Protein AF-0000000084664130 (afdb_homodimer)

InterPro domains:
  IPR021514 Protein of unknown function DUF3176 [PF11374] (7-113)

Sequence (1196 aa):
MVPGAIIGILRHLSDRSLNAWPLGLAIITVLSKVASAALILPISEAIGQLKWTWFHGKKSRDAFDFEIFDKASRGAWGSVMLLFRTKGRSLAALGALLTILLLAIDTFFQQVTDLPERWKLQGESFIPRVVRYEPNIEFQYEDKTDAPMAVPNNGLWRGLGPFFYDQNGTRPLETGNSTQAEIPLICPTSRCEWPPYETLGVCSACEDVSHLLEYACLTTRMDWIRAAKGNGMNLTYTEGTACGYFLNATSDNPVLMSGFRVDNLTNPVPGETLLMRTLPLVTSLFRESLYGGTINFDAIQYRILDAIVVSSVDGSANSVYEKKRPVAQECMLSWCVKTLRSSYDSGDYQEEIQDTFINTTKAEWPWQIENDPVTESTIQTFMPNISIYPPSQAGSKMAFGVSNDTFLDTVLILDEIFPSMITISNPTARPFIKIRVSNTRAATFRTVRFSPWLAPNNVSHHLERMAQAITNVIRSDTDSNELIAGTAYARETYVAVHWAWLAFPLAMLLLSIIFLISTILKTSSENYQEIGIWKTSAMPTLMYSLPNDAQRGIISATRPKEMAFKNTEKVRIRLMPKQGWRVSGQIHPGPTPPPGFIMVPGAIIGILRHLSDRSLNAWPLGLAIITVLSKVASAALILPISEAIGQLKWTWFHGKKSRDAFDFEIFDKASRGAWGSVMLLFRTKGRSLAALGALLTILLLAIDTFFQQVTDLPERWKLQGESFIPRVVRYEPNIEFQYEDKTDAPMAVPNNGLWRGLGPFFYDQNGTRPLETGNSTQAEIPLICPTSRCEWPPYETLGVCSACEDVSHLLEYACLTTRMDWIRAAKGNGMNLTYTEGTACGYFLNATSDNPVLMSGFRVDNLTNPVPGETLLMRTLPLVTSLFRESLYGGTINFDAIQYRILDAIVVSSVDGSANSVYEKKRPVAQECMLSWCVKTLRSSYDSGDYQEEIQDTFINTTKAEWPWQIENDPVTESTIQTFMPNISIYPPSQAGSKMAFGVSNDTFLDTVLILDEIFPSMITISNPTARPFIKIRVSNTRAATFRTVRFSPWLAPNNVSHHLERMAQAITNVIRSDTDSNELIAGTAYARETYVAVHWAWLAFPLAMLLLSIIFLISTILKTSSENYQEIGIWKTSAMPTLMYSLPNDAQRGIISATRPKEMAFKNTEKVRIRLMPKQGWRVSGQIHPGPTPPPGFI

pLDDT: mean 83.19, std 15.88, range [19.52, 98.56]

Nearest PDB structures (foldseek):
  4y5u-assembly1_A  TM=1.993E-01  e=5.043E+00  Homo sapiens
  4y5u-assembly1_A  TM=1.957E-01  e=5.898E+00  Homo sapiens
  6z7b-assembly1_B  TM=1.696E-01  e=5.345E+00  Trypanosoma brucei rhodesiense

Foldseek 3Di:
DLLVVLVVLCVVQAFDFCVVCVCSVVVSLVSLVVLLVVLLVLLLLLLLQVLQVVQFDPDFAFPVSNVLSLVLSVALVSLVVNCVVVVCPDLSVLSSVLRNLSVCSSVLSVVQKDWDKDWDFDDKKKAKAFQEFEDDWDWDADPPPRDTDTDFDPLLCLLQVQLQAPHLGDAFDDDDPATADLADIGFPAQKWWFPWDKHKFKDKDKDFDLVQKDWDWDWAFPCFDPPQQQDAPRRDGDTFIWTAIWRPPPDPHIDHAWTFTAPDPVDGDGFKTWFKKKAWQQAQQARDGHPNRADPPLQFPDWLTWIKIWGQAASAVVSRVVRHRITIMIMTMDIWMWTWTWIGHRNHIDIDTPDIGTHRDDDDDQWDWDQDPVVRGIDIFGHDWDFAQDPVCVVPPRTGGYGRVNSSSSSNSVQFVNTKIWIARDNPGFIKMWTNVSNSVDIDIDTHPDHCSYPPRDVRVSVRSSRVSSSSSSSNPPVRIDMGMITHIDMGIGMHGDCVSVVSSVVSVVSSVVSSVVSVCSCVDPSNVLPDSQRSPCVLVVVQDDPPVVVVLVVVCPPPPPVPPDCSDRFTWHQHRPRGIDTDDDDPDDDDDPPPPD/DLLVVLVVLCVVQAFHFCVVCVCSVVVSLVSLVVLLVVLLVLLLLLLLQVLQVVQADPDFAFPVSNVLSLVLSVALVSLVVNCVVVVCPDLSNLSNVLRNLSVCSSVLSVVQKDWDKDWDFDDKKKAKAFQEFEDDWDWDADPPPRDTDTDFDPLLCLLQVQLFAPHLGDAFDDDPPATADLADIGFPAQKWWFPWDKHKFKDKDKDFDLVQKDWDWDWAFPCFDPPQQQDAPRRDGDTFIWTAIWHPPPDPHIDHAWTFTAPDPVDGDGFKTWFKKKAWQQAQQARDGHPNRADPPLQFDDWLTWIKIWGQAASAVVSRVVRHRITIMIMTMDIWMWTWTWIGHRNHIDIDTPDIGTHRDDDDDQWDWDQDPVVRGIDIFRHDWDFAQDPVCVVPPRTGGYGRVNSSSSSNSVQFVNTKIWIARDNPGFIKMWTNVSNSVDIDIDTHPDHCSYPPRDVRVSVRSSRVSSSSSSSNPPVRIDMGMITHIDMGIGMHGDCVSVVSSVVSVVSSVVSSVVSVCSCPDPSNVLPDSQRSPCVLVVVQDDPPVVVVLVVVCPPVPPVPPPCSPRFGWHQDRPRGIDTDDDDPPDDDDDDPPD

Secondary structure (DSSP, 8-state):
-HHHHHHHHHHHHTT-BTTT-TTHHHHHHHHHHHHHHHHHHHHHHHHHHHHHHHHSSSS-EETHHHHHHHHHHH-HHHHHHHHHHHTT-SHHHHHHHHHHHGGGHHHHHHTTEE--EEEEEEEEEEEEEESEE-PPPPEEEETTT--EEEPPPHHHHHHHGGGTSSS------EETTEE--SS--B-SSSEEE---EEEEEEEEEEEE-GGGEEEEEEEEE-TTSTT---BTTB--PPEEEEEEEEESTTSSS-EEEEEEEES-SSS----SEEEEEEEESB-TTT-PBSGGG-SS-TTSSS-SEEEEEEE-TTS-HHHHHTTPPPEEEEEEEEEEEEEEEEEEETTEEEEEEEEEE---------EEEEEETTTTEEEEEE-SPEEE--GGGTT-S--EEE-HHHHHHHHHHHTTTSSEEEEESSTTSPPEEEE-TTSGGG-EEEE-S--TTSTTS-HHHHHHHHHHHHHHHHHT-TTTEEEEEEEEEEEEEB-EE-GGGGHHHHHHHHHHHHHHHHHHHHHHSGGGTTS---TT-SHHHHHSPPPHHHHHHHHHHHSSTT-SSS-----EEEEETTTEEEEE-----PPP--TT--/-HHHHHHHHHHHHTT-BTTT-TTHHHHHHHHHHHHHHHHHHHHHHHHHHHHHHHHSSSS-EETHHHHHHHHHTT-HHHHHHHHHHHTT-SHHHHHHHHHHHGGGHHHHHHHTEE--EEEEEEEEEEEEEESEE-PPPPEEEETTT--EEEPPPHHHHHHHGGGTSSS------EETTEE--SS--B-SSSEEE---EEEEEEEEEEEE-GGGEEEEEEEEE-TTSTT---BTTB--PPEEEEEEEEESTTSSS-EEEEEEEES-SSS----SEEEEEEEESB-TTT-PBSGGG-SS-TTSSS-SEEEEEEE-TTS-HHHHHTTPPPEEEEEEEEEEEEEEEEEEETTEEEEEEEEEE---------EEEEEETTTTEEEEEE-SPEEE--GGGTT-S--EEE-HHHHHHHHHHHTTTSSEEEEESSTTSPPEEEE-TTSGGG-EEEE-S--TTSTTS-HHHHHHHHHHHHHHHHHT-TTTEEEEEEEEEEEEEB-EE-GGGGHHHHHHHHHHHHHHHHHHHHHHSGGGTTS---TT-SHHHHHSPPPHHHHHHHHHHHSGGG-SSS-----EEEEETTTEEEEE-----PPP--TT--

Structure (mmCIF, N/CA/C/O backbone):
data_AF-0000000084664130-model_v1
#
loop_
_entity.id
_entity.type
_entity.pdbx_description
1 polymer 'DUF3176 domain containing protein'
#
loop_
_atom_site.group_PDB
_atom_site.id
_atom_site.type_symbol
_atom_site.label_atom_id
_atom_site.label_alt_id
_atom_site.label_comp_id
_atom_site.label_asym_id
_atom_site.label_entity_id
_atom_site.label_seq_id
_atom_site.pdbx_PDB_ins_code
_atom_site.Cartn_x
_atom_site.Cartn_y
_atom_site.Cartn_z
_atom_site.occupancy
_atom_site.B_iso_or_equiv
_atom_site.auth_seq_id
_atom_site.auth_comp_id
_atom_site.auth_asym_id
_atom_site.auth_atom_id
_atom_site.pdbx_PDB_model_num
ATOM 1 N N . MET A 1 1 ? -13.734 57.406 10.156 1 80.56 1 MET A N 1
ATOM 2 C CA . MET A 1 1 ? -12.922 56.812 9.086 1 80.56 1 MET A CA 1
ATOM 3 C C . MET A 1 1 ? -12.156 55.594 9.586 1 80.56 1 MET A C 1
ATOM 5 O O . MET A 1 1 ? -12.125 54.562 8.922 1 80.56 1 MET A O 1
ATOM 9 N N . VAL A 1 2 ? -11.68 55.625 10.805 1 88.19 2 VAL A N 1
ATOM 10 C CA . VAL A 1 2 ? -10.82 54.531 11.281 1 88.19 2 VAL A CA 1
ATOM 11 C C . VAL A 1 2 ? -11.656 53.312 11.586 1 88.19 2 VAL A C 1
ATOM 13 O O . VAL A 1 2 ? -11.312 52.188 11.172 1 88.19 2 VAL A O 1
ATOM 16 N N . PRO A 1 3 ? -12.805 53.562 12.234 1 88.75 3 PRO A N 1
ATOM 17 C CA . PRO A 1 3 ? -13.641 52.406 12.469 1 88.75 3 PRO A CA 1
ATOM 18 C C . PRO A 1 3 ? -14.125 51.75 11.172 1 88.75 3 PRO A C 1
ATOM 20 O O . PRO A 1 3 ? -14.242 50.531 11.094 1 88.75 3 PRO A O 1
ATOM 23 N N . GLY A 1 4 ? -14.375 52.562 10.242 1 91.25 4 GLY A N 1
ATOM 24 C CA . GLY A 1 4 ? -14.758 52.031 8.945 1 91.25 4 GLY A CA 1
ATOM 25 C C . GLY A 1 4 ? -13.664 51.188 8.32 1 91.25 4 GLY A C 1
ATOM 26 O O . GLY A 1 4 ? -13.953 50.156 7.715 1 91.25 4 GLY A O 1
ATOM 27 N N . ALA A 1 5 ? -12.422 51.625 8.422 1 92.75 5 ALA A N 1
ATOM 28 C CA . ALA A 1 5 ? -11.281 50.875 7.914 1 92.75 5 ALA A CA 1
ATOM 29 C C . ALA A 1 5 ? -11.133 49.531 8.656 1 92.75 5 ALA A C 1
ATOM 31 O O . ALA A 1 5 ? -10.82 48.5 8.047 1 92.75 5 ALA A O 1
ATOM 32 N N . ILE A 1 6 ? -11.305 49.562 9.93 1 92.62 6 ILE A N 1
ATOM 33 C CA . ILE A 1 6 ? -11.188 48.344 10.742 1 92.62 6 ILE A CA 1
ATOM 34 C C . ILE A 1 6 ? -12.25 47.344 10.305 1 92.62 6 ILE A C 1
ATOM 36 O O . ILE A 1 6 ? -11.945 46.156 10.102 1 92.62 6 ILE A O 1
ATOM 40 N N . ILE A 1 7 ? -13.445 47.844 10.195 1 93.19 7 ILE A N 1
ATOM 41 C CA . ILE A 1 7 ? -14.547 46.969 9.797 1 93.19 7 ILE A CA 1
ATOM 42 C C . ILE A 1 7 ? -14.289 46.406 8.398 1 93.19 7 ILE A C 1
ATOM 44 O O . ILE A 1 7 ? -14.539 45.219 8.141 1 93.19 7 ILE A O 1
ATOM 48 N N . GLY A 1 8 ? -13.797 47.219 7.527 1 93.31 8 GLY A N 1
ATOM 49 C CA . GLY A 1 8 ? -13.477 46.75 6.184 1 93.31 8 GLY A CA 1
ATOM 50 C C . GLY A 1 8 ? -12.422 45.656 6.164 1 93.31 8 GLY A C 1
ATOM 51 O O . GLY A 1 8 ? -12.57 44.656 5.461 1 93.31 8 GLY A O 1
ATOM 52 N N . ILE A 1 9 ? -11.383 45.781 6.895 1 93.31 9 ILE A N 1
ATOM 53 C CA . ILE A 1 9 ? -10.297 44.812 6.938 1 93.31 9 ILE A CA 1
ATOM 54 C C . ILE A 1 9 ? -10.789 43.531 7.605 1 93.31 9 ILE A C 1
ATOM 56 O O . ILE A 1 9 ? -10.445 42.438 7.172 1 93.31 9 ILE A O 1
ATOM 60 N N . LEU A 1 10 ? -11.523 43.688 8.648 1 93 10 LEU A N 1
ATOM 61 C CA . LEU A 1 10 ? -12.047 42.5 9.336 1 93 10 LEU A CA 1
ATOM 62 C C . LEU A 1 10 ? -12.969 41.688 8.422 1 93 10 LEU A C 1
ATOM 64 O O . LEU A 1 10 ? -12.984 40.469 8.477 1 93 10 LEU A O 1
ATOM 68 N N . ARG A 1 11 ? -13.734 42.406 7.641 1 92.81 11 ARG A N 1
ATOM 69 C CA . ARG A 1 11 ? -14.602 41.719 6.691 1 92.81 11 ARG A CA 1
ATOM 70 C C . ARG A 1 11 ? -13.789 40.938 5.66 1 92.81 11 ARG A C 1
ATOM 72 O O . ARG A 1 11 ? -14.188 39.875 5.223 1 92.81 11 ARG A O 1
ATOM 79 N N . HIS A 1 12 ? -12.703 41.5 5.375 1 92.12 12 HIS A N 1
ATOM 80 C CA . HIS A 1 12 ? -11.836 40.844 4.402 1 92.12 12 HIS A CA 1
ATOM 81 C C . HIS A 1 12 ? -11.133 39.656 5.02 1 92.12 12 HIS A C 1
ATOM 83 O O . HIS A 1 12 ? -10.914 38.656 4.344 1 92.12 12 HIS A O 1
ATOM 89 N N . LEU A 1 13 ? -10.781 39.719 6.227 1 91.62 13 LEU A N 1
ATOM 90 C CA . LEU A 1 13 ? -10.016 38.656 6.902 1 91.62 13 LEU A CA 1
ATOM 91 C C . LEU A 1 13 ? -10.953 37.594 7.453 1 91.62 13 LEU A C 1
ATOM 93 O O . LEU A 1 13 ? -10.508 36.469 7.746 1 91.62 13 LEU A O 1
ATOM 97 N N . SER A 1 14 ? -12.133 37.875 7.512 1 91.38 14 SER A N 1
ATOM 98 C CA . SER A 1 14 ? -13.078 36.969 8.148 1 91.38 14 SER A CA 1
ATOM 99 C C . SER A 1 14 ? -13.133 35.625 7.422 1 91.38 14 SER A C 1
ATOM 101 O O . SER A 1 14 ? -13.336 35.562 6.207 1 91.38 14 SER A O 1
ATOM 103 N N . ASP A 1 15 ? -12.875 34.625 8.195 1 89.75 15 ASP A N 1
ATOM 104 C CA . ASP A 1 15 ? -12.977 33.25 7.766 1 89.75 15 ASP A CA 1
ATOM 105 C C . ASP A 1 15 ? -11.906 32.906 6.719 1 89.75 15 ASP A C 1
ATOM 107 O O . ASP A 1 15 ? -12.117 32.031 5.867 1 89.75 15 ASP A O 1
ATOM 111 N N . ARG A 1 16 ? -10.875 33.688 6.73 1 89 16 ARG A N 1
ATOM 112 C CA . ARG A 1 16 ? -9.75 33.406 5.844 1 89 16 ARG A CA 1
ATOM 113 C C . ARG A 1 16 ? -8.57 32.844 6.625 1 89 16 ARG A C 1
ATOM 115 O O . ARG A 1 16 ? -8.5 33 7.848 1 89 16 ARG A O 1
ATOM 122 N N . SER A 1 17 ? -7.773 32.156 5.84 1 88.06 17 SER A N 1
ATOM 123 C CA . SER A 1 17 ? -6.59 31.578 6.461 1 88.06 17 SER A CA 1
ATOM 124 C C . SER A 1 17 ? -5.652 32.656 6.996 1 88.06 17 SER A C 1
ATOM 126 O O . SER A 1 17 ? -5.52 33.719 6.398 1 88.06 17 SER A O 1
ATOM 128 N N . LEU A 1 18 ? -5.066 32.312 8.141 1 83.75 18 LEU A N 1
ATOM 129 C CA . LEU A 1 18 ? -4.121 33.219 8.766 1 83.75 18 LEU A CA 1
ATOM 130 C C . LEU A 1 18 ? -2.951 33.5 7.828 1 83.75 18 LEU A C 1
ATOM 132 O O . LEU A 1 18 ? -2.426 34.625 7.812 1 83.75 18 LEU A O 1
ATOM 136 N N . ASN A 1 19 ? -2.662 32.531 6.98 1 78 19 ASN A N 1
ATOM 137 C CA . ASN A 1 19 ? -1.479 32.656 6.137 1 78 19 ASN A CA 1
ATOM 138 C C . ASN A 1 19 ? -1.764 33.469 4.879 1 78 19 ASN A C 1
ATOM 140 O O . ASN A 1 19 ? -0.837 33.906 4.195 1 78 19 ASN A O 1
ATOM 144 N N . ALA A 1 20 ? -2.939 33.75 4.598 1 81.38 20 ALA A N 1
ATOM 145 C CA . ALA A 1 20 ? -3.279 34.531 3.408 1 81.38 20 ALA A CA 1
ATOM 146 C C . ALA A 1 20 ? -2.779 35.969 3.531 1 81.38 20 ALA A C 1
ATOM 148 O O . ALA A 1 20 ? -2.297 36.562 2.557 1 81.38 20 ALA A O 1
ATOM 149 N N . TRP A 1 21 ? -2.988 36.562 4.629 1 82.44 21 TRP A N 1
ATOM 150 C CA . TRP A 1 21 ? -2.516 37.906 4.902 1 82.44 21 TRP A CA 1
ATOM 151 C C . TRP A 1 21 ? -2.057 38.062 6.348 1 82.44 21 TRP A C 1
ATOM 153 O O . TRP A 1 21 ? -2.764 38.625 7.18 1 82.44 21 TRP A O 1
ATOM 163 N N . PRO A 1 22 ? -0.847 37.688 6.586 1 77.62 22 PRO A N 1
ATOM 164 C CA . PRO A 1 22 ? -0.371 37.625 7.973 1 77.62 22 PRO A CA 1
ATOM 165 C C . PRO A 1 22 ? -0.302 39.031 8.609 1 77.62 22 PRO A C 1
ATOM 167 O O . PRO A 1 22 ? -0.442 39.156 9.828 1 77.62 22 PRO A O 1
ATOM 170 N N . LEU A 1 23 ? -0.22 40.062 7.758 1 80.88 23 LEU A N 1
ATOM 171 C CA . LEU A 1 23 ? -0.048 41.406 8.289 1 80.88 23 LEU A CA 1
ATOM 172 C C . LEU A 1 23 ? -1.396 42.031 8.617 1 80.88 23 LEU A C 1
ATOM 174 O O . LEU A 1 23 ? -1.455 43.062 9.289 1 80.88 23 LEU A O 1
ATOM 178 N N . GLY A 1 24 ? -2.461 41.406 8.203 1 82.44 24 GLY A N 1
ATOM 179 C CA . GLY A 1 24 ? -3.791 41.938 8.406 1 82.44 24 GLY A CA 1
ATOM 180 C C . GLY A 1 24 ? -4.121 42.188 9.875 1 82.44 24 GLY A C 1
ATOM 181 O O . GLY A 1 24 ? -4.625 43.25 10.234 1 82.44 24 GLY A O 1
ATOM 182 N N . LEU A 1 25 ? -3.783 41.312 10.656 1 83.44 25 LEU A N 1
ATOM 183 C CA . LEU A 1 25 ? -4.09 41.438 12.078 1 83.44 25 LEU A CA 1
ATOM 184 C C . LEU A 1 25 ? -3.24 42.5 12.734 1 83.44 25 LEU A C 1
ATOM 186 O O . LEU A 1 25 ? -3.711 43.219 13.633 1 83.44 25 LEU A O 1
ATOM 190 N N . ALA A 1 26 ? -2.027 42.625 12.258 1 79.19 26 ALA A N 1
ATOM 191 C CA . ALA A 1 26 ? -1.163 43.688 12.773 1 79.19 26 ALA A CA 1
ATOM 192 C C . ALA A 1 26 ? -1.718 45.062 12.414 1 79.19 26 ALA A C 1
ATOM 194 O O . ALA A 1 26 ? -1.654 46 13.227 1 79.19 26 ALA A O 1
ATOM 195 N N . ILE A 1 27 ? -2.258 45.219 11.305 1 85.62 27 ILE A N 1
ATOM 196 C CA . ILE A 1 27 ? -2.83 46.469 10.852 1 85.62 27 ILE A CA 1
ATOM 197 C C . ILE A 1 27 ? -4.062 46.812 11.688 1 85.62 27 ILE A C 1
ATOM 199 O O . ILE A 1 27 ? -4.258 47.969 12.086 1 85.62 27 ILE A O 1
ATOM 203 N N . ILE A 1 28 ? -4.871 45.875 11.906 1 85.62 28 ILE A N 1
ATOM 204 C CA . ILE A 1 28 ? -6.07 46.062 12.711 1 85.62 28 ILE A CA 1
ATOM 205 C C . ILE A 1 28 ? -5.676 46.531 14.109 1 85.62 28 ILE A C 1
ATOM 207 O O . ILE A 1 28 ? -6.32 47.406 14.688 1 85.62 28 ILE A O 1
ATOM 211 N N . THR A 1 29 ? -4.664 45.969 14.633 1 80.31 29 THR A N 1
ATOM 212 C CA . THR A 1 29 ? -4.207 46.344 15.969 1 80.31 29 THR A CA 1
ATOM 213 C C . THR A 1 29 ? -3.742 47.812 15.977 1 80.31 29 THR A C 1
ATOM 215 O O . THR A 1 29 ? -4.055 48.562 16.906 1 80.31 29 THR A O 1
ATOM 218 N N . VAL A 1 30 ? -3.074 48.219 14.977 1 80.12 30 VAL A N 1
ATOM 219 C CA . VAL A 1 30 ? -2.588 49.594 14.875 1 80.12 30 VAL A CA 1
ATOM 220 C C . VAL A 1 30 ? -3.768 50.562 14.695 1 80.12 30 VAL A C 1
ATOM 222 O O . VAL A 1 30 ? -3.832 51.594 15.344 1 80.12 30 VAL A O 1
ATOM 225 N N . LEU A 1 31 ? -4.645 50.219 13.852 1 87.25 31 LEU A N 1
ATOM 226 C CA . LEU A 1 31 ? -5.809 51.062 13.602 1 87.25 31 LEU A CA 1
ATOM 227 C C . LEU A 1 31 ? -6.676 51.156 14.852 1 87.25 31 LEU A C 1
ATOM 229 O O . LEU A 1 31 ? -7.246 52.219 15.125 1 87.25 31 LEU A O 1
ATOM 233 N N . SER A 1 32 ? -6.758 50.125 15.547 1 85.25 32 SER A N 1
ATOM 234 C CA . SER A 1 32 ? -7.543 50.125 16.781 1 85.25 32 SER A CA 1
ATOM 235 C C . SER A 1 32 ? -6.926 51.062 17.812 1 85.25 32 SER A C 1
ATOM 237 O O . SER A 1 32 ? -7.641 51.781 18.531 1 85.25 32 SER A O 1
ATOM 239 N N . LYS A 1 33 ? -5.664 51.125 17.844 1 79.38 33 LYS A N 1
ATOM 240 C CA . LYS A 1 33 ? -4.977 52.031 18.75 1 79.38 33 LYS A CA 1
ATOM 241 C C . LYS A 1 33 ? -5.18 53.469 18.344 1 79.38 33 LYS A C 1
ATOM 243 O O . LYS A 1 33 ? -5.328 54.344 19.188 1 79.38 33 LYS A O 1
ATOM 248 N N . VAL A 1 34 ? -5.156 53.688 17.125 1 82.56 34 VAL A N 1
ATOM 249 C CA . VAL A 1 34 ? -5.379 55.031 16.609 1 82.56 34 VAL A CA 1
ATOM 250 C C . VAL A 1 34 ? -6.812 55.469 16.891 1 82.56 34 VAL A C 1
ATOM 252 O O . VAL A 1 34 ? -7.055 56.625 17.266 1 82.56 34 VAL A O 1
ATOM 255 N N . ALA A 1 35 ? -7.664 54.594 16.688 1 85.44 35 ALA A N 1
ATOM 256 C CA . ALA A 1 35 ? -9.062 54.875 16.969 1 85.44 35 ALA A CA 1
ATOM 257 C C . ALA A 1 35 ? -9.273 55.219 18.438 1 85.44 35 ALA A C 1
ATOM 259 O O . ALA A 1 35 ? -9.992 56.156 18.766 1 85.44 35 ALA A O 1
ATOM 260 N N . SER A 1 36 ? -8.68 54.438 19.25 1 82.75 36 SER A N 1
ATOM 261 C CA . SER A 1 36 ? -8.781 54.688 20.688 1 82.75 36 SER A CA 1
ATOM 262 C C . SER A 1 36 ? -8.156 56.031 21.062 1 82.75 36 SER A C 1
ATOM 264 O O . SER A 1 36 ? -8.711 56.781 21.859 1 82.75 36 SER A O 1
ATOM 266 N N . ALA A 1 37 ? -7.023 56.344 20.531 1 77.44 37 ALA A N 1
ATOM 267 C CA . ALA A 1 37 ? -6.309 57.594 20.812 1 77.44 37 ALA A CA 1
ATOM 268 C C . ALA A 1 37 ? -7.082 58.812 20.297 1 77.44 37 ALA A C 1
ATOM 270 O O . ALA A 1 37 ? -7.055 59.875 20.906 1 77.44 37 ALA A O 1
ATOM 271 N N . ALA A 1 38 ? -7.754 58.656 19.203 1 83.06 38 ALA A N 1
ATOM 272 C CA . ALA A 1 38 ? -8.484 59.75 18.578 1 83.06 38 ALA A CA 1
ATOM 273 C C . ALA A 1 38 ? -9.672 60.188 19.438 1 83.06 38 ALA A C 1
ATOM 275 O O . ALA A 1 38 ? -10.109 61.312 19.375 1 83.06 38 ALA A O 1
ATOM 276 N N . LEU A 1 39 ? -10.156 59.375 20.266 1 86.81 39 LEU A N 1
ATOM 277 C CA . LEU A 1 39 ? -11.328 59.688 21.094 1 86.81 39 LEU A CA 1
ATOM 278 C C . LEU A 1 39 ? -10.914 60.406 22.359 1 86.81 39 LEU A C 1
ATOM 280 O O . LEU A 1 39 ? -11.734 61.094 22.969 1 86.81 39 LEU A O 1
ATOM 284 N N . ILE A 1 40 ? -9.633 60.344 22.703 1 81.12 40 ILE A N 1
ATOM 285 C CA . ILE A 1 40 ? -9.164 60.906 23.953 1 81.12 40 ILE A CA 1
ATOM 286 C C . ILE A 1 40 ? -9.258 62.438 23.906 1 81.12 40 ILE A C 1
ATOM 288 O O . ILE A 1 40 ? -9.758 63.062 24.844 1 81.12 40 ILE A O 1
ATOM 292 N N . LEU A 1 41 ? -8.922 63.094 22.844 1 80.81 41 LEU A N 1
ATOM 293 C CA . LEU A 1 41 ? -8.805 64.562 22.734 1 80.81 41 LEU A CA 1
ATOM 294 C C . LEU A 1 41 ? -10.18 65.188 22.797 1 80.81 41 LEU A C 1
ATOM 296 O O . LEU A 1 41 ? -10.406 66.125 23.594 1 80.81 41 LEU A O 1
ATOM 300 N N . PRO A 1 42 ? -11.062 64.75 21.922 1 86.5 42 PRO A N 1
ATOM 301 C CA . PRO A 1 42 ? -12.367 65.438 21.969 1 86.5 42 PRO A CA 1
ATOM 302 C C . PRO A 1 42 ? -13.07 65.25 23.312 1 86.5 42 PRO A C 1
ATOM 304 O O . PRO A 1 42 ? -13.75 66.188 23.766 1 86.5 42 PRO A O 1
ATOM 307 N N . ILE A 1 43 ? -12.961 64.188 23.969 1 89.06 43 ILE A N 1
ATOM 308 C CA . ILE A 1 43 ? -13.602 63.938 25.266 1 89.06 43 ILE A CA 1
ATOM 309 C C . ILE A 1 43 ? -12.977 64.812 26.328 1 89.06 43 ILE A C 1
ATOM 311 O O . ILE A 1 43 ? -13.688 65.438 27.125 1 89.06 43 ILE A O 1
ATOM 315 N N . SER A 1 44 ? -11.68 64.875 26.297 1 86.62 44 SER A N 1
ATOM 316 C CA . SER A 1 44 ? -10.961 65.75 27.25 1 86.62 44 SER A CA 1
ATOM 317 C C . SER A 1 44 ? -11.336 67.188 27.094 1 86.62 44 SER A C 1
ATOM 319 O O . SER A 1 44 ? -11.578 67.875 28.078 1 86.62 44 SER A O 1
ATOM 321 N N . GLU A 1 45 ? -11.438 67.688 25.891 1 86.94 45 GLU A N 1
ATOM 322 C CA . GLU A 1 45 ? -11.781 69.062 25.609 1 86.94 45 GLU A CA 1
ATOM 323 C C . GLU A 1 45 ? -13.227 69.375 26 1 86.94 45 GLU A C 1
ATOM 325 O O . GLU A 1 45 ? -13.531 70.438 26.484 1 86.94 45 GLU A O 1
ATOM 330 N N . ALA A 1 46 ? -14.031 68.438 25.75 1 91 46 ALA A N 1
ATOM 331 C CA . ALA A 1 46 ? -15.438 68.625 26.094 1 91 46 ALA A CA 1
ATOM 332 C C . ALA A 1 46 ? -15.625 68.688 27.609 1 91 46 ALA A C 1
ATOM 334 O O . ALA A 1 46 ? -16.406 69.5 28.094 1 91 46 ALA A O 1
ATOM 335 N N . ILE A 1 47 ? -14.945 67.875 28.344 1 89.81 47 ILE A N 1
ATOM 336 C CA . ILE A 1 47 ? -15.016 67.938 29.797 1 89.81 47 ILE A CA 1
ATOM 337 C C . ILE A 1 47 ? -14.477 69.25 30.297 1 89.81 47 ILE A C 1
ATOM 339 O O . ILE A 1 47 ? -15.039 69.875 31.203 1 89.81 47 ILE A O 1
ATOM 343 N N . GLY A 1 48 ? -13.398 69.688 29.688 1 86.31 48 GLY A N 1
ATOM 344 C CA . GLY A 1 48 ? -12.836 71 30.031 1 86.31 48 GLY A CA 1
ATOM 345 C C . GLY A 1 48 ? -13.797 72.125 29.828 1 86.31 48 GLY A C 1
ATOM 346 O O . GLY A 1 48 ? -13.852 73.062 30.625 1 86.31 48 GLY A O 1
ATOM 347 N N . GLN A 1 49 ? -14.531 72.062 28.766 1 86.88 49 GLN A N 1
ATOM 348 C CA . GLN A 1 49 ? -15.5 73.125 28.484 1 86.88 49 GLN A CA 1
ATOM 349 C C . GLN A 1 49 ? -16.656 73.125 29.484 1 86.88 49 GLN A C 1
ATOM 351 O O . GLN A 1 49 ? -17.172 74.125 29.859 1 86.88 49 GLN A O 1
ATOM 356 N N . LEU A 1 50 ? -17.016 71.938 29.891 1 88.75 50 LEU A N 1
ATOM 357 C CA . LEU A 1 50 ? -18.141 71.812 30.812 1 88.75 50 LEU A CA 1
ATOM 358 C C . LEU A 1 50 ? -17.75 72.312 32.188 1 88.75 50 LEU A C 1
ATOM 360 O O . LEU A 1 50 ? -18.625 72.688 33 1 88.75 50 LEU A O 1
ATOM 364 N N . LYS A 1 51 ? -16.484 72.25 32.469 1 85.56 51 LYS A N 1
ATOM 365 C CA . LYS A 1 51 ? -16.016 72.812 33.719 1 85.56 51 LYS A CA 1
ATOM 366 C C . LYS A 1 51 ? -16.438 74.25 33.844 1 85.56 51 LYS A C 1
ATOM 368 O O . LYS A 1 51 ? -16.906 74.688 34.906 1 85.56 51 LYS A O 1
ATOM 373 N N . TRP A 1 52 ? -16.391 75.062 32.781 1 81.38 52 TRP A N 1
ATOM 374 C CA . TRP A 1 52 ? -16.719 76.5 32.812 1 81.38 52 TRP A CA 1
ATOM 375 C C . TRP A 1 52 ? -18.234 76.688 32.906 1 81.38 52 TRP A C 1
ATOM 377 O O . TRP A 1 52 ? -18.688 77.625 33.594 1 81.38 52 TRP A O 1
ATOM 387 N N . THR A 1 53 ? -18.891 75.875 32.25 1 81.62 53 THR A N 1
ATOM 388 C CA . THR A 1 53 ? -20.344 76 32.312 1 81.62 53 THR A CA 1
ATOM 389 C C . THR A 1 53 ? -20.859 75.625 33.688 1 81.62 53 THR A C 1
ATOM 391 O O . THR A 1 53 ? -21.891 76.125 34.156 1 81.62 53 THR A O 1
ATOM 394 N N . TRP A 1 54 ? -20.172 74.75 34.375 1 82.31 54 TRP A N 1
ATOM 395 C CA . TRP A 1 54 ? -20.5 74.312 35.719 1 82.31 54 TRP A CA 1
ATOM 396 C C . TRP A 1 54 ? -20.438 75.438 36.688 1 82.31 54 TRP A C 1
ATOM 398 O O . TRP A 1 54 ? -21.281 75.562 37.594 1 82.31 54 TRP A O 1
ATOM 408 N N . PHE A 1 55 ? -19.547 76.375 36.531 1 78.69 55 PHE A N 1
ATOM 409 C CA . PHE A 1 55 ? -19.359 77.438 37.5 1 78.69 55 PHE A CA 1
ATOM 410 C C . PHE A 1 55 ? -20.125 78.688 37.062 1 78.69 55 PHE A C 1
ATOM 412 O O . PHE A 1 55 ? -20.203 79.688 37.812 1 78.69 55 PHE A O 1
ATOM 419 N N . HIS A 1 56 ? -20.562 78.75 35.938 1 72.81 56 HIS A N 1
ATOM 420 C CA . HIS A 1 56 ? -21.312 79.938 35.469 1 72.81 56 HIS A CA 1
ATOM 421 C C . HIS A 1 56 ? -22.781 79.812 35.906 1 72.81 56 HIS A C 1
ATOM 423 O O . HIS A 1 56 ? -23.531 80.812 35.719 1 72.81 56 HIS A O 1
ATOM 429 N N . GLY A 1 57 ? -23.219 78.938 36.531 1 60.5 57 GLY A N 1
ATOM 430 C CA . GLY A 1 57 ? -24.625 78.75 36.875 1 60.5 57 GLY A CA 1
ATOM 431 C C . GLY A 1 57 ? -25.031 79.625 38.062 1 60.5 57 GLY A C 1
ATOM 432 O O . GLY A 1 57 ? -24.203 80.375 38.625 1 60.5 57 GLY A O 1
ATOM 433 N N . LYS A 1 58 ? -26.297 79.875 38.344 1 58.94 58 LYS A N 1
ATOM 434 C CA . LYS A 1 58 ? -26.875 80.75 39.375 1 58.94 58 LYS A CA 1
ATOM 435 C C . LYS A 1 58 ? -26.438 80.312 40.75 1 58.94 58 LYS A C 1
ATOM 437 O O . LYS A 1 58 ? -26.406 81.188 41.688 1 58.94 58 LYS A O 1
ATOM 442 N N . LYS A 1 59 ? -25.938 79.125 40.938 1 64.25 59 LYS A N 1
ATOM 443 C CA . LYS A 1 59 ? -25.609 78.688 42.281 1 64.25 59 LYS A CA 1
ATOM 444 C C . LYS A 1 59 ? -24.094 78.625 42.5 1 64.25 59 LYS A C 1
ATOM 446 O O . LYS A 1 59 ? -23.359 78.188 41.594 1 64.25 59 LYS A O 1
ATOM 451 N N . SER A 1 60 ? -23.578 79.125 43.469 1 73.75 60 SER A N 1
ATOM 452 C CA . SER A 1 60 ? -22.172 79.062 43.844 1 73.75 60 SER A CA 1
ATOM 453 C C . SER A 1 60 ? -21.766 77.625 44.156 1 73.75 60 SER A C 1
ATOM 455 O O . SER A 1 60 ? -22.531 76.812 44.719 1 73.75 60 SER A O 1
ATOM 457 N N . ARG A 1 61 ? -20.719 77.188 43.469 1 78.12 61 ARG A N 1
ATOM 458 C CA . ARG A 1 61 ? -20.25 75.812 43.625 1 78.12 61 ARG A CA 1
ATOM 459 C C . ARG A 1 61 ? -18.953 75.75 44.406 1 78.12 61 ARG A C 1
ATOM 461 O O . ARG A 1 61 ? -18.297 76.812 44.625 1 78.12 61 ARG A O 1
ATOM 468 N N . ASP A 1 62 ? -18.641 74.562 44.875 1 76.38 62 ASP A N 1
ATOM 469 C CA . ASP A 1 62 ? -17.422 74.375 45.656 1 76.38 62 ASP A CA 1
ATOM 470 C C . ASP A 1 62 ? -16.188 74.562 44.781 1 76.38 62 ASP A C 1
ATOM 472 O O . ASP A 1 62 ? -16.156 74.125 43.625 1 76.38 62 ASP A O 1
ATOM 476 N N . ALA A 1 63 ? -15.227 75.312 45.281 1 75.12 63 ALA A N 1
ATOM 477 C CA . ALA A 1 63 ? -13.984 75.562 44.562 1 75.12 63 ALA A CA 1
ATOM 478 C C . ALA A 1 63 ? -13.281 74.25 44.188 1 75.12 63 ALA A C 1
ATOM 480 O O . ALA A 1 63 ? -12.562 74.188 43.188 1 75.12 63 ALA A O 1
ATOM 481 N N . PHE A 1 64 ? -13.555 73.25 45 1 76.88 64 PHE A N 1
ATOM 482 C CA . PHE A 1 64 ? -12.93 71.938 44.781 1 76.88 64 PHE A CA 1
ATOM 483 C C . PHE A 1 64 ? -13.477 71.25 43.531 1 76.88 64 PHE A C 1
ATOM 485 O O . PHE A 1 64 ? -12.828 70.375 42.938 1 76.88 64 PHE A O 1
ATOM 492 N N . ASP A 1 65 ? -14.633 71.688 43.031 1 83.31 65 ASP A N 1
ATOM 493 C CA . ASP A 1 65 ? -15.195 71.188 41.812 1 83.31 65 ASP A CA 1
ATOM 494 C C . ASP A 1 65 ? -14.312 71.562 40.594 1 83.31 65 ASP A C 1
ATOM 496 O O . ASP A 1 65 ? -14.258 70.812 39.625 1 83.31 65 ASP A O 1
ATOM 500 N N . PHE A 1 66 ? -13.641 72.562 40.781 1 81.69 66 PHE A N 1
ATOM 501 C CA . PHE A 1 66 ? -12.75 73 39.688 1 81.69 66 PHE A CA 1
ATOM 502 C C . PHE A 1 66 ? -11.594 72.062 39.531 1 81.69 66 PHE A C 1
ATOM 504 O O . PHE A 1 66 ? -11.227 71.688 38.406 1 81.69 66 PHE A O 1
ATOM 511 N N . GLU A 1 67 ? -11.133 71.562 40.594 1 81.94 67 GLU A N 1
ATOM 512 C CA . GLU A 1 67 ? -10.039 70.625 40.594 1 81.94 67 GLU A CA 1
ATOM 513 C C . GLU A 1 67 ? -10.508 69.25 40.062 1 81.94 67 GLU A C 1
ATOM 515 O O . GLU A 1 67 ? -9.766 68.562 39.344 1 81.94 67 GLU A O 1
ATOM 520 N N . ILE A 1 68 ? -11.641 68.875 40.375 1 85.19 68 ILE A N 1
ATOM 521 C CA . ILE A 1 68 ? -12.172 67.625 39.969 1 85.19 68 ILE A CA 1
ATOM 522 C C . ILE A 1 68 ? -12.406 67.625 38.469 1 85.19 68 ILE A C 1
ATOM 524 O O . ILE A 1 68 ? -12.062 66.625 37.781 1 85.19 68 ILE A O 1
ATOM 528 N N . PHE A 1 69 ? -12.984 68.688 37.875 1 86.25 69 PHE A N 1
ATOM 529 C CA . PHE A 1 69 ? -13.203 68.812 36.438 1 86.25 69 PHE A CA 1
ATOM 530 C C . PHE A 1 69 ? -11.875 68.812 35.688 1 86.25 69 PHE A C 1
ATOM 532 O O . PHE A 1 69 ? -11.75 68.188 34.625 1 86.25 69 PHE A O 1
ATOM 539 N N . ASP A 1 70 ? -10.953 69.438 36.281 1 84.75 70 ASP A N 1
ATOM 540 C CA . ASP A 1 70 ? -9.641 69.5 35.656 1 84.75 70 ASP A CA 1
ATOM 541 C C . ASP A 1 70 ? -8.961 68.188 35.656 1 84.75 70 ASP A C 1
ATOM 543 O O . ASP A 1 70 ? -8.375 67.75 34.625 1 84.75 70 ASP A O 1
ATOM 547 N N . LYS A 1 71 ? -8.984 67.438 36.75 1 83.06 71 LYS A N 1
ATOM 548 C CA . LYS A 1 71 ? -8.406 66.125 36.812 1 83.06 71 LYS A CA 1
ATOM 549 C C . LYS A 1 71 ? -9.148 65.125 35.906 1 83.06 71 LYS A C 1
ATOM 551 O O . LYS A 1 71 ? -8.547 64.188 35.375 1 83.06 71 LYS A O 1
ATOM 556 N N . ALA A 1 72 ? -10.43 65.25 35.844 1 85.62 72 ALA A N 1
ATOM 557 C CA . ALA A 1 72 ? -11.234 64.375 35 1 85.62 72 ALA A CA 1
ATOM 558 C C . ALA A 1 72 ? -10.852 64.562 33.531 1 85.62 72 ALA A C 1
ATOM 560 O O . ALA A 1 72 ? -10.891 63.594 32.75 1 85.62 72 ALA A O 1
ATOM 561 N N . SER A 1 73 ? -10.516 65.75 33.094 1 85.19 73 SER A N 1
ATOM 562 C CA . SER A 1 73 ? -10.109 66 31.719 1 85.19 73 SER A CA 1
ATOM 563 C C . SER A 1 73 ? -8.742 65.375 31.438 1 85.19 73 SER A C 1
ATOM 565 O O . SER A 1 73 ? -8.367 65.188 30.266 1 85.19 73 SER A O 1
ATOM 567 N N . ARG A 1 74 ? -8.031 65 32.438 1 77.62 74 ARG A N 1
ATOM 568 C CA . ARG A 1 74 ? -6.68 64.5 32.281 1 77.62 74 ARG A CA 1
ATOM 569 C C . ARG A 1 74 ? -6.676 62.938 32.25 1 77.62 74 ARG A C 1
ATOM 571 O O . ARG A 1 74 ? -5.777 62.344 31.672 1 77.62 74 ARG A O 1
ATOM 578 N N . GLY A 1 75 ? -7.594 62.406 33.062 1 78.44 75 GLY A N 1
ATOM 579 C CA . GLY A 1 75 ? -7.523 60.938 33.062 1 78.44 75 GLY A CA 1
ATOM 580 C C . GLY A 1 75 ? -8.688 60.281 33.781 1 78.44 75 GLY A C 1
ATOM 581 O O . GLY A 1 75 ? -9.648 60.969 34.156 1 78.44 75 GLY A O 1
ATOM 582 N N . ALA A 1 76 ? -8.492 58.969 33.906 1 81.38 76 ALA A N 1
ATOM 583 C CA . ALA A 1 76 ? -9.586 58.125 34.406 1 81.38 76 ALA A CA 1
ATOM 584 C C . ALA A 1 76 ? -9.805 58.375 35.906 1 81.38 76 ALA A C 1
ATOM 586 O O . ALA A 1 76 ? -10.938 58.344 36.375 1 81.38 76 ALA A O 1
ATOM 587 N N . TRP A 1 77 ? -8.75 58.625 36.594 1 80.12 77 TRP A N 1
ATOM 588 C CA . TRP A 1 77 ? -8.867 58.812 38.031 1 80.12 77 TRP A CA 1
ATOM 589 C C . TRP A 1 77 ? -9.711 60.062 38.344 1 80.12 77 TRP A C 1
ATOM 591 O O . TRP A 1 77 ? -10.586 60 39.219 1 80.12 77 TRP A O 1
ATOM 601 N N . GLY A 1 78 ? -9.43 61.156 37.75 1 84.56 78 GLY A N 1
ATOM 602 C CA . GLY A 1 78 ? -10.25 62.344 37.906 1 84.56 78 GLY A CA 1
ATOM 603 C C . GLY A 1 78 ? -11.688 62.156 37.5 1 84.56 78 GLY A C 1
ATOM 604 O O . GLY A 1 78 ? -12.609 62.688 38.094 1 84.56 78 GLY A O 1
ATOM 605 N N . SER A 1 79 ? -11.805 61.25 36.5 1 89.38 79 SER A N 1
ATOM 606 C CA . SER A 1 79 ? -13.148 61 36 1 89.38 79 SER A CA 1
ATOM 607 C C . SER A 1 79 ? -13.969 60.188 37 1 89.38 79 SER A C 1
ATOM 609 O O . SER A 1 79 ? -15.18 60.344 37.094 1 89.38 79 SER A O 1
ATOM 611 N N . VAL A 1 80 ? -13.312 59.281 37.688 1 90.38 80 VAL A N 1
ATOM 612 C CA . VAL A 1 80 ? -14.016 58.531 38.719 1 90.38 80 VAL A CA 1
ATOM 613 C C . VAL A 1 80 ? -14.484 59.469 39.812 1 90.38 80 VAL A C 1
ATOM 615 O O . VAL A 1 80 ? -15.617 59.375 40.312 1 90.38 80 VAL A O 1
ATOM 618 N N . MET A 1 81 ? -13.695 60.469 40.188 1 89.56 81 MET A N 1
ATOM 619 C CA . MET A 1 81 ? -14.039 61.469 41.219 1 89.56 81 MET A CA 1
ATOM 620 C C . MET A 1 81 ? -15.195 62.344 40.75 1 89.56 81 MET A C 1
ATOM 622 O O . MET A 1 81 ? -16.094 62.656 41.531 1 89.56 81 MET A O 1
ATOM 626 N N . LEU A 1 82 ? -15.07 62.656 39.531 1 90.94 82 LEU A N 1
ATOM 627 C CA . LEU A 1 82 ? -16.109 63.5 38.969 1 90.94 82 LEU A CA 1
ATOM 628 C C . LEU A 1 82 ? -17.453 62.781 38.938 1 90.94 82 LEU A C 1
ATOM 630 O O . LEU A 1 82 ? -18.5 63.406 39.188 1 90.94 82 LEU A O 1
ATOM 634 N N . LEU A 1 83 ? -17.422 61.594 38.688 1 91.75 83 LEU A N 1
ATOM 635 C CA . LEU A 1 83 ? -18.656 60.812 38.656 1 91.75 83 LEU A CA 1
ATOM 636 C C . LEU A 1 83 ? -19.281 60.719 40.062 1 91.75 83 LEU A C 1
ATOM 638 O O . LEU A 1 83 ? -20.5 60.781 40.188 1 91.75 83 LEU A O 1
ATOM 642 N N . PHE A 1 84 ? -18.469 60.625 41.062 1 89.38 84 PHE A N 1
ATOM 643 C CA . PHE A 1 84 ? -18.969 60.562 42.438 1 89.38 84 PHE A CA 1
ATOM 644 C C . PHE A 1 84 ? -19.5 61.906 42.875 1 89.38 84 PHE A C 1
ATOM 646 O O . PHE A 1 84 ? -20.5 62 43.594 1 89.38 84 PHE A O 1
ATOM 653 N N . ARG A 1 85 ? -18.828 63 42.438 1 86.88 85 ARG A N 1
ATOM 654 C CA . ARG A 1 85 ? -19.203 64.375 42.844 1 86.88 85 ARG A CA 1
ATOM 655 C C . ARG A 1 85 ? -20.5 64.812 42.188 1 86.88 85 ARG A C 1
ATOM 657 O O . ARG A 1 85 ? -21.328 65.438 42.812 1 86.88 85 ARG A O 1
ATOM 664 N N . THR A 1 86 ? -20.703 64.375 40.969 1 86.75 86 THR A N 1
ATOM 665 C CA . THR A 1 86 ? -21.891 64.812 40.25 1 86.75 86 THR A CA 1
ATOM 666 C C . THR A 1 86 ? -23.047 63.875 40.438 1 86.75 86 THR A C 1
ATOM 668 O O . THR A 1 86 ? -24.172 64.188 40.062 1 86.75 86 THR A O 1
ATOM 671 N N . LYS A 1 87 ? -22.859 62.688 41.062 1 84.19 87 LYS A N 1
ATOM 672 C CA . LYS A 1 87 ? -23.859 61.656 41.312 1 84.19 87 LYS A CA 1
ATOM 673 C C . LYS A 1 87 ? -24.547 61.25 40 1 84.19 87 LYS A C 1
ATOM 675 O O . LYS A 1 87 ? -25.75 61 39.969 1 84.19 87 LYS A O 1
ATOM 680 N N . GLY A 1 88 ? -23.875 61.469 38.844 1 77 88 GLY A N 1
ATOM 681 C CA . GLY A 1 88 ? -24.344 61.031 37.562 1 77 88 GLY A CA 1
ATOM 682 C C . GLY A 1 88 ? -25.375 61.969 36.938 1 77 88 GLY A C 1
ATOM 683 O O . GLY A 1 88 ? -25.984 61.625 35.906 1 77 88 GLY A O 1
ATOM 684 N N . ARG A 1 89 ? -25.547 63.188 37.375 1 78.69 89 ARG A N 1
ATOM 685 C CA . ARG A 1 89 ? -26.688 64 36.969 1 78.69 89 ARG A CA 1
ATOM 686 C C . ARG A 1 89 ? -26.234 65.188 36.094 1 78.69 89 ARG A C 1
ATOM 688 O O . ARG A 1 89 ? -27 66.125 35.844 1 78.69 89 ARG A O 1
ATOM 695 N N . SER A 1 90 ? -25.156 65.125 35.531 1 85.12 90 SER A N 1
ATOM 696 C CA . SER A 1 90 ? -24.688 66.188 34.688 1 85.12 90 SER A CA 1
ATOM 697 C C . SER A 1 90 ? -24.062 65.688 33.406 1 85.12 90 SER A C 1
ATOM 699 O O . SER A 1 90 ? -23.766 64.5 33.312 1 85.12 90 SER A O 1
ATOM 701 N N . LEU A 1 91 ? -24.078 66.438 32.406 1 90.44 91 LEU A N 1
ATOM 702 C CA . LEU A 1 91 ? -23.438 66.125 31.141 1 90.44 91 LEU A CA 1
ATOM 703 C C . LEU A 1 91 ? -21.969 65.812 31.359 1 90.44 91 LEU A C 1
ATOM 705 O O . LEU A 1 91 ? -21.406 64.938 30.625 1 90.44 91 LEU A O 1
ATOM 709 N N . ALA A 1 92 ? -21.375 66.375 32.375 1 90.81 92 ALA A N 1
ATOM 710 C CA . ALA A 1 92 ? -19.984 66.062 32.719 1 90.81 92 ALA A CA 1
ATOM 711 C C . ALA A 1 92 ? -19.812 64.625 33.188 1 90.81 92 ALA A C 1
ATOM 713 O O . ALA A 1 92 ? -18.75 64.062 33 1 90.81 92 ALA A O 1
ATOM 714 N N . ALA A 1 93 ? -20.766 64.062 33.719 1 92.06 93 ALA A N 1
ATOM 715 C CA . ALA A 1 93 ? -20.719 62.688 34.156 1 92.06 93 ALA A CA 1
ATOM 716 C C . ALA A 1 93 ? -20.594 61.75 32.938 1 92.06 93 ALA A C 1
ATOM 718 O O . ALA A 1 93 ? -19.938 60.719 33.031 1 92.06 93 ALA A O 1
ATOM 719 N N . LEU A 1 94 ? -21.188 62.094 31.891 1 92.06 94 LEU A N 1
ATOM 720 C CA . LEU A 1 94 ? -21.062 61.281 30.672 1 92.06 94 LEU A CA 1
ATOM 721 C C . LEU A 1 94 ? -19.625 61.281 30.156 1 92.06 94 LEU A C 1
ATOM 723 O O . LEU A 1 94 ? -19.094 60.25 29.75 1 92.06 94 LEU A O 1
ATOM 727 N N . GLY A 1 95 ? -19.141 62.469 30.109 1 92.06 95 GLY A N 1
ATOM 728 C CA . GLY A 1 95 ? -17.75 62.562 29.703 1 92.06 95 GLY A CA 1
ATOM 729 C C . GLY A 1 95 ? -16.797 61.781 30.594 1 92.06 95 GLY A C 1
ATOM 730 O O . GLY A 1 95 ? -15.867 61.125 30.109 1 92.06 95 GLY A O 1
ATOM 731 N N . ALA A 1 96 ? -17 61.812 31.906 1 92.62 96 ALA A N 1
ATOM 732 C CA . ALA A 1 96 ? -16.188 61.031 32.844 1 92.62 96 ALA A CA 1
ATOM 733 C C . ALA A 1 96 ? -16.359 59.531 32.625 1 92.62 96 ALA A C 1
ATOM 735 O O . ALA A 1 96 ? -15.391 58.781 32.688 1 92.62 96 ALA A O 1
ATOM 736 N N . LEU A 1 97 ? -17.469 59.156 32.406 1 92.56 97 LEU A N 1
ATOM 737 C CA . LEU A 1 97 ? -17.75 57.75 32.125 1 92.56 97 LEU A CA 1
ATOM 738 C C . LEU A 1 97 ? -17.031 57.281 30.875 1 92.56 97 LEU A C 1
ATOM 740 O O . LEU A 1 97 ? -16.469 56.188 30.828 1 92.56 97 LEU A O 1
ATOM 744 N N . LEU A 1 98 ? -17.125 58.094 29.828 1 92.81 98 LEU A N 1
ATOM 745 C CA . LEU A 1 98 ? -16.469 57.75 28.562 1 92.81 98 LEU A CA 1
ATOM 746 C C . LEU A 1 98 ? -14.961 57.625 28.75 1 92.81 98 LEU A C 1
ATOM 748 O O . LEU A 1 98 ? -14.328 56.719 28.172 1 92.81 98 LEU A O 1
ATOM 752 N N . THR A 1 99 ? -14.391 58.469 29.562 1 89.31 99 THR A N 1
ATOM 753 C CA . THR A 1 99 ? -12.961 58.438 29.828 1 89.31 99 THR A CA 1
ATOM 754 C C . THR A 1 99 ? -12.578 57.125 30.531 1 89.31 99 THR A C 1
ATOM 756 O O . THR A 1 99 ? -11.562 56.531 30.203 1 89.31 99 THR A O 1
ATOM 759 N N . ILE A 1 100 ? -13.312 56.656 31.375 1 87.38 100 ILE A N 1
ATOM 760 C CA . ILE A 1 100 ? -13.055 55.406 32.094 1 87.38 100 ILE A CA 1
ATOM 761 C C . ILE A 1 100 ? -13.227 54.219 31.172 1 87.38 100 ILE A C 1
ATOM 763 O O . ILE A 1 100 ? -12.398 53.312 31.156 1 87.38 100 ILE A O 1
ATOM 767 N N . LEU A 1 101 ? -14.227 54.281 30.438 1 89.38 101 LEU A N 1
ATOM 768 C CA . LEU A 1 101 ? -14.531 53.156 29.547 1 89.38 101 LEU A CA 1
ATOM 769 C C . LEU A 1 101 ? -13.516 53.062 28.422 1 89.38 101 LEU A C 1
ATOM 771 O O . LEU A 1 101 ? -13.336 52 27.812 1 89.38 101 LEU A O 1
ATOM 775 N N . LEU A 1 102 ? -12.898 54.156 28.094 1 87 102 LEU A N 1
ATOM 776 C CA . LEU A 1 102 ? -11.883 54.156 27.031 1 87 102 LEU A CA 1
ATOM 777 C C . LEU A 1 102 ? -10.727 53.25 27.391 1 87 102 LEU A C 1
ATOM 779 O O . LEU A 1 102 ? -10.031 52.75 26.5 1 87 102 LEU A O 1
ATOM 783 N N . LEU A 1 103 ? -10.5 52.938 28.656 1 77.12 103 LEU A N 1
ATOM 784 C CA . LEU A 1 103 ? -9.422 52.031 29.094 1 77.12 103 LEU A CA 1
ATOM 785 C C . LEU A 1 103 ? -9.688 50.594 28.641 1 77.12 103 LEU A C 1
ATOM 787 O O . LEU A 1 103 ? -8.758 49.812 28.469 1 77.12 103 LEU A O 1
ATOM 791 N N . ALA A 1 104 ? -10.906 50.25 28.406 1 82 104 ALA A N 1
ATOM 792 C CA . ALA A 1 104 ? -11.297 48.906 28.078 1 82 104 ALA A CA 1
ATOM 793 C C . ALA A 1 104 ? -11.453 48.719 26.578 1 82 104 ALA A C 1
ATOM 795 O O . ALA A 1 104 ? -11.602 47.594 26.094 1 82 104 ALA A O 1
ATOM 796 N N . ILE A 1 105 ? -11.344 49.75 25.828 1 84 105 ILE A N 1
ATOM 797 C CA . ILE A 1 105 ? -11.688 49.719 24.406 1 84 105 ILE A CA 1
ATOM 798 C C . ILE A 1 105 ? -10.758 48.75 23.688 1 84 105 ILE A C 1
ATOM 800 O O . ILE A 1 105 ? -11.195 48 22.797 1 84 105 ILE A O 1
ATOM 804 N N . ASP A 1 106 ? -9.531 48.688 23.984 1 78.81 106 ASP A N 1
ATOM 805 C CA . ASP A 1 106 ? -8.562 47.844 23.312 1 78.81 106 ASP A CA 1
ATOM 806 C C . ASP A 1 106 ? -8.828 46.375 23.578 1 78.81 106 ASP A C 1
ATOM 808 O O . ASP A 1 106 ? -8.602 45.531 22.703 1 78.81 106 ASP A O 1
ATOM 812 N N . THR A 1 107 ? -9.188 46.062 24.828 1 77.56 107 THR A N 1
ATOM 813 C CA . THR A 1 107 ? -9.516 44.688 25.172 1 77.56 107 THR A CA 1
ATOM 814 C C . THR A 1 107 ? -10.664 44.188 24.312 1 77.56 107 THR A C 1
ATOM 816 O O . THR A 1 107 ? -10.672 43 23.906 1 77.56 107 THR A O 1
ATOM 819 N N . PHE A 1 108 ? -11.539 45 24.062 1 84.69 108 PHE A N 1
ATOM 820 C CA . PHE A 1 108 ? -12.664 44.594 23.234 1 84.69 108 PHE A CA 1
ATOM 821 C C . PHE A 1 108 ? -12.242 44.438 21.781 1 84.69 108 PHE A C 1
ATOM 823 O O . PHE A 1 108 ? -12.734 43.562 21.078 1 84.69 108 PHE A O 1
ATOM 830 N N . PHE A 1 109 ? -11.344 45.219 21.312 1 84.25 109 PHE A N 1
ATOM 831 C CA . PHE A 1 109 ? -10.828 45.062 19.953 1 84.25 109 PHE A CA 1
ATOM 832 C C . PHE A 1 109 ? -10.078 43.75 19.812 1 84.25 109 PHE A C 1
ATOM 834 O O . PHE A 1 109 ? -10.141 43.094 18.766 1 84.25 109 PHE A O 1
ATOM 841 N N . GLN A 1 110 ? -9.445 43.312 20.797 1 76.75 110 GLN A N 1
ATOM 842 C CA . GLN A 1 110 ? -8.656 42.094 20.75 1 76.75 110 GLN A CA 1
ATOM 843 C C . GLN A 1 110 ? -9.555 40.875 20.688 1 76.75 110 GLN A C 1
ATOM 845 O O . GLN A 1 110 ? -9.156 39.812 20.156 1 76.75 110 GLN A O 1
ATOM 850 N N . GLN A 1 111 ? -10.648 40.938 21.297 1 82.69 111 GLN A N 1
ATOM 851 C CA . GLN A 1 111 ? -11.57 39.812 21.328 1 82.69 111 GLN A CA 1
ATOM 852 C C . GLN A 1 111 ? -12.305 39.656 20 1 82.69 111 GLN A C 1
ATOM 854 O O . GLN A 1 111 ? -12.938 38.625 19.75 1 82.69 111 GLN A O 1
ATOM 859 N N . VAL A 1 112 ? -12.07 40.562 19.234 1 87.94 112 VAL A N 1
ATOM 860 C CA . VAL A 1 112 ? -12.789 40.562 17.953 1 87.94 112 VAL A CA 1
ATOM 861 C C . VAL A 1 112 ? -12.266 39.406 17.094 1 87.94 112 VAL A C 1
ATOM 863 O O . VAL A 1 112 ? -13.008 38.812 16.297 1 87.94 112 VAL A O 1
ATOM 866 N N . THR A 1 113 ? -11 39.062 17.219 1 85.75 113 THR A N 1
ATOM 867 C CA . THR A 1 113 ? -10.43 38.062 16.344 1 85.75 113 THR A CA 1
ATOM 868 C C . THR A 1 113 ? -9.984 36.812 17.141 1 85.75 113 THR A C 1
ATOM 870 O O . THR A 1 113 ? -9.477 36.969 18.25 1 85.75 113 THR A O 1
ATOM 873 N N . ASP A 1 114 ? -10.312 35.688 16.688 1 84.69 114 ASP A N 1
ATOM 874 C CA . ASP A 1 114 ? -9.891 34.406 17.203 1 84.69 114 ASP A CA 1
ATOM 875 C C . ASP A 1 114 ? -9.219 33.562 16.125 1 84.69 114 ASP A C 1
ATOM 877 O O . ASP A 1 114 ? -9.438 33.781 14.93 1 84.69 114 ASP A O 1
ATOM 881 N N . LEU A 1 115 ? -8.266 32.688 16.641 1 83.56 115 LEU A N 1
ATOM 882 C CA . LEU A 1 115 ? -7.516 31.891 15.688 1 83.56 115 LEU A CA 1
ATOM 883 C C . LEU A 1 115 ? -7.77 30.406 15.914 1 83.56 115 LEU A C 1
ATOM 885 O O . LEU A 1 115 ? -6.852 29.672 16.266 1 83.56 115 LEU A O 1
ATOM 889 N N . PRO A 1 116 ? -8.883 29.953 15.586 1 83.94 116 PRO A N 1
ATOM 890 C CA . PRO A 1 116 ? -9.164 28.516 15.711 1 83.94 116 PRO A CA 1
ATOM 891 C C . PRO A 1 116 ? -8.609 27.703 14.539 1 83.94 116 PRO A C 1
ATOM 893 O O . PRO A 1 116 ? -8.141 28.281 13.555 1 83.94 116 PRO A O 1
ATOM 896 N N . GLU A 1 117 ? -8.617 26.359 14.797 1 83.88 117 GLU A N 1
ATOM 897 C CA . GLU A 1 117 ? -8.18 25.469 13.734 1 83.88 117 GLU A CA 1
ATOM 898 C C . GLU A 1 117 ? -9.367 24.734 13.102 1 83.88 117 GLU A C 1
ATOM 900 O O . GLU A 1 117 ? -10.352 24.438 13.781 1 83.88 117 GLU A O 1
ATOM 905 N N . ARG A 1 118 ? -9.297 24.594 11.844 1 82 118 ARG A N 1
ATOM 906 C CA . ARG A 1 118 ? -10.328 23.859 11.133 1 82 118 ARG A CA 1
ATOM 907 C C . ARG A 1 118 ? -9.719 22.953 10.07 1 82 118 ARG A C 1
ATOM 909 O O . ARG A 1 118 ? -8.547 23.094 9.719 1 82 118 ARG A O 1
ATOM 916 N N . TRP A 1 119 ? -10.562 21.984 9.672 1 83.19 119 TRP A N 1
ATOM 917 C CA . TRP A 1 119 ? -10.18 21.141 8.539 1 83.19 119 TRP A CA 1
ATOM 918 C C . TRP A 1 119 ? -10.586 21.781 7.223 1 83.19 119 TRP A C 1
ATOM 920 O O . TRP A 1 119 ? -11.758 22.094 7.004 1 83.19 119 TRP A O 1
ATOM 930 N N . LYS A 1 120 ? -9.625 22.094 6.508 1 81.62 120 LYS A N 1
ATOM 931 C CA . LYS A 1 120 ? -9.891 22.703 5.207 1 81.62 120 LYS A CA 1
ATOM 932 C C . LYS A 1 120 ? -9.648 21.719 4.074 1 81.62 120 LYS A C 1
ATOM 934 O O . LYS A 1 120 ? -8.781 20.844 4.176 1 81.62 120 LYS A O 1
ATOM 939 N N . LEU A 1 121 ? -10.398 21.859 3.059 1 82.38 121 LEU A N 1
ATOM 940 C CA . LEU A 1 121 ? -10.227 21.047 1.858 1 82.38 121 LEU A CA 1
ATOM 941 C C . LEU A 1 121 ? -8.922 21.391 1.149 1 82.38 121 LEU A C 1
ATOM 943 O O . LEU A 1 121 ? -8.648 22.562 0.872 1 82.38 121 LEU A O 1
ATOM 947 N N . GLN A 1 122 ? -8.062 20.406 1.245 1 80.75 122 GLN A N 1
ATOM 948 C CA . GLN A 1 122 ? -6.789 20.625 0.571 1 80.75 122 GLN A CA 1
ATOM 949 C C . GLN A 1 122 ? -6.602 19.625 -0.58 1 80.75 122 GLN A C 1
ATOM 951 O O . GLN A 1 122 ? -5.945 18.594 -0.421 1 80.75 122 GLN A O 1
ATOM 956 N N . GLY A 1 123 ? -7.246 19.875 -1.607 1 80.81 123 GLY A N 1
ATOM 957 C CA . GLY A 1 123 ? -7.012 19.078 -2.805 1 80.81 123 GLY A CA 1
ATOM 958 C C . GLY A 1 123 ? -7.891 17.844 -2.893 1 80.81 123 GLY A C 1
ATOM 959 O O . GLY A 1 123 ? -8.969 17.797 -2.295 1 80.81 123 GLY A O 1
ATOM 960 N N . GLU A 1 124 ? -7.383 16.906 -3.832 1 87.56 124 GLU A N 1
ATOM 961 C CA . GLU A 1 124 ? -8.188 15.719 -4.109 1 87.56 124 GLU A CA 1
ATOM 962 C C . GLU A 1 124 ? -7.473 14.453 -3.664 1 87.56 124 GLU A C 1
ATOM 964 O O . GLU A 1 124 ? -6.246 14.422 -3.562 1 87.56 124 GLU A O 1
ATOM 969 N N . SER A 1 125 ? -8.281 13.586 -3.15 1 91 125 SER A N 1
ATOM 970 C CA . SER A 1 125 ? -7.84 12.219 -2.877 1 91 125 SER A CA 1
ATOM 971 C C . SER A 1 125 ? -8.469 11.234 -3.852 1 91 125 SER A C 1
ATOM 973 O O . SER A 1 125 ? -9.438 11.562 -4.539 1 91 125 SER A O 1
ATOM 975 N N . PHE A 1 126 ? -7.789 10.062 -4.031 1 91.81 126 PHE A N 1
ATOM 976 C CA . PHE A 1 126 ? -8.289 9.109 -5.008 1 91.81 126 PHE A CA 1
ATOM 977 C C . PHE A 1 126 ? -8.328 7.703 -4.418 1 91.81 126 PHE A C 1
ATOM 979 O O . PHE A 1 126 ? -7.441 7.32 -3.652 1 91.81 126 PHE A O 1
ATOM 986 N N . ILE A 1 127 ? -9.352 6.988 -4.742 1 93.88 127 ILE A N 1
ATOM 987 C CA . ILE A 1 127 ? -9.508 5.598 -4.34 1 93.88 127 ILE A CA 1
ATOM 988 C C . ILE A 1 127 ? -9.984 4.766 -5.527 1 93.88 127 ILE A C 1
ATOM 990 O O . ILE A 1 127 ? -10.766 5.242 -6.355 1 93.88 127 ILE A O 1
ATOM 994 N N . PRO A 1 128 ? -9.5 3.574 -5.711 1 94.88 128 PRO A N 1
ATOM 995 C CA . PRO A 1 128 ? -9.828 2.791 -6.906 1 94.88 128 PRO A CA 1
ATOM 996 C C . PRO A 1 128 ? -11.141 2.031 -6.773 1 94.88 128 PRO A C 1
ATOM 998 O O . PRO A 1 128 ? -11.453 1.517 -5.695 1 94.88 128 PRO A O 1
ATOM 1001 N N . ARG A 1 129 ? -11.945 1.984 -7.832 1 96.25 129 ARG A N 1
ATOM 1002 C CA . ARG A 1 129 ? -13.086 1.096 -8.023 1 96.25 129 ARG A CA 1
ATOM 1003 C C . ARG A 1 129 ? -12.977 0.347 -9.352 1 96.25 129 ARG A C 1
ATOM 1005 O O . ARG A 1 129 ? -12.203 0.733 -10.227 1 96.25 129 ARG A O 1
ATOM 1012 N N . VAL A 1 130 ? -13.695 -0.719 -9.477 1 97 130 VAL A N 1
ATOM 1013 C CA . VAL A 1 130 ? -13.703 -1.484 -10.719 1 97 130 VAL A CA 1
ATOM 1014 C C . VAL A 1 130 ? -15.141 -1.715 -11.18 1 97 130 VAL A C 1
ATOM 1016 O O . VAL A 1 130 ? -15.992 -2.117 -10.391 1 97 130 VAL A O 1
ATOM 1019 N N . VAL A 1 131 ? -15.383 -1.391 -12.422 1 96.12 131 VAL A N 1
ATOM 1020 C CA . VAL A 1 131 ? -16.688 -1.651 -13.008 1 96.12 131 VAL A CA 1
ATOM 1021 C C . VAL A 1 131 ? -16.672 -2.986 -13.75 1 96.12 131 VAL A C 1
ATOM 1023 O O . VAL A 1 131 ? -17.516 -3.852 -13.508 1 96.12 131 VAL A O 1
ATOM 1026 N N . ARG A 1 132 ? -15.719 -3.174 -14.562 1 96 132 ARG A N 1
ATOM 1027 C CA . ARG A 1 132 ? -15.508 -4.434 -15.266 1 96 132 ARG A CA 1
ATOM 1028 C C . ARG A 1 132 ? -14.07 -4.914 -15.117 1 96 132 ARG A C 1
ATOM 1030 O O . ARG A 1 132 ? -13.133 -4.117 -15.188 1 96 132 ARG A O 1
ATOM 1037 N N . TYR A 1 133 ? -13.898 -6.051 -14.805 1 96.12 133 TYR A N 1
ATOM 1038 C CA . TYR A 1 133 ? -12.586 -6.676 -14.695 1 96.12 133 TYR A CA 1
ATOM 1039 C C . TYR A 1 133 ? -12.398 -7.73 -15.781 1 96.12 133 TYR A C 1
ATOM 1041 O O . TYR A 1 133 ? -12.867 -8.859 -15.641 1 96.12 133 TYR A O 1
ATOM 1049 N N . GLU A 1 134 ? -11.664 -7.406 -16.812 1 93.12 134 GLU A N 1
ATOM 1050 C CA . GLU A 1 134 ? -11.453 -8.25 -17.984 1 93.12 134 GLU A CA 1
ATOM 1051 C C . GLU A 1 134 ? -9.992 -8.242 -18.422 1 93.12 134 GLU A C 1
ATOM 1053 O O . GLU A 1 134 ? -9.664 -7.789 -19.516 1 93.12 134 GLU A O 1
ATOM 1058 N N . PRO A 1 135 ? -9.188 -8.836 -17.562 1 86.44 135 PRO A N 1
ATOM 1059 C CA . PRO A 1 135 ? -7.781 -8.914 -17.953 1 86.44 135 PRO A CA 1
ATOM 1060 C C . PRO A 1 135 ? -7.559 -9.805 -19.172 1 86.44 135 PRO A C 1
ATOM 1062 O O . PRO A 1 135 ? -8.406 -10.648 -19.5 1 86.44 135 PRO A O 1
ATOM 1065 N N . ASN A 1 136 ? -6.465 -9.602 -19.812 1 77.38 136 ASN A N 1
ATOM 1066 C CA . ASN A 1 136 ? -6.137 -10.43 -20.984 1 77.38 136 ASN A CA 1
ATOM 1067 C C . ASN A 1 136 ? -5.863 -11.875 -20.578 1 77.38 136 ASN A C 1
ATOM 1069 O O . ASN A 1 136 ? -5.246 -12.133 -19.547 1 77.38 136 ASN A O 1
ATOM 1073 N N . ILE A 1 137 ? -6.457 -12.734 -21.359 1 74.06 137 ILE A N 1
ATOM 1074 C CA . ILE A 1 137 ? -6.242 -14.156 -21.141 1 74.06 137 ILE A CA 1
ATOM 1075 C C . ILE A 1 137 ? -4.977 -14.609 -21.859 1 74.06 137 ILE A C 1
ATOM 1077 O O . ILE A 1 137 ? -4.793 -14.312 -23.047 1 74.06 137 ILE A O 1
ATOM 1081 N N . GLU A 1 138 ? -4.145 -15.188 -21.125 1 71.81 138 GLU A N 1
ATOM 1082 C CA . GLU A 1 138 ? -2.922 -15.719 -21.719 1 71.81 138 GLU A CA 1
ATOM 1083 C C . GLU A 1 138 ? -3.014 -17.234 -21.891 1 71.81 138 GLU A C 1
ATOM 1085 O O . GLU A 1 138 ? -3.596 -17.938 -21.047 1 71.81 138 GLU A O 1
ATOM 1090 N N . PHE A 1 139 ? -2.574 -17.672 -23.047 1 73.12 139 PHE A N 1
ATOM 1091 C CA . PHE A 1 139 ? -2.613 -19.109 -23.328 1 73.12 139 PHE A CA 1
ATOM 1092 C C . PHE A 1 139 ? -1.205 -19.688 -23.391 1 73.12 139 PHE A C 1
ATOM 1094 O O . PHE A 1 139 ? -0.256 -19 -23.766 1 73.12 139 PHE A O 1
ATOM 1101 N N . GLN A 1 140 ? -1.188 -20.844 -22.875 1 75.06 140 GLN A N 1
ATOM 1102 C CA . GLN A 1 140 ? 0.023 -21.656 -22.984 1 75.06 140 GLN A CA 1
ATOM 1103 C C . GLN A 1 140 ? -0.236 -22.922 -23.797 1 75.06 140 GLN A C 1
ATOM 1105 O O . GLN A 1 140 ? -1.35 -23.453 -23.797 1 75.06 140 GLN A O 1
ATOM 1110 N N . TYR A 1 141 ? 0.742 -23.25 -24.641 1 74.06 141 TYR A N 1
ATOM 1111 C CA . TYR A 1 141 ? 0.607 -24.422 -25.5 1 74.06 141 TYR A CA 1
ATOM 1112 C C . TYR A 1 141 ? 1.568 -25.531 -25.062 1 74.06 141 TYR A C 1
ATOM 1114 O O . TYR A 1 141 ? 2.711 -25.25 -24.688 1 74.06 141 TYR A O 1
ATOM 1122 N N . GLU A 1 142 ? 0.901 -26.719 -24.797 1 66.44 142 GLU A N 1
ATOM 1123 C CA . GLU A 1 142 ? 1.757 -27.875 -24.5 1 66.44 142 GLU A CA 1
ATOM 1124 C C . GLU A 1 142 ? 2.34 -28.469 -25.781 1 66.44 142 GLU A C 1
ATOM 1126 O O . GLU A 1 142 ? 1.693 -28.453 -26.828 1 66.44 142 GLU A O 1
ATOM 1131 N N . ASP A 1 143 ? 3.551 -28.859 -25.734 1 59.91 143 ASP A N 1
ATOM 1132 C CA . ASP A 1 143 ? 4.301 -29.359 -26.875 1 59.91 143 ASP A CA 1
ATOM 1133 C C . ASP A 1 143 ? 3.555 -30.5 -27.562 1 59.91 143 ASP A C 1
ATOM 1135 O O . ASP A 1 143 ? 3.527 -30.578 -28.797 1 59.91 143 ASP A O 1
ATOM 1139 N N . LYS A 1 144 ? 2.896 -31.344 -26.75 1 59.09 144 LYS A N 1
ATOM 1140 C CA . LYS A 1 144 ? 2.371 -32.562 -27.359 1 59.09 144 LYS A CA 1
ATOM 1141 C C . LYS A 1 144 ? 1.092 -32.281 -28.141 1 59.09 144 LYS A C 1
ATOM 1143 O O . LYS A 1 144 ? 0.875 -32.875 -29.203 1 59.09 144 LYS A O 1
ATOM 1148 N N . THR A 1 145 ? 0.32 -31.406 -27.672 1 59.69 145 THR A N 1
ATOM 1149 C CA . THR A 1 145 ? -1.016 -31.312 -28.25 1 59.69 145 THR A CA 1
ATOM 1150 C C . THR A 1 145 ? -1.217 -29.953 -28.922 1 59.69 145 THR A C 1
ATOM 1152 O O . THR A 1 145 ? -2.164 -29.781 -29.703 1 59.69 145 THR A O 1
ATOM 1155 N N . ASP A 1 146 ? -0.271 -29.094 -28.844 1 63.16 146 ASP A N 1
ATOM 1156 C CA . ASP A 1 146 ? -0.425 -27.734 -29.359 1 63.16 146 ASP A CA 1
ATOM 1157 C C . ASP A 1 146 ? -1.772 -27.141 -28.938 1 63.16 146 ASP A C 1
ATOM 1159 O O . ASP A 1 146 ? -2.312 -26.266 -29.625 1 63.16 146 ASP A O 1
ATOM 1163 N N . ALA A 1 147 ? -2.402 -27.828 -28.016 1 65 147 ALA A N 1
ATOM 1164 C CA . ALA A 1 147 ? -3.67 -27.297 -27.516 1 65 147 ALA A CA 1
ATOM 1165 C C . ALA A 1 147 ? -3.438 -26.156 -26.547 1 65 147 ALA A C 1
ATOM 1167 O O . ALA A 1 147 ? -2.551 -26.234 -25.688 1 65 147 ALA A O 1
ATOM 1168 N N . PRO A 1 148 ? -4.172 -25.062 -26.797 1 71.81 148 PRO A N 1
ATOM 1169 C CA . PRO A 1 148 ? -4.023 -23.938 -25.875 1 71.81 148 PRO A CA 1
ATOM 1170 C C . PRO A 1 148 ? -4.574 -24.219 -24.484 1 71.81 148 PRO A C 1
ATOM 1172 O O . PRO A 1 148 ? -5.641 -24.828 -24.359 1 71.81 148 PRO A O 1
ATOM 1175 N N . MET A 1 149 ? -3.736 -24.062 -23.5 1 70.19 149 MET A N 1
ATOM 1176 C CA . MET A 1 149 ? -4.172 -24.125 -22.109 1 70.19 149 MET A CA 1
ATOM 1177 C C . MET A 1 149 ? -4.16 -22.75 -21.453 1 70.19 149 MET A C 1
ATOM 1179 O O . MET A 1 149 ? -3.18 -22.016 -21.594 1 70.19 149 MET A O 1
ATOM 1183 N N . ALA A 1 150 ? -5.301 -22.406 -20.906 1 66.62 150 ALA A N 1
ATOM 1184 C CA . ALA A 1 150 ? -5.363 -21.109 -20.25 1 66.62 150 ALA A CA 1
ATOM 1185 C C . ALA A 1 150 ? -4.461 -21.078 -19.016 1 66.62 150 ALA A C 1
ATOM 1187 O O . ALA A 1 150 ? -4.352 -22.078 -18.297 1 66.62 150 ALA A O 1
ATOM 1188 N N . VAL A 1 151 ? -3.748 -20.016 -18.891 1 72.88 151 VAL A N 1
ATOM 1189 C CA . VAL A 1 151 ? -2.92 -19.781 -17.719 1 72.88 151 VAL A CA 1
ATOM 1190 C C . VAL A 1 151 ? -3.707 -18.969 -16.703 1 72.88 151 VAL A C 1
ATOM 1192 O O . VAL A 1 151 ? -4.367 -17.984 -17.047 1 72.88 151 VAL A O 1
ATOM 1195 N N . PRO A 1 152 ? -3.635 -19.469 -15.445 1 77.56 152 PRO A N 1
ATOM 1196 C CA . PRO A 1 152 ? -4.355 -18.703 -14.422 1 77.56 152 PRO A CA 1
ATOM 1197 C C . PRO A 1 152 ? -3.859 -17.266 -14.305 1 77.56 152 PRO A C 1
ATOM 1199 O O . PRO A 1 152 ? -2.652 -17.016 -14.391 1 77.56 152 PRO A O 1
ATOM 1202 N N . ASN A 1 153 ? -4.828 -16.391 -14.195 1 82.38 153 ASN A N 1
ATOM 1203 C CA . ASN A 1 153 ? -4.5 -14.984 -13.992 1 82.38 153 ASN A CA 1
ATOM 1204 C C . ASN A 1 153 ? -3.695 -14.773 -12.719 1 82.38 153 ASN A C 1
ATOM 1206 O O . ASN A 1 153 ? -4.125 -15.164 -11.633 1 82.38 153 ASN A O 1
ATOM 1210 N N . ASN A 1 154 ? -2.619 -14.125 -12.805 1 74.81 154 ASN A N 1
ATOM 1211 C CA . ASN A 1 154 ? -1.706 -13.938 -11.68 1 74.81 154 ASN A CA 1
ATOM 1212 C C . ASN A 1 154 ? -2.342 -13.094 -10.578 1 74.81 154 ASN A C 1
ATOM 1214 O O . ASN A 1 154 ? -2.096 -13.328 -9.391 1 74.81 154 ASN A O 1
ATOM 1218 N N . GLY A 1 155 ? -3.047 -12.086 -11.008 1 80.88 155 GLY A N 1
ATOM 1219 C CA . GLY A 1 155 ? -3.709 -11.258 -10.008 1 80.88 155 GLY A CA 1
ATOM 1220 C C . GLY A 1 155 ? -4.703 -12.031 -9.164 1 80.88 155 GLY A C 1
ATOM 1221 O O . GLY A 1 155 ? -4.676 -11.953 -7.934 1 80.88 155 GLY A O 1
ATOM 1222 N N . LEU A 1 156 ? -5.48 -12.789 -9.805 1 90 156 LEU A N 1
ATOM 1223 C CA . LEU A 1 156 ? -6.48 -13.586 -9.094 1 90 156 LEU A CA 1
ATOM 1224 C C . LEU A 1 156 ? -5.812 -14.633 -8.211 1 90 156 LEU A C 1
ATOM 1226 O O . LEU A 1 156 ? -6.246 -14.867 -7.082 1 90 156 LEU A O 1
ATOM 1230 N N . TRP A 1 157 ? -4.77 -15.188 -8.688 1 87.19 157 TRP A N 1
ATOM 1231 C CA . TRP A 1 157 ? -4.043 -16.172 -7.895 1 87.19 157 TRP A CA 1
ATOM 1232 C C . TRP A 1 157 ? -3.439 -15.531 -6.648 1 87.19 157 TRP A C 1
ATOM 1234 O O . TRP A 1 157 ? -3.428 -16.141 -5.574 1 87.19 157 TRP A O 1
ATOM 1244 N N . ARG A 1 158 ? -2.994 -14.383 -6.789 1 78.94 158 ARG A N 1
ATOM 1245 C CA . ARG A 1 158 ? -2.404 -13.664 -5.664 1 78.94 158 ARG A CA 1
ATOM 1246 C C . ARG A 1 158 ? -3.439 -13.422 -4.57 1 78.94 158 ARG A C 1
ATOM 1248 O O . ARG A 1 158 ? -3.109 -13.438 -3.383 1 78.94 158 ARG A O 1
ATOM 1255 N N . GLY A 1 159 ? -4.566 -13.219 -5.012 1 87.06 159 GLY A N 1
ATOM 1256 C CA . GLY A 1 159 ? -5.629 -12.953 -4.055 1 87.06 159 GLY A CA 1
ATOM 1257 C C . GLY A 1 159 ? -6.188 -14.211 -3.418 1 87.06 159 GLY A C 1
ATOM 1258 O O . GLY A 1 159 ? -6.508 -14.219 -2.229 1 87.06 159 GLY A O 1
ATOM 1259 N N . LEU A 1 160 ? -6.176 -15.258 -4.168 1 93.06 160 LEU A N 1
ATOM 1260 C CA . LEU A 1 160 ? -6.855 -16.469 -3.721 1 93.06 160 LEU A CA 1
ATOM 1261 C C . LEU A 1 160 ? -5.863 -17.453 -3.096 1 93.06 160 LEU A C 1
ATOM 1263 O O . LEU A 1 160 ? -6.172 -18.094 -2.088 1 93.06 160 LEU A O 1
ATOM 1267 N N . GLY A 1 161 ? -4.746 -17.578 -3.545 1 87.94 161 GLY A N 1
ATOM 1268 C CA . GLY A 1 161 ? -3.76 -18.578 -3.203 1 87.94 161 GLY A CA 1
ATOM 1269 C C . GLY A 1 161 ? -3.49 -18.672 -1.714 1 87.94 161 GLY A C 1
ATOM 1270 O O . GLY A 1 161 ? -3.539 -19.766 -1.136 1 87.94 161 GLY A O 1
ATOM 1271 N N . PRO A 1 162 ? -3.26 -17.594 -1.102 1 86.56 162 PRO A N 1
ATOM 1272 C CA . PRO A 1 162 ? -2.93 -17.609 0.325 1 86.56 162 PRO A CA 1
ATOM 1273 C C . PRO A 1 162 ? -4.062 -18.172 1.185 1 86.56 162 PRO A C 1
ATOM 1275 O O . PRO A 1 162 ? -3.855 -18.469 2.363 1 86.56 162 PRO A O 1
ATOM 1278 N N . PHE A 1 163 ? -5.195 -18.312 0.584 1 93.31 163 PHE A N 1
ATOM 1279 C CA . PHE A 1 163 ? -6.348 -18.75 1.369 1 93.31 163 PHE A CA 1
ATOM 1280 C C . PHE A 1 163 ? -6.586 -20.234 1.205 1 93.31 163 PHE A C 1
ATOM 1282 O O . PHE A 1 163 ? -7.512 -20.797 1.804 1 93.31 163 PHE A O 1
ATOM 1289 N N . PHE A 1 164 ? -5.777 -20.906 0.476 1 92.12 164 PHE A N 1
ATOM 1290 C CA . PHE A 1 164 ? -6.047 -22.297 0.146 1 92.12 164 PHE A CA 1
ATOM 1291 C C . PHE A 1 164 ? -5.512 -23.234 1.232 1 92.12 164 PHE A C 1
ATOM 1293 O O . PHE A 1 164 ? -6.25 -24.062 1.766 1 92.12 164 PHE A O 1
ATOM 1300 N N . TYR A 1 165 ? -4.297 -23.109 1.516 1 87.5 165 TYR A N 1
ATOM 1301 C CA . TYR A 1 165 ? -3.656 -23.984 2.488 1 87.5 165 TYR A CA 1
ATOM 1302 C C . TYR A 1 165 ? -2.389 -23.344 3.049 1 87.5 165 TYR A C 1
ATOM 1304 O O . TYR A 1 165 ? -1.884 -22.359 2.496 1 87.5 165 TYR A O 1
ATOM 1312 N N . ASP A 1 166 ? -1.906 -23.797 4.23 1 79.31 166 ASP A N 1
ATOM 1313 C CA . ASP A 1 166 ? -0.648 -23.469 4.895 1 79.31 166 ASP A CA 1
ATOM 1314 C C . ASP A 1 166 ? -0.738 -22.125 5.605 1 79.31 166 ASP A C 1
ATOM 1316 O O . ASP A 1 166 ? -0.101 -21.922 6.637 1 79.31 166 ASP A O 1
ATOM 1320 N N . GLN A 1 167 ? -1.492 -21.219 4.875 1 78.5 167 GLN A N 1
ATOM 1321 C CA . GLN A 1 167 ? -1.598 -19.875 5.445 1 78.5 167 GLN A CA 1
ATOM 1322 C C . GLN A 1 167 ? -3.049 -19.531 5.762 1 78.5 167 GLN A C 1
ATOM 1324 O O . GLN A 1 167 ? -3.973 -20.156 5.234 1 78.5 167 GLN A O 1
ATOM 1329 N N . ASN A 1 168 ? -3.186 -18.625 6.66 1 85.62 168 ASN A N 1
ATOM 1330 C CA . ASN A 1 168 ? -4.516 -18.141 7.02 1 85.62 168 ASN A CA 1
ATOM 1331 C C . ASN A 1 168 ? -4.891 -16.891 6.234 1 85.62 168 ASN A C 1
ATOM 1333 O O . ASN A 1 168 ? -5.301 -15.883 6.82 1 85.62 168 ASN A O 1
ATOM 1337 N N . GLY A 1 169 ? -4.613 -16.969 4.945 1 86.31 169 GLY A N 1
ATOM 1338 C CA . GLY A 1 169 ? -4.957 -15.844 4.086 1 86.31 169 GLY A CA 1
ATOM 1339 C C . GLY A 1 169 ? -4.031 -14.656 4.254 1 86.31 169 GLY A C 1
ATOM 1340 O O . GLY A 1 169 ? -2.908 -14.805 4.742 1 86.31 169 GLY A O 1
ATOM 1341 N N . THR A 1 170 ? -4.473 -13.492 3.723 1 81.69 170 THR A N 1
ATOM 1342 C CA . THR A 1 170 ? -3.729 -12.242 3.852 1 81.69 170 THR A CA 1
ATOM 1343 C C . THR A 1 170 ? -4.336 -11.367 4.938 1 81.69 170 THR A C 1
ATOM 1345 O O . THR A 1 170 ? -5.523 -11.484 5.25 1 81.69 170 THR A O 1
ATOM 1348 N N . ARG A 1 171 ? -3.475 -10.531 5.672 1 79.31 171 ARG A N 1
ATOM 1349 C CA . ARG A 1 171 ? -3.928 -9.578 6.68 1 79.31 171 ARG A CA 1
ATOM 1350 C C . ARG A 1 171 ? -3.322 -8.195 6.434 1 79.31 171 ARG A C 1
ATOM 1352 O O . ARG A 1 171 ? -2.164 -8.086 6.027 1 79.31 171 ARG A O 1
ATOM 1359 N N . PRO A 1 172 ? -4.16 -7.207 6.648 1 81.06 172 PRO A N 1
ATOM 1360 C CA . PRO A 1 172 ? -3.576 -5.867 6.531 1 81.06 172 PRO A CA 1
ATOM 1361 C C . PRO A 1 172 ? -2.508 -5.598 7.59 1 81.06 172 PRO A C 1
ATOM 1363 O O . PRO A 1 172 ? -2.553 -6.168 8.68 1 81.06 172 PRO A O 1
ATOM 1366 N N . LEU A 1 173 ? -1.548 -4.828 7.289 1 77.5 173 LEU A N 1
ATOM 1367 C CA . LEU A 1 173 ? -0.536 -4.395 8.25 1 77.5 173 LEU A CA 1
ATOM 1368 C C . LEU A 1 173 ? -1.149 -3.5 9.32 1 77.5 173 LEU A C 1
ATOM 1370 O O . LEU A 1 173 ? -1.908 -2.58 9.008 1 77.5 173 LEU A O 1
ATOM 1374 N N . GLU A 1 174 ? -0.908 -3.92 10.555 1 80.56 174 GLU A N 1
ATOM 1375 C CA . GLU A 1 174 ? -1.42 -3.135 11.68 1 80.56 174 GLU A CA 1
ATOM 1376 C C . GLU A 1 174 ? -0.281 -2.535 12.5 1 80.56 174 GLU A C 1
ATOM 1378 O O . GLU A 1 174 ? 0.717 -3.207 12.766 1 80.56 174 GLU A O 1
ATOM 1383 N N . THR A 1 175 ? -0.368 -1.266 12.641 1 73.31 175 THR A N 1
ATOM 1384 C CA . THR A 1 175 ? 0.567 -0.575 13.523 1 73.31 175 THR A CA 1
ATOM 1385 C C . THR A 1 175 ? -0.182 0.196 14.602 1 73.31 175 THR A C 1
ATOM 1387 O O . THR A 1 175 ? -0.821 1.212 14.32 1 73.31 175 THR A O 1
ATOM 1390 N N . GLY A 1 176 ? -0.031 -0.301 15.727 1 75.06 176 GLY A N 1
ATOM 1391 C CA . GLY A 1 176 ? -0.844 0.301 16.766 1 75.06 176 GLY A CA 1
ATOM 1392 C C . GLY A 1 176 ? -2.334 0.131 16.547 1 75.06 176 GLY A C 1
ATOM 1393 O O . GLY A 1 176 ? -2.822 -0.992 16.406 1 75.06 176 GLY A O 1
ATOM 1394 N N . ASN A 1 177 ? -2.967 1.296 16.422 1 76.94 177 ASN A N 1
ATOM 1395 C CA . ASN A 1 177 ? -4.41 1.276 16.203 1 76.94 177 ASN A CA 1
ATOM 1396 C C . ASN A 1 177 ? -4.762 1.636 14.758 1 76.94 177 ASN A C 1
ATOM 1398 O O . ASN A 1 177 ? -5.93 1.856 14.438 1 76.94 177 ASN A O 1
ATOM 1402 N N . SER A 1 178 ? -3.746 1.654 13.984 1 83.25 178 SER A N 1
ATOM 1403 C CA . SER A 1 178 ? -3.977 2.021 12.594 1 83.25 178 SER A CA 1
ATOM 1404 C C . SER A 1 178 ? -3.846 0.812 11.672 1 83.25 178 SER A C 1
ATOM 1406 O O . SER A 1 178 ? -2.982 -0.044 11.883 1 83.25 178 SER A O 1
ATOM 1408 N N . THR A 1 179 ? -4.848 0.699 10.836 1 87.56 179 THR A N 1
ATOM 1409 C CA . THR A 1 179 ? -4.828 -0.369 9.836 1 87.56 179 THR A CA 1
ATOM 1410 C C . THR A 1 179 ? -4.5 0.185 8.453 1 87.56 179 THR A C 1
ATOM 1412 O O . THR A 1 179 ? -5.121 1.149 8.008 1 87.56 179 THR A O 1
ATOM 1415 N N . GLN A 1 180 ? -3.574 -0.442 7.82 1 86 180 GLN A N 1
ATOM 1416 C CA . GLN A 1 180 ? -3.18 0.019 6.492 1 86 180 GLN A CA 1
ATOM 1417 C C . GLN A 1 180 ? -4.145 -0.486 5.422 1 86 180 GLN A C 1
ATOM 1419 O O . GLN A 1 180 ? -4.66 -1.602 5.523 1 86 180 GLN A O 1
ATOM 1424 N N . ALA A 1 181 ? -4.285 0.325 4.406 1 88.38 181 ALA A N 1
ATOM 1425 C CA . ALA A 1 181 ? -5.141 -0.064 3.291 1 88.38 181 ALA A CA 1
ATOM 1426 C C . ALA A 1 181 ? -4.484 -1.155 2.449 1 88.38 181 ALA A C 1
ATOM 1428 O O . ALA A 1 181 ? -3.271 -1.131 2.229 1 88.38 181 ALA A O 1
ATOM 1429 N N . GLU A 1 182 ? -5.289 -2.139 1.953 1 87.75 182 GLU A N 1
ATOM 1430 C CA . GLU A 1 182 ? -4.785 -3.201 1.089 1 87.75 182 GLU A CA 1
ATOM 1431 C C . GLU A 1 182 ? -5.043 -2.885 -0.382 1 87.75 182 GLU A C 1
ATOM 1433 O O . GLU A 1 182 ? -5.031 -3.783 -1.227 1 87.75 182 GLU A O 1
ATOM 1438 N N . ILE A 1 183 ? -5.402 -1.666 -0.677 1 90.69 183 ILE A N 1
ATOM 1439 C CA . ILE A 1 183 ? -5.586 -1.131 -2.021 1 90.69 183 ILE A CA 1
ATOM 1440 C C . ILE A 1 183 ? -4.734 0.122 -2.199 1 90.69 183 ILE A C 1
ATOM 1442 O O . ILE A 1 183 ? -4.426 0.814 -1.227 1 90.69 183 ILE A O 1
ATOM 1446 N N . PRO A 1 184 ? -4.371 0.319 -3.432 1 85.25 184 PRO A N 1
ATOM 1447 C CA . PRO A 1 184 ? -3.592 1.539 -3.66 1 85.25 184 PRO A CA 1
ATOM 1448 C C . PRO A 1 184 ? -4.441 2.805 -3.582 1 85.25 184 PRO A C 1
ATOM 1450 O O . PRO A 1 184 ? -5.348 2.996 -4.398 1 85.25 184 PRO A O 1
ATOM 1453 N N . LEU A 1 185 ? -4.383 3.525 -2.477 1 87.06 185 LEU A N 1
ATOM 1454 C CA . LEU A 1 185 ? -5.105 4.789 -2.375 1 87.06 185 LEU A CA 1
ATOM 1455 C C . LEU A 1 185 ? -4.137 5.965 -2.283 1 87.06 185 LEU A C 1
ATOM 1457 O O . LEU A 1 185 ? -2.979 5.789 -1.898 1 87.06 185 LEU A O 1
ATOM 1461 N N . ILE A 1 186 ? -4.633 7.113 -2.725 1 83.81 186 ILE A N 1
ATOM 1462 C CA . ILE A 1 186 ? -3.83 8.328 -2.719 1 83.81 186 ILE A CA 1
ATOM 1463 C C . ILE A 1 186 ? -4.457 9.359 -1.777 1 83.81 186 ILE A C 1
ATOM 1465 O O . ILE A 1 186 ? -5.57 9.828 -2.018 1 83.81 186 ILE A O 1
ATOM 1469 N N . CYS A 1 187 ? -3.732 9.594 -0.727 1 87.38 187 CYS A N 1
ATOM 1470 C CA . CYS A 1 187 ? -4.137 10.641 0.208 1 87.38 187 CYS A CA 1
ATOM 1471 C C . CYS A 1 187 ? -2.979 11.578 0.512 1 87.38 187 CYS A C 1
ATOM 1473 O O . CYS A 1 187 ? -2.104 11.25 1.315 1 87.38 187 CYS A O 1
ATOM 1475 N N . PRO A 1 188 ? -2.949 12.758 0.001 1 83.75 188 PRO A N 1
ATOM 1476 C CA . PRO A 1 188 ? -1.824 13.68 0.162 1 83.75 188 PRO A CA 1
ATOM 1477 C C . PRO A 1 188 ? -1.785 14.328 1.545 1 83.75 188 PRO A C 1
ATOM 1479 O O . PRO A 1 188 ? -0.794 14.969 1.901 1 83.75 188 PRO A O 1
ATOM 1482 N N . THR A 1 189 ? -2.85 14.188 2.279 1 85.5 189 THR A N 1
ATOM 1483 C CA . THR A 1 189 ? -2.928 14.758 3.617 1 85.5 189 THR A CA 1
ATOM 1484 C C . THR A 1 189 ? -3.104 13.664 4.668 1 85.5 189 THR A C 1
ATOM 1486 O O . THR A 1 189 ? -2.938 12.484 4.371 1 85.5 189 THR A O 1
ATOM 1489 N N . SER A 1 190 ? -3.385 14.086 5.91 1 84.06 190 SER A N 1
ATOM 1490 C CA . SER A 1 190 ? -3.531 13.102 6.977 1 84.06 190 SER A CA 1
ATOM 1491 C C . SER A 1 190 ? -4.977 12.633 7.098 1 84.06 190 SER A C 1
ATOM 1493 O O . SER A 1 190 ? -5.27 11.695 7.844 1 84.06 190 SER A O 1
ATOM 1495 N N . ARG A 1 191 ? -5.836 13.32 6.332 1 88.44 191 ARG A N 1
ATOM 1496 C CA . ARG A 1 191 ? -7.242 12.945 6.402 1 88.44 191 ARG A CA 1
ATOM 1497 C C . ARG A 1 191 ? -7.902 13.023 5.031 1 88.44 191 ARG A C 1
ATOM 1499 O O . ARG A 1 191 ? -7.871 14.07 4.383 1 88.44 191 ARG A O 1
ATOM 1506 N N . CYS A 1 192 ? -8.477 11.922 4.59 1 92.88 192 CYS A N 1
ATOM 1507 C CA . CYS A 1 192 ? -9.164 11.859 3.307 1 92.88 192 CYS A CA 1
ATOM 1508 C C . CYS A 1 192 ? -10.5 11.133 3.443 1 92.88 192 CYS A C 1
ATOM 1510 O O . CYS A 1 192 ? -10.656 10.266 4.301 1 92.88 192 CYS A O 1
ATOM 1512 N N . GLU A 1 193 ? -11.469 11.609 2.684 1 94 193 GLU A N 1
ATOM 1513 C CA . GLU A 1 193 ? -12.797 11 2.635 1 94 193 GLU A CA 1
ATOM 1514 C C . GLU A 1 193 ? -13.281 10.859 1.195 1 94 193 GLU A C 1
ATOM 1516 O O . GLU A 1 193 ? -12.93 11.656 0.331 1 94 193 GLU A O 1
ATOM 1521 N N . TRP A 1 194 ? -14.031 9.844 0.969 1 95.69 194 TRP A N 1
ATOM 1522 C CA . TRP A 1 194 ? -14.641 9.609 -0.336 1 95.69 194 TRP A CA 1
ATOM 1523 C C . TRP A 1 194 ? -16.141 9.391 -0.204 1 95.69 194 TRP A C 1
ATOM 1525 O O . TRP A 1 194 ? -16.625 8.844 0.796 1 95.69 194 TRP A O 1
ATOM 1535 N N . PRO A 1 195 ? -16.938 9.953 -1.143 1 95.12 195 PRO A N 1
ATOM 1536 C CA . PRO A 1 195 ? -18.344 9.594 -1.143 1 95.12 195 PRO A CA 1
ATOM 1537 C C . PRO A 1 195 ? -18.578 8.094 -1.359 1 95.12 195 PRO A C 1
ATOM 1539 O O . PRO A 1 195 ? -17.688 7.398 -1.862 1 95.12 195 PRO A O 1
ATOM 1542 N N . PRO A 1 196 ? -19.75 7.66 -0.892 1 96.25 196 PRO A N 1
ATOM 1543 C CA . PRO A 1 196 ? -20.031 6.25 -1.182 1 96.25 196 PRO A CA 1
ATOM 1544 C C . PRO A 1 196 ? -19.938 5.922 -2.67 1 96.25 196 PRO A C 1
ATOM 1546 O O . PRO A 1 196 ? -20.359 6.719 -3.512 1 96.25 196 PRO A O 1
ATOM 1549 N N . TYR A 1 197 ? -19.359 4.922 -2.982 1 95.94 197 TYR A N 1
ATOM 1550 C CA . TYR A 1 197 ? -19.172 4.52 -4.371 1 95.94 197 TYR A CA 1
ATOM 1551 C C . TYR A 1 197 ? -19.406 3.023 -4.543 1 95.94 197 TYR A C 1
ATOM 1553 O O . TYR A 1 197 ? -19.359 2.264 -3.576 1 95.94 197 TYR A O 1
ATOM 1561 N N . GLU A 1 198 ? -19.75 2.643 -5.793 1 96.38 198 GLU A N 1
ATOM 1562 C CA . GLU A 1 198 ? -20 1.241 -6.117 1 96.38 198 GLU A CA 1
ATOM 1563 C C . GLU A 1 198 ? -18.812 0.626 -6.852 1 96.38 198 GLU A C 1
ATOM 1565 O O . GLU A 1 198 ? -18.172 1.287 -7.672 1 96.38 198 GLU A O 1
ATOM 1570 N N . THR A 1 199 ? -18.531 -0.57 -6.512 1 97.56 199 THR A N 1
ATOM 1571 C CA . THR A 1 199 ? -17.469 -1.3 -7.191 1 97.56 199 THR A CA 1
ATOM 1572 C C . THR A 1 199 ? -17.828 -2.773 -7.344 1 97.56 199 THR A C 1
ATOM 1574 O O . THR A 1 199 ? -18.625 -3.307 -6.562 1 97.56 199 THR A O 1
ATOM 1577 N N . LEU A 1 200 ? -17.359 -3.354 -8.445 1 98.06 200 LEU A N 1
ATOM 1578 C CA . LEU A 1 200 ? -17.438 -4.805 -8.586 1 98.06 200 LEU A CA 1
ATOM 1579 C C . LEU A 1 200 ? -16.625 -5.5 -7.492 1 98.06 200 LEU A C 1
ATOM 1581 O O . LEU A 1 200 ? -15.555 -5.035 -7.121 1 98.06 200 LEU A O 1
ATOM 1585 N N . GLY A 1 201 ? -17.125 -6.535 -6.934 1 98 201 GLY A N 1
ATOM 1586 C CA . GLY A 1 201 ? -16.453 -7.359 -5.945 1 98 201 GLY A CA 1
ATOM 1587 C C . GLY A 1 201 ? -16.969 -8.781 -5.891 1 98 201 GLY A C 1
ATOM 1588 O O . GLY A 1 201 ? -17.625 -9.242 -6.828 1 98 201 GLY A O 1
ATOM 1589 N N . VAL A 1 202 ? -16.484 -9.492 -4.918 1 98.44 202 VAL A N 1
ATOM 1590 C CA . VAL A 1 202 ? -16.953 -10.852 -4.672 1 98.44 202 VAL A CA 1
ATOM 1591 C C . VAL A 1 202 ? -17.656 -10.922 -3.318 1 98.44 202 VAL A C 1
ATOM 1593 O O . VAL A 1 202 ? -17.219 -10.289 -2.352 1 98.44 202 VAL A O 1
ATOM 1596 N N . CYS A 1 203 ? -18.75 -11.602 -3.33 1 98.38 203 CYS A N 1
ATOM 1597 C CA . CYS A 1 203 ? -19.516 -11.789 -2.105 1 98.38 203 CYS A CA 1
ATOM 1598 C C . CYS A 1 203 ? -19.547 -13.258 -1.697 1 98.38 203 CYS A C 1
ATOM 1600 O O . CYS A 1 203 ? -19.406 -14.141 -2.543 1 98.38 203 CYS A O 1
ATOM 1602 N N . SER A 1 204 ? -19.594 -13.445 -0.402 1 98.12 204 SER A N 1
ATOM 1603 C CA . SER A 1 204 ? -19.609 -14.805 0.135 1 98.12 204 SER A CA 1
ATOM 1604 C C . SER A 1 204 ? -20.812 -15.023 1.045 1 98.12 204 SER A C 1
ATOM 1606 O O . SER A 1 204 ? -21.359 -14.07 1.596 1 98.12 204 SER A O 1
ATOM 1608 N N . ALA A 1 205 ? -21.266 -16.234 1.109 1 97.94 205 ALA A N 1
ATOM 1609 C CA . ALA A 1 205 ? -22.297 -16.672 2.047 1 97.94 205 ALA A CA 1
ATOM 1610 C C . ALA A 1 205 ? -22.125 -18.141 2.404 1 97.94 205 ALA A C 1
ATOM 1612 O O . ALA A 1 205 ? -21.75 -18.953 1.553 1 97.94 205 ALA A O 1
ATOM 1613 N N . CYS A 1 206 ? -22.328 -18.406 3.664 1 98.25 206 CYS A N 1
ATOM 1614 C CA . CYS A 1 206 ? -22.297 -19.781 4.121 1 98.25 206 CYS A CA 1
ATOM 1615 C C . CYS A 1 206 ? -23.547 -20.109 4.938 1 98.25 206 CYS A C 1
ATOM 1617 O O . CYS A 1 206 ? -24.047 -19.266 5.676 1 98.25 206 CYS A O 1
ATOM 1619 N N . GLU A 1 207 ? -24.078 -21.297 4.754 1 98.19 207 GLU A N 1
ATOM 1620 C CA . GLU A 1 207 ? -25.234 -21.797 5.496 1 98.19 207 GLU A CA 1
ATOM 1621 C C . GLU A 1 207 ? -24.953 -23.172 6.09 1 98.19 207 GLU A C 1
ATOM 1623 O O . GLU A 1 207 ? -24.281 -24 5.473 1 98.19 207 GLU A O 1
ATOM 1628 N N . ASP A 1 208 ? -25.453 -23.406 7.246 1 97.81 208 ASP A N 1
ATOM 1629 C CA . ASP A 1 208 ? -25.281 -24.688 7.914 1 97.81 208 ASP A CA 1
ATOM 1630 C C . ASP A 1 208 ? -26.062 -25.781 7.211 1 97.81 208 ASP A C 1
ATOM 1632 O O . ASP A 1 208 ? -27.266 -25.609 6.926 1 97.81 208 ASP A O 1
ATOM 1636 N N . VAL A 1 209 ? -25.391 -26.875 6.895 1 97.75 209 VAL A N 1
ATOM 1637 C CA . VAL A 1 209 ? -26.062 -28 6.238 1 97.75 209 VAL A CA 1
ATOM 1638 C C . VAL A 1 209 ? -25.734 -29.297 6.961 1 97.75 209 VAL A C 1
ATOM 1640 O O . VAL A 1 209 ? -25.734 -30.375 6.359 1 97.75 209 VAL A O 1
ATOM 1643 N N . SER A 1 210 ? -25.375 -29.203 8.211 1 96.12 210 SER A N 1
ATOM 1644 C CA . SER A 1 210 ? -25 -30.375 8.992 1 96.12 210 SER A CA 1
ATOM 1645 C C . SER A 1 210 ? -26.141 -31.391 9.062 1 96.12 210 SER A C 1
ATOM 1647 O O . SER A 1 210 ? -25.922 -32.594 9.203 1 96.12 210 SER A O 1
ATOM 1649 N N . HIS A 1 211 ? -27.375 -30.922 8.906 1 95.5 211 HIS A N 1
ATOM 1650 C CA . HIS A 1 211 ? -28.547 -31.781 9.008 1 95.5 211 HIS A CA 1
ATOM 1651 C C . HIS A 1 211 ? -28.625 -32.75 7.832 1 95.5 211 HIS A C 1
ATOM 1653 O O . HIS A 1 211 ? -29.328 -33.75 7.898 1 95.5 211 HIS A O 1
ATOM 1659 N N . LEU A 1 212 ? -27.891 -32.5 6.77 1 95.81 212 LEU A N 1
ATOM 1660 C CA . LEU A 1 212 ? -27.922 -33.344 5.582 1 95.81 212 LEU A CA 1
ATOM 1661 C C . LEU A 1 212 ? -27.031 -34.594 5.758 1 95.81 212 LEU A C 1
ATOM 1663 O O . LEU A 1 212 ? -27.078 -35.5 4.945 1 95.81 212 LEU A O 1
ATOM 1667 N N . LEU A 1 213 ? -26.25 -34.625 6.809 1 97.44 213 LEU A N 1
ATOM 1668 C CA . LEU A 1 213 ? -25.312 -35.719 7.035 1 97.44 213 LEU A CA 1
ATOM 1669 C C . LEU A 1 213 ? -25.922 -36.781 7.922 1 97.44 213 LEU A C 1
ATOM 1671 O O . LEU A 1 213 ? -26.625 -36.469 8.898 1 97.44 213 LEU A O 1
ATOM 1675 N N . GLU A 1 214 ? -25.703 -38.031 7.566 1 96.88 214 GLU A N 1
ATOM 1676 C CA . GLU A 1 214 ? -26.156 -39.188 8.352 1 96.88 214 GLU A CA 1
ATOM 1677 C C . GLU A 1 214 ? -25.016 -40.156 8.617 1 96.88 214 GLU A C 1
ATOM 1679 O O . GLU A 1 214 ? -24.219 -40.469 7.719 1 96.88 214 GLU A O 1
ATOM 1684 N N . TYR A 1 215 ? -25.031 -40.625 9.891 1 96.19 215 TYR A N 1
ATOM 1685 C CA . TYR A 1 215 ? -23.984 -41.594 10.242 1 96.19 215 TYR A CA 1
ATOM 1686 C C . TYR A 1 215 ? -24.344 -42.969 9.766 1 96.19 215 TYR A C 1
ATOM 1688 O O . TYR A 1 215 ? -25.484 -43.406 9.922 1 96.19 215 TYR A O 1
ATOM 1696 N N . ALA A 1 216 ? -23.375 -43.594 9.062 1 94.69 216 ALA A N 1
ATOM 1697 C CA . ALA A 1 216 ? -23.578 -44.969 8.594 1 94.69 216 ALA A CA 1
ATOM 1698 C C . ALA A 1 216 ? -22.25 -45.656 8.328 1 94.69 216 ALA A C 1
ATOM 1700 O O . ALA A 1 216 ? -21.203 -45.031 8.305 1 94.69 216 ALA A O 1
ATOM 1701 N N . CYS A 1 217 ? -22.297 -46.906 8.359 1 93.81 217 CYS A N 1
ATOM 1702 C CA . CYS A 1 217 ? -21.188 -47.719 7.859 1 93.81 217 CYS A CA 1
ATOM 1703 C C . CYS A 1 217 ? -21.562 -48.375 6.539 1 93.81 217 CYS A C 1
ATOM 1705 O O . CYS A 1 217 ? -22.406 -49.281 6.504 1 93.81 217 CYS A O 1
ATOM 1707 N N . LEU A 1 218 ? -20.953 -47.875 5.465 1 93.25 218 LEU A N 1
ATOM 1708 C CA . LEU A 1 218 ? -21.359 -48.312 4.129 1 93.25 218 LEU A CA 1
ATOM 1709 C C . LEU A 1 218 ? -20.141 -48.719 3.307 1 93.25 218 LEU A C 1
ATOM 1711 O O . LEU A 1 218 ? -19.047 -48.188 3.496 1 93.25 218 LEU A O 1
ATOM 1715 N N . THR A 1 219 ? -20.359 -49.75 2.369 1 90.88 219 THR A N 1
ATOM 1716 C CA . THR A 1 219 ? -19.375 -50.062 1.351 1 90.88 219 THR A CA 1
ATOM 1717 C C . THR A 1 219 ? -19.562 -49.188 0.118 1 90.88 219 THR A C 1
ATOM 1719 O O . THR A 1 219 ? -20.609 -49.25 -0.539 1 90.88 219 THR A O 1
ATOM 1722 N N . THR A 1 220 ? -18.656 -48.281 -0.041 1 89.12 220 THR A N 1
ATOM 1723 C CA . THR A 1 220 ? -18.766 -47.312 -1.118 1 89.12 220 THR A CA 1
ATOM 1724 C C . THR A 1 220 ? -17.406 -47.062 -1.755 1 89.12 220 THR A C 1
ATOM 1726 O O . THR A 1 220 ? -16.406 -47.656 -1.364 1 89.12 220 THR A O 1
ATOM 1729 N N . ARG A 1 221 ? -17.359 -46.156 -2.736 1 87.19 221 ARG A N 1
ATOM 1730 C CA . ARG A 1 221 ? -16.125 -45.781 -3.402 1 87.19 221 ARG A CA 1
ATOM 1731 C C . ARG A 1 221 ? -15.219 -45 -2.451 1 87.19 221 ARG A C 1
ATOM 1733 O O . ARG A 1 221 ? -15.672 -44.125 -1.727 1 87.19 221 ARG A O 1
ATOM 1740 N N . MET A 1 222 ? -13.922 -45.438 -2.428 1 89 222 MET A N 1
ATOM 1741 C CA . MET A 1 222 ? -12.938 -44.781 -1.568 1 89 222 MET A CA 1
ATOM 1742 C C . MET A 1 222 ? -12.242 -43.625 -2.307 1 89 222 MET A C 1
ATOM 1744 O O . MET A 1 222 ? -11.023 -43.656 -2.479 1 89 222 MET A O 1
ATOM 1748 N N . ASP A 1 223 ? -13 -42.625 -2.721 1 86.31 223 ASP A N 1
ATOM 1749 C CA . ASP A 1 223 ? -12.492 -41.5 -3.514 1 86.31 223 ASP A CA 1
ATOM 1750 C C . ASP A 1 223 ? -11.734 -40.5 -2.637 1 86.31 223 ASP A C 1
ATOM 1752 O O . ASP A 1 223 ? -11.102 -39.562 -3.146 1 86.31 223 ASP A O 1
ATOM 1756 N N . TRP A 1 224 ? -11.734 -40.75 -1.366 1 89.81 224 TRP A N 1
ATOM 1757 C CA . TRP A 1 224 ? -11.219 -39.781 -0.416 1 89.81 224 TRP A CA 1
ATOM 1758 C C . TRP A 1 224 ? -9.875 -40.219 0.146 1 89.81 224 TRP A C 1
ATOM 1760 O O . TRP A 1 224 ? -9.164 -39.406 0.771 1 89.81 224 TRP A O 1
ATOM 1770 N N . ILE A 1 225 ? -9.492 -41.406 -0.032 1 88.06 225 ILE A N 1
ATOM 1771 C CA . ILE A 1 225 ? -8.25 -41.906 0.562 1 88.06 225 ILE A CA 1
ATOM 1772 C C . ILE A 1 225 ? -7.051 -41.344 -0.199 1 88.06 225 ILE A C 1
ATOM 1774 O O . ILE A 1 225 ? -7.176 -40.969 -1.364 1 88.06 225 ILE A O 1
ATOM 1778 N N . ARG A 1 226 ? -5.953 -41.312 0.412 1 81.44 226 ARG A N 1
ATOM 1779 C CA . ARG A 1 226 ? -4.73 -40.75 -0.165 1 81.44 226 ARG A CA 1
ATOM 1780 C C . ARG A 1 226 ? -4.352 -41.5 -1.444 1 81.44 226 ARG A C 1
ATOM 1782 O O . ARG A 1 226 ? -3.93 -40.875 -2.424 1 81.44 226 ARG A O 1
ATOM 1789 N N . ALA A 1 227 ? -4.547 -42.75 -1.479 1 76.31 227 ALA A N 1
ATOM 1790 C CA . ALA A 1 227 ? -4.105 -43.594 -2.592 1 76.31 227 ALA A CA 1
ATOM 1791 C C . ALA A 1 227 ? -5.082 -43.5 -3.762 1 76.31 227 ALA A C 1
ATOM 1793 O O . ALA A 1 227 ? -4.805 -44.031 -4.848 1 76.31 227 ALA A O 1
ATOM 1794 N N . ALA A 1 228 ? -6.199 -42.906 -3.436 1 75.94 228 ALA A N 1
ATOM 1795 C CA . ALA A 1 228 ? -7.211 -42.812 -4.488 1 75.94 228 ALA A CA 1
ATOM 1796 C C . ALA A 1 228 ? -6.672 -42.094 -5.723 1 75.94 228 ALA A C 1
ATOM 1798 O O . ALA A 1 228 ? -6.152 -41 -5.621 1 75.94 228 ALA A O 1
ATOM 1799 N N . LYS A 1 229 ? -6.297 -42.812 -6.801 1 62.75 229 LYS A N 1
ATOM 1800 C CA . LYS A 1 229 ? -5.781 -42.281 -8.062 1 62.75 229 LYS A CA 1
ATOM 1801 C C . LYS A 1 229 ? -6.871 -42.25 -9.125 1 62.75 229 LYS A C 1
ATOM 1803 O O . LYS A 1 229 ? -7.719 -43.156 -9.188 1 62.75 229 LYS A O 1
ATOM 1808 N N . GLY A 1 230 ? -7.551 -41.25 -9.367 1 53.59 230 GLY A N 1
ATOM 1809 C CA . GLY A 1 230 ? -8.492 -41.281 -10.477 1 53.59 230 GLY A CA 1
ATOM 1810 C C . GLY A 1 230 ? -7.852 -41 -11.82 1 53.59 230 GLY A C 1
ATOM 1811 O O . GLY A 1 230 ? -6.91 -40.219 -11.914 1 53.59 230 GLY A O 1
ATOM 1812 N N . ASN A 1 231 ? -7.539 -41.969 -12.461 1 43.12 231 ASN A N 1
ATOM 1813 C CA . ASN A 1 231 ? -7.117 -41.75 -13.852 1 43.12 231 ASN A CA 1
ATOM 1814 C C . ASN A 1 231 ? -8.156 -40.969 -14.648 1 43.12 231 ASN A C 1
ATOM 1816 O O . ASN A 1 231 ? -9.289 -41.438 -14.82 1 43.12 231 ASN A O 1
ATOM 1820 N N . GLY A 1 232 ? -7.891 -39.719 -14.961 1 43.88 232 GLY A N 1
ATOM 1821 C CA . GLY A 1 232 ? -8.617 -38.938 -15.938 1 43.88 232 GLY A CA 1
ATOM 1822 C C . GLY A 1 232 ? -10.117 -39.156 -15.891 1 43.88 232 GLY A C 1
ATOM 1823 O O . GLY A 1 232 ? -10.695 -39.312 -14.812 1 43.88 232 GLY A O 1
ATOM 1824 N N . MET A 1 233 ? -10.875 -39.344 -17 1 44.28 233 MET A N 1
ATOM 1825 C CA . MET A 1 233 ? -12.289 -39.531 -17.312 1 44.28 233 MET A CA 1
ATOM 1826 C C . MET A 1 233 ? -12.867 -40.719 -16.562 1 44.28 233 MET A C 1
ATOM 1828 O O . MET A 1 233 ? -14.078 -40.812 -16.344 1 44.28 233 MET A O 1
ATOM 1832 N N . ASN A 1 234 ? -12.102 -41.781 -16.312 1 45.12 234 ASN A N 1
ATOM 1833 C CA . ASN A 1 234 ? -12.656 -43 -15.742 1 45.12 234 ASN A CA 1
ATOM 1834 C C . ASN A 1 234 ? -12.242 -43.188 -14.281 1 45.12 234 ASN A C 1
ATOM 1836 O O . ASN A 1 234 ? -11.18 -43.75 -14 1 45.12 234 ASN A O 1
ATOM 1840 N N . LEU A 1 235 ? -12.734 -42.406 -13.438 1 53.34 235 LEU A N 1
ATOM 1841 C CA . LEU A 1 235 ? -12.422 -42.469 -12.008 1 53.34 235 LEU A CA 1
ATOM 1842 C C . LEU A 1 235 ? -12.734 -43.844 -11.438 1 53.34 235 LEU A C 1
ATOM 1844 O O . LEU A 1 235 ? -13.898 -44.219 -11.352 1 53.34 235 LEU A O 1
ATOM 1848 N N . THR A 1 236 ? -11.852 -44.875 -11.688 1 61.94 236 THR A N 1
ATOM 1849 C CA . THR A 1 236 ? -12.117 -46.125 -11.023 1 61.94 236 THR A CA 1
ATOM 1850 C C . THR A 1 236 ? -11.57 -46.125 -9.602 1 61.94 236 THR A C 1
ATOM 1852 O O . THR A 1 236 ? -10.367 -45.969 -9.391 1 61.94 236 THR A O 1
ATOM 1855 N N . TYR A 1 237 ? -12.453 -45.844 -8.656 1 74.19 237 TYR A N 1
ATOM 1856 C CA . TYR A 1 237 ? -12.07 -45.906 -7.25 1 74.19 237 TYR A CA 1
ATOM 1857 C C . TYR A 1 237 ? -12.266 -47.281 -6.668 1 74.19 237 TYR A C 1
ATOM 1859 O O . TYR A 1 237 ? -13.164 -48.031 -7.09 1 74.19 237 TYR A O 1
ATOM 1867 N N . THR A 1 238 ? -11.32 -47.688 -5.832 1 80.12 238 THR A N 1
ATOM 1868 C CA . THR A 1 238 ? -11.5 -48.938 -5.109 1 80.12 238 THR A CA 1
ATOM 1869 C C . THR A 1 238 ? -12.711 -48.844 -4.184 1 80.12 238 THR A C 1
ATOM 1871 O O . THR A 1 238 ? -13.031 -47.781 -3.666 1 80.12 238 THR A O 1
ATOM 1874 N N . GLU A 1 239 ? -13.344 -49.969 -4.125 1 86.69 239 GLU A N 1
ATOM 1875 C CA . GLU A 1 239 ? -14.453 -50.062 -3.176 1 86.69 239 GLU A CA 1
ATOM 1876 C C . GLU A 1 239 ? -13.969 -50.5 -1.801 1 86.69 239 GLU A C 1
ATOM 1878 O O . GLU A 1 239 ? -13.055 -51.312 -1.697 1 86.69 239 GLU A O 1
ATOM 1883 N N . GLY A 1 240 ? -14.484 -49.875 -0.796 1 89.94 240 GLY A N 1
ATOM 1884 C CA . GLY A 1 240 ? -14.203 -50.25 0.584 1 89.94 240 GLY A CA 1
ATOM 1885 C C . GLY A 1 240 ? -15.281 -49.812 1.55 1 89.94 240 GLY A C 1
ATOM 1886 O O . GLY A 1 240 ? -16.25 -49.125 1.154 1 89.94 240 GLY A O 1
ATOM 1887 N N . THR A 1 241 ? -15.125 -50.375 2.771 1 93.25 241 THR A N 1
ATOM 1888 C CA . THR A 1 241 ? -16.109 -50 3.787 1 93.25 241 THR A CA 1
ATOM 1889 C C . THR A 1 241 ? -15.609 -48.844 4.645 1 93.25 241 THR A C 1
ATOM 1891 O O . THR A 1 241 ? -14.461 -48.844 5.078 1 93.25 241 THR A O 1
ATOM 1894 N N . ALA A 1 242 ? -16.469 -47.844 4.746 1 95.06 242 ALA A N 1
ATOM 1895 C CA . ALA A 1 242 ? -16.188 -46.688 5.59 1 95.06 242 ALA A CA 1
ATOM 1896 C C . ALA A 1 242 ? -17.328 -46.406 6.559 1 95.06 242 ALA A C 1
ATOM 1898 O O . ALA A 1 242 ? -18.484 -46.656 6.238 1 95.06 242 ALA A O 1
ATOM 1899 N N . CYS A 1 243 ? -16.953 -46 7.773 1 95.19 243 CYS A N 1
ATOM 1900 C CA . CYS A 1 243 ? -17.938 -45.562 8.758 1 95.19 243 CYS A CA 1
ATOM 1901 C C . CYS A 1 243 ? -17.781 -44.062 9.023 1 95.19 243 CYS A C 1
ATOM 1903 O O . CYS A 1 243 ? -16.656 -43.562 9.117 1 95.19 243 CYS A O 1
ATOM 1905 N N . GLY A 1 244 ? -18.844 -43.375 9.008 1 96.38 244 GLY A N 1
ATOM 1906 C CA . GLY A 1 244 ? -18.828 -41.938 9.25 1 96.38 244 GLY A CA 1
ATOM 1907 C C . GLY A 1 244 ? -20.078 -41.219 8.766 1 96.38 244 GLY A C 1
ATOM 1908 O O . GLY A 1 244 ? -21.141 -41.812 8.688 1 96.38 244 GLY A O 1
ATOM 1909 N N . TYR A 1 245 ? -19.953 -40 8.633 1 97.81 245 TYR A N 1
ATOM 1910 C CA . TYR A 1 245 ? -21.062 -39.188 8.188 1 97.81 245 TYR A CA 1
ATOM 1911 C C . TYR A 1 245 ? -21.062 -39.062 6.668 1 97.81 245 TYR A C 1
ATOM 1913 O O . TYR A 1 245 ? -20.078 -38.625 6.078 1 97.81 245 TYR A O 1
ATOM 1921 N N . PHE A 1 246 ? -22.172 -39.438 6.039 1 97.5 246 PHE A N 1
ATOM 1922 C CA . PHE A 1 246 ? -22.328 -39.469 4.59 1 97.5 246 PHE A CA 1
ATOM 1923 C C . PHE A 1 246 ? -23.359 -38.469 4.137 1 97.5 246 PHE A C 1
ATOM 1925 O O . PHE A 1 246 ? -24.344 -38.188 4.844 1 97.5 246 PHE A O 1
ATOM 1932 N N . LEU A 1 247 ? -23.047 -37.844 3.008 1 95.56 247 LEU A N 1
ATOM 1933 C CA . LEU A 1 247 ? -24.109 -37.188 2.234 1 95.56 247 LEU A CA 1
ATOM 1934 C C . LEU A 1 247 ? -24.875 -38.219 1.397 1 95.56 247 LEU A C 1
ATOM 1936 O O . LEU A 1 247 ? -24.266 -39.094 0.778 1 95.56 247 LEU A O 1
ATOM 1940 N N . ASN A 1 248 ? -26.125 -38.188 1.434 1 92.56 248 ASN A N 1
ATOM 1941 C CA . ASN A 1 248 ? -26.969 -39.125 0.681 1 92.56 248 ASN A CA 1
ATOM 1942 C C . ASN A 1 248 ? -26.672 -40.562 1.048 1 92.56 248 ASN A C 1
ATOM 1944 O O . ASN A 1 248 ? -26.422 -41.375 0.17 1 92.56 248 ASN A O 1
ATOM 1948 N N . ALA A 1 249 ? -26.672 -40.844 2.271 1 92.5 249 ALA A N 1
ATOM 1949 C CA . ALA A 1 249 ? -26.281 -42.156 2.801 1 92.5 249 ALA A CA 1
ATOM 1950 C C . ALA A 1 249 ? -27.203 -43.25 2.287 1 92.5 249 ALA A C 1
ATOM 1952 O O . ALA A 1 249 ? -26.797 -44.406 2.125 1 92.5 249 ALA A O 1
ATOM 1953 N N . THR A 1 250 ? -28.422 -42.969 1.981 1 89.25 250 THR A N 1
ATOM 1954 C CA . THR A 1 250 ? -29.406 -43.969 1.63 1 89.25 250 THR A CA 1
ATOM 1955 C C . THR A 1 250 ? -29.547 -44.094 0.115 1 89.25 250 THR A C 1
ATOM 1957 O O . THR A 1 250 ? -30.297 -44.938 -0.38 1 89.25 250 THR A O 1
ATOM 1960 N N . SER A 1 251 ? -28.859 -43.312 -0.588 1 87.25 251 SER A N 1
ATOM 1961 C CA . SER A 1 251 ? -28.953 -43.375 -2.045 1 87.25 251 SER A CA 1
ATOM 1962 C C . SER A 1 251 ? -27.922 -44.312 -2.639 1 87.25 251 SER A C 1
ATOM 1964 O O . SER A 1 251 ? -27.188 -44.969 -1.906 1 87.25 251 SER A O 1
ATOM 1966 N N . ASP A 1 252 ? -27.891 -44.406 -4.012 1 85.75 252 ASP A N 1
ATOM 1967 C CA . ASP A 1 252 ? -27 -45.312 -4.727 1 85.75 252 ASP A CA 1
ATOM 1968 C C . ASP A 1 252 ? -25.594 -44.75 -4.793 1 85.75 252 ASP A C 1
ATOM 1970 O O . ASP A 1 252 ? -24.641 -45.469 -5.078 1 85.75 252 ASP A O 1
ATOM 1974 N N . ASN A 1 253 ? -25.5 -43.5 -4.422 1 87.75 253 ASN A N 1
ATOM 1975 C CA . ASN A 1 253 ? -24.188 -42.875 -4.52 1 87.75 253 ASN A CA 1
ATOM 1976 C C . ASN A 1 253 ? -23.844 -42.062 -3.273 1 87.75 253 ASN A C 1
ATOM 1978 O O . ASN A 1 253 ? -23.672 -40.844 -3.354 1 87.75 253 ASN A O 1
ATOM 1982 N N . PRO A 1 254 ? -23.672 -42.781 -2.148 1 93.56 254 PRO A N 1
ATOM 1983 C CA . PRO A 1 254 ? -23.312 -42.062 -0.932 1 93.56 254 PRO A CA 1
ATOM 1984 C C . PRO A 1 254 ? -21.906 -41.469 -1 1 93.56 254 PRO A C 1
ATOM 1986 O O . PRO A 1 254 ? -21.016 -42.062 -1.598 1 93.56 254 PRO A O 1
ATOM 1989 N N . VAL A 1 255 ? -21.734 -40.312 -0.453 1 94.38 255 VAL A N 1
ATOM 1990 C CA . VAL A 1 255 ? -20.438 -39.656 -0.428 1 94.38 255 VAL A CA 1
ATOM 1991 C C . VAL A 1 255 ? -19.984 -39.469 1.017 1 94.38 255 VAL A C 1
ATOM 1993 O O . VAL A 1 255 ? -20.656 -38.781 1.792 1 94.38 255 VAL A O 1
ATOM 1996 N N . LEU A 1 256 ? -18.891 -40.062 1.399 1 96.62 256 LEU A N 1
ATOM 1997 C CA . LEU A 1 256 ? -18.359 -39.875 2.742 1 96.62 256 LEU A CA 1
ATOM 1998 C C . LEU A 1 256 ? -17.797 -38.469 2.898 1 96.62 256 LEU A C 1
ATOM 2000 O O . LEU A 1 256 ? -16.984 -38 2.088 1 96.62 256 LEU A O 1
ATOM 2004 N N . MET A 1 257 ? -18.25 -37.812 3.916 1 97.62 257 MET A N 1
ATOM 2005 C CA . MET A 1 257 ? -17.781 -36.438 4.141 1 97.62 257 MET A CA 1
ATOM 2006 C C . MET A 1 257 ? -16.859 -36.375 5.348 1 97.62 257 MET A C 1
ATOM 2008 O O . MET A 1 257 ? -15.992 -35.5 5.414 1 97.62 257 MET A O 1
ATOM 2012 N N . SER A 1 258 ? -17.031 -37.188 6.316 1 97.88 258 SER A N 1
ATOM 2013 C CA . SER A 1 258 ? -16.156 -37.375 7.477 1 97.88 258 SER A CA 1
ATOM 2014 C C . SER A 1 258 ? -16.297 -38.781 8.047 1 97.88 258 SER A C 1
ATOM 2016 O O . SER A 1 258 ? -17.422 -39.312 8.195 1 97.88 258 SER A O 1
ATOM 2018 N N . GLY A 1 259 ? -15.164 -39.406 8.211 1 96.81 259 GLY A N 1
ATOM 2019 C CA . GLY A 1 259 ? -15.211 -40.781 8.703 1 96.81 259 GLY A CA 1
ATOM 2020 C C . GLY A 1 259 ? -13.891 -41.5 8.562 1 96.81 259 GLY A C 1
ATOM 2021 O O . GLY A 1 259 ? -12.836 -40.875 8.5 1 96.81 259 GLY A O 1
ATOM 2022 N N . PHE A 1 260 ? -13.984 -42.812 8.703 1 95.62 260 PHE A N 1
ATOM 2023 C CA . PHE A 1 260 ? -12.773 -43.625 8.633 1 95.62 260 PHE A CA 1
ATOM 2024 C C . PHE A 1 260 ? -13.055 -44.969 7.953 1 95.62 260 PHE A C 1
ATOM 2026 O O . PHE A 1 260 ? -14.195 -45.438 7.945 1 95.62 260 PHE A O 1
ATOM 2033 N N . ARG A 1 261 ? -12.023 -45.438 7.352 1 93.88 261 ARG A N 1
ATOM 2034 C CA . ARG A 1 261 ? -12.109 -46.75 6.699 1 93.88 261 ARG A CA 1
ATOM 2035 C C . ARG A 1 261 ? -12.031 -47.875 7.723 1 93.88 261 ARG A C 1
ATOM 2037 O O . ARG A 1 261 ? -11.344 -47.75 8.742 1 93.88 261 ARG A O 1
ATOM 2044 N N . VAL A 1 262 ? -12.781 -48.938 7.43 1 91.69 262 VAL A N 1
ATOM 2045 C CA . VAL A 1 262 ? -12.742 -50.125 8.305 1 91.69 262 VAL A CA 1
ATOM 2046 C C . VAL A 1 262 ? -12.508 -51.375 7.477 1 91.69 262 VAL A C 1
ATOM 2048 O O . VAL A 1 262 ? -13.008 -51.469 6.352 1 91.69 262 VAL A O 1
ATOM 2051 N N . ASP A 1 263 ? -11.633 -52.25 7.883 1 82.38 263 ASP A N 1
ATOM 2052 C CA . ASP A 1 263 ? -11.375 -53.5 7.195 1 82.38 263 ASP A CA 1
ATOM 2053 C C . ASP A 1 263 ? -12.391 -54.562 7.594 1 82.38 263 ASP A C 1
ATOM 2055 O O . ASP A 1 263 ? -12.641 -55.5 6.844 1 82.38 263 ASP A O 1
ATOM 2059 N N . ASN A 1 264 ? -12.812 -54.562 8.859 1 76.38 264 ASN A N 1
ATOM 2060 C CA . ASN A 1 264 ? -13.742 -55.531 9.398 1 76.38 264 ASN A CA 1
ATOM 2061 C C . ASN A 1 264 ? -14.898 -54.875 10.141 1 76.38 264 ASN A C 1
ATOM 2063 O O . ASN A 1 264 ? -14.688 -54 10.984 1 76.38 264 ASN A O 1
ATOM 2067 N N . LEU A 1 265 ? -16.141 -55.156 9.688 1 74.5 265 LEU A N 1
ATOM 2068 C CA . LEU A 1 265 ? -17.312 -54.531 10.273 1 74.5 265 LEU A CA 1
ATOM 2069 C C . LEU A 1 265 ? -17.562 -55.031 11.688 1 74.5 265 LEU A C 1
ATOM 2071 O O . LEU A 1 265 ? -18.188 -54.344 12.5 1 74.5 265 LEU A O 1
ATOM 2075 N N . THR A 1 266 ? -17.109 -56.281 12.055 1 70.62 266 THR A N 1
ATOM 2076 C CA . THR A 1 266 ? -17.359 -56.875 13.367 1 70.62 266 THR A CA 1
ATOM 2077 C C . THR A 1 266 ? -16.562 -56.125 14.445 1 70.62 266 THR A C 1
ATOM 2079 O O . THR A 1 266 ? -17.078 -55.875 15.531 1 70.62 266 THR A O 1
ATOM 2082 N N . ASN A 1 267 ? -15.25 -55.844 14.195 1 67.62 267 ASN A N 1
ATOM 2083 C CA . ASN A 1 267 ? -14.406 -55.031 15.078 1 67.62 267 ASN A CA 1
ATOM 2084 C C . ASN A 1 267 ? -13.758 -53.875 14.336 1 67.62 267 ASN A C 1
ATOM 2086 O O . ASN A 1 267 ? -12.617 -53.969 13.898 1 67.62 267 ASN A O 1
ATOM 2090 N N . PRO A 1 268 ? -14.5 -52.812 14.211 1 73 268 PRO A N 1
ATOM 2091 C CA . PRO A 1 268 ? -14.023 -51.75 13.336 1 73 268 PRO A CA 1
ATOM 2092 C C . PRO A 1 268 ? -12.867 -50.938 13.945 1 73 268 PRO A C 1
ATOM 2094 O O . PRO A 1 268 ? -13.047 -50.25 14.938 1 73 268 PRO A O 1
ATOM 2097 N N . VAL A 1 269 ? -11.602 -51.344 13.57 1 80.81 269 VAL A N 1
ATOM 2098 C CA . VAL A 1 269 ? -10.445 -50.531 13.891 1 80.81 269 VAL A CA 1
ATOM 2099 C C . VAL A 1 269 ? -10.297 -49.406 12.859 1 80.81 269 VAL A C 1
ATOM 2101 O O . VAL A 1 269 ? -10.305 -49.656 11.656 1 80.81 269 VAL A O 1
ATOM 2104 N N . PRO A 1 270 ? -10.25 -48.25 13.406 1 89.69 270 PRO A N 1
ATOM 2105 C CA . PRO A 1 270 ? -10.188 -47.125 12.461 1 89.69 270 PRO A CA 1
ATOM 2106 C C . PRO A 1 270 ? -8.898 -47.125 11.633 1 89.69 270 PRO A C 1
ATOM 2108 O O . PRO A 1 270 ? -7.805 -47.219 12.195 1 89.69 270 PRO A O 1
ATOM 2111 N N . GLY A 1 271 ? -9.016 -47.156 10.289 1 91.94 271 GLY A N 1
ATOM 2112 C CA . GLY A 1 271 ? -7.914 -46.938 9.359 1 91.94 271 GLY A CA 1
ATOM 2113 C C . GLY A 1 271 ? -7.742 -45.5 8.953 1 91.94 271 GLY A C 1
ATOM 2114 O O . GLY A 1 271 ? -7.785 -44.594 9.797 1 91.94 271 GLY A O 1
ATOM 2115 N N . GLU A 1 272 ? -7.469 -45.344 7.656 1 93.94 272 GLU A N 1
ATOM 2116 C CA . GLU A 1 272 ? -7.371 -43.969 7.16 1 93.94 272 GLU A CA 1
ATOM 2117 C C . GLU A 1 272 ? -8.641 -43.188 7.457 1 93.94 272 GLU A C 1
ATOM 2119 O O . GLU A 1 272 ? -9.75 -43.719 7.316 1 93.94 272 GLU A O 1
ATOM 2124 N N . THR A 1 273 ? -8.391 -41.969 8.016 1 96.62 273 THR A N 1
ATOM 2125 C CA . THR A 1 273 ? -9.492 -41.156 8.539 1 96.62 273 THR A CA 1
ATOM 2126 C C . THR A 1 273 ? -9.609 -39.844 7.789 1 96.62 273 THR A C 1
ATOM 2128 O O . THR A 1 273 ? -8.609 -39.156 7.574 1 96.62 273 THR A O 1
ATOM 2131 N N . LEU A 1 274 ? -10.805 -39.562 7.375 1 97.31 274 LEU A N 1
ATOM 2132 C CA . LEU A 1 274 ? -11.109 -38.312 6.684 1 97.31 274 LEU A CA 1
ATOM 2133 C C . LEU A 1 274 ? -11.516 -37.219 7.672 1 97.31 274 LEU A C 1
ATOM 2135 O O . LEU A 1 274 ? -12.609 -37.281 8.242 1 97.31 274 LEU A O 1
ATOM 2139 N N . LEU A 1 275 ? -10.742 -36.188 7.785 1 97.5 275 LEU A N 1
ATOM 2140 C CA . LEU A 1 275 ? -10.969 -35.156 8.773 1 97.5 275 LEU A CA 1
ATOM 2141 C C . LEU A 1 275 ? -11.742 -33.969 8.164 1 97.5 275 LEU A C 1
ATOM 2143 O O . LEU A 1 275 ? -12.469 -33.281 8.875 1 97.5 275 LEU A O 1
ATOM 2147 N N . MET A 1 276 ? -11.5 -33.719 6.938 1 97.81 276 MET A N 1
ATOM 2148 C CA . MET A 1 276 ? -12.109 -32.594 6.258 1 97.81 276 MET A CA 1
ATOM 2149 C C . MET A 1 276 ? -12.289 -32.875 4.77 1 97.81 276 MET A C 1
ATOM 2151 O O . MET A 1 276 ? -11.43 -33.469 4.141 1 97.81 276 MET A O 1
ATOM 2155 N N . ARG A 1 277 ? -13.383 -32.406 4.219 1 96.81 277 ARG A N 1
ATOM 2156 C CA . ARG A 1 277 ? -13.648 -32.531 2.791 1 96.81 277 ARG A CA 1
ATOM 2157 C C . ARG A 1 277 ? -14.406 -31.297 2.27 1 96.81 277 ARG A C 1
ATOM 2159 O O . ARG A 1 277 ? -15.375 -30.859 2.887 1 96.81 277 ARG A O 1
ATOM 2166 N N . THR A 1 278 ? -13.898 -30.766 1.253 1 96.88 278 THR A N 1
ATOM 2167 C CA . THR A 1 278 ? -14.664 -29.781 0.488 1 96.88 278 THR A CA 1
ATOM 2168 C C . THR A 1 278 ? -15.25 -30.406 -0.771 1 96.88 278 THR A C 1
ATOM 2170 O O . THR A 1 278 ? -14.555 -31.109 -1.502 1 96.88 278 THR A O 1
ATOM 2173 N N . LEU A 1 279 ? -16.5 -30.234 -0.983 1 96.19 279 LEU A N 1
ATOM 2174 C CA . LEU A 1 279 ? -17.203 -30.844 -2.105 1 96.19 279 LEU A CA 1
ATOM 2175 C C . LEU A 1 279 ? -17.953 -29.797 -2.92 1 96.19 279 LEU A C 1
ATOM 2177 O O . LEU A 1 279 ? -19.016 -29.328 -2.51 1 96.19 279 LEU A O 1
ATOM 2181 N N . PRO A 1 280 ? -17.359 -29.422 -4.043 1 96.69 280 PRO A N 1
ATOM 2182 C CA . PRO A 1 280 ? -18.109 -28.516 -4.898 1 96.69 280 PRO A CA 1
ATOM 2183 C C . PRO A 1 280 ? -19.406 -29.125 -5.434 1 96.69 280 PRO A C 1
ATOM 2185 O O . PRO A 1 280 ? -19.422 -30.312 -5.766 1 96.69 280 PRO A O 1
ATOM 2188 N N . LEU A 1 281 ? -20.375 -28.391 -5.57 1 96.62 281 LEU A N 1
ATOM 2189 C CA . LEU A 1 281 ? -21.672 -28.891 -6.023 1 96.62 281 LEU A CA 1
ATOM 2190 C C . LEU A 1 281 ? -21.781 -28.828 -7.543 1 96.62 281 LEU A C 1
ATOM 2192 O O . LEU A 1 281 ? -22.781 -29.25 -8.117 1 96.62 281 LEU A O 1
ATOM 2196 N N . VAL A 1 282 ? -20.844 -28.297 -8.172 1 93.88 282 VAL A N 1
ATOM 2197 C CA . VAL A 1 282 ? -20.562 -28.453 -9.594 1 93.88 282 VAL A CA 1
ATOM 2198 C C . VAL A 1 282 ? -19.203 -29.156 -9.781 1 93.88 282 VAL A C 1
ATOM 2200 O O . VAL A 1 282 ? -18.172 -28.656 -9.312 1 93.88 282 VAL A O 1
ATOM 2203 N N . THR A 1 283 ? -19.25 -30.219 -10.414 1 89.38 283 THR A N 1
ATOM 2204 C CA . THR A 1 283 ? -18.031 -31.016 -10.516 1 89.38 283 THR A CA 1
ATOM 2205 C C . THR A 1 283 ? -16.953 -30.266 -11.281 1 89.38 283 THR A C 1
ATOM 2207 O O . THR A 1 283 ? -17.25 -29.438 -12.148 1 89.38 283 THR A O 1
ATOM 2210 N N . SER A 1 284 ? -15.734 -30.438 -11.062 1 84.62 284 SER A N 1
ATOM 2211 C CA . SER A 1 284 ? -14.625 -29.625 -11.578 1 84.62 284 SER A CA 1
ATOM 2212 C C . SER A 1 284 ? -14.336 -29.953 -13.039 1 84.62 284 SER A C 1
ATOM 2214 O O . SER A 1 284 ? -14.109 -29.062 -13.844 1 84.62 284 SER A O 1
ATOM 2216 N N . LEU A 1 285 ? -14.312 -31.172 -13.508 1 79.19 285 LEU A N 1
ATOM 2217 C CA . LEU A 1 285 ? -13.883 -31.531 -14.859 1 79.19 285 LEU A CA 1
ATOM 2218 C C . LEU A 1 285 ? -15.047 -31.438 -15.836 1 79.19 285 LEU A C 1
ATOM 2220 O O . LEU A 1 285 ? -14.914 -30.859 -16.922 1 79.19 285 LEU A O 1
ATOM 2224 N N . PHE A 1 286 ? -16.219 -31.906 -15.438 1 85.25 286 PHE A N 1
ATOM 2225 C CA . PHE A 1 286 ? -17.344 -32 -16.359 1 85.25 286 PHE A CA 1
ATOM 2226 C C . PHE A 1 286 ? -18.375 -30.938 -16.078 1 85.25 286 PHE A C 1
ATOM 2228 O O . PHE A 1 286 ? -19.312 -30.734 -16.875 1 85.25 286 PHE A O 1
ATOM 2235 N N . ARG A 1 287 ? -18.156 -30.234 -15.078 1 91.81 287 ARG A N 1
ATOM 2236 C CA . ARG A 1 287 ? -19.047 -29.141 -14.695 1 91.81 287 ARG A CA 1
ATOM 2237 C C . ARG A 1 287 ? -20.5 -29.578 -14.68 1 91.81 287 ARG A C 1
ATOM 2239 O O . ARG A 1 287 ? -21.375 -28.906 -15.234 1 91.81 287 ARG A O 1
ATOM 2246 N N . GLU A 1 288 ? -20.703 -30.734 -14.07 1 92.12 288 GLU A N 1
ATOM 2247 C CA . GLU A 1 288 ? -22.047 -31.266 -13.891 1 92.12 288 GLU A CA 1
ATOM 2248 C C . GLU A 1 288 ? -22.625 -30.875 -12.523 1 92.12 288 GLU A C 1
ATOM 2250 O O . GLU A 1 288 ? -21.875 -30.719 -11.562 1 92.12 288 GLU A O 1
ATOM 2255 N N . SER A 1 289 ? -23.891 -30.734 -12.469 1 93.06 289 SER A N 1
ATOM 2256 C CA . SER A 1 289 ? -24.547 -30.359 -11.227 1 93.06 289 SER A CA 1
ATOM 2257 C C . SER A 1 289 ? -24.672 -31.547 -10.273 1 93.06 289 SER A C 1
ATOM 2259 O O . SER A 1 289 ? -25.109 -32.625 -10.672 1 93.06 289 SER A O 1
ATOM 2261 N N . LEU A 1 290 ? -24.172 -31.344 -9.094 1 91.38 290 LEU A N 1
ATOM 2262 C CA . LEU A 1 290 ? -24.375 -32.281 -7.996 1 91.38 290 LEU A CA 1
ATOM 2263 C C . LEU A 1 290 ? -25.469 -31.797 -7.051 1 91.38 290 LEU A C 1
ATOM 2265 O O . LEU A 1 290 ? -25.438 -30.641 -6.613 1 91.38 290 LEU A O 1
ATOM 2269 N N . TYR A 1 291 ? -26.438 -32.625 -6.812 1 90.06 291 TYR A N 1
ATOM 2270 C CA . TYR A 1 291 ? -27.531 -32.312 -5.902 1 90.06 291 TYR A CA 1
ATOM 2271 C C . TYR A 1 291 ? -28.219 -31.016 -6.332 1 90.06 291 TYR A C 1
ATOM 2273 O O . TYR A 1 291 ? -28.469 -30.141 -5.508 1 90.06 291 TYR A O 1
ATOM 2281 N N . GLY A 1 292 ? -28.375 -30.828 -7.598 1 89.31 292 GLY A N 1
ATOM 2282 C CA . GLY A 1 292 ? -29.078 -29.672 -8.133 1 89.31 292 GLY A CA 1
ATOM 2283 C C . GLY A 1 292 ? -28.156 -28.469 -8.305 1 89.31 292 GLY A C 1
ATOM 2284 O O . GLY A 1 292 ? -28.625 -27.391 -8.695 1 89.31 292 GLY A O 1
ATOM 2285 N N . GLY A 1 293 ? -26.922 -28.547 -8.031 1 92.88 293 GLY A N 1
ATOM 2286 C CA . GLY A 1 293 ? -25.953 -27.484 -8.227 1 92.88 293 GLY A CA 1
ATOM 2287 C C . GLY A 1 293 ? -25.828 -26.562 -7.027 1 92.88 293 GLY A C 1
ATOM 2288 O O . GLY A 1 293 ? -24.812 -25.859 -6.883 1 92.88 293 GLY A O 1
ATOM 2289 N N . THR A 1 294 ? -26.797 -26.5 -6.195 1 95.19 294 THR A N 1
ATOM 2290 C CA . THR A 1 294 ? -26.844 -25.688 -4.98 1 95.19 294 THR A CA 1
ATOM 2291 C C . THR A 1 294 ? -27.953 -26.172 -4.055 1 95.19 294 THR A C 1
ATOM 2293 O O . THR A 1 294 ? -28.922 -26.797 -4.504 1 95.19 294 THR A O 1
ATOM 2296 N N . ILE A 1 295 ? -27.75 -25.969 -2.803 1 95.94 295 ILE A N 1
ATOM 2297 C CA . ILE A 1 295 ? -28.766 -26.375 -1.832 1 95.94 295 ILE A CA 1
ATOM 2298 C C . ILE A 1 295 ? -29.531 -25.156 -1.327 1 95.94 295 ILE A C 1
ATOM 2300 O O . ILE A 1 295 ? -30.766 -25.156 -1.317 1 95.94 295 ILE A O 1
ATOM 2304 N N . ASN A 1 296 ? -28.797 -24.125 -0.958 1 96.5 296 ASN A N 1
ATOM 2305 C CA . ASN A 1 296 ? -29.438 -23.016 -0.278 1 96.5 296 ASN A CA 1
ATOM 2306 C C . ASN A 1 296 ? -29.312 -21.719 -1.075 1 96.5 296 ASN A C 1
ATOM 2308 O O . ASN A 1 296 ? -29.906 -20.703 -0.705 1 96.5 296 ASN A O 1
ATOM 2312 N N . PHE A 1 297 ? -28.641 -21.703 -2.221 1 96.62 297 PHE A N 1
ATOM 2313 C CA . PHE A 1 297 ? -28.328 -20.438 -2.898 1 96.62 297 PHE A CA 1
ATOM 2314 C C . PHE A 1 297 ? -28.859 -20.453 -4.324 1 96.62 297 PHE A C 1
ATOM 2316 O O . PHE A 1 297 ? -28.219 -19.953 -5.242 1 96.62 297 PHE A O 1
ATOM 2323 N N . ASP A 1 298 ? -29.938 -21.016 -4.566 1 94.06 298 ASP A N 1
ATOM 2324 C CA . ASP A 1 298 ? -30.531 -21.172 -5.887 1 94.06 298 ASP A CA 1
ATOM 2325 C C . ASP A 1 298 ? -30.938 -19.812 -6.477 1 94.06 298 ASP A C 1
ATOM 2327 O O . ASP A 1 298 ? -31.047 -19.672 -7.695 1 94.06 298 ASP A O 1
ATOM 2331 N N . ALA A 1 299 ? -31.062 -18.812 -5.652 1 93.94 299 ALA A N 1
ATOM 2332 C CA . ALA A 1 299 ? -31.5 -17.5 -6.105 1 93.94 299 ALA A CA 1
ATOM 2333 C C . ALA A 1 299 ? -30.344 -16.734 -6.758 1 93.94 299 ALA A C 1
ATOM 2335 O O . ALA A 1 299 ? -30.562 -15.789 -7.508 1 93.94 299 ALA A O 1
ATOM 2336 N N . ILE A 1 300 ? -29.125 -17.078 -6.555 1 95.38 300 ILE A N 1
ATOM 2337 C CA . ILE A 1 300 ? -27.953 -16.344 -7.031 1 95.38 300 ILE A CA 1
ATOM 2338 C C . ILE A 1 300 ? -27.594 -16.828 -8.43 1 95.38 300 ILE A C 1
ATOM 2340 O O . ILE A 1 300 ? -27.391 -18.031 -8.656 1 95.38 300 ILE A O 1
ATOM 2344 N N . GLN A 1 301 ? -27.469 -15.789 -9.312 1 93.75 301 GLN A N 1
ATOM 2345 C CA . GLN A 1 301 ? -27.125 -16.094 -10.695 1 93.75 301 GLN A CA 1
ATOM 2346 C C . GLN A 1 301 ? -25.625 -16.375 -10.828 1 93.75 301 GLN A C 1
ATOM 2348 O O . GLN A 1 301 ? -24.797 -15.539 -10.445 1 93.75 301 GLN A O 1
ATOM 2353 N N . TYR A 1 302 ? -25.281 -17.422 -11.383 1 95.06 302 TYR A N 1
ATOM 2354 C CA . TYR A 1 302 ? -23.922 -17.828 -11.719 1 95.06 302 TYR A CA 1
ATOM 2355 C C . TYR A 1 302 ? -23.016 -17.734 -10.5 1 95.06 302 TYR A C 1
ATOM 2357 O O . TYR A 1 302 ? -22.406 -16.688 -10.25 1 95.06 302 TYR A O 1
ATOM 2365 N N . ARG A 1 303 ? -22.859 -18.719 -9.789 1 96.62 303 ARG A N 1
ATOM 2366 C CA . ARG A 1 303 ? -21.984 -18.828 -8.633 1 96.62 303 ARG A CA 1
ATOM 2367 C C . ARG A 1 303 ? -20.578 -19.234 -9.047 1 96.62 303 ARG A C 1
ATOM 2369 O O . ARG A 1 303 ? -20.406 -20.125 -9.883 1 96.62 303 ARG A O 1
ATOM 2376 N N . ILE A 1 304 ? -19.594 -18.484 -8.539 1 97.19 304 ILE A N 1
ATOM 2377 C CA . ILE A 1 304 ? -18.203 -18.844 -8.805 1 97.19 304 ILE A CA 1
ATOM 2378 C C . ILE A 1 304 ? -17.875 -20.188 -8.164 1 97.19 304 ILE A C 1
ATOM 2380 O O . ILE A 1 304 ? -17.203 -21.031 -8.766 1 97.19 304 ILE A O 1
ATOM 2384 N N . LEU A 1 305 ? -18.328 -20.234 -6.953 1 97.56 305 LEU A N 1
ATOM 2385 C CA . LEU A 1 305 ? -18.141 -21.422 -6.125 1 97.56 305 LEU A CA 1
ATOM 2386 C C . LEU A 1 305 ? -19.406 -21.734 -5.34 1 97.56 305 LEU A C 1
ATOM 2388 O O . LEU A 1 305 ? -20.078 -20.844 -4.832 1 97.56 305 LEU A O 1
ATOM 2392 N N . ASP A 1 306 ? -19.703 -22.891 -5.293 1 98.12 306 ASP A N 1
ATOM 2393 C CA . ASP A 1 306 ? -20.688 -23.469 -4.387 1 98.12 306 ASP A CA 1
ATOM 2394 C C . ASP A 1 306 ? -20.25 -24.859 -3.91 1 98.12 306 ASP A C 1
ATOM 2396 O O . ASP A 1 306 ? -20.234 -25.812 -4.688 1 98.12 306 ASP A O 1
ATOM 2400 N N . ALA A 1 307 ? -19.891 -24.859 -2.637 1 98.06 307 ALA A N 1
ATOM 2401 C CA . ALA A 1 307 ? -19.297 -26.109 -2.146 1 98.06 307 ALA A CA 1
ATOM 2402 C C . ALA A 1 307 ? -19.75 -26.406 -0.717 1 98.06 307 ALA A C 1
ATOM 2404 O O . ALA A 1 307 ? -20.047 -25.484 0.047 1 98.06 307 ALA A O 1
ATOM 2405 N N . ILE A 1 308 ? -19.781 -27.625 -0.415 1 98.12 308 ILE A N 1
ATOM 2406 C CA . ILE A 1 308 ? -19.984 -28.062 0.958 1 98.12 308 ILE A CA 1
ATOM 2407 C C . ILE A 1 308 ? -18.641 -28.312 1.63 1 98.12 308 ILE A C 1
ATOM 2409 O O . ILE A 1 308 ? -17.781 -29.016 1.085 1 98.12 308 ILE A O 1
ATOM 2413 N N . VAL A 1 309 ? -18.453 -27.672 2.744 1 98.31 309 VAL A N 1
ATOM 2414 C CA . VAL A 1 309 ? -17.234 -27.859 3.531 1 98.31 309 VAL A CA 1
ATOM 2415 C C . VAL A 1 309 ? -17.562 -28.578 4.836 1 98.31 309 VAL A C 1
ATOM 2417 O O . VAL A 1 309 ? -18.359 -28.094 5.641 1 98.31 309 VAL A O 1
ATOM 2420 N N . VAL A 1 310 ? -16.984 -29.75 4.992 1 98.38 310 VAL A N 1
ATOM 2421 C CA . VAL A 1 310 ? -17.234 -30.562 6.184 1 98.38 310 VAL A CA 1
ATOM 2422 C C . VAL A 1 310 ? -15.922 -30.828 6.91 1 98.38 310 VAL A C 1
ATOM 2424 O O . VAL A 1 310 ? -14.906 -31.125 6.277 1 98.38 310 VAL A O 1
ATOM 2427 N N . SER A 1 311 ? -15.914 -30.625 8.172 1 97.75 311 SER A N 1
ATOM 2428 C CA . SER A 1 311 ? -14.758 -30.922 9.016 1 97.75 311 SER A CA 1
ATOM 2429 C C . SER A 1 311 ? -15.18 -31.562 10.328 1 97.75 311 SER A C 1
ATOM 2431 O O . SER A 1 311 ? -16.297 -31.328 10.812 1 97.75 311 SER A O 1
ATOM 2433 N N . SER A 1 312 ? -14.32 -32.406 10.82 1 96.75 312 SER A N 1
ATOM 2434 C CA . SER A 1 312 ? -14.57 -32.906 12.172 1 96.75 312 SER A CA 1
ATOM 2435 C C . SER A 1 312 ? -14.734 -31.75 13.156 1 96.75 312 SER A C 1
ATOM 2437 O O . SER A 1 312 ? -14.172 -30.672 12.961 1 96.75 312 SER A O 1
ATOM 2439 N N . VAL A 1 313 ? -15.508 -31.891 14.141 1 94.5 313 VAL A N 1
ATOM 2440 C CA . VAL A 1 313 ? -16 -30.812 14.992 1 94.5 313 VAL A CA 1
ATOM 2441 C C . VAL A 1 313 ? -14.836 -30.031 15.586 1 94.5 313 VAL A C 1
ATOM 2443 O O . VAL A 1 313 ? -14.898 -28.812 15.719 1 94.5 313 VAL A O 1
ATOM 2446 N N . ASP A 1 314 ? -13.711 -30.703 15.984 1 93.44 314 ASP A N 1
ATOM 2447 C CA . ASP A 1 314 ? -12.555 -30.016 16.547 1 93.44 314 ASP A CA 1
ATOM 2448 C C . ASP A 1 314 ? -11.312 -30.234 15.695 1 93.44 314 ASP A C 1
ATOM 2450 O O . ASP A 1 314 ? -10.188 -29.984 16.141 1 93.44 314 ASP A O 1
ATOM 2454 N N . GLY A 1 315 ? -11.523 -30.766 14.539 1 92.38 315 GLY A N 1
ATOM 2455 C CA . GLY A 1 315 ? -10.414 -30.984 13.625 1 92.38 315 GLY A CA 1
ATOM 2456 C C . GLY A 1 315 ? -9.562 -32.188 14 1 92.38 315 GLY A C 1
ATOM 2457 O O . GLY A 1 315 ? -8.5 -32.406 13.414 1 92.38 315 GLY A O 1
ATOM 2458 N N . SER A 1 316 ? -10.055 -32.969 14.93 1 92.31 316 SER A N 1
ATOM 2459 C CA . SER A 1 316 ? -9.258 -34.094 15.406 1 92.31 316 SER A CA 1
ATOM 2460 C C . SER A 1 316 ? -9.859 -35.406 14.961 1 92.31 316 SER A C 1
ATOM 2462 O O . SER A 1 316 ? -11.055 -35.5 14.672 1 92.31 316 SER A O 1
ATOM 2464 N N . ALA A 1 317 ? -8.992 -36.438 14.898 1 94.62 317 ALA A N 1
ATOM 2465 C CA . ALA A 1 317 ? -9.445 -37.781 14.555 1 94.62 317 ALA A CA 1
ATOM 2466 C C . ALA A 1 317 ? -10.297 -38.375 15.664 1 94.62 317 ALA A C 1
ATOM 2468 O O . ALA A 1 317 ? -11.234 -39.125 15.398 1 94.62 317 ALA A O 1
ATOM 2469 N N . ASN A 1 318 ? -10.031 -37.969 16.875 1 93.81 318 ASN A N 1
ATOM 2470 C CA . ASN A 1 318 ? -10.773 -38.5 18.016 1 93.81 318 ASN A CA 1
ATOM 2471 C C . ASN A 1 318 ? -12.266 -38.188 17.906 1 93.81 318 ASN A C 1
ATOM 2473 O O . ASN A 1 318 ? -13.109 -39.031 18.234 1 93.81 318 ASN A O 1
ATOM 2477 N N . SER A 1 319 ? -12.555 -37.031 17.469 1 95.44 319 SER A N 1
ATOM 2478 C CA . SER A 1 319 ? -13.961 -36.656 17.344 1 95.44 319 SER A CA 1
ATOM 2479 C C . SER A 1 319 ? -14.664 -37.5 16.281 1 95.44 319 SER A C 1
ATOM 2481 O O . SER A 1 319 ? -15.859 -37.781 16.391 1 95.44 319 SER A O 1
ATOM 2483 N N . VAL A 1 320 ? -13.922 -37.844 15.281 1 95.94 320 VAL A N 1
ATOM 2484 C CA . VAL A 1 320 ? -14.469 -38.688 14.227 1 95.94 320 VAL A CA 1
ATOM 2485 C C . VAL A 1 320 ? -14.773 -40.062 14.797 1 95.94 320 VAL A C 1
ATOM 2487 O O . VAL A 1 320 ? -15.836 -40.625 14.539 1 95.94 320 VAL A O 1
ATOM 2490 N N . TYR A 1 321 ? -13.859 -40.562 15.664 1 93.88 321 TYR A N 1
ATOM 2491 C CA . TYR A 1 321 ? -14.016 -41.906 16.234 1 93.88 321 TYR A CA 1
ATOM 2492 C C . TYR A 1 321 ? -15.141 -41.938 17.266 1 93.88 321 TYR A C 1
ATOM 2494 O O . TYR A 1 321 ? -15.789 -42.969 17.453 1 93.88 321 TYR A O 1
ATOM 2502 N N . GLU A 1 322 ? -15.391 -40.844 17.859 1 94.5 322 GLU A N 1
ATOM 2503 C CA . GLU A 1 322 ? -16.453 -40.75 18.859 1 94.5 322 GLU A CA 1
ATOM 2504 C C . GLU A 1 322 ? -17.812 -40.5 18.188 1 94.5 322 GLU A C 1
ATOM 2506 O O . GLU A 1 322 ? -18.812 -40.344 18.875 1 94.5 322 GLU A O 1
ATOM 2511 N N . LYS A 1 323 ? -17.844 -40.438 16.875 1 94.44 323 LYS A N 1
ATOM 2512 C CA . LYS A 1 323 ? -19.062 -40.25 16.078 1 94.44 323 LYS A CA 1
ATOM 2513 C C . LYS A 1 323 ? -19.734 -38.938 16.375 1 94.44 323 LYS A C 1
ATOM 2515 O O . LYS A 1 323 ? -20.953 -38.844 16.406 1 94.44 323 LYS A O 1
ATOM 2520 N N . LYS A 1 324 ? -18.938 -37.969 16.703 1 96.25 324 LYS A N 1
ATOM 2521 C CA . LYS A 1 324 ? -19.484 -36.625 16.875 1 96.25 324 LYS A CA 1
ATOM 2522 C C . LYS A 1 324 ? -19.891 -36.031 15.539 1 96.25 324 LYS A C 1
ATOM 2524 O O . LYS A 1 324 ? -19.188 -36.188 14.531 1 96.25 324 LYS A O 1
ATOM 2529 N N . ARG A 1 325 ? -20.953 -35.312 15.539 1 96.19 325 ARG A N 1
ATOM 2530 C CA . ARG A 1 325 ? -21.422 -34.719 14.305 1 96.19 325 ARG A CA 1
ATOM 2531 C C . ARG A 1 325 ? -20.453 -33.656 13.797 1 96.19 325 ARG A C 1
ATOM 2533 O O . ARG A 1 325 ? -20.078 -32.75 14.547 1 96.19 325 ARG A O 1
ATOM 2540 N N . PRO A 1 326 ? -20.062 -33.781 12.578 1 97.75 326 PRO A N 1
ATOM 2541 C CA . PRO A 1 326 ? -19.109 -32.812 12.031 1 97.75 326 PRO A CA 1
ATOM 2542 C C . PRO A 1 326 ? -19.766 -31.453 11.75 1 97.75 326 PRO A C 1
ATOM 2544 O O . PRO A 1 326 ? -20.984 -31.328 11.742 1 97.75 326 PRO A O 1
ATOM 2547 N N . VAL A 1 327 ? -18.953 -30.453 11.68 1 97.44 327 VAL A N 1
ATOM 2548 C CA . VAL A 1 327 ? -19.391 -29.141 11.203 1 97.44 327 VAL A CA 1
ATOM 2549 C C . VAL A 1 327 ? -19.531 -29.172 9.688 1 97.44 327 VAL A C 1
ATOM 2551 O O . VAL A 1 327 ? -18.625 -29.625 8.984 1 97.44 327 VAL A O 1
ATOM 2554 N N . ALA A 1 328 ? -20.672 -28.828 9.172 1 98.12 328 ALA A N 1
ATOM 2555 C CA . ALA A 1 328 ? -20.922 -28.828 7.734 1 98.12 328 ALA A CA 1
ATOM 2556 C C . ALA A 1 328 ? -21.594 -27.531 7.297 1 98.12 328 ALA A C 1
ATOM 2558 O O . ALA A 1 328 ? -22.594 -27.125 7.879 1 98.12 328 ALA A O 1
ATOM 2559 N N . GLN A 1 329 ? -21.016 -26.906 6.293 1 98.12 329 GLN A N 1
ATOM 2560 C CA . GLN A 1 329 ? -21.562 -25.656 5.762 1 98.12 329 GLN A CA 1
ATOM 2561 C C . GLN A 1 329 ? -21.516 -25.656 4.238 1 98.12 329 GLN A C 1
ATOM 2563 O O . GLN A 1 329 ? -20.578 -26.172 3.629 1 98.12 329 GLN A O 1
ATOM 2568 N N . GLU A 1 330 ? -22.578 -25.219 3.662 1 98.56 330 GLU A N 1
ATOM 2569 C CA . GLU A 1 330 ? -22.547 -24.859 2.248 1 98.56 330 GLU A CA 1
ATOM 2570 C C . GLU A 1 330 ? -22.078 -23.422 2.051 1 98.56 330 GLU A C 1
ATOM 2572 O O . GLU A 1 330 ? -22.672 -22.5 2.588 1 98.56 330 GLU A O 1
ATOM 2577 N N . CYS A 1 331 ? -21 -23.281 1.385 1 98.44 331 CYS A N 1
ATOM 2578 C CA . CYS A 1 331 ? -20.422 -21.969 1.194 1 98.44 331 CYS A CA 1
ATOM 2579 C C . CYS A 1 331 ? -20.391 -21.594 -0.283 1 98.44 331 CYS A C 1
ATOM 2581 O O . CYS A 1 331 ? -20.109 -22.438 -1.136 1 98.44 331 CYS A O 1
ATOM 2583 N N . MET A 1 332 ? -20.703 -20.359 -0.603 1 98 332 MET A N 1
ATOM 2584 C CA . MET A 1 332 ? -20.766 -19.922 -1.993 1 98 332 MET A CA 1
ATOM 2585 C C . MET A 1 332 ? -20.031 -18.594 -2.174 1 98 332 MET A C 1
ATOM 2587 O O . MET A 1 332 ? -19.922 -17.797 -1.229 1 98 332 MET A O 1
ATOM 2591 N N . LEU A 1 333 ? -19.406 -18.406 -3.334 1 98.44 333 LEU A N 1
ATOM 2592 C CA . LEU A 1 333 ? -18.859 -17.141 -3.812 1 98.44 333 LEU A CA 1
ATOM 2593 C C . LEU A 1 333 ? -19.562 -16.688 -5.086 1 98.44 333 LEU A C 1
ATOM 2595 O O . LEU A 1 333 ? -19.891 -17.516 -5.949 1 98.44 333 LEU A O 1
ATOM 2599 N N . SER A 1 334 ? -19.812 -15.43 -5.191 1 98.19 334 SER A N 1
ATOM 2600 C CA . SER A 1 334 ? -20.406 -14.859 -6.406 1 98.19 334 SER A CA 1
ATOM 2601 C C . SER A 1 334 ? -19.922 -13.43 -6.633 1 98.19 334 SER A C 1
ATOM 2603 O O . SER A 1 334 ? -19.562 -12.734 -5.684 1 98.19 334 SER A O 1
ATOM 2605 N N . TRP A 1 335 ? -19.859 -13.117 -7.953 1 98.31 335 TRP A N 1
ATOM 2606 C CA . TRP A 1 335 ? -19.625 -11.711 -8.258 1 98.31 335 TRP A CA 1
ATOM 2607 C C . TRP A 1 335 ? -20.797 -10.852 -7.809 1 98.31 335 T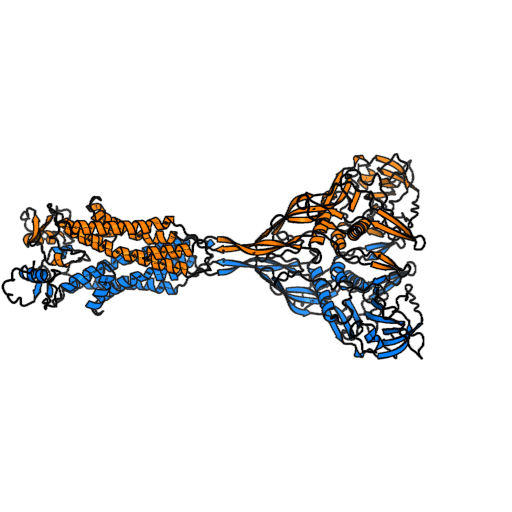RP A C 1
ATOM 2609 O O . TRP A 1 335 ? -21.953 -11.258 -7.941 1 98.31 335 TRP A O 1
ATOM 2619 N N . CYS A 1 336 ? -20.5 -9.734 -7.246 1 98.19 336 CYS A N 1
ATOM 2620 C CA . CYS A 1 336 ? -21.531 -8.812 -6.773 1 98.19 336 CYS A CA 1
ATOM 2621 C C . CYS A 1 336 ? -21.062 -7.367 -6.859 1 98.19 336 CYS A C 1
ATOM 2623 O O . CYS A 1 336 ? -19.922 -7.109 -7.277 1 98.19 336 CYS A O 1
ATOM 2625 N N . VAL A 1 337 ? -21.953 -6.504 -6.629 1 97.81 337 VAL A N 1
ATOM 2626 C CA . VAL A 1 337 ? -21.625 -5.086 -6.578 1 97.81 337 VAL A CA 1
ATOM 2627 C C . VAL A 1 337 ? -21.766 -4.574 -5.145 1 97.81 337 VAL A C 1
ATOM 2629 O O . VAL A 1 337 ? -22.812 -4.754 -4.512 1 97.81 337 VAL A O 1
ATOM 2632 N N . LYS A 1 338 ? -20.703 -3.996 -4.625 1 97.81 338 LYS A N 1
ATOM 2633 C CA . LYS A 1 338 ? -20.688 -3.473 -3.264 1 97.81 338 LYS A CA 1
ATOM 2634 C C . LYS A 1 338 ? -20.688 -1.946 -3.26 1 97.81 338 LYS A C 1
ATOM 2636 O O . LYS A 1 338 ? -20.031 -1.319 -4.09 1 97.81 338 LYS A O 1
ATOM 2641 N N . THR A 1 339 ? -21.453 -1.391 -2.449 1 97.44 339 THR A N 1
ATOM 2642 C CA . THR A 1 339 ? -21.391 0.035 -2.152 1 97.44 339 THR A CA 1
ATOM 2643 C C . THR A 1 339 ? -20.531 0.287 -0.912 1 97.44 339 THR A C 1
ATOM 2645 O O . THR A 1 339 ? -20.891 -0.132 0.191 1 97.44 339 THR A O 1
ATOM 2648 N N . LEU A 1 340 ? -19.469 0.993 -1.103 1 97.44 340 LEU A N 1
ATOM 2649 C CA . LEU A 1 340 ? -18.5 1.147 -0.036 1 97.44 340 LEU A CA 1
ATOM 2650 C C . LEU A 1 340 ? -18.375 2.605 0.394 1 97.44 340 LEU A C 1
ATOM 2652 O O . LEU A 1 340 ? -18.547 3.514 -0.425 1 97.44 340 LEU A O 1
ATOM 2656 N N . ARG A 1 341 ? -18.156 2.764 1.667 1 96.56 341 ARG A N 1
ATOM 2657 C CA . ARG A 1 341 ? -17.75 4.039 2.25 1 96.56 341 ARG A CA 1
ATOM 2658 C C . ARG A 1 341 ? -16.375 3.932 2.906 1 96.56 341 ARG A C 1
ATOM 2660 O O . ARG A 1 341 ? -16.188 3.135 3.826 1 96.56 341 ARG A O 1
ATOM 2667 N N . SER A 1 342 ? -15.445 4.711 2.422 1 95.75 342 SER A N 1
ATOM 2668 C CA . SER A 1 342 ? -14.07 4.617 2.891 1 95.75 342 SER A CA 1
ATOM 2669 C C . SER A 1 342 ? -13.609 5.93 3.518 1 95.75 342 SER A C 1
ATOM 2671 O O . SER A 1 342 ? -14.117 6.996 3.176 1 95.75 342 SER A O 1
ATOM 2673 N N . SER A 1 343 ? -12.734 5.805 4.484 1 94.06 343 SER A N 1
ATOM 2674 C CA . SER A 1 343 ? -12.125 6.969 5.125 1 94.06 343 SER A CA 1
ATOM 2675 C C . SER A 1 343 ? -10.68 6.684 5.531 1 94.06 343 SER A C 1
ATOM 2677 O O . SER A 1 343 ? -10.312 5.527 5.75 1 94.06 343 SER A O 1
ATOM 2679 N N . TYR A 1 344 ? -9.883 7.684 5.484 1 92.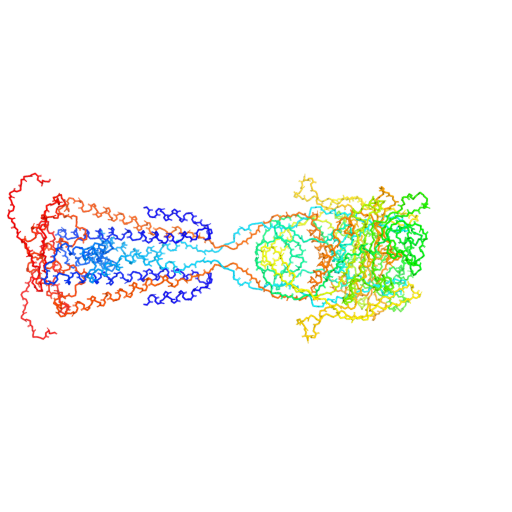44 344 TYR A N 1
ATOM 2680 C CA . TYR A 1 344 ? -8.477 7.641 5.867 1 92.44 344 TYR A CA 1
ATOM 2681 C C . TYR A 1 344 ? -8.156 8.734 6.883 1 92.44 344 TYR A C 1
ATOM 2683 O O . TYR A 1 344 ? -8.406 9.914 6.637 1 92.44 344 TYR A O 1
ATOM 2691 N N . ASP A 1 345 ? -7.648 8.258 8.047 1 89.81 345 ASP A N 1
ATOM 2692 C CA . ASP A 1 345 ? -7.336 9.211 9.109 1 89.81 345 ASP A CA 1
ATOM 2693 C C . ASP A 1 345 ? -6.02 8.852 9.797 1 89.81 345 ASP A C 1
ATOM 2695 O O . ASP A 1 345 ? -5.949 7.875 10.547 1 89.81 345 ASP A O 1
ATOM 2699 N N . SER A 1 346 ? -4.98 9.664 9.555 1 83.69 346 SER A N 1
ATOM 2700 C CA . SER A 1 346 ? -3.688 9.547 10.227 1 83.69 346 SER A CA 1
ATOM 2701 C C . SER A 1 346 ? -3.107 8.148 10.07 1 83.69 346 SER A C 1
ATOM 2703 O O . SER A 1 346 ? -2.689 7.531 11.055 1 83.69 346 SER A O 1
ATOM 2705 N N . GLY A 1 347 ? -3.279 7.609 8.883 1 79.69 347 GLY A N 1
ATOM 2706 C CA . GLY A 1 347 ? -2.703 6.305 8.586 1 79.69 347 GLY A CA 1
ATOM 2707 C C . GLY A 1 347 ? -3.693 5.164 8.75 1 79.69 347 GLY A C 1
ATOM 2708 O O . GLY A 1 347 ? -3.418 4.035 8.344 1 79.69 347 GLY A O 1
ATOM 2709 N N . ASP A 1 348 ? -4.809 5.418 9.398 1 89.19 348 ASP A N 1
ATOM 2710 C CA . ASP A 1 348 ? -5.832 4.398 9.609 1 89.19 348 ASP A CA 1
ATOM 2711 C C . ASP A 1 348 ? -6.84 4.387 8.469 1 89.19 348 ASP A C 1
ATOM 2713 O O . ASP A 1 348 ? -7.492 5.398 8.195 1 89.19 348 ASP A O 1
ATOM 2717 N N . TYR A 1 349 ? -6.914 3.299 7.82 1 92.81 349 TYR A N 1
ATOM 2718 C CA . TYR A 1 349 ? -7.879 3.127 6.738 1 92.81 349 TYR A CA 1
ATOM 2719 C C . TYR A 1 349 ? -9.078 2.307 7.203 1 92.81 349 TYR A C 1
ATOM 2721 O O . TYR A 1 349 ? -8.914 1.223 7.766 1 92.81 349 TYR A O 1
ATOM 2729 N N . GLN A 1 350 ? -10.266 2.822 6.945 1 93.56 350 GLN A N 1
ATOM 2730 C CA . GLN A 1 350 ? -11.492 2.123 7.297 1 93.56 350 GLN A CA 1
ATOM 2731 C C . GLN A 1 350 ? -12.445 2.053 6.105 1 93.56 350 GLN A C 1
ATOM 2733 O O . GLN A 1 350 ? -12.586 3.023 5.355 1 93.56 350 GLN A O 1
ATOM 2738 N N . GLU A 1 351 ? -12.977 0.907 5.906 1 94.81 351 GLU A N 1
ATOM 2739 C CA . GLU A 1 351 ? -13.945 0.675 4.836 1 94.81 351 GLU A CA 1
ATOM 2740 C C . GLU A 1 351 ? -15.195 -0.012 5.367 1 94.81 351 GLU A C 1
ATOM 2742 O O . GLU A 1 351 ? -15.109 -1.028 6.059 1 94.81 351 GLU A O 1
ATOM 2747 N N . GLU A 1 352 ? -16.391 0.603 5.109 1 95.19 352 GLU A N 1
ATOM 2748 C CA . GLU A 1 352 ? -17.672 0.053 5.52 1 95.19 352 GLU A CA 1
ATOM 2749 C C . GLU A 1 352 ? -18.531 -0.315 4.309 1 95.19 352 GLU A C 1
ATOM 2751 O O . GLU A 1 352 ? -18.672 0.479 3.375 1 95.19 352 GLU A O 1
ATOM 2756 N N . ILE A 1 353 ? -19.078 -1.527 4.363 1 96.44 353 ILE A N 1
ATOM 2757 C CA . ILE A 1 353 ? -20 -1.944 3.314 1 96.44 353 ILE A CA 1
ATOM 2758 C C . ILE A 1 353 ? -21.406 -1.438 3.635 1 96.44 353 ILE A C 1
ATOM 2760 O O . ILE A 1 353 ? -22.031 -1.883 4.602 1 96.44 353 ILE A O 1
ATOM 2764 N N . GLN A 1 354 ? -21.875 -0.583 2.811 1 96.12 354 GLN A N 1
ATOM 2765 C CA . GLN A 1 354 ? -23.203 -0.015 3.031 1 96.12 354 GLN A CA 1
ATOM 2766 C C . GLN A 1 354 ? -24.297 -0.897 2.422 1 96.12 354 GLN A C 1
ATOM 2768 O O . GLN A 1 354 ? -25.391 -0.991 2.959 1 96.12 354 GLN A O 1
ATOM 2773 N N . ASP A 1 355 ? -23.969 -1.361 1.232 1 95.94 355 ASP A N 1
ATOM 2774 C CA . ASP A 1 355 ? -24.938 -2.201 0.532 1 95.94 355 ASP A CA 1
ATOM 2775 C C . ASP A 1 355 ? -24.234 -3.193 -0.392 1 95.94 355 ASP A C 1
ATOM 2777 O O . ASP A 1 355 ? -23.078 -2.992 -0.763 1 95.94 355 ASP A O 1
ATOM 2781 N N . THR A 1 356 ? -24.953 -4.305 -0.574 1 97.12 356 THR A N 1
ATOM 2782 C CA . THR A 1 356 ? -24.484 -5.328 -1.5 1 97.12 356 THR A CA 1
ATOM 2783 C C . THR A 1 356 ? -25.594 -5.746 -2.461 1 97.12 356 THR A C 1
ATOM 2785 O O . THR A 1 356 ? -26.719 -6 -2.039 1 97.12 356 THR A O 1
ATOM 2788 N N . PHE A 1 357 ? -25.281 -5.758 -3.746 1 96.62 357 PHE A N 1
ATOM 2789 C CA . PHE A 1 357 ? -26.234 -6.199 -4.754 1 96.62 357 PHE A CA 1
ATOM 2790 C C . PHE A 1 357 ? -25.75 -7.484 -5.422 1 96.62 357 PHE A C 1
ATOM 2792 O O . PHE A 1 357 ? -24.672 -7.52 -6.012 1 96.62 357 PHE A O 1
ATOM 2799 N N . ILE A 1 358 ? -26.547 -8.516 -5.328 1 96.5 358 ILE A N 1
ATOM 2800 C CA . ILE A 1 358 ? -26.281 -9.797 -5.969 1 96.5 358 ILE A CA 1
ATOM 2801 C C . ILE A 1 358 ? -27.328 -10.07 -7.043 1 96.5 358 ILE A C 1
ATOM 2803 O O . ILE A 1 358 ? -28.531 -9.852 -6.824 1 96.5 358 ILE A O 1
ATOM 2807 N N . ASN A 1 359 ? -26.859 -10.445 -8.219 1 95 359 ASN A N 1
ATOM 2808 C CA . ASN A 1 359 ? -27.781 -10.734 -9.312 1 95 359 ASN A CA 1
ATOM 2809 C C . ASN A 1 359 ? -28.594 -12 -9.039 1 95 359 ASN A C 1
ATOM 2811 O O . ASN A 1 359 ? -28.016 -13.086 -8.922 1 95 359 ASN A O 1
ATOM 2815 N N . THR A 1 360 ? -29.891 -11.891 -8.992 1 94.69 360 THR A N 1
ATOM 2816 C CA . THR A 1 360 ? -30.766 -13.023 -8.688 1 94.69 360 THR A CA 1
ATOM 2817 C C . THR A 1 360 ? -31.625 -13.391 -9.898 1 94.69 360 THR A C 1
ATOM 2819 O O . THR A 1 360 ? -32.625 -14.109 -9.773 1 94.69 360 THR A O 1
ATOM 2822 N N . THR A 1 361 ? -31.203 -12.93 -11.023 1 91.94 361 THR A N 1
ATOM 2823 C CA . THR A 1 361 ? -31.953 -13.258 -12.227 1 91.94 361 THR A CA 1
ATOM 2824 C C . THR A 1 361 ? -31.75 -14.719 -12.609 1 91.94 361 THR A C 1
ATOM 2826 O O . THR A 1 361 ? -30.641 -15.234 -12.531 1 91.94 361 THR A O 1
ATOM 2829 N N . LYS A 1 362 ? -32.781 -15.398 -12.977 1 89.5 362 LYS A N 1
ATOM 2830 C CA . LYS A 1 362 ? -32.719 -16.797 -13.383 1 89.5 362 LYS A CA 1
ATOM 2831 C C . LYS A 1 362 ? -31.891 -16.953 -14.664 1 89.5 362 LYS A C 1
ATOM 2833 O O . LYS A 1 362 ? -31.984 -16.125 -15.578 1 89.5 362 LYS A O 1
ATOM 2838 N N . ALA A 1 363 ? -31.078 -17.922 -14.641 1 88.69 363 ALA A N 1
ATOM 2839 C CA . ALA A 1 363 ? -30.234 -18.141 -15.82 1 88.69 363 ALA A CA 1
ATOM 2840 C C . ALA A 1 363 ? -30.156 -19.625 -16.172 1 88.69 363 ALA A C 1
ATOM 2842 O O . ALA A 1 363 ? -30.422 -20.484 -15.32 1 88.69 363 ALA A O 1
ATOM 2843 N N . GLU A 1 364 ? -29.891 -19.891 -17.422 1 89.56 364 GLU A N 1
ATOM 2844 C CA . GLU A 1 364 ? -29.672 -21.266 -17.891 1 89.56 364 GLU A CA 1
ATOM 2845 C C . GLU A 1 364 ? -28.312 -21.797 -17.469 1 89.56 364 GLU A C 1
ATOM 2847 O O . GLU A 1 364 ? -27.453 -21.031 -17.031 1 89.56 364 GLU A O 1
ATOM 2852 N N . TRP A 1 365 ? -28.266 -23.156 -17.531 1 92.94 365 TRP A N 1
ATOM 2853 C CA . TRP A 1 365 ? -26.984 -23.781 -17.219 1 92.94 365 TRP A CA 1
ATOM 2854 C C . TRP A 1 365 ? -25.891 -23.234 -18.125 1 92.94 365 TRP A C 1
ATOM 2856 O O . TRP A 1 365 ? -25.969 -23.328 -19.344 1 92.94 365 TRP A O 1
ATOM 2866 N N . PRO A 1 366 ? -24.844 -22.719 -17.625 1 94.5 366 PRO A N 1
ATOM 2867 C CA . PRO A 1 366 ? -23.922 -21.875 -18.375 1 94.5 366 PRO A CA 1
ATOM 2868 C C . PRO A 1 366 ? -22.734 -22.641 -18.938 1 94.5 366 PRO A C 1
ATOM 2870 O O . PRO A 1 366 ? -21.938 -22.094 -19.703 1 94.5 366 PRO A O 1
ATOM 2873 N N . TRP A 1 367 ? -22.609 -23.953 -18.641 1 95.25 367 TRP A N 1
ATOM 2874 C CA . TRP A 1 367 ? -21.375 -24.688 -18.938 1 95.25 367 TRP A CA 1
ATOM 2875 C C . TRP A 1 367 ? -21.531 -25.516 -20.219 1 95.25 367 TRP A C 1
ATOM 2877 O O . TRP A 1 367 ? -22.594 -26.109 -20.438 1 95.25 367 TRP A O 1
ATOM 2887 N N . GLN A 1 368 ? -20.484 -25.438 -21.062 1 93.56 368 GLN A N 1
ATOM 2888 C CA . GLN A 1 368 ? -20.344 -26.297 -22.219 1 93.56 368 GLN A CA 1
ATOM 2889 C C . GLN A 1 368 ? -19.047 -27.109 -22.156 1 93.56 368 GLN A C 1
ATOM 2891 O O . GLN A 1 368 ? -17.953 -26.531 -22.031 1 93.56 368 GLN A O 1
ATOM 2896 N N . ILE A 1 369 ? -19.188 -28.391 -22.156 1 90.12 369 ILE A N 1
ATOM 2897 C CA . ILE A 1 369 ? -18.031 -29.281 -22.031 1 90.12 369 ILE A CA 1
ATOM 2898 C C . ILE A 1 369 ? -17.859 -30.078 -23.328 1 90.12 369 ILE A C 1
ATOM 2900 O O . ILE A 1 369 ? -18.812 -30.641 -23.844 1 90.12 369 ILE A O 1
ATOM 2904 N N . GLU A 1 370 ? -16.625 -29.984 -23.891 1 85.81 370 GLU A N 1
ATOM 2905 C CA . GLU A 1 370 ? -16.266 -30.766 -25.062 1 85.81 370 GLU A CA 1
ATOM 2906 C C . GLU A 1 370 ? -15.07 -31.672 -24.781 1 85.81 370 GLU A C 1
ATOM 2908 O O . GLU A 1 370 ? -14.047 -31.203 -24.266 1 85.81 370 GLU A O 1
ATOM 2913 N N . ASN A 1 371 ? -15.297 -32.906 -24.938 1 78.62 371 ASN A N 1
ATOM 2914 C CA . ASN A 1 371 ? -14.195 -33.844 -24.781 1 78.62 371 ASN A CA 1
ATOM 2915 C C . ASN A 1 371 ? -13.492 -34.125 -26.109 1 78.62 371 ASN A C 1
ATOM 2917 O O . ASN A 1 371 ? -14.148 -34.375 -27.109 1 78.62 371 ASN A O 1
ATOM 2921 N N . ASP A 1 372 ? -12.203 -33.812 -26.156 1 73.38 372 ASP A N 1
ATOM 2922 C CA . ASP A 1 372 ? -11.398 -34.156 -27.312 1 73.38 372 ASP A CA 1
ATOM 2923 C C . ASP A 1 372 ? -10.719 -35.531 -27.125 1 73.38 372 ASP A C 1
ATOM 2925 O O . ASP A 1 372 ? -9.742 -35.625 -26.375 1 73.38 372 ASP A O 1
ATOM 2929 N N . PRO A 1 373 ? -11.172 -36.5 -27.734 1 71.81 373 PRO A N 1
ATOM 2930 C CA . PRO A 1 373 ? -10.602 -37.844 -27.562 1 71.81 373 PRO A CA 1
ATOM 2931 C C . PRO A 1 373 ? -9.164 -37.938 -28.078 1 71.81 373 PRO A C 1
ATOM 2933 O O . PRO A 1 373 ? -8.406 -38.781 -27.625 1 71.81 373 PRO A O 1
ATOM 2936 N N . VAL A 1 374 ? -8.844 -37.125 -29.047 1 64.94 374 VAL A N 1
ATOM 2937 C CA . VAL A 1 374 ? -7.516 -37.156 -29.641 1 64.94 374 VAL A CA 1
ATOM 2938 C C . VAL A 1 374 ? -6.469 -36.688 -28.641 1 64.94 374 VAL A C 1
ATOM 2940 O O . VAL A 1 374 ? -5.449 -37.344 -28.422 1 64.94 374 VAL A O 1
ATOM 2943 N N . THR A 1 375 ? -6.812 -35.656 -27.984 1 63.75 375 THR A N 1
ATOM 2944 C CA . THR A 1 375 ? -5.84 -35.062 -27.062 1 63.75 375 THR A CA 1
ATOM 2945 C C . THR A 1 375 ? -6.129 -35.5 -25.625 1 63.75 375 THR A C 1
ATOM 2947 O O . THR A 1 375 ? -5.363 -35.156 -24.719 1 63.75 375 THR A O 1
ATOM 2950 N N . GLU A 1 376 ? -7.141 -36.281 -25.453 1 66.25 376 GLU A N 1
ATOM 2951 C CA . GLU A 1 376 ? -7.562 -36.688 -24.125 1 66.25 376 GLU A CA 1
ATOM 2952 C C . GLU A 1 376 ? -7.699 -35.469 -23.203 1 66.25 376 GLU A C 1
ATOM 2954 O O . GLU A 1 376 ? -7.207 -35.5 -22.062 1 66.25 376 GLU A O 1
ATOM 2959 N N . SER A 1 377 ? -8.164 -34.375 -23.875 1 70.31 377 SER A N 1
ATOM 2960 C CA . SER A 1 377 ? -8.352 -33.156 -23.094 1 70.31 377 SER A CA 1
ATOM 2961 C C . SER A 1 377 ? -9.82 -32.75 -23.078 1 70.31 377 SER A C 1
ATOM 2963 O O . SER A 1 377 ? -10.602 -33.125 -23.938 1 70.31 377 SER A O 1
ATOM 2965 N N . THR A 1 378 ? -10.219 -32.219 -21.938 1 76 378 THR A N 1
ATOM 2966 C CA . THR A 1 378 ? -11.562 -31.656 -21.781 1 76 378 THR A CA 1
ATOM 2967 C C . THR A 1 378 ? -11.539 -30.141 -21.891 1 76 378 THR A C 1
ATOM 2969 O O . THR A 1 378 ? -10.758 -29.469 -21.203 1 76 378 THR A O 1
ATOM 2972 N N . ILE A 1 379 ? -12.312 -29.656 -22.875 1 81.25 379 ILE A N 1
ATOM 2973 C CA . ILE A 1 379 ? -12.43 -28.203 -23.031 1 81.25 379 ILE A CA 1
ATOM 2974 C C . ILE A 1 379 ? -13.664 -27.719 -22.266 1 81.25 379 ILE A C 1
ATOM 2976 O O . ILE A 1 379 ? -14.773 -28.203 -22.484 1 81.25 379 ILE A O 1
ATOM 2980 N N . GLN A 1 380 ? -13.398 -26.891 -21.297 1 87.81 380 GLN A N 1
ATOM 2981 C CA . GLN A 1 380 ? -14.469 -26.266 -20.531 1 87.81 380 GLN A CA 1
ATOM 2982 C C . GLN A 1 380 ? -14.711 -24.828 -20.984 1 87.81 380 GLN A C 1
ATOM 2984 O O . GLN A 1 380 ? -13.766 -24.062 -21.141 1 87.81 380 GLN A O 1
ATOM 2989 N N . THR A 1 381 ? -15.977 -24.547 -21.281 1 90.44 381 THR A N 1
ATOM 2990 C CA . THR A 1 381 ? -16.328 -23.188 -21.641 1 90.44 381 THR A CA 1
ATOM 2991 C C . THR A 1 381 ? -17.484 -22.672 -20.781 1 90.44 381 THR A C 1
ATOM 2993 O O . THR A 1 381 ? -18.5 -23.375 -20.609 1 90.44 381 THR A O 1
ATOM 2996 N N . PHE A 1 382 ? -17.219 -21.594 -20.172 1 94.62 382 PHE A N 1
ATOM 2997 C CA . PHE A 1 382 ? -18.312 -20.844 -19.562 1 94.62 382 PHE A CA 1
ATOM 2998 C C . PHE A 1 382 ? -18.906 -19.844 -20.562 1 94.62 382 PHE A C 1
ATOM 3000 O O . PHE A 1 382 ? -18.219 -18.953 -21.031 1 94.62 382 PHE A O 1
ATOM 3007 N N . MET A 1 383 ? -20.125 -19.859 -20.828 1 94.94 383 MET A N 1
ATOM 3008 C CA . MET A 1 383 ? -20.656 -19.234 -22.047 1 94.94 383 MET A CA 1
ATOM 3009 C C . MET A 1 383 ? -20.953 -17.75 -21.812 1 94.94 383 MET A C 1
ATOM 3011 O O . MET A 1 383 ? -20.516 -16.906 -22.594 1 94.94 383 MET A O 1
ATOM 3015 N N . PRO A 1 384 ? -21.656 -17.391 -20.75 1 94.62 384 PRO A N 1
ATOM 3016 C CA . PRO A 1 384 ? -22.078 -15.992 -20.672 1 94.62 384 PRO A CA 1
ATOM 3017 C C . PRO A 1 384 ? -21.047 -15.102 -19.984 1 94.62 384 PRO A C 1
ATOM 3019 O O . PRO A 1 384 ? -20.328 -15.562 -19.078 1 94.62 384 PRO A O 1
ATOM 3022 N N . ASN A 1 385 ? -21.016 -13.875 -20.484 1 94.62 385 ASN A N 1
ATOM 3023 C CA . ASN A 1 385 ? -20.375 -12.859 -19.656 1 94.62 385 ASN A CA 1
ATOM 3024 C C . ASN A 1 385 ? -21.203 -12.539 -18.422 1 94.62 385 ASN A C 1
ATOM 3026 O O . ASN A 1 385 ? -22.422 -12.727 -18.422 1 94.62 385 ASN A O 1
ATOM 3030 N N . ILE A 1 386 ? -20.547 -12.188 -17.359 1 96.25 386 ILE A N 1
ATOM 3031 C CA . ILE A 1 386 ? -21.25 -11.75 -16.156 1 96.25 386 ILE A CA 1
ATOM 3032 C C . ILE A 1 386 ? -21.547 -10.25 -16.25 1 96.25 386 ILE A C 1
ATOM 3034 O O . ILE A 1 386 ? -20.641 -9.445 -16.422 1 96.25 386 ILE A O 1
ATOM 3038 N N . SER A 1 387 ? -22.734 -9.914 -16.25 1 94.12 387 SER A N 1
ATOM 3039 C CA . SER A 1 387 ? -23.188 -8.523 -16.25 1 94.12 387 SER A CA 1
ATOM 3040 C C . SER A 1 387 ? -24.219 -8.273 -15.156 1 94.12 387 SER A C 1
ATOM 3042 O O . SER A 1 387 ? -25.281 -8.883 -15.148 1 94.12 387 SER A O 1
ATOM 3044 N N . ILE A 1 388 ? -23.891 -7.418 -14.234 1 95.38 388 ILE A N 1
ATOM 3045 C CA . ILE A 1 388 ? -24.75 -7.094 -13.102 1 95.38 388 ILE A CA 1
ATOM 3046 C C . ILE A 1 388 ? -25.219 -5.648 -13.211 1 95.38 388 ILE A C 1
ATOM 3048 O O . ILE A 1 388 ? -24.422 -4.73 -13.375 1 95.38 388 ILE A O 1
ATOM 3052 N N . TYR A 1 389 ? -26.5 -5.473 -13.07 1 93.38 389 TYR A N 1
ATOM 3053 C CA . TYR A 1 389 ? -27.125 -4.156 -13.148 1 93.38 389 TYR A CA 1
ATOM 3054 C C . TYR A 1 389 ? -27.75 -3.773 -11.812 1 93.38 389 TYR A C 1
ATOM 3056 O O . TYR A 1 389 ? -28.938 -4.039 -11.586 1 93.38 389 TYR A O 1
ATOM 3064 N N . PRO A 1 390 ? -26.984 -3.119 -10.977 1 92.56 390 PRO A N 1
ATOM 3065 C CA . PRO A 1 390 ? -27.625 -2.641 -9.75 1 92.56 390 PRO A CA 1
ATOM 3066 C C . PRO A 1 390 ? -28.656 -1.549 -10 1 92.56 390 PRO A C 1
ATOM 3068 O O . PRO A 1 390 ? -28.719 -0.989 -11.102 1 92.56 390 PRO A O 1
ATOM 3071 N N . PRO A 1 391 ? -29.438 -1.264 -8.977 1 88.75 391 PRO A N 1
ATOM 3072 C CA . PRO A 1 391 ? -30.484 -0.262 -9.164 1 88.75 391 PRO A CA 1
ATOM 3073 C C . PRO A 1 391 ? -29.938 1.105 -9.562 1 88.75 391 PRO A C 1
ATOM 3075 O O . PRO A 1 391 ? -30.609 1.859 -10.273 1 88.75 391 PRO A O 1
ATOM 3078 N N . SER A 1 392 ? -28.703 1.423 -9.141 1 82.12 392 SER A N 1
ATOM 3079 C CA . SER A 1 392 ? -28.094 2.703 -9.477 1 82.12 392 SER A CA 1
ATOM 3080 C C . SER A 1 392 ? -27.781 2.789 -10.969 1 82.12 392 SER A C 1
ATOM 3082 O O . SER A 1 392 ? -27.672 3.885 -11.523 1 82.12 392 SER A O 1
ATOM 3084 N N . GLN A 1 393 ? -27.578 1.737 -11.555 1 75.31 393 GLN A N 1
ATOM 3085 C CA . GLN A 1 393 ? -27.219 1.694 -12.969 1 75.31 393 GLN A CA 1
ATOM 3086 C C . GLN A 1 393 ? -28.406 1.253 -13.82 1 75.31 393 GLN A C 1
ATOM 3088 O O . GLN A 1 393 ? -28.234 0.903 -14.992 1 75.31 393 GLN A O 1
ATOM 3093 N N . ALA A 1 394 ? -29.531 1.418 -13.133 1 68.31 394 ALA A N 1
ATOM 3094 C CA . ALA A 1 394 ? -30.719 1.009 -13.898 1 68.31 394 ALA A CA 1
ATOM 3095 C C . ALA A 1 394 ? -30.891 1.882 -15.133 1 68.31 394 ALA A C 1
ATOM 3097 O O . ALA A 1 394 ? -30.938 3.109 -15.031 1 68.31 394 ALA A O 1
ATOM 3098 N N . GLY A 1 395 ? -30.688 1.262 -16.203 1 68.44 395 GLY A N 1
ATOM 3099 C CA . GLY A 1 395 ? -30.844 1.973 -17.469 1 68.44 395 GLY A CA 1
ATOM 3100 C C . GLY A 1 395 ? -29.531 2.287 -18.141 1 68.44 395 GLY A C 1
ATOM 3101 O O . GLY A 1 395 ? -29.5 2.707 -19.297 1 68.44 395 GLY A O 1
ATOM 3102 N N . SER A 1 396 ? -28.484 2.297 -17.297 1 67.88 396 SER A N 1
ATOM 3103 C CA . SER A 1 396 ? -27.188 2.594 -17.891 1 67.88 396 SER A CA 1
ATOM 3104 C C . SER A 1 396 ? -26.656 1.409 -18.703 1 67.88 396 SER A C 1
ATOM 3106 O O . SER A 1 396 ? -27.094 0.272 -18.484 1 67.88 396 SER A O 1
ATOM 3108 N N . LYS A 1 397 ? -26.047 1.748 -19.688 1 67.06 397 LYS A N 1
ATOM 3109 C CA . LYS A 1 397 ? -25.469 0.746 -20.578 1 67.06 397 LYS A CA 1
ATOM 3110 C C . LYS A 1 397 ? -24.25 0.093 -19.938 1 67.06 397 LYS A C 1
ATOM 3112 O O . LYS A 1 397 ? -23.812 -0.976 -20.375 1 67.06 397 LYS A O 1
ATOM 3117 N N . MET A 1 398 ? -23.844 0.611 -18.812 1 77.62 398 MET A N 1
ATOM 3118 C CA . MET A 1 398 ? -22.625 0.056 -18.25 1 77.62 398 MET A CA 1
ATOM 3119 C C . MET A 1 398 ? -22.922 -0.909 -17.109 1 77.62 398 MET A C 1
ATOM 3121 O O . MET A 1 398 ? -23.656 -0.569 -16.188 1 77.62 398 MET A O 1
ATOM 3125 N N . ALA A 1 399 ? -22.594 -2.168 -17.25 1 90.31 399 ALA A N 1
ATOM 3126 C CA . ALA A 1 399 ? -22.812 -3.219 -16.266 1 90.31 399 ALA A CA 1
ATOM 3127 C C . ALA A 1 399 ? -21.5 -3.586 -15.562 1 90.31 399 ALA A C 1
ATOM 3129 O O . ALA A 1 399 ? -20.438 -3.551 -16.172 1 90.31 399 ALA A O 1
ATOM 3130 N N . PHE A 1 400 ? -21.719 -3.77 -14.312 1 96.19 400 PHE A N 1
ATOM 3131 C CA . PHE A 1 400 ? -20.594 -4.359 -13.594 1 96.19 400 PHE A CA 1
ATOM 3132 C C . PHE A 1 400 ? -20.406 -5.82 -13.992 1 96.19 400 PHE A C 1
ATOM 3134 O O . PHE A 1 400 ? -21.375 -6.512 -14.312 1 96.19 400 PHE A O 1
ATOM 3141 N N . GLY A 1 401 ? -19.172 -6.23 -14.023 1 96.5 401 GLY A N 1
ATOM 3142 C CA . GLY A 1 401 ? -19.047 -7.656 -14.289 1 96.5 401 GLY A CA 1
ATOM 3143 C C . GLY A 1 401 ? -17.672 -8.055 -14.773 1 96.5 401 GLY A C 1
ATOM 3144 O O . GLY A 1 401 ? -16.703 -7.312 -14.594 1 96.5 401 GLY A O 1
ATOM 3145 N N . VAL A 1 402 ? -17.609 -9.305 -15.242 1 97.12 402 VAL A N 1
ATOM 3146 C CA . VAL A 1 402 ? -16.375 -9.891 -15.773 1 97.12 402 VAL A CA 1
ATOM 3147 C C . VAL A 1 402 ? -16.672 -10.641 -17.062 1 97.12 402 VAL A C 1
ATOM 3149 O O . VAL A 1 402 ? -17.828 -10.953 -17.359 1 97.12 402 VAL A O 1
ATOM 3152 N N . SER A 1 403 ? -15.641 -10.844 -17.875 1 95 403 SER A N 1
ATOM 3153 C CA . SER A 1 403 ? -15.797 -11.656 -19.078 1 95 403 SER A CA 1
ATOM 3154 C C . SER A 1 403 ? -15.992 -13.125 -18.719 1 95 403 SER A C 1
ATOM 3156 O O . SER A 1 403 ? -15.695 -13.547 -17.609 1 95 403 SER A O 1
ATOM 3158 N N . ASN A 1 404 ? -16.547 -13.883 -19.688 1 95.38 404 ASN A N 1
ATOM 3159 C CA . ASN A 1 404 ? -16.703 -15.32 -19.484 1 95.38 404 ASN A CA 1
ATOM 3160 C C . ASN A 1 404 ? -15.359 -16 -19.219 1 95.38 404 ASN A C 1
ATOM 3162 O O . ASN A 1 404 ? -15.273 -16.891 -18.375 1 95.38 404 ASN A O 1
ATOM 3166 N N . ASP A 1 405 ? -14.305 -15.5 -19.781 1 91.56 405 ASP A N 1
ATOM 3167 C CA . ASP A 1 405 ? -12.977 -16.062 -19.578 1 91.56 405 ASP A CA 1
ATOM 3168 C C . ASP A 1 405 ? -12.461 -15.797 -18.172 1 91.56 405 ASP A C 1
ATOM 3170 O O . ASP A 1 405 ? -11.828 -16.656 -17.547 1 91.56 405 ASP A O 1
ATOM 3174 N N . THR A 1 406 ? -12.703 -14.578 -17.766 1 93.81 406 THR A N 1
ATOM 3175 C CA . THR A 1 406 ? -12.281 -14.234 -16.422 1 93.81 406 THR A CA 1
ATOM 3176 C C . THR A 1 406 ? -13.031 -15.062 -15.383 1 93.81 406 THR A C 1
ATOM 3178 O O . THR A 1 406 ? -12.461 -15.492 -14.383 1 93.81 406 THR A O 1
ATOM 3181 N N . PHE A 1 407 ? -14.297 -15.219 -15.609 1 96 407 PHE A N 1
ATOM 3182 C CA . PHE A 1 407 ? -15.086 -16.094 -14.742 1 96 407 PHE A CA 1
ATOM 3183 C C . PHE A 1 407 ? -14.492 -17.484 -14.703 1 96 407 PHE A C 1
ATOM 3185 O O . PHE A 1 407 ? -14.289 -18.047 -13.625 1 96 407 PHE A O 1
ATOM 3192 N N . LEU A 1 408 ? -14.281 -18.047 -15.836 1 93.44 408 LEU A N 1
ATOM 3193 C CA . LEU A 1 408 ? -13.734 -19.406 -15.93 1 93.44 408 LEU A CA 1
ATOM 3194 C C . LEU A 1 408 ? -12.383 -19.5 -15.227 1 93.44 408 LEU A C 1
ATOM 3196 O O . LEU A 1 408 ? -12.117 -20.469 -14.516 1 93.44 408 LEU A O 1
ATOM 3200 N N . ASP A 1 409 ? -11.578 -18.531 -15.422 1 91.44 409 ASP A N 1
ATOM 3201 C CA . ASP A 1 409 ? -10.266 -18.5 -14.781 1 91.44 409 ASP A CA 1
ATOM 3202 C C . ASP A 1 409 ? -10.391 -18.547 -13.266 1 91.44 409 ASP A C 1
ATOM 3204 O O . ASP A 1 409 ? -9.641 -19.266 -12.594 1 91.44 409 ASP A O 1
ATOM 3208 N N . THR A 1 410 ? -11.305 -17.797 -12.75 1 94.81 410 THR A N 1
ATOM 3209 C CA . THR A 1 410 ? -11.516 -17.766 -11.305 1 94.81 410 THR A CA 1
ATOM 3210 C C . THR A 1 410 ? -11.945 -19.141 -10.797 1 94.81 410 THR A C 1
ATOM 3212 O O . THR A 1 410 ? -11.453 -19.609 -9.766 1 94.81 410 THR A O 1
ATOM 3215 N N . VAL A 1 411 ? -12.789 -19.766 -11.516 1 94.75 411 VAL A N 1
ATOM 3216 C CA . VAL A 1 411 ? -13.289 -21.078 -11.141 1 94.75 411 VAL A CA 1
ATOM 3217 C C . VAL A 1 411 ? -12.141 -22.094 -11.172 1 94.75 411 VAL A C 1
ATOM 3219 O O . VAL A 1 411 ? -12.008 -22.922 -10.266 1 94.75 411 VAL A O 1
ATOM 3222 N N . LEU A 1 412 ? -11.352 -22.016 -12.164 1 90.31 412 LEU A N 1
ATOM 3223 C CA . LEU A 1 412 ? -10.258 -22.969 -12.328 1 90.31 412 LEU A CA 1
ATOM 3224 C C . LEU A 1 412 ? -9.242 -22.828 -11.203 1 90.31 412 LEU A C 1
ATOM 3226 O O . LEU A 1 412 ? -8.656 -23.828 -10.758 1 90.31 412 LEU A O 1
ATOM 3230 N N . ILE A 1 413 ? -9.023 -21.641 -10.812 1 91.38 413 ILE A N 1
ATOM 3231 C CA . ILE A 1 413 ? -8.117 -21.438 -9.688 1 91.38 413 ILE A CA 1
ATOM 3232 C C . ILE A 1 413 ? -8.688 -22.094 -8.438 1 91.38 413 ILE A C 1
ATOM 3234 O O . ILE A 1 413 ? -7.965 -22.75 -7.684 1 91.38 413 ILE A O 1
ATOM 3238 N N . LEU A 1 414 ? -9.953 -21.938 -8.266 1 94.81 414 LEU A N 1
ATOM 3239 C CA . LEU A 1 414 ? -10.609 -22.5 -7.078 1 94.81 414 LEU A CA 1
ATOM 3240 C C . LEU A 1 414 ? -10.648 -24.016 -7.137 1 94.81 414 LEU A C 1
ATOM 3242 O O . LEU A 1 414 ? -10.711 -24.672 -6.098 1 94.81 414 LEU A O 1
ATOM 3246 N N . ASP A 1 415 ? -10.531 -24.578 -8.297 1 92.25 415 ASP A N 1
ATOM 3247 C CA . ASP A 1 415 ? -10.539 -26.031 -8.469 1 92.25 415 ASP A CA 1
ATOM 3248 C C . ASP A 1 415 ? -9.328 -26.672 -7.797 1 92.25 415 ASP A C 1
ATOM 3250 O O . ASP A 1 415 ? -9.297 -27.875 -7.59 1 92.25 415 ASP A O 1
ATOM 3254 N N . GLU A 1 416 ? -8.438 -25.875 -7.438 1 89.56 416 GLU A N 1
ATOM 3255 C CA . GLU A 1 416 ? -7.266 -26.422 -6.766 1 89.56 416 GLU A CA 1
ATOM 3256 C C . GLU A 1 416 ? -7.621 -27 -5.395 1 89.56 416 GLU A C 1
ATOM 3258 O O . GLU A 1 416 ? -7.043 -27.984 -4.961 1 89.56 416 GLU A O 1
ATOM 3263 N N . ILE A 1 417 ? -8.633 -26.359 -4.723 1 93.25 417 ILE A N 1
ATOM 3264 C CA . ILE A 1 417 ? -8.898 -26.766 -3.35 1 93.25 417 ILE A CA 1
ATOM 3265 C C . ILE A 1 417 ? -10.344 -27.25 -3.229 1 93.25 417 ILE A C 1
ATOM 3267 O O . ILE A 1 417 ? -10.727 -27.844 -2.217 1 93.25 417 ILE A O 1
ATOM 3271 N N . PHE A 1 418 ? -11.039 -27 -4.262 1 94.62 418 PHE A N 1
ATOM 3272 C CA . PHE A 1 418 ? -12.422 -27.484 -4.277 1 94.62 418 PHE A CA 1
ATOM 3273 C C . PHE A 1 418 ? -12.641 -28.469 -5.41 1 94.62 418 PHE A C 1
ATOM 3275 O O . PHE A 1 418 ? -12.984 -28.094 -6.527 1 94.62 418 PHE A O 1
ATOM 3282 N N . PRO A 1 419 ? -12.438 -29.656 -5.18 1 93.5 419 PRO A N 1
ATOM 3283 C CA . PRO A 1 419 ? -12.469 -30.266 -3.848 1 93.5 419 PRO A CA 1
ATOM 3284 C C . PRO A 1 419 ? -11.07 -30.469 -3.26 1 93.5 419 PRO A C 1
ATOM 3286 O O . PRO A 1 419 ? -10.078 -30.406 -3.986 1 93.5 419 PRO A O 1
ATOM 3289 N N . SER A 1 420 ? -10.977 -30.688 -1.937 1 94 420 SER A N 1
ATOM 3290 C CA . SER A 1 420 ? -9.789 -31.094 -1.19 1 94 420 SER A CA 1
ATOM 3291 C C . SER A 1 420 ? -10.164 -31.969 0.004 1 94 420 SER A C 1
ATOM 3293 O O . SER A 1 420 ? -11.32 -31.969 0.443 1 94 420 SER A O 1
ATOM 3295 N N . MET A 1 421 ? -9.211 -32.812 0.432 1 95.19 421 MET A N 1
ATOM 3296 C CA . MET A 1 421 ? -9.438 -33.719 1.552 1 95.19 421 MET A CA 1
ATOM 3297 C C . MET A 1 421 ? -8.242 -33.719 2.5 1 95.19 421 MET A C 1
ATOM 3299 O O . MET A 1 421 ? -7.094 -33.688 2.055 1 95.19 421 MET A O 1
ATOM 3303 N N . ILE A 1 422 ? -8.555 -33.656 3.729 1 96.12 422 ILE A N 1
ATOM 3304 C CA . ILE A 1 422 ? -7.527 -33.875 4.742 1 96.12 422 ILE A CA 1
ATOM 3305 C C . ILE A 1 422 ? -7.742 -35.219 5.406 1 96.12 422 ILE A C 1
ATOM 3307 O O . ILE A 1 422 ? -8.812 -35.5 5.969 1 96.12 422 ILE A O 1
ATOM 3311 N N . THR A 1 423 ? -6.684 -36.062 5.32 1 95.94 423 THR A N 1
ATOM 3312 C CA . THR A 1 423 ? -6.77 -37.406 5.891 1 95.94 423 THR A CA 1
ATOM 3313 C C . THR A 1 423 ? -5.57 -37.688 6.793 1 95.94 423 THR A C 1
ATOM 3315 O O . THR A 1 423 ? -4.559 -36.969 6.727 1 95.94 423 THR A O 1
ATOM 3318 N N . ILE A 1 424 ? -5.793 -38.594 7.672 1 95.25 424 ILE A N 1
ATOM 3319 C CA . ILE A 1 424 ? -4.703 -39.156 8.469 1 95.25 424 ILE A CA 1
ATOM 3320 C C . ILE A 1 424 ? -4.656 -40.656 8.281 1 95.25 424 ILE A C 1
ATOM 3322 O O . ILE A 1 424 ? -5.699 -41.312 8.219 1 95.25 424 ILE A O 1
ATOM 3326 N N . SER A 1 425 ? -3.449 -41.188 8.109 1 90.62 425 SER A N 1
ATOM 3327 C CA . SER A 1 425 ? -3.303 -42.625 7.859 1 90.62 425 SER A CA 1
ATOM 3328 C C . SER A 1 425 ? -3.607 -43.438 9.117 1 90.62 425 SER A C 1
ATOM 3330 O O . SER A 1 425 ? -4.113 -44.562 9.031 1 90.62 425 SER A O 1
ATOM 3332 N N . ASN A 1 426 ? -3.225 -42.906 10.18 1 86.12 426 ASN A N 1
ATOM 3333 C CA . ASN A 1 426 ? -3.516 -43.469 11.492 1 86.12 426 ASN A CA 1
ATOM 3334 C C . ASN A 1 426 ? -3.682 -42.406 12.547 1 86.12 426 ASN A C 1
ATOM 3336 O O . ASN A 1 426 ? -3.377 -41.219 12.305 1 86.12 426 ASN A O 1
ATOM 3340 N N . PRO A 1 427 ? -4.137 -42.75 13.688 1 81.75 427 PRO A N 1
ATOM 3341 C CA . PRO A 1 427 ? -4.488 -41.75 14.68 1 81.75 427 PRO A CA 1
ATOM 3342 C C . PRO A 1 427 ? -3.293 -40.906 15.109 1 81.75 427 PRO A C 1
ATOM 3344 O O . PRO A 1 427 ? -3.471 -39.781 15.594 1 81.75 427 PRO A O 1
ATOM 3347 N N . THR A 1 428 ? -2.053 -41.375 14.93 1 83.94 428 THR A N 1
ATOM 3348 C CA . THR A 1 428 ? -0.891 -40.625 15.398 1 83.94 428 THR A CA 1
ATOM 3349 C C . THR A 1 428 ? -0.133 -40 14.219 1 83.94 428 THR A C 1
ATOM 3351 O O . THR A 1 428 ? 0.857 -39.312 14.406 1 83.94 428 THR A O 1
ATOM 3354 N N . ALA A 1 429 ? -0.662 -40.312 13.039 1 87.81 429 ALA A N 1
ATOM 3355 C CA . ALA A 1 429 ? 0.039 -39.844 11.844 1 87.81 429 ALA A CA 1
ATOM 3356 C C . ALA A 1 429 ? -0.238 -38.375 11.586 1 87.81 429 ALA A C 1
ATOM 3358 O O . ALA A 1 429 ? -1.227 -37.812 12.078 1 87.81 429 ALA A O 1
ATOM 3359 N N . ARG A 1 430 ? 0.675 -37.688 10.852 1 89 430 ARG A N 1
ATOM 3360 C CA . ARG A 1 430 ? 0.477 -36.281 10.422 1 89 430 ARG A CA 1
ATOM 3361 C C . ARG A 1 430 ? -0.55 -36.219 9.297 1 89 430 ARG A C 1
ATOM 3363 O O . ARG A 1 430 ? -0.562 -37.062 8.398 1 89 430 ARG A O 1
ATOM 3370 N N . PRO A 1 431 ? -1.398 -35.25 9.445 1 92.31 431 PRO A N 1
ATOM 3371 C CA . PRO A 1 431 ? -2.416 -35.094 8.398 1 92.31 431 PRO A CA 1
ATOM 3372 C C . PRO A 1 431 ? -1.837 -34.625 7.07 1 92.31 431 PRO A C 1
ATOM 3374 O O . PRO A 1 431 ? -0.859 -33.875 7.059 1 92.31 431 PRO A O 1
ATOM 3377 N N . PHE A 1 432 ? -2.455 -35.125 6.004 1 90.5 432 PHE A N 1
ATOM 3378 C CA . PHE A 1 432 ? -2.133 -34.656 4.656 1 90.5 432 PHE A CA 1
ATOM 3379 C C . PHE A 1 432 ? -3.363 -34.094 3.969 1 90.5 432 PHE A C 1
ATOM 3381 O O . PHE A 1 432 ? -4.48 -34.562 4.18 1 90.5 432 PHE A O 1
ATOM 3388 N N . ILE A 1 433 ? -3.111 -33.094 3.215 1 92 433 ILE A N 1
ATOM 3389 C CA . ILE A 1 433 ? -4.188 -32.531 2.404 1 92 433 ILE A CA 1
ATOM 3390 C C . ILE A 1 433 ? -3.971 -32.875 0.938 1 92 433 ILE A C 1
ATOM 3392 O O . ILE A 1 433 ? -2.861 -32.75 0.416 1 92 433 ILE A O 1
ATOM 3396 N N . LYS A 1 434 ? -4.992 -33.438 0.409 1 90.31 434 LYS A N 1
ATOM 3397 C CA . LYS A 1 434 ? -5.004 -33.719 -1.023 1 90.31 434 LYS A CA 1
ATOM 3398 C C . LYS A 1 434 ? -5.633 -32.562 -1.803 1 90.31 434 LYS A C 1
ATOM 3400 O O . LYS A 1 434 ? -6.77 -32.156 -1.526 1 90.31 434 LYS A O 1
ATOM 3405 N N . ILE A 1 435 ? -4.875 -31.984 -2.781 1 88.94 435 ILE A N 1
ATOM 3406 C CA . ILE A 1 435 ? -5.367 -30.859 -3.572 1 88.94 435 ILE A CA 1
ATOM 3407 C C . ILE A 1 435 ? -5.293 -31.203 -5.059 1 88.94 435 ILE A C 1
ATOM 3409 O O . ILE A 1 435 ? -4.727 -32.25 -5.438 1 88.94 435 ILE A O 1
ATOM 3413 N N . ARG A 1 436 ? -5.938 -30.359 -5.949 1 84.69 436 ARG A N 1
ATOM 3414 C CA . ARG A 1 436 ? -5.996 -30.547 -7.395 1 84.69 436 ARG A CA 1
ATOM 3415 C C . ARG A 1 436 ? -6.566 -31.906 -7.75 1 84.69 436 ARG A C 1
ATOM 3417 O O . ARG A 1 436 ? -6.039 -32.594 -8.625 1 84.69 436 ARG A O 1
ATOM 3424 N N . VAL A 1 437 ? -7.57 -32.219 -6.965 1 79.31 437 VAL A N 1
ATOM 3425 C CA . VAL A 1 437 ? -8.172 -33.562 -7.102 1 79.31 437 VAL A CA 1
ATOM 3426 C C . VAL A 1 437 ? -8.914 -33.656 -8.438 1 79.31 437 VAL A C 1
ATOM 3428 O O . VAL A 1 437 ? -9.141 -34.75 -8.953 1 79.31 437 VAL A O 1
ATOM 3431 N N . SER A 1 438 ? -9.273 -32.438 -8.953 1 70.56 438 SER A N 1
ATOM 3432 C CA . SER A 1 438 ? -10.031 -32.375 -10.203 1 70.56 438 SER A CA 1
ATOM 3433 C C . SER A 1 438 ? -9.188 -32.875 -11.383 1 70.56 438 SER A C 1
ATOM 3435 O O . SER A 1 438 ? -9.727 -33.312 -12.398 1 70.56 438 SER A O 1
ATOM 3437 N N . ASN A 1 439 ? -7.941 -32.625 -11.297 1 64.62 439 ASN A N 1
ATOM 3438 C CA . ASN A 1 439 ? -7.023 -33.125 -12.305 1 64.62 439 ASN A CA 1
ATOM 3439 C C . ASN A 1 439 ? -6.273 -34.375 -11.812 1 64.62 439 ASN A C 1
ATOM 3441 O O . ASN A 1 439 ? -5.273 -34.25 -11.102 1 64.62 439 ASN A O 1
ATOM 3445 N N . THR A 1 440 ? -6.906 -35.531 -12.047 1 57.06 440 THR A N 1
ATOM 3446 C CA . THR A 1 440 ? -6.449 -36.781 -11.445 1 57.06 440 THR A CA 1
ATOM 3447 C C . THR A 1 440 ? -4.961 -37 -11.711 1 57.06 440 THR A C 1
ATOM 3449 O O . THR A 1 440 ? -4.27 -37.625 -10.898 1 57.06 440 THR A O 1
ATOM 3452 N N . ARG A 1 441 ? -4.516 -36.531 -12.867 1 60.62 441 ARG A N 1
ATOM 3453 C CA . ARG A 1 441 ? -3.104 -36.719 -13.172 1 60.62 441 ARG A CA 1
ATOM 3454 C C . ARG A 1 441 ? -2.229 -35.719 -12.414 1 60.62 441 ARG A C 1
ATOM 3456 O O . ARG A 1 441 ? -1.014 -35.906 -12.312 1 60.62 441 ARG A O 1
ATOM 3463 N N . ALA A 1 442 ? -3.018 -34.812 -11.711 1 66.88 442 ALA A N 1
ATOM 3464 C CA . ALA A 1 442 ? -2.215 -33.75 -11.117 1 66.88 442 ALA A CA 1
ATOM 3465 C C . ALA A 1 442 ? -2.52 -33.594 -9.633 1 66.88 442 ALA A C 1
ATOM 3467 O O .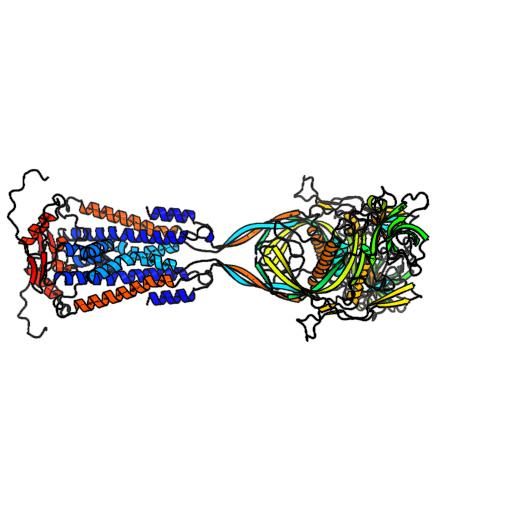 ALA A 1 442 ? -2.199 -32.594 -9.023 1 66.88 442 ALA A O 1
ATOM 3468 N N . ALA A 1 443 ? -3.164 -34.625 -9.047 1 76 443 ALA A N 1
ATOM 3469 C CA . ALA A 1 443 ? -3.447 -34.531 -7.617 1 76 443 ALA A CA 1
ATOM 3470 C C . ALA A 1 443 ? -2.16 -34.562 -6.801 1 76 443 ALA A C 1
ATOM 3472 O O . ALA A 1 443 ? -1.226 -35.281 -7.121 1 76 443 ALA A O 1
ATOM 3473 N N . THR A 1 444 ? -2.088 -33.75 -5.859 1 79.69 444 THR A N 1
ATOM 3474 C CA . THR A 1 444 ? -0.896 -33.625 -5.027 1 79.69 444 THR A CA 1
ATOM 3475 C C . THR A 1 444 ? -1.264 -33.656 -3.547 1 79.69 444 THR A C 1
ATOM 3477 O O . THR A 1 444 ? -2.412 -33.406 -3.182 1 79.69 444 THR A O 1
ATOM 3480 N N . PHE A 1 445 ? -0.295 -34.094 -2.787 1 84 445 PHE A N 1
ATOM 3481 C CA . PHE A 1 445 ? -0.468 -34.156 -1.341 1 84 445 PHE A CA 1
ATOM 3482 C C . PHE A 1 445 ? 0.525 -33.219 -0.641 1 84 445 PHE A C 1
ATOM 3484 O O . PHE A 1 445 ? 1.652 -33.062 -1.107 1 84 445 PHE A O 1
ATOM 3491 N N . ARG A 1 446 ? -0.02 -32.688 0.373 1 84.25 446 ARG A N 1
ATOM 3492 C CA . ARG A 1 446 ? 0.83 -31.812 1.188 1 84.25 446 ARG A CA 1
ATOM 3493 C C . ARG A 1 446 ? 0.623 -32.094 2.674 1 84.25 446 ARG A C 1
ATOM 3495 O O . ARG A 1 446 ? -0.479 -32.438 3.096 1 84.25 446 ARG A O 1
ATOM 3502 N N . THR A 1 447 ? 1.727 -31.953 3.414 1 85.12 447 THR A N 1
ATOM 3503 C CA . THR A 1 447 ? 1.553 -32.031 4.859 1 85.12 447 THR A CA 1
ATOM 3504 C C . THR A 1 447 ? 0.785 -30.828 5.379 1 85.12 447 THR A C 1
ATOM 3506 O O . THR A 1 447 ? 1.013 -29.703 4.934 1 85.12 447 THR A O 1
ATOM 3509 N N . VAL A 1 448 ? -0.072 -31.172 6.324 1 88.81 448 VAL A N 1
ATOM 3510 C CA . VAL A 1 448 ? -0.912 -30.094 6.84 1 88.81 448 VAL A CA 1
ATOM 3511 C C . VAL A 1 448 ? -0.249 -29.453 8.055 1 88.81 448 VAL A C 1
ATOM 3513 O O . VAL A 1 448 ? -0.084 -30.094 9.094 1 88.81 448 VAL A O 1
ATOM 3516 N N . ARG A 1 449 ? 0.179 -28.219 7.953 1 81.75 449 ARG A N 1
ATOM 3517 C CA . ARG A 1 449 ? 0.601 -27.453 9.117 1 81.75 449 ARG A CA 1
ATOM 3518 C C . ARG A 1 449 ? -0.551 -26.609 9.664 1 81.75 449 ARG A C 1
ATOM 3520 O O . ARG A 1 449 ? -0.727 -26.516 10.883 1 81.75 449 ARG A O 1
ATOM 3527 N N . PHE A 1 450 ? -1.33 -26.109 8.734 1 88.5 450 PHE A N 1
ATOM 3528 C CA . PHE A 1 450 ? -2.518 -25.312 9.023 1 88.5 450 PHE A CA 1
ATOM 3529 C C . PHE A 1 450 ? -3.506 -25.375 7.867 1 88.5 450 PHE A C 1
ATOM 3531 O O . PHE A 1 450 ? -3.105 -25.391 6.699 1 88.5 450 PHE A O 1
ATOM 3538 N N . SER A 1 451 ? -4.742 -25.484 8.211 1 92.56 451 SER A N 1
ATOM 3539 C CA . SER A 1 451 ? -5.793 -25.375 7.207 1 92.56 451 SER A CA 1
ATOM 3540 C C . SER A 1 451 ? -6.973 -24.547 7.719 1 92.56 451 SER A C 1
ATOM 3542 O O . SER A 1 451 ? -7.617 -24.922 8.703 1 92.56 451 SER A O 1
ATOM 3544 N N . PRO A 1 452 ? -7.25 -23.531 7.004 1 94.56 452 PRO A N 1
ATOM 3545 C CA . PRO A 1 452 ? -8.375 -22.703 7.43 1 94.56 452 PRO A CA 1
ATOM 3546 C C . PRO A 1 452 ? -9.727 -23.406 7.258 1 94.56 452 PRO A C 1
ATOM 3548 O O . PRO A 1 452 ? -10.734 -22.953 7.809 1 94.56 452 PRO A O 1
ATOM 3551 N N . TRP A 1 453 ? -9.742 -24.484 6.57 1 96.38 453 TRP A N 1
ATOM 3552 C CA . TRP A 1 453 ? -10.977 -25.203 6.258 1 96.38 453 TRP A CA 1
ATOM 3553 C C . TRP A 1 453 ? -11.273 -26.25 7.32 1 96.38 453 TRP A C 1
ATOM 3555 O O . TRP A 1 453 ? -12.336 -26.875 7.297 1 96.38 453 TRP A O 1
ATOM 3565 N N . LEU A 1 454 ? -10.336 -26.438 8.164 1 96.06 454 LEU A N 1
ATOM 3566 C CA . LEU A 1 454 ? -10.453 -27.422 9.242 1 96.06 454 LEU A CA 1
ATOM 3567 C C . LEU A 1 454 ? -10.93 -26.766 10.531 1 96.06 454 LEU A C 1
ATOM 3569 O O . LEU A 1 454 ? -10.391 -25.734 10.945 1 96.06 454 LEU A O 1
ATOM 3573 N N . ALA A 1 455 ? -11.961 -27.391 11.047 1 94.25 455 ALA A N 1
ATOM 3574 C CA . ALA A 1 455 ? -12.406 -26.922 12.352 1 94.25 455 ALA A CA 1
ATOM 3575 C C . ALA A 1 455 ? -11.289 -27 13.383 1 94.25 455 ALA A C 1
ATOM 3577 O O . ALA A 1 455 ? -10.406 -27.859 13.281 1 94.25 455 ALA A O 1
ATOM 3578 N N . PRO A 1 456 ? -11.281 -26.016 14.344 1 94.25 456 PRO A N 1
ATOM 3579 C CA . PRO A 1 456 ? -12.336 -25.078 14.75 1 94.25 456 PRO A CA 1
ATOM 3580 C C . PRO A 1 456 ? -12.227 -23.734 14.047 1 94.25 456 PRO A C 1
ATOM 3582 O O . PRO A 1 456 ? -12.805 -22.75 14.5 1 94.25 456 PRO A O 1
ATOM 3585 N N . ASN A 1 457 ? -11.414 -23.625 12.984 1 94.19 457 ASN A N 1
ATOM 3586 C CA . ASN A 1 457 ? -11.352 -22.375 12.242 1 94.19 457 ASN A CA 1
ATOM 3587 C C . ASN A 1 457 ? -12.719 -21.984 11.688 1 94.19 457 ASN A C 1
ATOM 3589 O O . ASN A 1 457 ? -13.539 -22.844 11.375 1 94.19 457 ASN A O 1
ATOM 3593 N N . ASN A 1 458 ? -13.023 -20.719 11.703 1 95.62 458 ASN A N 1
ATOM 3594 C CA . ASN A 1 458 ? -14.281 -20.203 11.188 1 95.62 458 ASN A CA 1
ATOM 3595 C C . ASN A 1 458 ? -14.273 -20.125 9.664 1 95.62 458 ASN A C 1
ATOM 3597 O O . ASN A 1 458 ? -13.836 -19.109 9.094 1 95.62 458 ASN A O 1
ATOM 3601 N N . VAL A 1 459 ? -14.875 -21.125 9.062 1 97 459 VAL A N 1
ATOM 3602 C CA . VAL A 1 459 ? -14.836 -21.266 7.609 1 97 459 VAL A CA 1
ATOM 3603 C C . VAL A 1 459 ? -15.594 -20.109 6.961 1 97 459 VAL A C 1
ATOM 3605 O O . VAL A 1 459 ? -15.156 -19.562 5.941 1 97 459 VAL A O 1
ATOM 3608 N N . SER A 1 460 ? -16.719 -19.688 7.543 1 97.44 460 SER A N 1
ATOM 3609 C CA . SER A 1 460 ? -17.516 -18.594 6.992 1 97.44 460 SER A CA 1
ATOM 3610 C C . SER A 1 460 ? -16.719 -17.297 6.957 1 97.44 460 SER A C 1
ATOM 3612 O O . SER A 1 460 ? -16.734 -16.578 5.953 1 97.44 460 SER A O 1
ATOM 3614 N N . HIS A 1 461 ? -16.078 -17.047 8.031 1 96.5 461 HIS A N 1
ATOM 3615 C CA . HIS A 1 461 ? -15.273 -15.828 8.109 1 96.5 461 HIS A CA 1
ATOM 3616 C C . HIS A 1 461 ? -14.086 -15.906 7.152 1 96.5 461 HIS A C 1
ATOM 3618 O O . HIS A 1 461 ? -13.703 -14.891 6.559 1 96.5 461 HIS A O 1
ATOM 3624 N N . HIS A 1 462 ? -13.508 -17.078 7.055 1 97.12 462 HIS A N 1
ATOM 3625 C CA . HIS A 1 462 ? -12.383 -17.266 6.145 1 97.12 462 HIS A CA 1
ATOM 3626 C C . HIS A 1 462 ? -12.797 -17.016 4.699 1 97.12 462 HIS A C 1
ATOM 3628 O O . HIS A 1 462 ? -12.055 -16.375 3.943 1 97.12 462 HIS A O 1
ATOM 3634 N N . LEU A 1 463 ? -13.93 -17.5 4.344 1 97.88 463 LEU A N 1
ATOM 3635 C CA . LEU A 1 463 ? -14.422 -17.281 2.988 1 97.88 463 LEU A CA 1
ATOM 3636 C C . LEU A 1 463 ? -14.711 -15.805 2.746 1 97.88 463 LEU A C 1
ATOM 3638 O O . LEU A 1 463 ? -14.5 -15.305 1.644 1 97.88 463 LEU A O 1
ATOM 3642 N N . GLU A 1 464 ? -15.25 -15.188 3.734 1 97 464 GLU A N 1
ATOM 3643 C CA . GLU A 1 464 ? -15.508 -13.758 3.645 1 97 464 GLU A CA 1
ATOM 3644 C C . GLU A 1 464 ? -14.219 -12.984 3.389 1 97 464 GLU A C 1
ATOM 3646 O O . GLU A 1 464 ? -14.188 -12.07 2.561 1 97 464 GLU A O 1
ATOM 3651 N N . ARG A 1 465 ? -13.211 -13.336 4.094 1 96.38 465 ARG A N 1
ATOM 3652 C CA . ARG A 1 465 ? -11.906 -12.688 3.912 1 96.38 465 ARG A CA 1
ATOM 3653 C C . ARG A 1 465 ? -11.344 -12.984 2.527 1 96.38 465 ARG A C 1
ATOM 3655 O O . ARG A 1 465 ? -10.68 -12.133 1.929 1 96.38 465 ARG A O 1
ATOM 3662 N N . MET A 1 466 ? -11.531 -14.148 2.088 1 96.94 466 MET A N 1
ATOM 3663 C CA . MET A 1 466 ? -11.094 -14.508 0.741 1 96.94 466 MET A CA 1
ATOM 3664 C C . MET A 1 466 ? -11.812 -13.664 -0.305 1 96.94 466 MET A C 1
ATOM 3666 O O . MET A 1 466 ? -11.188 -13.164 -1.245 1 96.94 466 MET A O 1
ATOM 3670 N N . ALA A 1 467 ? -13.102 -13.508 -0.11 1 97.94 467 ALA A N 1
ATOM 3671 C CA . ALA A 1 467 ? -13.891 -12.664 -1.008 1 97.94 467 ALA A CA 1
ATOM 3672 C C . ALA A 1 467 ? -13.383 -11.227 -0.996 1 97.94 467 ALA A C 1
ATOM 3674 O O . ALA A 1 467 ? -13.281 -10.586 -2.045 1 97.94 467 ALA A O 1
ATOM 3675 N N . GLN A 1 468 ? -13.078 -10.766 0.146 1 96.25 468 GLN A N 1
ATOM 3676 C CA . GLN A 1 468 ? -12.555 -9.414 0.286 1 96.25 468 GLN A CA 1
ATOM 3677 C C . GLN A 1 468 ? -11.195 -9.281 -0.4 1 96.25 468 GLN A C 1
ATOM 3679 O O . GLN A 1 468 ? -10.898 -8.25 -1.006 1 96.25 468 GLN A O 1
ATOM 3684 N N . ALA A 1 469 ? -10.406 -10.273 -0.268 1 95.5 469 ALA A N 1
ATOM 3685 C CA . ALA A 1 469 ? -9.078 -10.258 -0.879 1 95.5 469 ALA A CA 1
ATOM 3686 C C . ALA A 1 469 ? -9.18 -10.164 -2.398 1 95.5 469 ALA A C 1
ATOM 3688 O O . ALA A 1 469 ? -8.438 -9.406 -3.029 1 95.5 469 ALA A O 1
ATOM 3689 N N . ILE A 1 470 ? -10.039 -10.914 -2.979 1 96.56 470 ILE A N 1
ATOM 3690 C CA . ILE A 1 470 ? -10.219 -10.867 -4.426 1 96.56 470 ILE A CA 1
ATOM 3691 C C . ILE A 1 470 ? -10.742 -9.492 -4.84 1 96.56 470 ILE A C 1
ATOM 3693 O O . ILE A 1 470 ? -10.32 -8.945 -5.863 1 96.56 470 ILE A O 1
ATOM 3697 N N . THR A 1 471 ? -11.68 -9.016 -4.082 1 97.5 471 THR A N 1
ATOM 3698 C CA . THR A 1 471 ? -12.211 -7.684 -4.352 1 97.5 471 THR A CA 1
ATOM 3699 C C . THR A 1 471 ? -11.086 -6.652 -4.363 1 97.5 471 THR A C 1
ATOM 3701 O O . THR A 1 471 ? -11.031 -5.793 -5.246 1 97.5 471 THR A O 1
ATOM 3704 N N . ASN A 1 472 ? -10.195 -6.738 -3.383 1 94.75 472 ASN A N 1
ATOM 3705 C CA . ASN A 1 472 ? -9.078 -5.805 -3.297 1 94.75 472 ASN A CA 1
ATOM 3706 C C . ASN A 1 472 ? -8.102 -5.984 -4.461 1 94.75 472 ASN A C 1
ATOM 3708 O O . ASN A 1 472 ? -7.543 -5.012 -4.961 1 94.75 472 ASN A O 1
ATOM 3712 N N . VAL A 1 473 ? -7.926 -7.18 -4.875 1 92.88 473 VAL A N 1
ATOM 3713 C CA . VAL A 1 473 ? -6.992 -7.465 -5.957 1 92.88 473 VAL A CA 1
ATOM 3714 C C . VAL A 1 473 ? -7.5 -6.844 -7.258 1 92.88 473 VAL A C 1
ATOM 3716 O O . VAL A 1 473 ? -6.734 -6.227 -7.996 1 92.88 473 VAL A O 1
ATOM 3719 N N . ILE A 1 474 ? -8.75 -6.984 -7.574 1 95.81 474 ILE A N 1
ATOM 3720 C CA . ILE A 1 474 ? -9.258 -6.477 -8.844 1 95.81 474 ILE A CA 1
ATOM 3721 C C . ILE A 1 474 ? -9.297 -4.949 -8.812 1 95.81 474 ILE A C 1
ATOM 3723 O O . ILE A 1 474 ? -9.078 -4.293 -9.828 1 95.81 474 ILE A O 1
ATOM 3727 N N . ARG A 1 475 ? -9.523 -4.398 -7.625 1 95.12 475 ARG A N 1
ATOM 3728 C CA . ARG A 1 475 ? -9.492 -2.945 -7.477 1 95.12 475 ARG A CA 1
ATOM 3729 C C . ARG A 1 475 ? -8.078 -2.404 -7.625 1 95.12 475 ARG A C 1
ATOM 3731 O O . ARG A 1 475 ? -7.887 -1.232 -7.961 1 95.12 475 ARG A O 1
ATOM 3738 N N . SER A 1 476 ? -7.137 -3.244 -7.316 1 89.38 476 SER A N 1
ATOM 3739 C CA . SER A 1 476 ? -5.738 -2.824 -7.344 1 89.38 476 SER A CA 1
ATOM 3740 C C . SER A 1 476 ? -5.145 -2.969 -8.742 1 89.38 476 SER A C 1
ATOM 3742 O O . SER A 1 476 ? -4.008 -2.564 -8.984 1 89.38 476 SER A O 1
ATOM 3744 N N . ASP A 1 477 ? -5.902 -3.553 -9.633 1 87.62 477 ASP A N 1
ATOM 3745 C CA . ASP A 1 477 ? -5.441 -3.691 -11.016 1 87.62 477 ASP A CA 1
ATOM 3746 C C . ASP A 1 477 ? -5.527 -2.361 -11.758 1 87.62 477 ASP A C 1
ATOM 3748 O O . ASP A 1 477 ? -6.617 -1.922 -12.133 1 87.62 477 ASP A O 1
ATOM 3752 N N . THR A 1 478 ? -4.426 -1.775 -12.094 1 82.31 478 THR A N 1
ATOM 3753 C CA . THR A 1 478 ? -4.355 -0.425 -12.641 1 82.31 478 THR A CA 1
ATOM 3754 C C . THR A 1 478 ? -4.93 -0.383 -14.055 1 82.31 478 THR A C 1
ATOM 3756 O O . THR A 1 478 ? -5.359 0.673 -14.523 1 82.31 478 THR A O 1
ATOM 3759 N N . ASP A 1 479 ? -4.957 -1.502 -14.711 1 83 479 ASP A N 1
ATOM 3760 C CA . ASP A 1 479 ? -5.473 -1.539 -16.078 1 83 479 ASP A CA 1
ATOM 3761 C C . ASP A 1 479 ? -7 -1.583 -16.094 1 83 479 ASP A C 1
ATOM 3763 O O . ASP A 1 479 ? -7.629 -1.203 -17.078 1 83 479 ASP A O 1
ATOM 3767 N N . SER A 1 480 ? -7.543 -2.027 -14.945 1 89.81 480 SER A N 1
ATOM 3768 C CA . SER A 1 480 ? -8.984 -2.234 -14.93 1 89.81 480 SER A CA 1
ATOM 3769 C C . SER A 1 480 ? -9.68 -1.229 -14.008 1 89.81 480 SER A C 1
ATOM 3771 O O . SER A 1 480 ? -10.883 -0.995 -14.133 1 89.81 480 SER A O 1
ATOM 3773 N N . ASN A 1 481 ? -8.93 -0.633 -13.148 1 90.69 481 ASN A N 1
ATOM 3774 C CA . ASN A 1 481 ? -9.586 0.185 -12.133 1 90.69 481 ASN A CA 1
ATOM 3775 C C . ASN A 1 481 ? -9.773 1.622 -12.609 1 90.69 481 ASN A C 1
ATOM 3777 O O . ASN A 1 481 ? -9.195 2.027 -13.625 1 90.69 481 ASN A O 1
ATOM 3781 N N . GLU A 1 482 ? -10.773 2.26 -12.016 1 92.81 482 GLU A N 1
ATOM 3782 C CA . GLU A 1 482 ? -11.031 3.691 -12.133 1 92.81 482 GLU A CA 1
ATOM 3783 C C . GLU A 1 482 ? -10.859 4.398 -10.789 1 92.81 482 GLU A C 1
ATOM 3785 O O . GLU A 1 482 ? -11.234 3.857 -9.742 1 92.81 482 GLU A O 1
ATOM 3790 N N . LEU A 1 483 ? -10.273 5.555 -10.836 1 92.06 483 LEU A N 1
ATOM 3791 C CA . LEU A 1 483 ? -10.039 6.297 -9.602 1 92.06 483 LEU A CA 1
ATOM 3792 C C . LEU A 1 483 ? -11.211 7.23 -9.305 1 92.06 483 LEU A C 1
ATOM 3794 O O . LEU A 1 483 ? -11.586 8.047 -10.141 1 92.06 483 LEU A O 1
ATOM 3798 N N . ILE A 1 484 ? -11.711 7.066 -8.156 1 94.19 484 ILE A N 1
ATOM 3799 C CA . ILE A 1 484 ? -12.766 7.941 -7.668 1 94.19 484 ILE A CA 1
ATOM 3800 C C . ILE A 1 484 ? -12.156 9.086 -6.863 1 94.19 484 ILE A C 1
ATOM 3802 O O . ILE A 1 484 ? -11.359 8.852 -5.949 1 94.19 484 ILE A O 1
ATOM 3806 N N . ALA A 1 485 ? -12.562 10.234 -7.211 1 93.12 485 ALA A N 1
ATOM 3807 C CA . ALA A 1 485 ? -12.031 11.414 -6.527 1 93.12 485 ALA A CA 1
ATOM 3808 C C . ALA A 1 485 ? -12.75 11.641 -5.199 1 93.12 485 ALA A C 1
ATOM 3810 O O . ALA A 1 485 ? -13.969 11.477 -5.109 1 93.12 485 ALA A O 1
ATOM 3811 N N . GLY A 1 486 ? -11.938 11.82 -4.191 1 94.12 486 GLY A N 1
ATOM 3812 C CA . GLY A 1 486 ? -12.43 12.234 -2.887 1 94.12 486 GLY A CA 1
ATOM 3813 C C . GLY A 1 486 ? -11.852 13.555 -2.422 1 94.12 486 GLY A C 1
ATOM 3814 O O . GLY A 1 486 ? -11.43 14.383 -3.24 1 94.12 486 GLY A O 1
ATOM 3815 N N . THR A 1 487 ? -12.039 13.766 -1.151 1 92.75 487 THR A N 1
ATOM 3816 C CA . THR A 1 487 ? -11.578 15.031 -0.595 1 92.75 487 THR A CA 1
ATOM 3817 C C . THR A 1 487 ? -10.453 14.805 0.411 1 92.75 487 THR A C 1
ATOM 3819 O O . THR A 1 487 ? -10.477 13.828 1.163 1 92.75 487 THR A O 1
ATOM 3822 N N . ALA A 1 488 ? -9.484 15.594 0.354 1 91 488 ALA A N 1
ATOM 3823 C CA . ALA A 1 488 ? -8.391 15.609 1.323 1 91 488 ALA A CA 1
ATOM 3824 C C . ALA A 1 488 ? -8.477 16.844 2.223 1 91 488 ALA A C 1
ATOM 3826 O O . ALA A 1 488 ? -8.75 17.953 1.748 1 91 488 ALA A O 1
ATOM 3827 N N . TYR A 1 489 ? -8.266 16.609 3.52 1 88.06 489 TYR A N 1
ATOM 3828 C CA . TYR A 1 489 ? -8.398 17.688 4.496 1 88.06 489 TYR A CA 1
ATOM 3829 C C . TYR A 1 489 ? -7.066 17.984 5.164 1 88.06 489 TYR A C 1
ATOM 3831 O O . TYR A 1 489 ? -6.289 17.078 5.457 1 88.06 489 TYR A O 1
ATOM 3839 N N . ALA A 1 490 ? -6.777 19.203 5.223 1 81.75 490 ALA A N 1
ATOM 3840 C CA . ALA A 1 490 ? -5.609 19.656 5.977 1 81.75 490 ALA A CA 1
ATOM 3841 C C . ALA A 1 490 ? -6.016 20.578 7.117 1 81.75 490 ALA A C 1
ATOM 3843 O O . ALA A 1 490 ? -6.973 21.359 6.988 1 81.75 490 ALA A O 1
ATOM 3844 N N . ARG A 1 491 ? -5.277 20.562 8.164 1 80.88 491 ARG A N 1
ATOM 3845 C CA . ARG A 1 491 ? -5.551 21.484 9.273 1 80.88 491 ARG A CA 1
ATOM 3846 C C . ARG A 1 491 ? -4.992 22.875 8.984 1 80.88 491 ARG A C 1
ATOM 3848 O O . ARG A 1 491 ? -3.871 23 8.484 1 80.88 491 ARG A O 1
ATOM 3855 N N . GLU A 1 492 ? -5.922 23.891 9.164 1 81.44 492 GLU A N 1
ATOM 3856 C CA . GLU A 1 492 ? -5.477 25.266 8.969 1 81.44 492 GLU A CA 1
ATOM 3857 C C . GLU A 1 492 ? -6 26.172 10.078 1 81.44 492 GLU A C 1
ATOM 3859 O O . GLU A 1 492 ? -7.113 25.984 10.57 1 81.44 492 GLU A O 1
ATOM 3864 N N . THR A 1 493 ? -5.168 27.047 10.438 1 82.88 493 THR A N 1
ATOM 3865 C CA . THR A 1 493 ? -5.594 28.094 11.359 1 82.88 493 THR A CA 1
ATOM 3866 C C . THR A 1 493 ? -6.25 29.25 10.602 1 82.88 493 THR A C 1
ATOM 3868 O O . THR A 1 493 ? -5.715 29.719 9.594 1 82.88 493 THR A O 1
ATOM 3871 N N . TYR A 1 494 ? -7.5 29.688 11.008 1 87.06 494 TYR A N 1
ATOM 3872 C CA . TYR A 1 494 ? -8.188 30.781 10.328 1 87.06 494 TYR A CA 1
ATOM 3873 C C . TYR A 1 494 ? -8.594 31.859 11.312 1 87.06 494 TYR A C 1
ATOM 3875 O O . TYR A 1 494 ? -8.57 31.656 12.523 1 87.06 494 TYR A O 1
ATOM 3883 N N . VAL A 1 495 ? -8.852 33 10.734 1 88.62 495 VAL A N 1
ATOM 3884 C CA . VAL A 1 495 ? -9.219 34.156 11.547 1 88.62 495 VAL A CA 1
ATOM 3885 C C . VAL A 1 495 ? -10.734 34.188 11.711 1 88.62 495 VAL A C 1
ATOM 3887 O O . VAL A 1 495 ? -11.469 34.375 10.734 1 88.62 495 VAL A O 1
ATOM 3890 N N . ALA A 1 496 ? -11.164 34 12.93 1 90.75 496 ALA A N 1
ATOM 3891 C CA . ALA A 1 496 ? -12.586 34.125 13.242 1 90.75 496 ALA A CA 1
ATOM 3892 C C . ALA A 1 496 ? -12.891 35.5 13.836 1 90.75 496 ALA A C 1
ATOM 3894 O O . ALA A 1 496 ? -12.242 35.906 14.797 1 90.75 496 ALA A O 1
ATOM 3895 N N . VAL A 1 497 ? -13.844 36.156 13.188 1 92.69 497 VAL A N 1
ATOM 3896 C CA . VAL A 1 497 ? -14.188 37.5 13.641 1 92.69 497 VAL A CA 1
ATOM 3897 C C . VAL A 1 497 ? -15.508 37.469 14.422 1 92.69 497 VAL A C 1
ATOM 3899 O O . VAL A 1 497 ? -16.516 36.938 13.922 1 92.69 497 VAL A O 1
ATOM 3902 N N . HIS A 1 498 ? -15.438 37.906 15.641 1 93.19 498 HIS A N 1
ATOM 3903 C CA . HIS A 1 498 ? -16.641 38.062 16.453 1 93.19 498 HIS A CA 1
ATOM 3904 C C . HIS A 1 498 ? -17.125 39.531 16.438 1 93.19 498 HIS A C 1
ATOM 3906 O O . HIS A 1 498 ? -16.719 40.312 17.281 1 93.19 498 HIS A O 1
ATOM 3912 N N . TRP A 1 499 ? -18.156 39.844 15.688 1 92.62 499 TRP A N 1
ATOM 3913 C CA . TRP A 1 499 ? -18.625 41.219 15.406 1 92.62 499 TRP A CA 1
ATOM 3914 C C . TRP A 1 499 ? -19.266 41.812 16.641 1 92.62 499 TRP A C 1
ATOM 3916 O O . TRP A 1 499 ? -19.266 43.062 16.812 1 92.62 499 TRP A O 1
ATOM 3926 N N . ALA A 1 500 ? -19.75 40.906 17.516 1 92.75 500 ALA A N 1
ATOM 3927 C CA . ALA A 1 500 ? -20.422 41.438 18.719 1 92.75 500 ALA A CA 1
ATOM 3928 C C . ALA A 1 500 ? -19.453 42.25 19.578 1 92.75 500 ALA A C 1
ATOM 3930 O O . ALA A 1 500 ? -19.859 43.188 20.234 1 92.75 500 ALA A O 1
ATOM 3931 N N . TRP A 1 501 ? -18.25 41.938 19.484 1 91.5 501 TRP A N 1
ATOM 3932 C CA . TRP A 1 501 ? -17.281 42.594 20.328 1 91.5 501 TRP A CA 1
ATOM 3933 C C . TRP A 1 501 ? -16.984 44 19.812 1 91.5 501 TRP A C 1
ATOM 3935 O O . TRP A 1 501 ? -16.469 44.844 20.547 1 91.5 501 TRP A O 1
ATOM 3945 N N . LEU A 1 502 ? -17.328 44.281 18.547 1 92.31 502 LEU A N 1
ATOM 3946 C CA . LEU A 1 502 ? -17.125 45.625 17.969 1 92.31 502 LEU A CA 1
ATOM 3947 C C . LEU A 1 502 ? -18.203 46.594 18.422 1 92.31 502 LEU A C 1
ATOM 3949 O O . LEU A 1 502 ? -18.062 47.812 18.281 1 92.31 502 LEU A O 1
ATOM 3953 N N . ALA A 1 503 ? -19.219 46.125 19.078 1 93.12 503 ALA A N 1
ATOM 3954 C CA . ALA A 1 503 ? -20.328 46.969 19.531 1 93.12 503 ALA A CA 1
ATOM 3955 C C . ALA A 1 503 ? -19.844 48 20.562 1 93.12 503 ALA A C 1
ATOM 3957 O O . ALA A 1 503 ? -20.297 49.125 20.578 1 93.12 503 ALA A O 1
ATOM 3958 N N . PHE A 1 504 ? -18.953 47.531 21.406 1 92.19 504 PHE A N 1
ATOM 3959 C CA . PHE A 1 504 ? -18.469 48.375 22.469 1 92.19 504 PHE A CA 1
ATOM 3960 C C . PHE A 1 504 ? -17.703 49.562 21.906 1 92.19 504 PHE A C 1
ATOM 3962 O O . PHE A 1 504 ? -18.047 50.719 22.156 1 92.19 504 PHE A O 1
ATOM 3969 N N . PRO A 1 505 ? -16.703 49.312 21.094 1 91.75 505 PRO A N 1
ATOM 3970 C CA . PRO A 1 505 ? -15.984 50.438 20.516 1 91.75 505 PRO A CA 1
ATOM 3971 C C . PRO A 1 505 ? -16.875 51.344 19.656 1 91.75 505 PRO A C 1
ATOM 3973 O O . PRO A 1 505 ? -16.719 52.562 19.672 1 91.75 505 PRO A O 1
ATOM 3976 N N . LEU A 1 506 ? -17.797 50.875 18.984 1 92.69 506 LEU A N 1
ATOM 3977 C CA . LEU A 1 506 ? -18.703 51.688 18.172 1 92.69 506 LEU A CA 1
ATOM 3978 C C . LEU A 1 506 ? -19.656 52.5 19.031 1 92.69 506 LEU A C 1
ATOM 3980 O O . LEU A 1 506 ? -19.953 53.656 18.734 1 92.69 506 LEU A O 1
ATOM 3984 N N . ALA A 1 507 ? -20.141 51.875 20.094 1 93.31 507 ALA A N 1
ATOM 3985 C CA . ALA A 1 507 ? -20.969 52.594 21.047 1 93.31 507 ALA A CA 1
ATOM 3986 C C . ALA A 1 507 ? -20.188 53.75 21.688 1 93.31 507 ALA A C 1
ATOM 3988 O O . ALA A 1 507 ? -20.75 54.844 21.906 1 93.31 507 ALA A O 1
ATOM 3989 N N . MET A 1 508 ? -18.969 53.438 22.016 1 93 508 MET A N 1
ATOM 3990 C CA . MET A 1 508 ? -18.125 54.469 22.594 1 93 508 MET A CA 1
ATOM 3991 C C . MET A 1 508 ? -17.953 55.625 21.625 1 93 508 MET A C 1
ATOM 3993 O O . MET A 1 508 ? -17.969 56.781 22.047 1 93 508 MET A O 1
ATOM 3997 N N . LEU A 1 509 ? -17.781 55.344 20.375 1 91.69 509 LEU A N 1
ATOM 3998 C CA . LEU A 1 509 ? -17.641 56.375 19.359 1 91.69 509 LEU A CA 1
ATOM 3999 C C . LEU A 1 509 ? -18.922 57.188 19.234 1 91.69 509 LEU A C 1
ATOM 4001 O O . LEU A 1 509 ? -18.891 58.406 19.203 1 91.69 509 LEU A O 1
ATOM 4005 N N . LEU A 1 510 ? -20.031 56.625 19.219 1 93.56 510 LEU A N 1
ATOM 4006 C CA . LEU A 1 510 ? -21.328 57.281 19.109 1 93.56 510 LEU A CA 1
ATOM 4007 C C . LEU A 1 510 ? -21.594 58.156 20.328 1 93.56 510 LEU A C 1
ATOM 4009 O O . LEU A 1 510 ? -22.047 59.312 20.188 1 93.56 510 LEU A O 1
ATOM 4013 N N . LEU A 1 511 ? -21.359 57.531 21.484 1 93.94 511 LEU A N 1
ATOM 4014 C CA . LEU A 1 511 ? -21.578 58.281 22.719 1 93.94 511 LEU A CA 1
ATOM 4015 C C . LEU A 1 511 ? -20.656 59.5 22.797 1 93.94 511 LEU A C 1
ATOM 4017 O O . LEU A 1 511 ? -21.016 60.531 23.344 1 93.94 511 LEU A O 1
ATOM 4021 N N . SER A 1 512 ? -19.453 59.281 22.266 1 93.19 512 SER A N 1
ATOM 4022 C CA . SER A 1 512 ? -18.516 60.406 22.25 1 93.19 512 SER A CA 1
ATOM 4023 C C . SER A 1 512 ? -18.984 61.531 21.328 1 93.19 512 SER A C 1
ATOM 4025 O O . SER A 1 512 ? -18.828 62.688 21.641 1 93.19 512 SER A O 1
ATOM 4027 N N . ILE A 1 513 ? -19.531 61.188 20.219 1 92.31 513 ILE A N 1
ATOM 4028 C CA . ILE A 1 513 ? -20.062 62.188 19.297 1 92.31 513 ILE A CA 1
ATOM 4029 C C . ILE A 1 513 ? -21.25 62.906 19.922 1 92.31 513 ILE A C 1
ATOM 4031 O O . ILE A 1 513 ? -21.344 64.125 19.844 1 92.31 513 ILE A O 1
ATOM 4035 N N . ILE A 1 514 ? -22.109 62.188 20.594 1 93.44 514 ILE A N 1
ATOM 4036 C CA . ILE A 1 514 ? -23.266 62.75 21.266 1 93.44 514 ILE A CA 1
ATOM 4037 C C . ILE A 1 514 ? -22.797 63.688 22.375 1 93.44 514 ILE A C 1
ATOM 4039 O O . ILE A 1 514 ? -23.344 64.812 22.547 1 93.44 514 ILE A O 1
ATOM 4043 N N . PHE A 1 515 ? -21.828 63.156 23.078 1 93.12 515 PHE A N 1
ATOM 4044 C CA . PHE A 1 515 ? -21.266 63.969 24.156 1 93.12 515 PHE A CA 1
ATOM 4045 C C . PHE A 1 515 ? -20.688 65.25 23.609 1 93.12 515 PHE A C 1
ATOM 4047 O O . PHE A 1 515 ? -20.922 66.312 24.172 1 93.12 515 PHE A O 1
ATOM 4054 N N . LEU A 1 516 ? -20 65.188 22.5 1 92.44 516 LEU A N 1
ATOM 4055 C CA . LEU A 1 516 ? -19.375 66.312 21.891 1 92.44 516 LEU A CA 1
ATOM 4056 C C . LEU A 1 516 ? -20.438 67.312 21.375 1 92.44 516 LEU A C 1
ATOM 4058 O O . LEU A 1 516 ? -20.359 68.5 21.609 1 92.44 516 LEU A O 1
ATOM 4062 N N . ILE A 1 517 ? -21.453 66.875 20.75 1 92.75 517 ILE A N 1
ATOM 4063 C CA . ILE A 1 517 ? -22.516 67.688 20.203 1 92.75 517 ILE A CA 1
ATOM 4064 C C . ILE A 1 517 ? -23.297 68.375 21.344 1 92.75 517 ILE A C 1
ATOM 4066 O O . ILE A 1 517 ? -23.641 69.562 21.266 1 92.75 517 ILE A O 1
ATOM 4070 N N . SER A 1 518 ? -23.578 67.625 22.391 1 92.5 518 SER A N 1
ATOM 4071 C CA . SER A 1 518 ? -24.312 68.125 23.531 1 92.5 518 SER A CA 1
ATOM 4072 C C . SER A 1 518 ? -23.516 69.25 24.219 1 92.5 518 SER A C 1
ATOM 4074 O O . SER A 1 518 ? -24.109 70.25 24.656 1 92.5 518 SER A O 1
ATOM 4076 N N . THR A 1 519 ? -22.25 69 24.297 1 91 519 THR A N 1
ATOM 4077 C CA . THR A 1 519 ? -21.422 70.062 24.906 1 91 519 THR A CA 1
ATOM 4078 C C . THR A 1 519 ? -21.391 71.312 24.047 1 91 519 THR A C 1
ATOM 4080 O O . THR A 1 519 ? -21.438 72.438 24.578 1 91 519 THR A O 1
ATOM 4083 N N . ILE A 1 520 ? -21.344 71.125 22.734 1 88.44 520 ILE A N 1
ATOM 4084 C CA . ILE A 1 520 ? -21.344 72.25 21.812 1 88.44 520 ILE A CA 1
ATOM 4085 C C . ILE A 1 520 ? -22.672 73 21.922 1 88.44 520 ILE A C 1
ATOM 4087 O O . ILE A 1 520 ? -22.703 74.25 21.969 1 88.44 520 ILE A O 1
ATOM 4091 N N . LEU A 1 521 ? -23.766 72.312 22.047 1 89.56 521 LEU A N 1
ATOM 4092 C CA . LEU A 1 521 ? -25.094 72.938 22.125 1 89.56 521 LEU A CA 1
ATOM 4093 C C . LEU A 1 521 ? -25.266 73.688 23.453 1 89.56 521 LEU A C 1
ATOM 4095 O O . LEU A 1 521 ? -25.844 74.75 23.5 1 89.56 521 LEU A O 1
ATOM 4099 N N . LYS A 1 522 ? -24.828 73.062 24.469 1 86.69 522 LYS A N 1
ATOM 4100 C CA . LYS A 1 522 ? -24.938 73.688 25.797 1 86.69 522 LYS A CA 1
ATOM 4101 C C . LYS A 1 522 ? -24.109 74.938 25.875 1 86.69 522 LYS A C 1
ATOM 4103 O O . LYS A 1 522 ? -24.531 75.938 26.484 1 86.69 522 LYS A O 1
ATOM 4108 N N . THR A 1 523 ? -22.969 74.875 25.234 1 84.31 523 THR A N 1
ATOM 4109 C CA . THR A 1 523 ? -22.078 76 25.266 1 84.31 523 THR A CA 1
ATOM 4110 C C . THR A 1 523 ? -22.578 77.125 24.344 1 84.31 523 THR A C 1
ATOM 4112 O O . THR A 1 523 ? -22.344 78.312 24.594 1 84.31 523 THR A O 1
ATOM 4115 N N . SER A 1 524 ? -23.281 76.75 23.328 1 80.31 524 SER A N 1
ATOM 4116 C CA . SER A 1 524 ? -23.766 77.75 22.359 1 80.31 524 SER A CA 1
ATOM 4117 C C . SER A 1 524 ? -25.109 78.312 22.797 1 80.31 524 SER A C 1
ATOM 4119 O O . SER A 1 524 ? -25.594 79.312 22.203 1 80.31 524 SER A O 1
ATOM 4121 N N . SER A 1 525 ? -25.688 77.812 23.75 1 77.19 525 SER A N 1
ATOM 4122 C CA . SER A 1 525 ? -26.984 78.312 24.203 1 77.19 525 SER A CA 1
ATOM 4123 C C . SER A 1 525 ? -26.844 79.75 24.797 1 77.19 525 SER A C 1
ATOM 4125 O O . SER A 1 525 ? -25.781 80.062 25.312 1 77.19 525 SER A O 1
ATOM 4127 N N . GLU A 1 526 ? -27.875 80.625 24.672 1 61.47 526 GLU A N 1
ATOM 4128 C CA . GLU A 1 526 ? -27.953 82.062 24.984 1 61.47 526 GLU A CA 1
ATOM 4129 C C . GLU A 1 526 ? -27.516 82.375 26.422 1 61.47 526 GLU A C 1
ATOM 4131 O O . GLU A 1 526 ? -26.875 83.375 26.703 1 61.47 526 GLU A O 1
ATOM 4136 N N . ASN A 1 527 ? -27.797 81.438 27.266 1 59.94 527 ASN A N 1
ATOM 4137 C CA . ASN A 1 527 ? -27.516 81.625 28.672 1 59.94 527 ASN A CA 1
ATOM 4138 C C . ASN A 1 527 ? -26.016 81.562 28.969 1 59.94 527 ASN A C 1
ATOM 4140 O O . ASN A 1 527 ? -25.547 82.062 29.984 1 59.94 527 ASN A O 1
ATOM 4144 N N . TYR A 1 528 ? -25.234 81.062 28.031 1 61.88 528 TYR A N 1
ATOM 4145 C CA . TYR A 1 528 ? -23.812 80.812 28.312 1 61.88 528 TYR A CA 1
ATOM 4146 C C . TYR A 1 528 ? -22.922 81.438 27.281 1 61.88 528 TYR A C 1
ATOM 4148 O O . TYR A 1 528 ? -21.719 81.25 27.25 1 61.88 528 TYR A O 1
ATOM 4156 N N . GLN A 1 529 ? -23.594 82.125 26.359 1 60 529 GLN A N 1
ATOM 4157 C CA . GLN A 1 529 ? -22.875 82.75 25.266 1 60 529 GLN A CA 1
ATOM 4158 C C . GLN A 1 529 ? -21.812 83.75 25.797 1 60 529 GLN A C 1
ATOM 4160 O O . GLN A 1 529 ? -20.812 83.938 25.125 1 60 529 GLN A O 1
ATOM 4165 N N . GLU A 1 530 ? -22.016 84.125 27 1 61.59 530 GLU A N 1
ATOM 4166 C CA . GLU A 1 530 ? -21.062 85.062 27.531 1 61.59 530 GLU A CA 1
ATOM 4167 C C . GLU A 1 530 ? -19.797 84.375 28.047 1 61.59 530 GLU A C 1
ATOM 4169 O O . GLU A 1 530 ? -18.781 85 28.297 1 61.59 530 GLU A O 1
ATOM 4174 N N . ILE A 1 531 ? -19.984 82.938 28.141 1 65.31 531 ILE A N 1
ATOM 4175 C CA . ILE A 1 531 ? -18.812 82.25 28.609 1 65.31 531 ILE A CA 1
ATOM 4176 C C . ILE A 1 531 ? -17.922 81.875 27.422 1 65.31 531 ILE A C 1
ATOM 4178 O O . ILE A 1 531 ? -18.422 81.312 26.438 1 65.31 531 ILE A O 1
ATOM 4182 N N . GLY A 1 532 ? -17.078 82.5 26.984 1 66.31 532 GLY A N 1
ATOM 4183 C CA . GLY A 1 532 ? -16.125 82.188 25.938 1 66.31 532 GLY A CA 1
ATOM 4184 C C . GLY A 1 532 ? -15.828 80.688 25.828 1 66.31 532 GLY A C 1
ATOM 4185 O O . GLY A 1 532 ? -16.219 79.938 26.703 1 66.31 532 GLY A O 1
ATOM 4186 N N . ILE A 1 533 ? -15.539 80.125 24.688 1 74.94 533 ILE A N 1
ATOM 4187 C CA . ILE A 1 533 ? -15.109 78.75 24.438 1 74.94 533 ILE A CA 1
ATOM 4188 C C . ILE A 1 533 ? -13.664 78.562 24.922 1 74.94 533 ILE A C 1
ATOM 4190 O O . ILE A 1 533 ? -12.719 78.875 24.188 1 74.94 533 ILE A O 1
ATOM 4194 N N . TRP A 1 534 ? -13.492 78.062 26.203 1 77.75 534 TRP A N 1
ATOM 4195 C CA . TRP A 1 534 ? -12.156 78 26.781 1 77.75 534 TRP A CA 1
ATOM 4196 C C . TRP A 1 534 ? -11.656 76.5 26.797 1 77.75 534 TRP A C 1
ATOM 4198 O O . TRP A 1 534 ? -10.445 76.312 26.875 1 77.75 534 TRP A O 1
ATOM 4208 N N . LYS A 1 535 ? -12.516 75.625 26.625 1 82.88 535 LYS A N 1
ATOM 4209 C CA . LYS A 1 535 ? -12.133 74.188 26.594 1 82.88 535 LYS A CA 1
ATOM 4210 C C . LYS A 1 535 ? -11.203 73.875 27.75 1 82.88 535 LYS A C 1
ATOM 4212 O O . LYS A 1 535 ? -11.531 74.125 28.906 1 82.88 535 LYS A O 1
ATOM 4217 N N . THR A 1 536 ? -10.055 73.312 27.578 1 78.75 536 THR A N 1
ATOM 4218 C CA . THR A 1 536 ? -9.164 72.938 28.672 1 78.75 536 THR A CA 1
ATOM 4219 C C . THR A 1 536 ? -8.117 74 28.906 1 78.75 536 THR A C 1
ATOM 4221 O O . THR A 1 536 ? -7.125 73.75 29.609 1 78.75 536 THR A O 1
ATOM 4224 N N . SER A 1 537 ? -8.391 75.188 28.453 1 77.56 537 SER A N 1
ATOM 4225 C CA . SER A 1 537 ? -7.422 76.25 28.578 1 77.56 537 SER A CA 1
ATOM 4226 C C . SER A 1 537 ? -7.285 76.75 30.031 1 77.56 537 SER A C 1
ATOM 4228 O O . SER A 1 537 ? -8.281 76.812 30.75 1 77.56 537 SER A O 1
ATOM 4230 N N . ALA A 1 538 ? -6.082 76.875 30.531 1 75.62 538 ALA A N 1
ATOM 4231 C CA . ALA A 1 538 ? -5.816 77.312 31.891 1 75.62 538 ALA A CA 1
ATOM 4232 C C . ALA A 1 538 ? -5.742 78.812 31.984 1 75.62 538 ALA A C 1
ATOM 4234 O O . ALA A 1 538 ? -5.789 79.375 33.062 1 75.62 538 ALA A O 1
ATOM 4235 N N . MET A 1 539 ? -5.891 79.5 30.906 1 72.31 539 MET A N 1
ATOM 4236 C CA . MET A 1 539 ? -5.648 80.938 30.844 1 72.31 539 MET A CA 1
ATOM 4237 C C . MET A 1 539 ? -6.734 81.688 31.594 1 72.31 539 MET A C 1
ATOM 4239 O O . MET A 1 539 ? -6.434 82.625 32.375 1 72.31 539 MET A O 1
ATOM 4243 N N . PRO A 1 540 ? -7.934 81.312 31.359 1 70.12 540 PRO A N 1
ATOM 4244 C CA . PRO A 1 540 ? -8.961 82.125 32.062 1 70.12 540 PRO A CA 1
ATOM 4245 C C . PRO A 1 540 ? -8.844 82 33.562 1 70.12 540 PRO A C 1
ATOM 4247 O O . PRO A 1 540 ? -9.188 82.938 34.281 1 70.12 540 PRO A O 1
ATOM 4250 N N . THR A 1 541 ? -8.352 80.875 34.031 1 71.81 541 THR A N 1
ATOM 4251 C CA . THR A 1 541 ? -8.18 80.688 35.469 1 71.81 541 THR A CA 1
ATOM 4252 C C . THR A 1 541 ? -7.07 81.625 36 1 71.81 541 THR A C 1
ATOM 4254 O O . THR A 1 541 ? -7.125 82.062 37.125 1 71.81 541 THR A O 1
ATOM 4257 N N . LEU A 1 542 ? -6.188 81.812 35.219 1 65.75 542 LEU A N 1
ATOM 4258 C CA . LEU A 1 542 ? -5.098 82.688 35.562 1 65.75 542 LEU A CA 1
ATOM 4259 C C . LEU A 1 542 ? -5.555 84.125 35.531 1 65.75 542 LEU A C 1
ATOM 4261 O O . LEU A 1 542 ? -5.086 85 36.344 1 65.75 542 LEU A O 1
ATOM 4265 N N . MET A 1 543 ? -6.547 84.438 34.781 1 63.12 543 MET A N 1
ATOM 4266 C CA . MET A 1 543 ? -6.984 85.812 34.562 1 63.12 543 MET A CA 1
ATOM 4267 C C . MET A 1 543 ? -7.988 86.188 35.656 1 63.12 543 MET A C 1
ATOM 4269 O O . MET A 1 543 ? -7.949 87.375 36.125 1 63.12 543 MET A O 1
ATOM 4273 N N . TYR A 1 544 ? -8.891 85.375 35.938 1 58.66 544 TYR A N 1
ATOM 4274 C CA . TYR A 1 544 ? -9.961 85.75 36.844 1 58.66 544 TYR A CA 1
ATOM 4275 C C . TYR A 1 544 ? -9.664 85.25 38.281 1 58.66 544 TYR A C 1
ATOM 4277 O O . TYR A 1 544 ? -9.688 84.062 38.531 1 58.66 544 TYR A O 1
ATOM 4285 N N . SER A 1 545 ? -8.812 85.875 39.031 1 57.22 545 SER A N 1
ATOM 4286 C CA . SER A 1 545 ? -8.344 85.438 40.344 1 57.22 545 SER A CA 1
ATOM 4287 C C . SER A 1 545 ? -9.391 85.688 41.438 1 57.22 545 SER A C 1
ATOM 4289 O O . SER A 1 545 ? -10.266 86.562 41.25 1 57.22 545 SER A O 1
ATOM 4291 N N . LEU A 1 546 ? -9.492 84.812 42.438 1 58.53 546 LEU A N 1
ATOM 4292 C CA . LEU A 1 546 ? -10.352 85 43.594 1 58.53 546 LEU A CA 1
ATOM 4293 C C . LEU A 1 546 ? -9.984 86.25 44.344 1 58.53 546 LEU A C 1
ATOM 4295 O O . LEU A 1 546 ? -8.812 86.688 44.375 1 58.53 546 LEU A O 1
ATOM 4299 N N . PRO A 1 547 ? -11.008 87.125 44.719 1 54.56 547 PRO A N 1
ATOM 4300 C CA . PRO A 1 547 ? -10.688 88.312 45.5 1 54.56 547 PRO A CA 1
ATOM 4301 C C . PRO A 1 547 ? -9.797 88 46.688 1 54.56 547 PRO A C 1
ATOM 4303 O O . PRO A 1 547 ? -9.789 86.875 47.188 1 54.56 547 PRO A O 1
ATOM 4306 N N . ASN A 1 548 ? -8.844 88.875 47.062 1 52.12 548 ASN A N 1
ATOM 4307 C CA . ASN A 1 548 ? -7.77 88.75 48.031 1 52.12 548 ASN A CA 1
ATOM 4308 C C . ASN A 1 548 ? -8.266 88.125 49.344 1 52.12 548 ASN A C 1
ATOM 4310 O O . ASN A 1 548 ? -7.551 87.312 49.938 1 52.12 548 ASN A O 1
ATOM 4314 N N . ASP A 1 549 ? -9.461 88.5 49.812 1 48.12 549 ASP A N 1
ATOM 4315 C CA . ASP A 1 549 ? -9.922 87.938 51.094 1 48.12 549 ASP A CA 1
ATOM 4316 C C . ASP A 1 549 ? -10.211 86.438 51 1 48.12 549 ASP A C 1
ATOM 4318 O O . ASP A 1 549 ? -10 85.75 51.969 1 48.12 549 ASP A O 1
ATOM 4322 N N . ALA A 1 550 ? -10.555 85.938 49.969 1 50.03 550 ALA A N 1
ATOM 4323 C CA . ALA A 1 550 ? -10.898 84.562 49.812 1 50.03 550 ALA A CA 1
ATOM 4324 C C . ALA A 1 550 ? -9.656 83.688 49.562 1 50.03 550 ALA A C 1
ATOM 4326 O O . ALA A 1 550 ? -9.625 82.5 49.906 1 50.03 550 ALA A O 1
ATOM 4327 N N . GLN A 1 551 ? -8.656 84.25 49.062 1 53.25 551 GLN A N 1
ATOM 4328 C CA . GLN A 1 551 ? -7.363 83.625 48.844 1 53.25 551 GLN A CA 1
ATOM 4329 C C . GLN A 1 551 ? -6.75 83.125 50.156 1 53.25 551 GLN A C 1
ATOM 4331 O O . GLN A 1 551 ? -6.18 82.062 50.219 1 53.25 551 GLN A O 1
ATOM 4336 N N . ARG A 1 552 ? -6.797 83.938 51.156 1 52.59 552 ARG A N 1
ATOM 4337 C CA . ARG A 1 552 ? -6.23 83.625 52.469 1 52.59 552 ARG A CA 1
ATOM 4338 C C . ARG A 1 552 ? -6.957 82.5 53.125 1 52.59 552 ARG A C 1
ATOM 4340 O O . ARG A 1 552 ? -6.352 81.688 53.875 1 52.59 552 ARG A O 1
ATOM 4347 N N . GLY A 1 553 ? -8.18 82.375 52.844 1 45.5 553 GLY A N 1
ATOM 4348 C CA . GLY A 1 553 ? -8.922 81.25 53.438 1 45.5 553 GLY A CA 1
ATOM 4349 C C . GLY A 1 553 ? -8.609 79.938 52.812 1 45.5 553 GLY A C 1
ATOM 4350 O O . GLY A 1 553 ? -8.562 78.938 53.531 1 45.5 553 GLY A O 1
ATOM 4351 N N . ILE A 1 554 ? -8.352 79.875 51.562 1 48.62 554 ILE A N 1
ATOM 4352 C CA . ILE A 1 554 ? -8.102 78.562 50.844 1 48.62 554 ILE A CA 1
ATOM 4353 C C . ILE A 1 554 ? -6.656 78.125 51.062 1 48.62 554 ILE A C 1
ATOM 4355 O O . ILE A 1 554 ? -6.379 76.938 51.219 1 48.62 554 ILE A O 1
ATOM 4359 N N . ILE A 1 555 ? -5.676 79.062 51.094 1 47.78 555 ILE A N 1
ATOM 4360 C CA . ILE A 1 555 ? -4.27 78.75 51.344 1 47.78 555 ILE A CA 1
ATOM 4361 C C . ILE A 1 555 ? -4.102 78.125 52.719 1 47.78 555 ILE A C 1
ATOM 4363 O O . ILE A 1 555 ? -3.309 77.188 52.906 1 47.78 555 ILE A O 1
ATOM 4367 N N . SER A 1 556 ? -4.75 78.688 53.719 1 44.88 556 SER A N 1
ATOM 4368 C CA . SER A 1 556 ? -4.652 78.125 55.031 1 44.88 556 SER A CA 1
ATOM 4369 C C . SER A 1 556 ? -5.195 76.688 55.094 1 44.88 556 SER A C 1
ATOM 4371 O O . SER A 1 556 ? -4.82 75.875 55.969 1 44.88 556 SER A O 1
ATOM 4373 N N . ALA A 1 557 ? -5.992 76.312 54.156 1 43.09 557 ALA A N 1
ATOM 4374 C CA . ALA A 1 557 ? -6.602 75 54.156 1 43.09 557 ALA A CA 1
ATOM 4375 C C . ALA A 1 557 ? -5.742 74 53.375 1 43.09 557 ALA A C 1
ATOM 4377 O O . ALA A 1 557 ? -5.879 72.75 53.562 1 43.09 557 ALA A O 1
ATOM 4378 N N . THR A 1 558 ? -4.98 74.312 52.406 1 41.47 558 THR A N 1
ATOM 4379 C CA . THR A 1 558 ? -4.27 73.375 51.531 1 41.47 558 THR A CA 1
ATOM 4380 C C . THR A 1 558 ? -2.889 73.062 52.094 1 41.47 558 THR A C 1
ATOM 4382 O O . THR A 1 558 ? -2.117 72.312 51.5 1 41.47 558 THR A O 1
ATOM 4385 N N . ARG A 1 559 ? -2.357 73.625 53.062 1 42.84 559 ARG A N 1
ATOM 4386 C CA . ARG A 1 559 ? -1.142 73.188 53.719 1 42.84 559 ARG A CA 1
ATOM 4387 C C . ARG A 1 559 ? -1.354 71.812 54.312 1 42.84 559 ARG A C 1
ATOM 4389 O O . ARG A 1 559 ? -2.334 71.562 55.031 1 42.84 559 ARG A O 1
ATOM 4396 N N . PRO A 1 560 ? -0.619 70.75 53.812 1 41.75 560 PRO A N 1
ATOM 4397 C CA . PRO A 1 560 ? -0.792 69.312 54.188 1 41.75 560 PRO A CA 1
ATOM 4398 C C . PRO A 1 560 ? -0.948 69.188 55.719 1 41.75 560 PRO A C 1
ATOM 4400 O O . PRO A 1 560 ? -1.597 68.188 56.156 1 41.75 560 PRO A O 1
ATOM 4403 N N . LYS A 1 561 ? -0.05 69.75 56.531 1 39.56 561 LYS A N 1
ATOM 4404 C CA . LYS A 1 561 ? -0.063 69.25 57.906 1 39.56 561 LYS A CA 1
ATOM 4405 C C . LYS A 1 561 ? -1.416 69.562 58.562 1 39.56 561 LYS A C 1
ATOM 4407 O O . LYS A 1 561 ? -1.839 68.812 59.438 1 39.56 561 LYS A O 1
ATOM 4412 N N . GLU A 1 562 ? -1.915 70.688 58.531 1 36.5 562 GLU A N 1
ATOM 4413 C CA . GLU A 1 562 ? -3.096 71.062 59.312 1 36.5 562 GLU A CA 1
ATOM 4414 C C . GLU A 1 562 ? -4.379 70.688 58.562 1 36.5 562 GLU A C 1
ATOM 4416 O O . GLU A 1 562 ? -5.461 71.125 58.938 1 36.5 562 GLU A O 1
ATOM 4421 N N . MET A 1 563 ? -4.336 70 57.562 1 35.41 563 MET A N 1
ATOM 4422 C CA . MET A 1 563 ? -5.574 69.5 56.969 1 35.41 563 MET A CA 1
ATOM 4423 C C . MET A 1 563 ? -6.359 68.625 57.969 1 35.41 563 MET A C 1
ATOM 4425 O O . MET A 1 563 ? -6.477 67.438 57.781 1 35.41 563 MET A O 1
ATOM 4429 N N . ALA A 1 564 ? -5.984 68.625 59.188 1 34.62 564 ALA A N 1
ATOM 4430 C CA . ALA A 1 564 ? -6.953 68 60.062 1 34.62 564 ALA A CA 1
ATOM 4431 C C . ALA A 1 564 ? -8.375 68.438 59.719 1 34.62 564 ALA A C 1
ATOM 4433 O O . ALA A 1 564 ? -8.578 69.438 59.125 1 34.62 564 ALA A O 1
ATOM 4434 N N . PHE A 1 565 ? -9.414 67.75 60.438 1 34.84 565 PHE A N 1
ATOM 4435 C CA . PHE A 1 565 ? -10.867 67.688 60.406 1 34.84 565 PHE A CA 1
ATOM 4436 C C . PHE A 1 565 ? -11.469 69.062 60.438 1 34.84 565 PHE A C 1
ATOM 4438 O O . PHE A 1 565 ? -12.641 69.25 60.781 1 34.84 565 PHE A O 1
ATOM 4445 N N . LYS A 1 566 ? -10.672 70.125 60.594 1 36.72 566 LYS A N 1
ATOM 4446 C CA . LYS A 1 566 ? -11.547 71.25 60.875 1 36.72 566 LYS A CA 1
ATOM 4447 C C . LYS A 1 566 ? -12.352 71.625 59.625 1 36.72 566 LYS A C 1
ATOM 4449 O O . LYS A 1 566 ? -11.922 71.438 58.5 1 36.72 566 LYS A O 1
ATOM 4454 N N . ASN A 1 567 ? -13.625 72.062 59.938 1 35.19 567 ASN A N 1
ATOM 4455 C CA . ASN A 1 567 ? -14.68 72.562 59.031 1 35.19 567 ASN A CA 1
ATOM 4456 C C . ASN A 1 567 ? -14.125 73.438 57.906 1 35.19 567 ASN A C 1
ATOM 4458 O O . ASN A 1 567 ? -13.867 74.625 58.156 1 35.19 567 ASN A O 1
ATOM 4462 N N . THR A 1 568 ? -13.117 73.062 57.281 1 37.75 568 THR A N 1
ATOM 4463 C CA . THR A 1 568 ? -12.727 73.812 56.094 1 37.75 568 THR A CA 1
ATOM 4464 C C . THR A 1 568 ? -13.953 74.375 55.406 1 37.75 568 THR A C 1
ATOM 4466 O O . THR A 1 568 ? -14.82 73.625 54.938 1 37.75 568 THR A O 1
ATOM 4469 N N . GLU A 1 569 ? -14.484 75.438 55.812 1 42.53 569 GLU A N 1
ATOM 4470 C CA . GLU A 1 569 ? -15.609 76.188 55.281 1 42.53 569 GLU A CA 1
ATOM 4471 C C . GLU A 1 569 ? -15.578 76.188 53.75 1 42.53 569 GLU A C 1
ATOM 4473 O O . GLU A 1 569 ? -14.523 76.438 53.156 1 42.53 569 GLU A O 1
ATOM 4478 N N . LYS A 1 570 ? -16.453 75.562 53.062 1 53.31 570 LYS A N 1
ATOM 4479 C CA . LYS A 1 570 ? -16.828 75.438 51.656 1 53.31 570 LYS A CA 1
ATOM 4480 C C . LYS A 1 570 ? -16.797 76.75 50.906 1 53.31 570 LYS A C 1
ATOM 4482 O O . LYS A 1 570 ? -17.578 77.625 51.219 1 53.31 570 LYS A O 1
ATOM 4487 N N . VAL A 1 571 ? -15.539 77.188 50.531 1 56.28 571 VAL A N 1
ATOM 4488 C CA . VAL A 1 571 ? -15.523 78.375 49.688 1 56.28 571 VAL A CA 1
ATOM 4489 C C . VAL A 1 571 ? -16.281 78.125 48.375 1 56.28 571 VAL A C 1
ATOM 4491 O O . VAL A 1 571 ? -16.016 77.125 47.719 1 56.28 571 VAL A O 1
ATOM 4494 N N . ARG A 1 572 ? -17.375 78.812 48.219 1 69 572 ARG A N 1
ATOM 4495 C CA . ARG A 1 572 ? -18.188 78.688 47.031 1 69 572 ARG A CA 1
ATOM 4496 C C . ARG A 1 572 ? -17.906 79.812 46.062 1 69 572 ARG A C 1
ATOM 4498 O O . ARG A 1 572 ? -17.734 80.938 46.469 1 69 572 ARG A O 1
ATOM 4505 N N . ILE A 1 573 ? -17.547 79.375 44.844 1 65 573 ILE A N 1
ATOM 4506 C CA . ILE A 1 573 ? -17.188 80.438 43.875 1 65 573 ILE A CA 1
ATOM 4507 C C . ILE A 1 573 ? -18.156 80.375 42.688 1 65 573 ILE A C 1
ATOM 4509 O O . ILE A 1 573 ? -18.75 79.312 42.406 1 65 573 ILE A O 1
ATOM 4513 N N . ARG A 1 574 ? -18.453 81.5 42.188 1 68.56 574 ARG A N 1
ATOM 4514 C CA . ARG A 1 574 ? -19.281 81.625 41 1 68.56 574 ARG A CA 1
ATOM 4515 C C . ARG A 1 574 ? -18.609 82.5 39.969 1 68.56 574 ARG A C 1
ATOM 4517 O O . ARG A 1 574 ? -18.016 83.5 40.312 1 68.56 574 ARG A O 1
ATOM 4524 N N . LEU A 1 575 ? -18.625 82 38.781 1 64 575 LEU A N 1
ATOM 4525 C CA . LEU A 1 575 ? -18.031 82.812 37.719 1 64 575 LEU A CA 1
ATOM 4526 C C . LEU A 1 575 ? -19.062 83.75 37.094 1 64 575 LEU A C 1
ATOM 4528 O O . LEU A 1 575 ? -20.125 83.25 36.656 1 64 575 LEU A O 1
ATOM 4532 N N . MET A 1 576 ? -18.828 85 37.344 1 62.16 576 MET A N 1
ATOM 4533 C CA . MET A 1 576 ? -19.719 86 36.719 1 62.16 576 MET A CA 1
ATOM 4534 C C . MET A 1 576 ? -19.172 86.438 35.344 1 62.16 576 MET A C 1
ATOM 4536 O O . MET A 1 576 ? -17.969 86.625 35.188 1 62.16 576 MET A O 1
ATOM 4540 N N . PRO A 1 577 ? -20.109 86.562 34.531 1 57.81 577 PRO A N 1
ATOM 4541 C CA . PRO A 1 577 ? -19.672 87 33.219 1 57.81 577 PRO A CA 1
ATOM 4542 C C . PRO A 1 577 ? -18.938 88.312 33.219 1 57.81 577 PRO A C 1
ATOM 4544 O O . PRO A 1 577 ? -19.391 89.25 33.875 1 57.81 577 PRO A O 1
ATOM 4547 N N . LYS A 1 578 ? -17.734 88.625 32.688 1 53.81 578 LYS A N 1
ATOM 4548 C CA . LYS A 1 578 ? -16.938 89.875 32.469 1 53.81 578 LYS A CA 1
ATOM 4549 C C . LYS A 1 578 ? -16.312 90.312 33.781 1 53.81 578 LYS A C 1
ATOM 4551 O O . LYS A 1 578 ? -15.438 91.188 33.781 1 53.81 578 LYS A O 1
ATOM 4556 N N . GLN A 1 579 ? -16.922 89.812 35.062 1 54.22 579 GLN A N 1
ATOM 4557 C CA . GLN A 1 579 ? -16.438 90.375 36.312 1 54.22 579 GLN A CA 1
ATOM 4558 C C . GLN A 1 579 ? -15.547 89.438 37.062 1 54.22 579 GLN A C 1
ATOM 4560 O O . GLN A 1 579 ? -14.883 89.812 38.031 1 54.22 579 GLN A O 1
ATOM 4565 N N . GLY A 1 580 ? -15.414 88.25 36.594 1 61.59 580 GLY A N 1
ATOM 4566 C CA . GLY A 1 580 ? -14.492 87.375 37.25 1 61.59 580 GLY A CA 1
ATOM 4567 C C . GLY A 1 580 ? -15.164 86.5 38.312 1 61.59 580 GLY A C 1
ATOM 4568 O O . GLY A 1 580 ? -16.344 86.188 38.188 1 61.59 580 GLY A O 1
ATOM 4569 N N . TRP A 1 581 ? -14.438 86 39.438 1 64.44 581 TRP A N 1
ATOM 4570 C CA . TRP A 1 581 ? -14.914 85.062 40.438 1 64.44 581 TRP A CA 1
ATOM 4571 C C . TRP A 1 581 ? -15.586 85.75 41.594 1 64.44 581 TRP A C 1
ATOM 4573 O O . TRP A 1 581 ? -15.102 86.812 42.062 1 64.44 581 TRP A O 1
ATOM 4583 N N . ARG A 1 582 ? -16.797 85.438 41.969 1 62.62 582 ARG A N 1
ATOM 4584 C CA . ARG A 1 582 ? -17.469 85.938 43.156 1 62.62 582 ARG A CA 1
ATOM 4585 C C . ARG A 1 582 ? -17.453 84.875 44.281 1 62.62 582 ARG A C 1
ATOM 4587 O O . ARG A 1 582 ? -17.703 83.688 44 1 62.62 582 ARG A O 1
ATOM 4594 N N . VAL A 1 583 ? -16.906 85.25 45.5 1 62.59 583 VAL A N 1
ATOM 4595 C CA . VAL A 1 583 ? -16.781 84.312 46.625 1 62.59 583 VAL A CA 1
ATOM 4596 C C . VAL A 1 583 ? -17.922 84.562 47.625 1 62.59 583 VAL A C 1
ATOM 4598 O O . VAL A 1 583 ? -18.266 85.688 47.938 1 62.59 583 VAL A O 1
ATOM 4601 N N . SER A 1 584 ? -18.906 83.688 47.969 1 56.16 584 SER A N 1
ATOM 4602 C CA . SER A 1 584 ? -19.969 83.75 48.969 1 56.16 584 SER A CA 1
ATOM 4603 C C . SER A 1 584 ? -19.734 82.688 50.094 1 56.16 584 SER A C 1
ATOM 4605 O O . SER A 1 584 ? -19.234 81.625 49.844 1 56.16 584 SER A O 1
ATOM 4607 N N . GLY A 1 585 ? -19.078 83.25 51.812 1 49.5 585 GLY A N 1
ATOM 4608 C CA . GLY A 1 585 ? -18.984 82.562 53.094 1 49.5 585 GLY A CA 1
ATOM 4609 C C . GLY A 1 585 ? -18.344 83.438 54.156 1 49.5 585 GLY A C 1
ATOM 4610 O O . GLY A 1 585 ? -17.672 84.375 53.875 1 49.5 585 GLY A O 1
ATOM 4611 N N . GLN A 1 586 ? -19.016 83.5 55.625 1 39.12 586 GLN A N 1
ATOM 4612 C CA . GLN A 1 586 ? -18.656 84.312 56.812 1 39.12 586 GLN A CA 1
ATOM 4613 C C . GLN A 1 586 ? -17.234 83.938 57.281 1 39.12 586 GLN A C 1
ATOM 4615 O O . GLN A 1 586 ? -16.906 82.812 57.531 1 39.12 586 GLN A O 1
ATOM 4620 N N . ILE A 1 587 ? -16.234 84.688 57.125 1 37.75 587 ILE A N 1
ATOM 4621 C CA . ILE A 1 587 ? -14.875 84.562 57.625 1 37.75 587 ILE A CA 1
ATOM 4622 C C . ILE A 1 587 ? -14.828 85 59.094 1 37.75 587 ILE A C 1
ATOM 4624 O O . ILE A 1 587 ? -15.102 86.188 59.375 1 37.75 587 ILE A O 1
ATOM 4628 N N . HIS A 1 588 ? -15.133 84.188 60.25 1 33.56 588 HIS A N 1
ATOM 4629 C CA . HIS A 1 588 ? -14.859 84.688 61.594 1 33.56 588 HIS A CA 1
ATOM 4630 C C . HIS A 1 588 ? -13.367 84.875 61.781 1 33.56 588 HIS A C 1
ATOM 4632 O O . HIS A 1 588 ? -12.555 84.062 61.344 1 33.56 588 HIS A O 1
ATOM 4638 N N . PRO A 1 589 ? -12.859 86 62.469 1 33.16 589 PRO A N 1
ATOM 4639 C CA . PRO A 1 589 ? -11.492 86.438 62.75 1 33.16 589 PRO A CA 1
ATOM 4640 C C . PRO A 1 589 ? -10.758 85.438 63.688 1 33.16 589 PRO A C 1
ATOM 4642 O O . PRO A 1 589 ? -11.242 85.125 64.75 1 33.16 589 PRO A O 1
ATOM 4645 N N . GLY A 1 590 ? -10.102 84.312 63.344 1 31.31 590 GLY A N 1
ATOM 4646 C CA . GLY A 1 590 ? -9.453 83.438 64.312 1 31.31 590 GLY A CA 1
ATOM 4647 C C . GLY A 1 590 ? -8.344 84.062 65.062 1 31.31 590 GLY A C 1
ATOM 4648 O O . GLY A 1 590 ? -7.863 85.188 64.688 1 31.31 590 GLY A O 1
ATOM 4649 N N . PRO A 1 591 ? -8.195 83.75 66.438 1 31.53 591 PRO A N 1
ATOM 4650 C CA . PRO A 1 591 ? -7.176 84.25 67.375 1 31.53 591 PRO A CA 1
ATOM 4651 C C . PRO A 1 591 ? -5.758 84.062 66.812 1 31.53 591 PRO A C 1
ATOM 4653 O O . PRO A 1 591 ? -5.543 83.312 65.875 1 31.53 591 PRO A O 1
ATOM 4656 N N . THR A 1 592 ? -4.605 84.688 67.562 1 30.3 592 THR A N 1
ATOM 4657 C CA . THR A 1 592 ? -3.172 84.812 67.375 1 30.3 592 THR A CA 1
ATOM 4658 C C . THR A 1 592 ? -2.48 83.5 67.25 1 30.3 592 THR A C 1
ATOM 4660 O O . THR A 1 592 ? -2.709 82.625 68.125 1 30.3 592 THR A O 1
ATOM 4663 N N . PRO A 1 593 ? -1.804 83 66.25 1 26.8 593 PRO A N 1
ATOM 4664 C CA . PRO A 1 593 ? -1.26 81.688 66 1 26.8 593 PRO A CA 1
ATOM 4665 C C . PRO A 1 593 ? -0.113 81.312 67 1 26.8 593 PRO A C 1
ATOM 4667 O O . PRO A 1 593 ? 0.687 82.188 67.312 1 26.8 593 PRO A O 1
ATOM 4670 N N . PRO A 1 594 ? -0.293 80.438 68 1 25.56 594 PRO A N 1
ATOM 4671 C CA . PRO A 1 594 ? 0.862 80.188 68.875 1 25.56 594 PRO A CA 1
ATOM 4672 C C . PRO A 1 594 ? 2.107 79.75 68.125 1 25.56 594 PRO A C 1
ATOM 4674 O O . PRO A 1 594 ? 1.999 79.312 67 1 25.56 594 PRO A O 1
ATOM 4677 N N . PRO A 1 595 ? 3.59 79.938 68.5 1 25.55 595 PRO A N 1
ATOM 4678 C CA . PRO A 1 595 ? 4.879 79.812 67.812 1 25.55 595 PRO A CA 1
ATOM 4679 C C . PRO A 1 595 ? 5.086 78.438 67.25 1 25.55 595 PRO A C 1
ATOM 4681 O O . PRO A 1 595 ? 6.031 78.25 66.438 1 25.55 595 PRO A O 1
ATOM 4684 N N . GLY A 1 596 ? 4.629 77.438 67.625 1 21.27 596 GLY A N 1
ATOM 4685 C CA . GLY A 1 596 ? 4.926 76 67.5 1 21.27 596 GLY A CA 1
ATOM 4686 C C . GLY A 1 596 ? 4.629 75.438 66.125 1 21.27 596 GLY A C 1
ATOM 4687 O O . GLY A 1 596 ? 4.781 74.25 65.875 1 21.27 596 GLY A O 1
ATOM 4688 N N . PHE A 1 597 ? 3.75 75.938 65.375 1 20.47 597 PHE A N 1
ATOM 4689 C CA . PHE A 1 597 ? 3.348 75.188 64.125 1 20.47 597 PHE A CA 1
ATOM 4690 C C . PHE A 1 597 ? 4.414 75.312 63.062 1 20.47 597 PHE A C 1
ATOM 4692 O O . PHE A 1 597 ? 4.281 76.125 62.125 1 20.47 597 PHE A O 1
ATOM 4699 N N . ILE A 1 598 ? 5.801 75.312 63.469 1 19.52 598 ILE A N 1
ATOM 4700 C CA . ILE A 1 598 ? 6.77 75.188 62.375 1 19.52 598 ILE A CA 1
ATOM 4701 C C . ILE A 1 598 ? 6.676 73.812 61.719 1 19.52 598 ILE A C 1
ATOM 4703 O O . ILE A 1 598 ? 6.664 72.812 62.406 1 19.52 598 ILE A O 1
ATOM 4707 N N . MET B 1 1 ? 5.953 45.719 38.125 1 81.12 1 MET B N 1
ATOM 4708 C CA . MET B 1 1 ? 5.285 44.438 38.312 1 81.12 1 MET B CA 1
ATOM 4709 C C . MET B 1 1 ? 4.656 43.938 37 1 81.12 1 MET B C 1
ATOM 4711 O O . MET B 1 1 ? 4.801 42.781 36.625 1 81.12 1 MET B O 1
ATOM 4715 N N . VAL B 1 2 ? 4.102 44.844 36.219 1 88.44 2 VAL B N 1
ATOM 4716 C CA . VAL B 1 2 ? 3.361 44.438 35.031 1 88.44 2 VAL B CA 1
ATOM 4717 C C . VAL B 1 2 ? 4.336 44 33.938 1 88.44 2 VAL B C 1
ATOM 4719 O O . VAL B 1 2 ? 4.156 42.938 33.312 1 88.44 2 VAL B O 1
ATOM 4722 N N . PRO B 1 3 ? 5.406 44.812 33.781 1 88.88 3 PRO B N 1
ATOM 4723 C CA . PRO B 1 3 ? 6.375 44.344 32.781 1 88.88 3 PRO B CA 1
ATOM 4724 C C . PRO B 1 3 ? 7.012 43 33.125 1 88.88 3 PRO B C 1
ATOM 4726 O O . PRO B 1 3 ? 7.285 42.188 32.25 1 88.88 3 PRO B O 1
ATOM 4729 N N . GLY B 1 4 ? 7.207 42.844 34.375 1 91.19 4 GLY B N 1
ATOM 4730 C CA . GLY B 1 4 ? 7.727 41.531 34.781 1 91.19 4 GLY B CA 1
ATOM 4731 C C . GLY B 1 4 ? 6.793 40.406 34.469 1 91.19 4 GLY B C 1
ATOM 4732 O O . GLY B 1 4 ? 7.242 39.312 34.094 1 91.19 4 GLY B O 1
ATOM 4733 N N . ALA B 1 5 ? 5.492 40.594 34.688 1 92.81 5 ALA B N 1
ATOM 4734 C CA . ALA B 1 5 ? 4.492 39.594 34.344 1 92.81 5 ALA B CA 1
ATOM 4735 C C . ALA B 1 5 ? 4.461 39.312 32.844 1 92.81 5 ALA B C 1
ATOM 4737 O O . ALA B 1 5 ? 4.32 38.156 32.438 1 92.81 5 ALA B O 1
ATOM 4738 N N . ILE B 1 6 ? 4.559 40.312 32.062 1 92.62 6 ILE B N 1
ATOM 4739 C CA . ILE B 1 6 ? 4.551 40.188 30.625 1 92.62 6 ILE B CA 1
ATOM 4740 C C . ILE B 1 6 ? 5.75 39.344 30.188 1 92.62 6 ILE B C 1
ATOM 4742 O O . ILE B 1 6 ? 5.609 38.406 29.391 1 92.62 6 ILE B O 1
ATOM 4746 N N . ILE B 1 7 ? 6.867 39.719 30.703 1 93.12 7 ILE B N 1
ATOM 4747 C CA . ILE B 1 7 ? 8.094 39.031 30.344 1 93.12 7 ILE B CA 1
ATOM 4748 C C . ILE B 1 7 ? 7.992 37.562 30.781 1 93.12 7 ILE B C 1
ATOM 4750 O O . ILE B 1 7 ? 8.406 36.656 30.062 1 93.12 7 ILE B O 1
ATOM 4754 N N . GLY B 1 8 ? 7.449 37.312 31.922 1 93.31 8 GLY B N 1
ATOM 4755 C CA . GLY B 1 8 ? 7.273 35.969 32.406 1 93.31 8 GLY B CA 1
ATOM 4756 C C . GLY B 1 8 ? 6.363 35.125 31.516 1 93.31 8 GLY B C 1
ATOM 4757 O O . GLY B 1 8 ? 6.676 33.969 31.203 1 93.31 8 GLY B O 1
ATOM 4758 N N . ILE B 1 9 ? 5.281 35.656 31.094 1 93.5 9 ILE B N 1
ATOM 4759 C CA . ILE B 1 9 ? 4.324 34.938 30.25 1 93.5 9 ILE B CA 1
ATOM 4760 C C . ILE B 1 9 ? 4.93 34.688 28.875 1 93.5 9 ILE B C 1
ATOM 4762 O O . ILE B 1 9 ? 4.754 33.625 28.281 1 93.5 9 ILE B O 1
ATOM 4766 N N . LEU B 1 10 ? 5.574 35.688 28.359 1 93 10 LEU B N 1
ATOM 4767 C CA . LEU B 1 10 ? 6.195 35.562 27.047 1 93 10 LEU B CA 1
ATOM 4768 C C . LEU B 1 10 ? 7.262 34.469 27.062 1 93 10 LEU B C 1
ATOM 4770 O O . LEU B 1 10 ? 7.422 33.719 26.078 1 93 10 LEU B O 1
ATOM 4774 N N . ARG B 1 11 ? 7.988 34.375 28.141 1 92.62 11 ARG B N 1
ATOM 4775 C CA . ARG B 1 11 ? 8.992 33.344 28.266 1 92.62 11 ARG B CA 1
ATOM 4776 C C . ARG B 1 11 ? 8.336 31.953 28.281 1 92.62 11 ARG B C 1
ATOM 4778 O O . ARG B 1 11 ? 8.891 31 27.766 1 92.62 11 ARG B O 1
ATOM 4785 N N . HIS B 1 12 ? 7.215 31.969 28.844 1 92.12 12 HIS B N 1
ATOM 4786 C CA . HIS B 1 12 ? 6.5 30.703 28.906 1 92.12 12 HIS B CA 1
ATOM 4787 C C . HIS B 1 12 ? 5.918 30.328 27.531 1 92.12 12 HIS B C 1
ATOM 4789 O O . HIS B 1 12 ? 5.867 29.156 27.188 1 92.12 12 HIS B O 1
ATOM 4795 N N . LEU B 1 13 ? 5.496 31.25 26.797 1 91.69 13 LEU B N 1
ATOM 4796 C CA . LEU B 1 13 ? 4.836 31.016 25.516 1 91.69 13 LEU B CA 1
ATOM 4797 C C . LEU B 1 13 ? 5.859 30.891 24.391 1 91.69 13 LEU B C 1
ATOM 4799 O O . LEU B 1 13 ? 5.551 30.359 23.312 1 91.69 13 LEU B O 1
ATOM 4803 N N . SER B 1 14 ? 6.996 31.281 24.641 1 91.31 14 SER B N 1
ATOM 4804 C CA . SER B 1 14 ? 8.008 31.328 23.594 1 91.31 14 SER B CA 1
ATOM 4805 C C . SER B 1 14 ? 8.273 29.922 23.031 1 91.31 14 SER B C 1
ATOM 4807 O O . SER B 1 14 ? 8.555 28.984 23.781 1 91.31 14 SER B O 1
ATOM 4809 N N . ASP B 1 15 ? 8.086 29.859 21.766 1 89.62 15 ASP B N 1
ATOM 4810 C CA . ASP B 1 15 ? 8.391 28.656 20.984 1 89.62 15 ASP B CA 1
ATOM 4811 C C . ASP B 1 15 ? 7.438 27.516 21.328 1 89.62 15 ASP B C 1
ATOM 4813 O O . ASP B 1 15 ? 7.801 26.344 21.234 1 89.62 15 ASP B O 1
ATOM 4817 N N . ARG B 1 16 ? 6.312 27.938 21.891 1 88.12 16 ARG B N 1
ATOM 4818 C CA . ARG B 1 16 ? 5.289 26.938 22.156 1 88.12 16 ARG B CA 1
ATOM 4819 C C . ARG B 1 16 ? 4.148 27.031 21.156 1 88.12 16 ARG B C 1
ATOM 4821 O O . ARG B 1 16 ? 3.98 28.062 20.484 1 88.12 16 ARG B O 1
ATOM 4828 N N . SER B 1 17 ? 3.467 25.859 21.047 1 87.88 17 SER B N 1
ATOM 4829 C CA . SER B 1 17 ? 2.336 25.812 20.125 1 87.88 17 SER B CA 1
ATOM 4830 C C . SER B 1 17 ? 1.24 26.781 20.547 1 87.88 17 SER B C 1
ATOM 4832 O O . SER B 1 17 ? 1.002 26.984 21.75 1 87.88 17 SER B O 1
ATOM 4834 N N . LEU B 1 18 ? 0.646 27.375 19.5 1 83.56 18 LEU B N 1
ATOM 4835 C CA . LEU B 1 18 ? -0.44 28.312 19.766 1 83.56 18 LEU B CA 1
ATOM 4836 C C . LEU B 1 18 ? -1.581 27.625 20.516 1 83.56 18 LEU B C 1
ATOM 4838 O O . LEU B 1 18 ? -2.234 28.25 21.344 1 83.56 18 LEU B O 1
ATOM 4842 N N . ASN B 1 19 ? -1.71 26.344 20.297 1 78 19 ASN B N 1
ATOM 4843 C CA . ASN B 1 19 ? -2.85 25.609 20.859 1 78 19 ASN B CA 1
ATOM 4844 C C . ASN B 1 19 ? -2.596 25.203 22.297 1 78 19 ASN B C 1
ATOM 4846 O O . ASN B 1 19 ? -3.527 24.828 23.016 1 78 19 ASN B O 1
ATOM 4850 N N . ALA B 1 20 ? -1.449 25.312 22.781 1 81.19 20 ALA B N 1
ATOM 4851 C CA . ALA B 1 20 ? -1.14 24.938 24.156 1 81.19 20 ALA B CA 1
ATOM 4852 C C . ALA B 1 20 ? -1.819 25.859 25.156 1 81.19 20 ALA B C 1
ATOM 4854 O O . ALA B 1 20 ? -2.312 25.422 26.188 1 81.19 20 ALA B O 1
ATOM 4855 N N . TRP B 1 21 ? -1.744 27.094 24.938 1 82.12 21 TRP B N 1
ATOM 4856 C CA . TRP B 1 21 ? -2.396 28.094 25.766 1 82.12 21 TRP B CA 1
ATOM 4857 C C . TRP B 1 21 ? -2.951 29.234 24.922 1 82.12 21 TRP B C 1
ATOM 4859 O O . TRP B 1 21 ? -2.371 30.328 24.875 1 82.12 21 TRP B O 1
ATOM 4869 N N . PRO B 1 22 ? -4.129 29 24.422 1 77.5 22 PRO B N 1
ATOM 4870 C CA . PRO B 1 22 ? -4.672 29.984 23.484 1 77.5 22 PRO B CA 1
ATOM 4871 C C . PRO B 1 22 ? -4.949 31.344 24.141 1 77.5 22 PRO B C 1
ATOM 4873 O O . PRO B 1 22 ? -4.895 32.375 23.469 1 77.5 22 PRO B O 1
ATOM 4876 N N . LEU B 1 23 ? -5.109 31.312 25.469 1 80.94 23 LEU B N 1
ATOM 4877 C CA . LEU B 1 23 ? -5.477 32.531 26.156 1 80.94 23 LEU B CA 1
ATOM 4878 C C . LEU B 1 23 ? -4.238 33.344 26.516 1 80.94 23 LEU B C 1
ATOM 4880 O O . LEU B 1 23 ? -4.348 34.531 26.891 1 80.94 23 LEU B O 1
ATOM 4884 N N . GLY B 1 24 ? -3.086 32.781 26.344 1 82.38 24 GLY B N 1
ATOM 4885 C CA . GLY B 1 24 ? -1.847 33.438 26.703 1 82.38 24 GLY B CA 1
ATOM 4886 C C . GLY B 1 24 ? -1.636 34.75 25.969 1 82.38 24 GLY B C 1
ATOM 4887 O O . GLY B 1 24 ? -1.286 35.781 26.594 1 82.38 24 GLY B O 1
ATOM 4888 N N . LEU B 1 25 ? -1.916 34.781 24.797 1 83.31 25 LEU B N 1
ATOM 4889 C CA . LEU B 1 25 ? -1.713 36 23.984 1 83.31 25 LEU B CA 1
ATOM 4890 C C . LEU B 1 25 ? -2.723 37.062 24.359 1 83.31 25 LEU B C 1
ATOM 4892 O O . LEU B 1 25 ? -2.396 38.25 24.359 1 83.31 25 LEU B O 1
ATOM 4896 N N . ALA B 1 26 ? -3.91 36.656 24.703 1 79.31 26 ALA B N 1
ATOM 4897 C CA . ALA B 1 26 ? -4.926 37.594 25.141 1 79.31 26 ALA B CA 1
ATOM 4898 C C . ALA B 1 26 ? -4.523 38.25 26.469 1 79.31 26 ALA B C 1
ATOM 4900 O O . ALA B 1 26 ? -4.746 39.438 26.656 1 79.31 26 ALA B O 1
ATOM 4901 N N . ILE B 1 27 ? -3.938 37.531 27.312 1 85.69 27 ILE B N 1
ATOM 4902 C CA . ILE B 1 27 ? -3.5 38.062 28.594 1 85.69 27 ILE B CA 1
ATOM 4903 C C . ILE B 1 27 ? -2.371 39.062 28.391 1 85.69 27 ILE B C 1
ATOM 4905 O O . ILE B 1 27 ? -2.344 40.125 29.047 1 85.69 27 ILE B O 1
ATOM 4909 N N . ILE B 1 28 ? -1.476 38.719 27.578 1 85.5 28 ILE B N 1
ATOM 4910 C CA . ILE B 1 28 ? -0.36 39.625 27.297 1 85.5 28 ILE B CA 1
ATOM 4911 C C . ILE B 1 28 ? -0.887 40.938 26.75 1 85.5 28 ILE B C 1
ATOM 4913 O O . ILE B 1 28 ? -0.39 42.031 27.094 1 85.5 28 ILE B O 1
ATOM 4917 N N . THR B 1 29 ? -1.842 40.875 25.906 1 80.12 29 THR B N 1
ATOM 4918 C CA . THR B 1 29 ? -2.42 42.094 25.328 1 80.12 29 THR B CA 1
ATOM 4919 C C . THR B 1 29 ? -3.062 42.938 26.422 1 80.12 29 THR B C 1
ATOM 4921 O O . THR B 1 29 ? -2.898 44.156 26.422 1 80.12 29 THR B O 1
ATOM 4924 N N . VAL B 1 30 ? -3.717 42.344 27.328 1 80.31 30 VAL B N 1
ATOM 4925 C CA . VAL B 1 30 ? -4.363 43.094 28.422 1 80.31 30 VAL B CA 1
ATOM 4926 C C . VAL B 1 30 ? -3.303 43.688 29.344 1 80.31 30 VAL B C 1
ATOM 4928 O O . VAL B 1 30 ? -3.406 44.844 29.734 1 80.31 30 VAL B O 1
ATOM 4931 N N . LEU B 1 31 ? -2.348 42.938 29.688 1 87.25 31 LEU B N 1
ATOM 4932 C CA . LEU B 1 31 ? -1.291 43.406 30.562 1 87.25 31 LEU B CA 1
ATOM 4933 C C . LEU B 1 31 ? -0.516 44.562 29.906 1 87.25 31 LEU B C 1
ATOM 4935 O O . LEU B 1 31 ? -0.106 45.5 30.594 1 87.25 31 LEU B O 1
ATOM 4939 N N . SER B 1 32 ? -0.333 44.438 28.656 1 85.12 32 SER B N 1
ATOM 4940 C CA . SER B 1 32 ? 0.367 45.5 27.938 1 85.12 32 SER B CA 1
ATOM 4941 C C . SER B 1 32 ? -0.425 46.812 27.969 1 85.12 32 SER B C 1
ATOM 4943 O O . SER B 1 32 ? 0.154 47.875 28.094 1 85.12 32 SER B O 1
ATOM 4945 N N . LYS B 1 33 ? -1.686 46.688 27.906 1 79.56 33 LYS B N 1
ATOM 4946 C CA . LYS B 1 33 ? -2.533 47.875 27.984 1 79.56 33 LYS B CA 1
ATOM 4947 C C . LYS B 1 33 ? -2.484 48.5 29.375 1 79.56 33 LYS B C 1
ATOM 4949 O O . LYS B 1 33 ? -2.502 49.719 29.516 1 79.56 33 LYS B O 1
ATOM 4954 N N . VAL B 1 34 ? -2.471 47.688 30.312 1 82.81 34 VAL B N 1
ATOM 4955 C CA . VAL B 1 34 ? -2.385 48.156 31.703 1 82.81 34 VAL B CA 1
ATOM 4956 C C . VAL B 1 34 ? -1.037 48.844 31.922 1 82.81 34 VAL B C 1
ATOM 4958 O O . VAL B 1 34 ? -0.964 49.875 32.594 1 82.81 34 VAL B O 1
ATOM 4961 N N . ALA B 1 35 ? -0.064 48.219 31.422 1 85.62 35 ALA B N 1
ATOM 4962 C CA . ALA B 1 35 ? 1.271 48.812 31.562 1 85.62 35 ALA B CA 1
ATOM 4963 C C . ALA B 1 35 ? 1.349 50.188 30.906 1 85.62 35 ALA B C 1
ATOM 4965 O O . ALA B 1 35 ? 1.919 51.125 31.469 1 85.62 35 ALA B O 1
ATOM 4966 N N . SER B 1 36 ? 0.808 50.25 29.734 1 82.94 36 SER B N 1
ATOM 4967 C CA . SER B 1 36 ? 0.792 51.5 29.016 1 82.94 36 SER B CA 1
ATOM 4968 C C . SER B 1 36 ? -0.021 52.562 29.781 1 82.94 36 SER B C 1
ATOM 4970 O O . SER B 1 36 ? 0.392 53.719 29.891 1 82.94 36 SER B O 1
ATOM 4972 N N . ALA B 1 37 ? -1.147 52.188 30.312 1 77.56 37 ALA B N 1
ATOM 4973 C CA . ALA B 1 37 ? -2.025 53.125 31.047 1 77.56 37 ALA B CA 1
ATOM 4974 C C . ALA B 1 37 ? -1.379 53.562 32.344 1 77.56 37 ALA B C 1
ATOM 4976 O O . ALA B 1 37 ? -1.577 54.688 32.781 1 77.56 37 ALA B O 1
ATOM 4977 N N . ALA B 1 38 ? -0.628 52.719 32.969 1 83.12 38 ALA B N 1
ATOM 4978 C CA . ALA B 1 38 ? 0 53 34.25 1 83.12 38 ALA B CA 1
ATOM 4979 C C . ALA B 1 38 ? 1.068 54.094 34.094 1 83.12 38 ALA B C 1
ATOM 4981 O O . ALA B 1 38 ? 1.364 54.812 35.062 1 83.12 38 ALA B O 1
ATOM 4982 N N . LEU B 1 39 ? 1.601 54.281 32.969 1 86.75 39 LEU B N 1
ATOM 4983 C CA . LEU B 1 39 ? 2.67 55.25 32.75 1 86.75 39 LEU B CA 1
ATOM 4984 C C . LEU B 1 39 ? 2.098 56.625 32.5 1 86.75 39 LEU B C 1
ATOM 4986 O O . LEU B 1 39 ? 2.785 57.625 32.688 1 86.75 39 LEU B O 1
ATOM 4990 N N . ILE B 1 40 ? 0.826 56.688 32.156 1 81 40 ILE B N 1
ATOM 4991 C CA . ILE B 1 40 ? 0.223 57.938 31.75 1 81 40 ILE B CA 1
ATOM 4992 C C . ILE B 1 40 ? 0.12 58.875 32.938 1 81 40 ILE B C 1
ATOM 4994 O O . ILE B 1 40 ? 0.481 60.062 32.875 1 81 40 ILE B O 1
ATOM 4998 N N . LEU B 1 41 ? -0.234 58.438 34.125 1 80.62 41 LEU B N 1
ATOM 4999 C CA . LEU B 1 41 ? -0.528 59.25 35.312 1 80.62 41 LEU B CA 1
ATOM 5000 C C . LEU B 1 41 ? 0.744 59.875 35.844 1 80.62 41 LEU B C 1
ATOM 5002 O O . LEU B 1 41 ? 0.803 61.094 36.062 1 80.62 41 LEU B O 1
ATOM 5006 N N . PRO B 1 42 ? 1.724 59.031 36.125 1 86.56 42 PRO B N 1
ATOM 5007 C CA . PRO B 1 42 ? 2.934 59.656 36.688 1 86.56 42 PRO B CA 1
ATOM 5008 C C . PRO B 1 42 ? 3.568 60.688 35.75 1 86.56 42 PRO B C 1
ATOM 5010 O O . PRO B 1 42 ? 4.094 61.688 36.188 1 86.56 42 PRO B O 1
ATOM 5013 N N . ILE B 1 43 ? 3.547 60.5 34.5 1 89.19 43 ILE B N 1
ATOM 5014 C CA . ILE B 1 43 ? 4.137 61.406 33.531 1 89.19 43 ILE B CA 1
ATOM 5015 C C . ILE B 1 43 ? 3.338 62.719 33.5 1 89.19 43 ILE B C 1
ATOM 5017 O O . ILE B 1 43 ? 3.914 63.812 33.5 1 89.19 43 ILE B O 1
ATOM 5021 N N . SER B 1 44 ? 2.051 62.562 33.5 1 86.69 44 SER B N 1
ATOM 5022 C CA . SER B 1 44 ? 1.181 63.719 33.469 1 86.69 44 SER B CA 1
ATOM 5023 C C . SER B 1 44 ? 1.371 64.562 34.719 1 86.69 44 SER B C 1
ATOM 5025 O O . SER B 1 44 ? 1.457 65.812 34.656 1 86.69 44 SER B O 1
ATOM 5027 N N . GLU B 1 45 ? 1.491 63.969 35.875 1 86.81 45 GLU B N 1
ATOM 5028 C CA . GLU B 1 45 ? 1.668 64.688 37.125 1 86.81 45 GLU B CA 1
ATOM 5029 C C . GLU B 1 45 ? 3.037 65.312 37.188 1 86.81 45 GLU B C 1
ATOM 5031 O O . GLU B 1 45 ? 3.17 66.438 37.75 1 86.81 45 GLU B O 1
ATOM 5036 N N . ALA B 1 46 ? 3.969 64.688 36.688 1 91.06 46 ALA B N 1
ATOM 5037 C CA . ALA B 1 46 ? 5.312 65.25 36.719 1 91.06 46 ALA B CA 1
ATOM 5038 C C . ALA B 1 46 ? 5.398 66.438 35.812 1 91.06 46 ALA B C 1
ATOM 5040 O O . ALA B 1 46 ? 6.043 67.438 36.156 1 91.06 46 ALA B O 1
ATOM 5041 N N . ILE B 1 47 ? 4.777 66.438 34.688 1 89.94 47 ILE B N 1
ATOM 5042 C CA . ILE B 1 47 ? 4.754 67.562 33.781 1 89.94 47 ILE B CA 1
ATOM 5043 C C . ILE B 1 47 ? 4.02 68.75 34.469 1 89.94 47 ILE B C 1
ATOM 5045 O O . ILE B 1 47 ? 4.445 69.875 34.375 1 89.94 47 ILE B O 1
ATOM 5049 N N . GLY B 1 48 ? 2.936 68.375 35.125 1 86.19 48 GLY B N 1
ATOM 5050 C CA . GLY B 1 48 ? 2.193 69.375 35.875 1 86.19 48 GLY B CA 1
ATOM 5051 C C . GLY B 1 48 ? 3.018 70.062 36.938 1 86.19 48 GLY B C 1
ATOM 5052 O O . GLY B 1 48 ? 2.9 71.312 37.156 1 86.19 48 GLY B O 1
ATOM 5053 N N . GLN B 1 49 ? 3.822 69.312 37.594 1 86.94 49 GLN B N 1
ATOM 5054 C CA . GLN B 1 49 ? 4.668 69.875 38.656 1 86.94 49 GLN B CA 1
ATOM 5055 C C . GLN B 1 49 ? 5.75 70.75 38.062 1 86.94 49 GLN B C 1
ATOM 5057 O O . GLN B 1 49 ? 6.113 71.812 38.656 1 86.94 49 GLN B O 1
ATOM 5062 N N . LEU B 1 50 ? 6.219 70.438 36.969 1 88.69 50 LEU B N 1
ATOM 5063 C CA . LEU B 1 50 ? 7.289 71.188 36.312 1 88.69 50 LEU B CA 1
ATOM 5064 C C . LEU B 1 50 ? 6.762 72.5 35.812 1 88.69 50 LEU B C 1
ATOM 5066 O O . LEU B 1 50 ? 7.535 73.438 35.594 1 88.69 50 LEU B O 1
ATOM 5070 N N . LYS B 1 51 ? 5.504 72.5 35.5 1 85.5 51 LYS B N 1
ATOM 5071 C CA . LYS B 1 51 ? 4.887 73.75 35.125 1 85.5 51 LYS B CA 1
ATOM 5072 C C . LYS B 1 51 ? 5.113 74.875 36.188 1 85.5 51 LYS B C 1
ATOM 5074 O O . LYS B 1 51 ? 5.469 76 35.875 1 85.5 51 LYS B O 1
ATOM 5079 N N . TRP B 1 52 ? 5.027 74.5 37.469 1 81.38 52 TRP B N 1
ATOM 5080 C CA . TRP B 1 52 ? 5.176 75.438 38.562 1 81.38 52 TRP B CA 1
ATOM 5081 C C . TRP B 1 52 ? 6.637 75.875 38.75 1 81.38 52 TRP B C 1
ATOM 5083 O O . TRP B 1 52 ? 6.938 77 39.062 1 81.38 52 TRP B O 1
ATOM 5093 N N . THR B 1 53 ? 7.438 74.938 38.594 1 81.62 53 THR B N 1
ATOM 5094 C CA . THR B 1 53 ? 8.859 75.25 38.719 1 81.62 53 THR B CA 1
ATOM 5095 C C . THR B 1 53 ? 9.328 76.125 37.562 1 81.62 53 THR B C 1
ATOM 5097 O O . THR B 1 53 ? 10.266 76.938 37.719 1 81.62 53 THR B O 1
ATOM 5100 N N . TRP B 1 54 ? 8.711 76 36.438 1 82.25 54 TRP B N 1
ATOM 5101 C CA . TRP B 1 54 ? 9.016 76.812 35.25 1 82.25 54 TRP B CA 1
ATOM 5102 C C . TRP B 1 54 ? 8.75 78.25 35.531 1 82.25 54 TRP B C 1
ATOM 5104 O O . TRP B 1 54 ? 9.516 79.125 35.062 1 82.25 54 TRP B O 1
ATOM 5114 N N . PHE B 1 55 ? 7.77 78.625 36.281 1 78.62 55 PHE B N 1
ATOM 5115 C CA . PHE B 1 55 ? 7.379 80 36.469 1 78.62 55 PHE B CA 1
ATOM 5116 C C . PHE B 1 55 ? 8.008 80.562 37.75 1 78.62 55 PHE B C 1
ATOM 5118 O O . PHE B 1 55 ? 7.938 81.75 38.031 1 78.62 55 PHE B O 1
ATOM 5125 N N . HIS B 1 56 ? 8.5 79.75 38.594 1 72.69 56 HIS B N 1
ATOM 5126 C CA . HIS B 1 56 ? 9.133 80.25 39.812 1 72.69 56 HIS B CA 1
ATOM 5127 C C . HIS B 1 56 ? 10.57 80.688 39.562 1 72.69 56 HIS B C 1
ATOM 5129 O O . HIS B 1 56 ? 11.211 81.25 40.469 1 72.69 56 HIS B O 1
ATOM 5135 N N . GLY B 1 57 ? 11.086 80.625 38.469 1 60.44 57 GLY B N 1
ATOM 5136 C CA . GLY B 1 57 ? 12.469 81 38.219 1 60.44 57 GLY B CA 1
ATOM 5137 C C . GLY B 1 57 ? 12.688 82.5 38.156 1 60.44 57 GLY B C 1
ATOM 5138 O O . GLY B 1 57 ? 11.742 83.312 38.312 1 60.44 57 GLY B O 1
ATOM 5139 N N . LYS B 1 58 ? 13.898 83.062 38.281 1 58.69 58 LYS B N 1
ATOM 5140 C CA . LYS B 1 58 ? 14.297 84.438 38.344 1 58.69 58 LYS B CA 1
ATOM 5141 C C . LYS B 1 58 ? 13.82 85.25 37.125 1 58.69 58 LYS B C 1
ATOM 5143 O O . LYS B 1 58 ? 13.625 86.438 37.156 1 58.69 58 LYS B O 1
ATOM 5148 N N . LYS B 1 59 ? 13.484 84.562 36.031 1 64 59 LYS B N 1
ATOM 5149 C CA . LYS B 1 59 ? 13.133 85.25 34.781 1 64 59 LYS B CA 1
ATOM 5150 C C . LYS B 1 59 ? 11.633 85.188 34.531 1 64 59 LYS B C 1
ATOM 5152 O O . LYS B 1 59 ? 11.016 84.125 34.75 1 64 59 LYS B O 1
ATOM 5157 N N . SER B 1 60 ? 10.953 86.188 34.281 1 73.38 60 SER B N 1
ATOM 5158 C CA . SER B 1 60 ? 9.547 86.25 33.875 1 73.38 60 SER B CA 1
ATOM 5159 C C . SER B 1 60 ? 9.32 85.5 32.562 1 73.38 60 SER B C 1
ATOM 5161 O O . SER B 1 60 ? 10.141 85.562 31.641 1 73.38 60 SER B O 1
ATOM 5163 N N . ARG B 1 61 ? 8.383 84.625 32.594 1 78 61 ARG B N 1
ATOM 5164 C CA . ARG B 1 61 ? 8.086 83.812 31.422 1 78 61 ARG B CA 1
ATOM 5165 C C . ARG B 1 61 ? 6.758 84.188 30.797 1 78 61 ARG B C 1
ATOM 5167 O O . ARG B 1 61 ? 5.969 84.938 31.422 1 78 61 ARG B O 1
ATOM 5174 N N . ASP B 1 62 ? 6.59 83.75 29.547 1 76.38 62 ASP B N 1
ATOM 5175 C CA . ASP B 1 62 ? 5.363 84.062 28.812 1 76.38 62 ASP B CA 1
ATOM 5176 C C . ASP B 1 62 ? 4.164 83.375 29.453 1 76.38 62 ASP B C 1
ATOM 5178 O O . ASP B 1 62 ? 4.262 82.188 29.844 1 76.38 62 ASP B O 1
ATOM 5182 N N . ALA B 1 63 ? 3.1 84.125 29.656 1 75.44 63 ALA B N 1
ATOM 5183 C CA . ALA B 1 63 ? 1.879 83.562 30.25 1 75.44 63 ALA B CA 1
ATOM 5184 C C . ALA B 1 63 ? 1.365 82.375 29.422 1 75.44 63 ALA B C 1
ATOM 5186 O O . ALA B 1 63 ? 0.72 81.5 29.953 1 75.44 63 ALA B O 1
ATOM 5187 N N . PHE B 1 64 ? 1.718 82.375 28.141 1 77.12 64 PHE B N 1
ATOM 5188 C CA . PHE B 1 64 ? 1.269 81.312 27.25 1 77.12 64 PHE B CA 1
ATOM 5189 C C . PHE B 1 64 ? 1.972 80 27.578 1 77.12 64 PHE B C 1
ATOM 5191 O O . PHE B 1 64 ? 1.478 78.938 27.219 1 77.12 64 PHE B O 1
ATOM 5198 N N . ASP B 1 65 ? 3.1 80.062 28.25 1 83.25 65 ASP B N 1
ATOM 5199 C CA . ASP B 1 65 ? 3.793 78.875 28.672 1 83.25 65 ASP B CA 1
ATOM 5200 C C . ASP B 1 65 ? 2.945 78.062 29.656 1 83.25 65 ASP B C 1
ATOM 5202 O O . ASP B 1 65 ? 3.049 76.812 29.719 1 83.25 65 ASP B O 1
ATOM 5206 N N . PHE B 1 66 ? 2.135 78.75 30.328 1 81.56 66 PHE B N 1
ATOM 5207 C CA . PHE B 1 66 ? 1.263 78.125 31.281 1 81.56 66 PHE B CA 1
ATOM 5208 C C . PHE B 1 66 ? 0.25 77.188 30.578 1 81.56 66 PHE B C 1
ATOM 5210 O O . PHE B 1 66 ? -0.001 76.062 31 1 81.56 66 PHE B O 1
ATOM 5217 N N . GLU B 1 67 ? -0.212 77.688 29.516 1 82 67 GLU B N 1
ATOM 5218 C CA . GLU B 1 67 ? -1.165 76.938 28.703 1 82 67 GLU B CA 1
ATOM 5219 C C . GLU B 1 67 ? -0.497 75.75 28.047 1 82 67 GLU B C 1
ATOM 5221 O O . GLU B 1 67 ? -1.099 74.625 27.938 1 82 67 GLU B O 1
ATOM 5226 N N . ILE B 1 68 ? 0.653 75.875 27.609 1 85.25 68 ILE B N 1
ATOM 5227 C CA . ILE B 1 68 ? 1.368 74.812 26.906 1 85.25 68 ILE B CA 1
ATOM 5228 C C . ILE B 1 68 ? 1.689 73.688 27.891 1 85.25 68 ILE B C 1
ATOM 5230 O O . ILE B 1 68 ? 1.518 72.5 27.562 1 85.25 68 ILE B O 1
ATOM 5234 N N . PHE B 1 69 ? 2.16 74 29.109 1 86.44 69 PHE B N 1
ATOM 5235 C CA . PHE B 1 69 ? 2.449 73 30.125 1 86.44 69 PHE B CA 1
ATOM 5236 C C . PHE B 1 69 ? 1.18 72.25 30.531 1 86.44 69 PHE B C 1
ATOM 5238 O O . PHE B 1 69 ? 1.202 71.062 30.734 1 86.44 69 PHE B O 1
ATOM 5245 N N . ASP B 1 70 ? 0.148 73 30.594 1 84.69 70 ASP B N 1
ATOM 5246 C CA . ASP B 1 70 ? -1.123 72.438 30.984 1 84.69 70 ASP B CA 1
ATOM 5247 C C . ASP B 1 70 ? -1.624 71.438 29.891 1 84.69 70 ASP B C 1
ATOM 5249 O O . ASP B 1 70 ? -2.09 70.375 30.203 1 84.69 70 ASP B O 1
ATOM 5253 N N . LYS B 1 71 ? -1.575 71.875 28.656 1 83 71 LYS B N 1
ATOM 5254 C CA . LYS B 1 71 ? -1.982 71 27.531 1 83 71 LYS B CA 1
ATOM 5255 C C . LYS B 1 71 ? -1.067 69.812 27.406 1 83 71 LYS B C 1
ATOM 5257 O O . LYS B 1 71 ? -1.513 68.688 27.016 1 83 71 LYS B O 1
ATOM 5262 N N . ALA B 1 72 ? 0.194 70 27.625 1 85.75 72 ALA B N 1
ATOM 5263 C CA . ALA B 1 72 ? 1.152 68.875 27.547 1 85.75 72 ALA B CA 1
ATOM 5264 C C . ALA B 1 72 ? 0.84 67.812 28.578 1 85.75 72 ALA B C 1
ATOM 5266 O O . ALA B 1 72 ? 1.051 66.625 28.328 1 85.75 72 ALA B O 1
ATOM 5267 N N . SER B 1 73 ? 0.384 68.188 29.75 1 85.12 73 SER B N 1
ATOM 5268 C CA . SER B 1 73 ? 0.036 67.188 30.781 1 85.12 73 SER B CA 1
ATOM 5269 C C . SER B 1 73 ? -1.23 66.438 30.422 1 85.12 73 SER B C 1
ATOM 5271 O O . SER B 1 73 ? -1.507 65.375 30.984 1 85.12 73 SER B O 1
ATOM 5273 N N . ARG B 1 74 ? -1.938 66.938 29.422 1 77.62 74 ARG B N 1
ATOM 5274 C CA . ARG B 1 74 ? -3.205 66.312 29.047 1 77.62 74 ARG B CA 1
ATOM 5275 C C . ARG B 1 74 ? -3.014 65.312 27.906 1 77.62 74 ARG B C 1
ATOM 5277 O O . ARG B 1 74 ? -3.789 64.375 27.766 1 77.62 74 ARG B O 1
ATOM 5284 N N . GLY B 1 75 ? -2.078 65.688 27.031 1 78.56 75 GLY B N 1
ATOM 5285 C CA . GLY B 1 75 ? -1.966 64.75 25.922 1 78.56 75 GLY B CA 1
ATOM 5286 C C . GLY B 1 75 ? -0.778 65 25.016 1 78.56 75 GLY B C 1
ATOM 5287 O O . GLY B 1 75 ? 0.073 65.875 25.359 1 78.56 75 GLY B O 1
ATOM 5288 N N . ALA B 1 76 ? -0.821 64.25 23.906 1 81.56 76 ALA B N 1
ATOM 5289 C CA . ALA B 1 76 ? 0.332 64.312 23.016 1 81.56 76 ALA B CA 1
ATOM 5290 C C . ALA B 1 76 ? 0.427 65.625 22.266 1 81.56 76 ALA B C 1
ATOM 5292 O O . ALA B 1 76 ? 1.526 66.062 21.984 1 81.56 76 ALA B O 1
ATOM 5293 N N . TRP B 1 77 ? -0.681 66.188 21.953 1 80.31 77 TRP B N 1
ATOM 5294 C CA . TRP B 1 77 ? -0.675 67.438 21.188 1 80.31 77 TRP B CA 1
ATOM 5295 C C . TRP B 1 77 ? -0.013 68.562 21.984 1 80.31 77 TRP B C 1
ATOM 5297 O O . TRP B 1 77 ? 0.812 69.312 21.438 1 80.31 77 TRP B O 1
ATOM 5307 N N . GLY B 1 78 ? -0.4 68.75 23.203 1 84.75 78 GLY B N 1
ATOM 5308 C CA . GLY B 1 78 ? 0.25 69.688 24.062 1 84.75 78 GLY B CA 1
ATOM 5309 C C . GLY B 1 78 ? 1.729 69.438 24.266 1 84.75 78 GLY B C 1
ATOM 5310 O O . GLY B 1 78 ? 2.533 70.375 24.344 1 84.75 78 GLY B O 1
ATOM 5311 N N . SER B 1 79 ? 2.025 68.125 24.203 1 89.5 79 SER B N 1
ATOM 5312 C CA . SER B 1 79 ? 3.418 67.75 24.406 1 89.5 79 SER B CA 1
ATOM 5313 C C . SER B 1 79 ? 4.27 68.125 23.188 1 89.5 79 SER B C 1
ATOM 5315 O O . SER B 1 79 ? 5.445 68.5 23.328 1 89.5 79 SER B O 1
ATOM 5317 N N . VAL B 1 80 ? 3.695 68 22.031 1 90.31 80 VAL B N 1
ATOM 5318 C CA . VAL B 1 80 ? 4.422 68.438 20.844 1 90.31 80 VAL B CA 1
ATOM 5319 C C . VAL B 1 80 ? 4.699 69.938 20.891 1 90.31 80 VAL B C 1
ATOM 5321 O O . VAL B 1 80 ? 5.805 70.375 20.578 1 90.31 80 VAL B O 1
ATOM 5324 N N . MET B 1 81 ? 3.76 70.75 21.391 1 89.56 81 MET B N 1
ATOM 5325 C CA . MET B 1 81 ? 3.918 72.188 21.516 1 89.56 81 MET B CA 1
ATOM 5326 C C . MET B 1 81 ? 4.977 72.5 22.562 1 89.56 81 MET B C 1
ATOM 5328 O O . MET B 1 81 ? 5.773 73.438 22.359 1 89.56 81 MET B O 1
ATOM 5332 N N . LEU B 1 82 ? 4.895 71.75 23.547 1 91 82 LEU B N 1
ATOM 5333 C CA . LEU B 1 82 ? 5.848 72 24.625 1 91 82 LEU B CA 1
ATOM 5334 C C . LEU B 1 82 ? 7.273 71.688 24.172 1 91 82 LEU B C 1
ATOM 5336 O O . LEU B 1 82 ? 8.211 72.438 24.547 1 91 82 LEU B O 1
ATOM 5340 N N . LEU B 1 83 ? 7.414 70.75 23.406 1 91.75 83 LEU B N 1
ATOM 5341 C CA . LEU B 1 83 ? 8.734 70.375 22.891 1 91.75 83 LEU B CA 1
ATOM 5342 C C . LEU B 1 83 ? 9.273 71.5 21.984 1 91.75 83 LEU B C 1
ATOM 5344 O O . LEU B 1 83 ? 10.469 71.812 22.016 1 91.75 83 LEU B O 1
ATOM 5348 N N . PHE B 1 84 ? 8.414 72.125 21.203 1 89.38 84 PHE B N 1
ATOM 5349 C CA . PHE B 1 84 ? 8.828 73.188 20.312 1 89.38 84 PHE B CA 1
ATOM 5350 C C . PHE B 1 84 ? 9.148 74.438 21.109 1 89.38 84 PHE B C 1
ATOM 5352 O O . PHE B 1 84 ? 10.086 75.188 20.781 1 89.38 84 PHE B O 1
ATOM 5359 N N . ARG B 1 85 ? 8.391 74.688 22.203 1 87 85 ARG B N 1
ATOM 5360 C CA . ARG B 1 85 ? 8.555 75.875 23.016 1 87 85 ARG B CA 1
ATOM 5361 C C . ARG B 1 85 ? 9.836 75.812 23.844 1 87 85 ARG B C 1
ATOM 5363 O O . ARG B 1 85 ? 10.523 76.812 24.016 1 87 85 ARG B O 1
ATOM 5370 N N . THR B 1 86 ? 10.148 74.688 24.328 1 86.88 86 THR B N 1
ATOM 5371 C CA . THR B 1 86 ? 11.305 74.562 25.203 1 86.88 86 THR B CA 1
ATOM 5372 C C . THR B 1 86 ? 12.562 74.25 24.391 1 86.88 86 THR B C 1
ATOM 5374 O O . THR B 1 86 ? 13.672 74.312 24.922 1 86.88 86 THR B O 1
ATOM 5377 N N . LYS B 1 87 ? 12.492 74 23.047 1 84.38 87 LYS B N 1
ATOM 5378 C CA . LYS B 1 87 ? 13.594 73.625 22.156 1 84.38 87 LYS B CA 1
ATOM 5379 C C . LYS B 1 87 ? 14.406 72.438 22.734 1 84.38 87 LYS B C 1
ATOM 5381 O O . LYS B 1 87 ? 15.641 72.438 22.625 1 84.38 87 LYS B O 1
ATOM 5386 N N . GLY B 1 88 ? 13.805 71.625 23.609 1 77.06 88 GLY B N 1
ATOM 5387 C CA . GLY B 1 88 ? 14.406 70.438 24.125 1 77.06 88 GLY B CA 1
ATOM 5388 C C . GLY B 1 88 ? 15.336 70.688 25.297 1 77.06 88 GLY B C 1
ATOM 5389 O O . GLY B 1 88 ? 16.047 69.75 25.719 1 77.06 88 GLY B O 1
ATOM 5390 N N . ARG B 1 89 ? 15.352 71.812 25.938 1 79.44 89 ARG B N 1
ATOM 5391 C CA . ARG B 1 89 ? 16.391 72.125 26.891 1 79.44 89 ARG B CA 1
ATOM 5392 C C . ARG B 1 89 ? 15.844 72.125 28.328 1 79.44 89 ARG B C 1
ATOM 5394 O O . ARG B 1 89 ? 16.5 72.625 29.25 1 79.44 89 ARG B O 1
ATOM 5401 N N . SER B 1 90 ? 14.789 71.562 28.578 1 85.12 90 SER B N 1
ATOM 5402 C CA . SER B 1 90 ? 14.227 71.5 29.922 1 85.12 90 SER B CA 1
ATOM 5403 C C . SER B 1 90 ? 13.758 70.125 30.297 1 85.12 90 SER B C 1
ATOM 5405 O O . SER B 1 90 ? 13.633 69.25 29.438 1 85.12 90 SER B O 1
ATOM 5407 N N . LEU B 1 91 ? 13.75 69.812 31.562 1 90.31 91 LEU B N 1
ATOM 5408 C CA . LEU B 1 91 ? 13.227 68.562 32.062 1 90.31 91 LEU B CA 1
ATOM 5409 C C . LEU B 1 91 ? 11.805 68.312 31.578 1 90.31 91 LEU B C 1
ATOM 5411 O O . LEU B 1 91 ? 11.406 67.188 31.359 1 90.31 91 LEU B O 1
ATOM 5415 N N . ALA B 1 92 ? 11.102 69.375 31.312 1 90.75 92 ALA B N 1
ATOM 5416 C CA . ALA B 1 92 ? 9.734 69.312 30.812 1 90.75 92 ALA B CA 1
ATOM 5417 C C . ALA B 1 92 ? 9.719 68.75 29.391 1 90.75 92 ALA B C 1
ATOM 5419 O O . ALA B 1 92 ? 8.758 68.062 28.984 1 90.75 92 ALA B O 1
ATOM 5420 N N . ALA B 1 93 ? 10.703 68.938 28.688 1 92.12 93 ALA B N 1
ATOM 5421 C CA . ALA B 1 93 ? 10.82 68.375 27.344 1 92.12 93 ALA B CA 1
ATOM 5422 C C . ALA B 1 93 ? 10.883 66.875 27.375 1 92.12 93 ALA B C 1
ATOM 5424 O O . ALA B 1 93 ? 10.359 66.188 26.484 1 92.12 93 ALA B O 1
ATOM 5425 N N . LEU B 1 94 ? 11.484 66.312 28.328 1 92.06 94 LEU B N 1
ATOM 5426 C CA . LEU B 1 94 ? 11.531 64.875 28.469 1 92.06 94 LEU B CA 1
ATOM 5427 C C . LEU B 1 94 ? 10.148 64.312 28.734 1 92.06 94 LEU B C 1
ATOM 5429 O O . LEU B 1 94 ? 9.773 63.25 28.156 1 92.06 94 LEU B O 1
ATOM 5433 N N . GLY B 1 95 ? 9.516 64.938 29.625 1 92.12 95 GLY B N 1
ATOM 5434 C CA . GLY B 1 95 ? 8.148 64.5 29.875 1 92.12 95 GLY B CA 1
ATOM 5435 C C . GLY B 1 95 ? 7.266 64.562 28.641 1 92.12 95 GLY B C 1
ATOM 5436 O O . GLY B 1 95 ? 6.445 63.688 28.406 1 92.12 95 GLY B O 1
ATOM 5437 N N . ALA B 1 96 ? 7.387 65.625 27.844 1 92.69 96 ALA B N 1
ATOM 5438 C CA . ALA B 1 96 ? 6.629 65.75 26.609 1 92.69 96 ALA B CA 1
ATOM 5439 C C . ALA B 1 96 ? 6.996 64.688 25.609 1 92.69 96 ALA B C 1
ATOM 5441 O O . ALA B 1 96 ? 6.125 64.125 24.938 1 92.69 96 ALA B O 1
ATOM 5442 N N . LEU B 1 97 ? 8.164 64.438 25.531 1 92.62 97 LEU B N 1
ATOM 5443 C CA . LEU B 1 97 ? 8.625 63.375 24.641 1 92.62 97 LEU B CA 1
ATOM 5444 C C . LEU B 1 97 ? 8.055 62 25.047 1 92.62 97 LEU B C 1
ATOM 5446 O O . LEU B 1 97 ? 7.625 61.219 24.188 1 92.62 97 LEU B O 1
ATOM 5450 N N . LEU B 1 98 ? 8.086 61.719 26.312 1 92.94 98 LEU B N 1
ATOM 5451 C CA . LEU B 1 98 ? 7.559 60.438 26.812 1 92.94 98 LEU B CA 1
ATOM 5452 C C . LEU B 1 98 ? 6.07 60.312 26.516 1 92.94 98 LEU B C 1
ATOM 5454 O O . LEU B 1 98 ? 5.594 59.25 26.156 1 92.94 98 LEU B O 1
ATOM 5458 N N . THR B 1 99 ? 5.355 61.406 26.625 1 89.31 99 THR B N 1
ATOM 5459 C CA . THR B 1 99 ? 3.926 61.406 26.344 1 89.31 99 THR B CA 1
ATOM 5460 C C . THR B 1 99 ? 3.668 61.094 24.875 1 89.31 99 THR B C 1
ATOM 5462 O O . THR B 1 99 ? 2.754 60.344 24.547 1 89.31 99 THR B O 1
ATOM 5465 N N . ILE B 1 100 ? 4.398 61.531 24 1 87.44 100 ILE B N 1
ATOM 5466 C CA . ILE B 1 100 ? 4.246 61.281 22.578 1 87.44 100 ILE B CA 1
ATOM 5467 C C . ILE B 1 100 ? 4.625 59.844 22.266 1 87.44 100 ILE B C 1
ATOM 5469 O O . ILE B 1 100 ? 3.914 59.156 21.516 1 87.44 100 ILE B O 1
ATOM 5473 N N . LEU B 1 101 ? 5.645 59.438 22.844 1 89.38 101 LEU B N 1
ATOM 5474 C CA . LEU B 1 101 ? 6.141 58.094 22.547 1 89.38 101 LEU B CA 1
ATOM 5475 C C . LEU B 1 101 ? 5.211 57.031 23.141 1 89.38 101 LEU B C 1
ATOM 5477 O O . LEU B 1 101 ? 5.211 55.875 22.703 1 89.38 101 LEU B O 1
ATOM 5481 N N . LEU B 1 102 ? 4.484 57.375 24.141 1 87.06 102 LEU B N 1
ATOM 5482 C CA . LEU B 1 102 ? 3.541 56.438 24.766 1 87.06 102 LEU B CA 1
ATOM 5483 C C . LEU B 1 102 ? 2.49 56 23.766 1 87.06 102 LEU B C 1
ATOM 5485 O O . LEU B 1 102 ? 1.924 54.906 23.891 1 87.06 102 LEU B O 1
ATOM 5489 N N . LEU B 1 103 ? 2.24 56.719 22.719 1 77.12 103 LEU B N 1
ATOM 5490 C CA . LEU B 1 103 ? 1.269 56.375 21.688 1 77.12 103 LEU B CA 1
ATOM 5491 C C . LEU B 1 103 ? 1.747 55.156 20.891 1 77.12 103 LEU B C 1
ATOM 5493 O O . LEU B 1 103 ? 0.936 54.406 20.328 1 77.12 103 LEU B O 1
ATOM 5497 N N . ALA B 1 104 ? 2.992 54.938 20.828 1 81.88 104 ALA B N 1
ATOM 5498 C CA . ALA B 1 104 ? 3.574 53.875 20.016 1 81.88 104 ALA B CA 1
ATOM 5499 C C . ALA B 1 104 ? 3.842 52.625 20.844 1 81.88 104 ALA B C 1
ATOM 5501 O O . ALA B 1 104 ? 4.148 51.562 20.281 1 81.88 104 ALA B O 1
ATOM 5502 N N . ILE B 1 105 ? 3.646 52.688 22.109 1 84.12 105 ILE B N 1
ATOM 5503 C CA . ILE B 1 105 ? 4.078 51.625 22.984 1 84.12 105 ILE B CA 1
ATOM 5504 C C . ILE B 1 105 ? 3.32 50.344 22.656 1 84.12 105 ILE B C 1
ATOM 5506 O O . ILE B 1 105 ? 3.895 49.25 22.672 1 84.12 105 ILE B O 1
ATOM 5510 N N . ASP B 1 106 ? 2.104 50.406 22.344 1 78.81 106 ASP B N 1
ATOM 5511 C CA . ASP B 1 106 ? 1.279 49.219 22.062 1 78.81 106 ASP B CA 1
ATOM 5512 C C . ASP B 1 106 ? 1.718 48.531 20.766 1 78.81 106 ASP B C 1
ATOM 5514 O O . ASP B 1 106 ? 1.646 47.312 20.656 1 78.81 106 ASP B O 1
ATOM 5518 N N . THR B 1 107 ? 2.025 49.375 19.781 1 77.69 107 THR B N 1
ATOM 5519 C CA . THR B 1 107 ? 2.504 48.812 18.531 1 77.69 107 THR B CA 1
ATOM 5520 C C . THR B 1 107 ? 3.754 47.969 18.75 1 77.69 107 THR B C 1
ATOM 5522 O O . THR B 1 107 ? 3.924 46.938 18.094 1 77.69 107 THR B O 1
ATOM 5525 N N . PHE B 1 108 ? 4.531 48.406 19.594 1 84.94 108 PHE B N 1
ATOM 5526 C CA . PHE B 1 108 ? 5.75 47.656 19.875 1 84.94 108 PHE B CA 1
ATOM 5527 C C . PHE B 1 108 ? 5.434 46.375 20.641 1 84.94 108 PHE B C 1
ATOM 5529 O O . PHE B 1 108 ? 6.074 45.344 20.438 1 84.94 108 PHE B O 1
ATOM 5536 N N . PHE B 1 109 ? 4.461 46.375 21.5 1 84.19 109 PHE B N 1
ATOM 5537 C CA . PHE B 1 109 ? 4.051 45.188 22.203 1 84.19 109 PHE B CA 1
ATOM 5538 C C . PHE B 1 109 ? 3.49 44.156 21.219 1 84.19 109 PHE B C 1
ATOM 5540 O O . PHE B 1 109 ? 3.693 42.938 21.391 1 84.19 109 PHE B O 1
ATOM 5547 N N . GLN B 1 110 ? 2.855 44.562 20.234 1 76.44 110 GLN B N 1
ATOM 5548 C CA . GLN B 1 110 ? 2.23 43.688 19.266 1 76.44 110 GLN B CA 1
ATOM 5549 C C . GLN B 1 110 ? 3.279 42.969 18.422 1 76.44 110 GLN B C 1
ATOM 5551 O O . GLN B 1 110 ? 3.049 41.844 17.938 1 76.44 110 GLN B O 1
ATOM 5556 N N . GLN B 1 111 ? 4.316 43.625 18.172 1 82.56 111 GLN B N 1
ATOM 5557 C CA . GLN B 1 111 ? 5.371 43.062 17.328 1 82.56 111 GLN B CA 1
ATOM 5558 C C . GLN B 1 111 ? 6.184 42.031 18.109 1 82.56 111 GLN B C 1
ATOM 5560 O O . GLN B 1 111 ? 6.953 41.25 17.516 1 82.56 111 GLN B O 1
ATOM 5565 N N . VAL B 1 112 ? 5.887 41.969 19.297 1 87.94 112 VAL B N 1
ATOM 5566 C CA . VAL B 1 112 ? 6.672 41.062 20.125 1 87.94 112 VAL B CA 1
ATOM 5567 C C . VAL B 1 112 ? 6.348 39.625 19.766 1 87.94 112 VAL B C 1
ATOM 5569 O O . VAL B 1 112 ? 7.207 38.75 19.859 1 87.94 112 VAL B O 1
ATOM 5572 N N . THR B 1 113 ? 5.125 39.344 19.344 1 85.75 113 THR B N 1
ATOM 5573 C CA . THR B 1 113 ? 4.738 37.969 19.078 1 85.75 113 THR B CA 1
ATOM 5574 C C . THR B 1 113 ? 4.402 37.75 17.609 1 85.75 113 THR B C 1
ATOM 5576 O O . THR B 1 113 ? 3.82 38.625 16.969 1 85.75 113 THR B O 1
ATOM 5579 N N . ASP B 1 114 ? 4.898 36.719 17.031 1 84.5 114 ASP B N 1
ATOM 5580 C CA . ASP B 1 114 ? 4.613 36.281 15.68 1 84.5 114 ASP B CA 1
ATOM 5581 C C . ASP B 1 114 ? 4.121 34.844 15.672 1 84.5 114 ASP B C 1
ATOM 5583 O O . ASP B 1 114 ? 4.375 34.094 16.609 1 84.5 114 ASP B O 1
ATOM 5587 N N . LEU B 1 115 ? 3.24 34.594 14.617 1 83.5 115 LEU B N 1
ATOM 5588 C CA . LEU B 1 115 ? 2.66 33.25 14.562 1 83.5 115 LEU B CA 1
ATOM 5589 C C . LEU B 1 115 ? 3.092 32.531 13.289 1 83.5 115 LEU B C 1
ATOM 5591 O O . LEU B 1 115 ? 2.26 32.219 12.43 1 83.5 115 LEU B O 1
ATOM 5595 N N . PRO B 1 116 ? 4.273 32.156 13.211 1 83.88 116 PRO B N 1
ATOM 5596 C CA . PRO B 1 116 ? 4.734 31.375 12.047 1 83.88 116 PRO B CA 1
ATOM 5597 C C . PRO B 1 116 ? 4.355 29.891 12.133 1 83.88 116 PRO B C 1
ATOM 5599 O O . PRO B 1 116 ? 3.867 29.438 13.172 1 83.88 116 PRO B O 1
ATOM 5602 N N . GLU B 1 117 ? 4.527 29.25 10.938 1 83.81 117 GLU B N 1
ATOM 5603 C CA . GLU B 1 117 ? 4.273 27.812 10.898 1 83.81 117 GLU B CA 1
ATOM 5604 C C . GLU B 1 117 ? 5.574 27.016 10.812 1 83.81 117 GLU B C 1
ATOM 5606 O O . GLU B 1 117 ? 6.547 27.469 10.203 1 83.81 117 GLU B O 1
ATOM 5611 N N . ARG B 1 118 ? 5.59 25.969 11.492 1 81.81 118 ARG B N 1
ATOM 5612 C CA . ARG B 1 118 ? 6.754 25.078 11.445 1 81.81 118 ARG B CA 1
ATOM 5613 C C . ARG B 1 118 ? 6.328 23.625 11.383 1 81.81 118 ARG B C 1
ATOM 5615 O O . ARG B 1 118 ? 5.168 23.297 11.641 1 81.81 118 ARG B O 1
ATOM 5622 N N . TRP B 1 119 ? 7.301 22.812 10.938 1 82.94 119 TRP B N 1
ATOM 5623 C CA . TRP B 1 119 ? 7.102 21.375 10.984 1 82.94 119 TRP B CA 1
ATOM 5624 C C . TRP B 1 119 ? 7.492 20.812 12.352 1 82.94 119 TRP B C 1
ATOM 5626 O O . TRP B 1 119 ? 8.633 20.984 12.797 1 82.94 119 TRP B O 1
ATOM 5636 N N . LYS B 1 120 ? 6.559 20.344 12.969 1 81.5 120 LYS B N 1
ATOM 5637 C CA . LYS B 1 120 ? 6.82 19.766 14.281 1 81.5 120 LYS B CA 1
ATOM 5638 C C . LYS B 1 120 ? 6.781 18.234 14.227 1 81.5 120 LYS B C 1
ATOM 5640 O O . LYS B 1 120 ? 6.031 17.656 13.438 1 81.5 120 LYS B O 1
ATOM 5645 N N . LEU B 1 121 ? 7.57 17.641 15.023 1 81.75 121 LEU B N 1
ATOM 5646 C CA . LEU B 1 121 ? 7.582 16.188 15.148 1 81.75 121 LEU B CA 1
ATOM 5647 C C . LEU B 1 121 ? 6.293 15.68 15.789 1 81.75 121 LEU B C 1
ATOM 5649 O O . LEU B 1 121 ? 5.898 16.156 16.859 1 81.75 121 LEU B O 1
ATOM 5653 N N . GLN B 1 122 ? 5.562 15.047 14.906 1 80.5 122 GLN B N 1
ATOM 5654 C CA . GLN B 1 122 ? 4.316 14.492 15.422 1 80.5 122 GLN B CA 1
ATOM 5655 C C . GLN B 1 122 ? 4.34 12.969 15.406 1 80.5 122 GLN B C 1
ATOM 5657 O O . GLN B 1 122 ? 3.85 12.344 14.461 1 80.5 122 GLN B O 1
ATOM 5662 N N . GLY B 1 123 ? 5.008 12.422 16.281 1 80.31 123 GLY B N 1
ATOM 5663 C CA . GLY B 1 123 ? 4.949 10.977 16.438 1 80.31 123 GLY B CA 1
ATOM 5664 C C . GLY B 1 123 ? 5.98 10.242 15.602 1 80.31 123 GLY B C 1
ATOM 5665 O O . GLY B 1 123 ? 7.016 10.812 15.25 1 80.31 123 GLY B O 1
ATOM 5666 N N . GLU B 1 124 ? 5.637 8.867 15.453 1 87.38 124 GLU B N 1
ATOM 5667 C CA . GLU B 1 124 ? 6.598 8.008 14.773 1 87.38 124 GLU B CA 1
ATOM 5668 C C . GLU B 1 124 ? 6.027 7.457 13.469 1 87.38 124 GLU B C 1
ATOM 5670 O O . GLU B 1 124 ? 4.809 7.371 13.305 1 87.38 124 GLU B O 1
ATOM 5675 N N . SER B 1 125 ? 6.906 7.422 12.539 1 90.88 125 SER B N 1
ATOM 5676 C CA . SER B 1 125 ? 6.629 6.719 11.289 1 90.88 125 SER B CA 1
ATOM 5677 C C . SER B 1 125 ? 7.434 5.426 11.188 1 90.88 125 SER B C 1
ATOM 5679 O O . SER B 1 125 ? 8.383 5.223 11.945 1 90.88 125 SER B O 1
ATOM 5681 N N . PHE B 1 126 ? 6.922 4.461 10.375 1 91.69 126 PHE B N 1
ATOM 5682 C CA . PHE B 1 126 ? 7.598 3.172 10.297 1 91.69 126 PHE B CA 1
ATOM 5683 C C . PHE B 1 126 ? 7.781 2.744 8.844 1 91.69 126 PHE B C 1
ATOM 5685 O O . PHE B 1 126 ? 6.902 2.975 8.008 1 91.69 126 PHE B O 1
ATOM 5692 N N . ILE B 1 127 ? 8.898 2.188 8.562 1 93.81 127 ILE B N 1
ATOM 5693 C CA . ILE B 1 127 ? 9.211 1.639 7.246 1 93.81 127 ILE B CA 1
ATOM 5694 C C . ILE B 1 127 ? 9.859 0.263 7.402 1 93.81 127 ILE B C 1
ATOM 5696 O O . ILE B 1 127 ? 10.617 0.031 8.344 1 93.81 127 ILE B O 1
ATOM 5700 N N . PRO B 1 128 ? 9.539 -0.688 6.578 1 94.88 128 PRO B N 1
ATOM 5701 C CA . PRO B 1 128 ? 10.031 -2.055 6.766 1 94.88 128 PRO B CA 1
ATOM 5702 C C . PRO B 1 128 ? 11.422 -2.268 6.176 1 94.88 128 PRO B C 1
ATOM 5704 O O . PRO B 1 128 ? 11.734 -1.731 5.105 1 94.88 128 PRO B O 1
ATOM 5707 N N . ARG B 1 129 ? 12.289 -3.002 6.863 1 96.19 129 ARG B N 1
ATOM 5708 C CA . ARG B 1 129 ? 13.547 -3.568 6.371 1 96.19 129 ARG B CA 1
ATOM 5709 C C . ARG B 1 129 ? 13.609 -5.07 6.637 1 96.19 129 ARG B C 1
ATOM 5711 O O . ARG B 1 129 ? 12.836 -5.594 7.445 1 96.19 129 ARG B O 1
ATOM 5718 N N . VAL B 1 130 ? 14.461 -5.746 5.953 1 96.94 130 VAL B N 1
ATOM 5719 C CA . VAL B 1 130 ? 14.633 -7.18 6.16 1 96.94 130 VAL B CA 1
ATOM 5720 C C . VAL B 1 130 ? 16.109 -7.504 6.359 1 96.94 130 VAL B C 1
ATOM 5722 O O . VAL B 1 130 ? 16.969 -7.043 5.594 1 96.94 130 VAL B O 1
ATOM 5725 N N . VAL B 1 131 ? 16.391 -8.219 7.41 1 96.06 131 VAL B N 1
ATOM 5726 C CA . VAL B 1 131 ? 17.75 -8.672 7.664 1 96.06 131 VAL B CA 1
ATOM 5727 C C . VAL B 1 131 ? 17.938 -10.086 7.117 1 96.06 131 VAL B C 1
ATOM 5729 O O . VAL B 1 131 ? 18.875 -10.352 6.355 1 96.06 131 VAL B O 1
ATOM 5732 N N . ARG B 1 132 ? 17.062 -10.945 7.441 1 95.94 132 ARG B N 1
ATOM 5733 C CA . ARG B 1 132 ? 17.062 -12.312 6.922 1 95.94 132 ARG B CA 1
ATOM 5734 C C . ARG B 1 132 ? 15.688 -12.68 6.371 1 95.94 132 ARG B C 1
ATOM 5736 O O . ARG B 1 132 ? 14.656 -12.352 6.973 1 95.94 132 ARG B O 1
ATOM 5743 N N . TYR B 1 133 ? 15.648 -13.172 5.285 1 96.12 133 TYR B N 1
ATOM 5744 C CA . TYR B 1 133 ? 14.422 -13.656 4.664 1 96.12 133 TYR B CA 1
ATOM 5745 C C . TYR B 1 133 ? 14.438 -15.172 4.539 1 96.12 133 TYR B C 1
ATOM 5747 O O . TYR B 1 133 ? 15.047 -15.727 3.617 1 96.12 133 TYR B O 1
ATOM 5755 N N . GLU B 1 134 ? 13.727 -15.852 5.395 1 93.19 134 GLU B N 1
ATOM 5756 C CA . GLU B 1 134 ? 13.695 -17.312 5.488 1 93.19 134 GLU B CA 1
ATOM 5757 C C . GLU B 1 134 ? 12.273 -17.828 5.688 1 93.19 134 GLU B C 1
ATOM 5759 O O . GLU B 1 134 ? 11.969 -18.422 6.715 1 93.19 134 GLU B O 1
ATOM 5764 N N . PRO B 1 135 ? 11.5 -17.641 4.633 1 86.62 135 PRO B N 1
ATOM 5765 C CA . PRO B 1 135 ? 10.141 -18.172 4.754 1 86.62 135 PRO B CA 1
ATOM 5766 C C . PRO B 1 135 ? 10.117 -19.703 4.836 1 86.62 135 PRO B C 1
ATOM 5768 O O . PRO B 1 135 ? 11.078 -20.359 4.434 1 86.62 135 PRO B O 1
ATOM 5771 N N . ASN B 1 136 ? 9.062 -20.219 5.344 1 77.88 136 ASN B N 1
ATOM 5772 C CA . ASN B 1 136 ? 8.914 -21.656 5.434 1 77.88 136 ASN B CA 1
ATOM 5773 C C . ASN B 1 136 ? 8.797 -22.297 4.055 1 77.88 136 ASN B C 1
ATOM 5775 O O . ASN B 1 136 ? 8.156 -21.75 3.16 1 77.88 136 ASN B O 1
ATOM 5779 N N . ILE B 1 137 ? 9.531 -23.375 3.941 1 74.5 137 ILE B N 1
ATOM 5780 C CA . ILE B 1 137 ? 9.484 -24.125 2.691 1 74.5 137 ILE B CA 1
ATOM 5781 C C . ILE B 1 137 ? 8.32 -25.109 2.732 1 74.5 137 ILE B C 1
ATOM 5783 O O . ILE B 1 137 ? 8.148 -25.828 3.715 1 74.5 137 ILE B O 1
ATOM 5787 N N . GLU B 1 138 ? 7.531 -25 1.761 1 72.38 138 GLU B N 1
ATOM 5788 C CA . GLU B 1 138 ? 6.418 -25.938 1.654 1 72.38 138 GLU B CA 1
ATOM 5789 C C . GLU B 1 138 ? 6.711 -27.031 0.626 1 72.38 138 GLU B C 1
ATOM 5791 O O . GLU B 1 138 ? 7.34 -26.766 -0.401 1 72.38 138 GLU B O 1
ATOM 5796 N N . PHE B 1 139 ? 6.383 -28.25 1.013 1 73.69 139 PHE B N 1
ATOM 5797 C CA . PHE B 1 139 ? 6.617 -29.375 0.114 1 73.69 139 PHE B CA 1
ATOM 5798 C C . PHE B 1 139 ? 5.297 -29.969 -0.368 1 73.69 139 PHE B C 1
ATOM 5800 O O . PHE B 1 139 ? 4.301 -29.938 0.353 1 73.69 139 PHE B O 1
ATOM 5807 N N . GLN B 1 140 ? 5.383 -30.312 -1.581 1 75.75 140 GLN B N 1
ATOM 5808 C CA . GLN B 1 140 ? 4.289 -31.078 -2.18 1 75.75 140 GLN B CA 1
ATOM 5809 C C . GLN B 1 140 ? 4.758 -32.469 -2.613 1 75.75 140 GLN B C 1
ATOM 5811 O O . GLN B 1 140 ? 5.93 -32.656 -2.953 1 75.75 140 GLN B O 1
ATOM 5816 N N . TYR B 1 141 ? 3.875 -33.438 -2.406 1 74.62 141 TYR B N 1
ATOM 5817 C CA . TYR B 1 141 ? 4.199 -34.812 -2.752 1 74.62 141 TYR B CA 1
ATOM 5818 C C . TYR B 1 141 ? 3.352 -35.312 -3.92 1 74.62 141 TYR B C 1
ATOM 5820 O O . TYR B 1 141 ? 2.164 -34.969 -4.012 1 74.62 141 TYR B O 1
ATOM 5828 N N . GLU B 1 142 ? 4.133 -35.75 -4.965 1 67.56 142 GLU B N 1
ATOM 5829 C CA . GLU B 1 142 ? 3.398 -36.3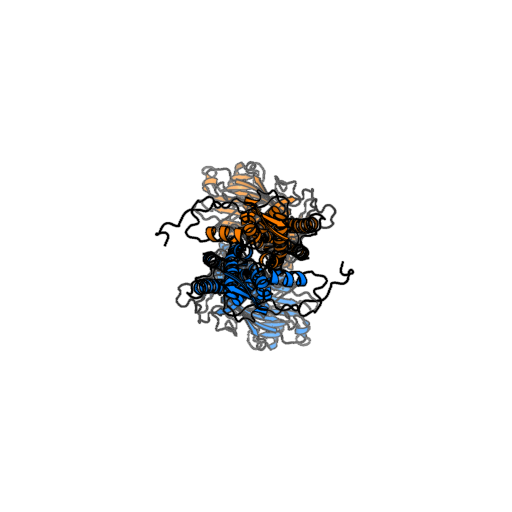75 -6.07 1 67.56 142 GLU B CA 1
ATOM 5830 C C . GLU B 1 142 ? 2.98 -37.781 -5.734 1 67.56 142 GLU B C 1
ATOM 5832 O O . GLU B 1 142 ? 3.689 -38.5 -5.012 1 67.56 142 GLU B O 1
ATOM 5837 N N . ASP B 1 143 ? 1.807 -38.156 -6.113 1 60.38 143 ASP B N 1
ATOM 5838 C CA . ASP B 1 143 ? 1.204 -39.469 -5.801 1 60.38 143 ASP B CA 1
ATOM 5839 C C . ASP B 1 143 ? 2.129 -40.625 -6.199 1 60.38 143 ASP B C 1
ATOM 5841 O O . ASP B 1 143 ? 2.25 -41.594 -5.473 1 60.38 143 ASP B O 1
ATOM 5845 N N . LYS B 1 144 ? 2.848 -40.438 -7.355 1 59.81 144 LYS B N 1
ATOM 5846 C CA . LYS B 1 144 ? 3.57 -41.594 -7.879 1 59.81 144 LYS B CA 1
ATOM 5847 C C . LYS B 1 144 ? 4.859 -41.844 -7.102 1 59.81 144 LYS B C 1
ATOM 5849 O O .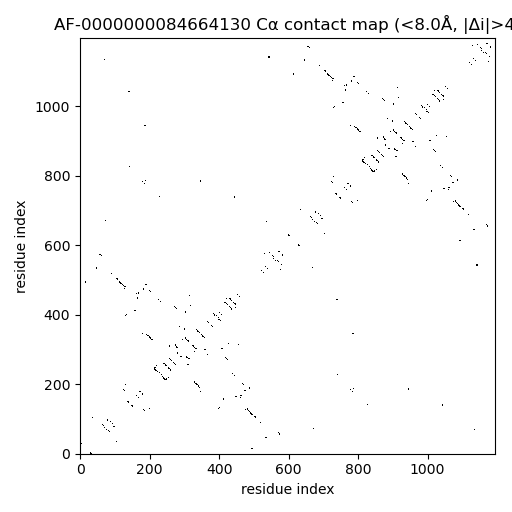 LYS B 1 144 ? 5.219 -42.969 -6.828 1 59.81 144 LYS B O 1
ATOM 5854 N N . THR B 1 145 ? 5.469 -40.812 -6.68 1 60.25 145 THR B N 1
ATOM 5855 C CA . THR B 1 145 ? 6.82 -41 -6.168 1 60.25 145 THR B CA 1
ATOM 5856 C C . THR B 1 145 ? 6.891 -40.656 -4.684 1 60.25 145 THR B C 1
ATOM 5858 O O . THR B 1 145 ? 7.855 -41.031 -4.004 1 60.25 145 THR B O 1
ATOM 5861 N N . ASP B 1 146 ? 5.848 -40.156 -4.117 1 63.53 146 ASP B N 1
ATOM 5862 C CA . ASP B 1 146 ? 5.848 -39.688 -2.736 1 63.53 146 ASP B CA 1
ATOM 5863 C C . ASP B 1 146 ? 7.082 -38.844 -2.447 1 63.53 146 ASP B C 1
ATOM 5865 O O . ASP B 1 146 ? 7.531 -38.781 -1.302 1 63.53 146 ASP B O 1
ATOM 5869 N N . ALA B 1 147 ? 7.75 -38.5 -3.518 1 65.19 147 ALA B N 1
ATOM 5870 C CA . ALA B 1 147 ? 8.914 -37.625 -3.342 1 65.19 147 ALA B CA 1
ATOM 5871 C C . ALA B 1 147 ? 8.492 -36.188 -3.109 1 65.19 147 ALA B C 1
ATOM 5873 O O . ALA B 1 147 ? 7.582 -35.688 -3.773 1 65.19 147 ALA B O 1
ATOM 5874 N N . PRO B 1 148 ? 9.102 -35.594 -2.066 1 72 148 PRO B N 1
ATOM 5875 C CA . PRO B 1 148 ? 8.766 -34.219 -1.798 1 72 148 PRO B CA 1
ATOM 5876 C C . PRO B 1 148 ? 9.266 -33.25 -2.885 1 72 148 PRO B C 1
ATOM 5878 O O . PRO B 1 148 ? 10.398 -33.406 -3.363 1 72 148 PRO B O 1
ATOM 5881 N N . MET B 1 149 ? 8.367 -32.5 -3.447 1 70.88 149 MET B N 1
ATOM 5882 C CA . MET B 1 149 ? 8.727 -31.422 -4.375 1 70.88 149 MET B CA 1
ATOM 5883 C C . MET B 1 149 ? 8.508 -30.047 -3.74 1 70.88 149 MET B C 1
ATOM 5885 O O . MET B 1 149 ? 7.445 -29.797 -3.166 1 70.88 149 MET B O 1
ATOM 5889 N N . ALA B 1 150 ? 9.555 -29.281 -3.77 1 68.06 150 ALA B N 1
ATOM 5890 C CA . ALA B 1 150 ? 9.422 -27.938 -3.209 1 68.06 150 ALA B CA 1
ATOM 5891 C C . ALA B 1 150 ? 8.453 -27.094 -4.031 1 68.06 150 ALA B C 1
ATOM 5893 O O . ALA B 1 150 ? 8.422 -27.188 -5.262 1 68.06 150 ALA B O 1
ATOM 5894 N N . VAL B 1 151 ? 7.605 -26.422 -3.348 1 73.25 151 VAL B N 1
ATOM 5895 C CA . VAL B 1 151 ? 6.691 -25.484 -3.967 1 73.25 151 VAL B CA 1
ATOM 5896 C C . VAL B 1 151 ? 7.309 -24.078 -3.953 1 73.25 151 VAL B C 1
ATOM 5898 O O . VAL B 1 151 ? 7.863 -23.656 -2.941 1 73.25 151 VAL B O 1
ATOM 5901 N N . PRO B 1 152 ? 7.219 -23.453 -5.164 1 77.81 152 PRO B N 1
ATOM 5902 C CA . PRO B 1 152 ? 7.781 -22.094 -5.188 1 77.81 152 PRO B CA 1
ATOM 5903 C C . PRO B 1 152 ? 7.098 -21.156 -4.195 1 77.81 152 PRO B C 1
ATOM 5905 O O . PRO B 1 152 ? 5.879 -21.203 -4.027 1 77.81 152 PRO B O 1
ATOM 5908 N N . ASN B 1 153 ? 7.938 -20.391 -3.547 1 82.69 153 ASN B N 1
ATOM 5909 C CA . ASN B 1 153 ? 7.426 -19.391 -2.619 1 82.69 153 ASN B CA 1
ATOM 5910 C C . ASN B 1 153 ? 6.527 -18.375 -3.328 1 82.69 153 ASN B C 1
ATOM 5912 O O . ASN B 1 153 ? 6.941 -17.75 -4.301 1 82.69 153 ASN B O 1
ATOM 5916 N N . ASN B 1 154 ? 5.391 -18.156 -2.836 1 75.06 154 ASN B N 1
ATOM 5917 C CA . ASN B 1 154 ? 4.395 -17.297 -3.465 1 75.06 154 ASN B CA 1
ATOM 5918 C C . ASN B 1 154 ? 4.855 -15.844 -3.494 1 75.06 154 ASN B C 1
ATOM 5920 O O . ASN B 1 154 ? 4.574 -15.117 -4.449 1 75.06 154 ASN B O 1
ATOM 5924 N N . GLY B 1 155 ? 5.449 -15.453 -2.396 1 80.81 155 GLY B N 1
ATOM 5925 C CA . GLY B 1 155 ? 5.945 -14.086 -2.365 1 80.81 155 GLY B CA 1
ATOM 5926 C C . GLY B 1 155 ? 6.977 -13.805 -3.441 1 80.81 155 GLY B C 1
ATOM 5927 O O . GLY B 1 155 ? 6.871 -12.812 -4.164 1 80.81 155 GLY B O 1
ATOM 5928 N N . LEU B 1 156 ? 7.883 -14.672 -3.568 1 90.06 156 LEU B N 1
ATOM 5929 C CA . LEU B 1 156 ? 8.93 -14.516 -4.57 1 90.06 156 LEU B CA 1
ATOM 5930 C C . LEU B 1 156 ? 8.352 -14.578 -5.98 1 90.06 156 LEU B C 1
ATOM 5932 O O . LEU B 1 156 ? 8.742 -13.812 -6.855 1 90.06 156 LEU B O 1
ATOM 5936 N N . TRP B 1 157 ? 7.41 -15.422 -6.152 1 87.19 157 TRP B N 1
ATOM 5937 C CA . TRP B 1 157 ? 6.773 -15.531 -7.461 1 87.19 157 TRP B CA 1
ATOM 5938 C C . TRP B 1 157 ? 6.02 -14.25 -7.805 1 87.19 157 TRP B C 1
ATOM 5940 O O . TRP B 1 157 ? 6.012 -13.82 -8.961 1 87.19 157 TRP B O 1
ATOM 5950 N N . ARG B 1 158 ? 5.449 -13.695 -6.863 1 78.75 158 ARG B N 1
ATOM 5951 C CA . ARG B 1 158 ? 4.711 -12.453 -7.07 1 78.75 158 ARG B CA 1
ATOM 5952 C C . ARG B 1 158 ? 5.641 -11.328 -7.52 1 78.75 158 ARG B C 1
ATOM 5954 O O . ARG B 1 158 ? 5.246 -10.469 -8.312 1 78.75 158 ARG B O 1
ATOM 5961 N N . GLY B 1 159 ? 6.75 -11.391 -7.008 1 87.19 159 GLY B N 1
ATOM 5962 C CA . GLY B 1 159 ? 7.715 -10.359 -7.355 1 87.19 159 GLY B CA 1
ATOM 5963 C C . GLY B 1 159 ? 8.391 -10.602 -8.695 1 87.19 159 GLY B C 1
ATOM 5964 O O . GLY B 1 159 ? 8.641 -9.656 -9.445 1 87.19 159 GLY B O 1
ATOM 5965 N N . LEU B 1 160 ? 8.547 -11.836 -9.016 1 93 160 LEU B N 1
ATOM 5966 C CA . LEU B 1 160 ? 9.344 -12.18 -10.195 1 93 160 LEU B CA 1
ATOM 5967 C C . LEU B 1 160 ? 8.453 -12.438 -11.398 1 93 160 LEU B C 1
ATOM 5969 O O . LEU B 1 160 ? 8.781 -12.031 -12.516 1 93 160 LEU B O 1
ATOM 5973 N N . GLY B 1 161 ? 7.379 -12.992 -11.266 1 87.94 161 GLY B N 1
ATOM 5974 C CA . GLY B 1 161 ? 6.508 -13.5 -12.32 1 87.94 161 GLY B CA 1
ATOM 5975 C C . GLY B 1 161 ? 6.16 -12.453 -13.359 1 87.94 161 GLY B C 1
ATOM 5976 O O . GLY B 1 161 ? 6.309 -12.688 -14.562 1 87.94 161 GLY B O 1
ATOM 5977 N N . PRO B 1 162 ? 5.766 -11.328 -12.938 1 86.56 162 PRO B N 1
ATOM 5978 C CA . PRO B 1 162 ? 5.355 -10.289 -13.883 1 86.56 162 PRO B CA 1
ATOM 5979 C C . PRO B 1 162 ? 6.492 -9.836 -14.797 1 86.56 162 PRO B C 1
ATOM 5981 O O . PRO B 1 162 ? 6.258 -9.148 -15.797 1 86.56 162 PRO B O 1
ATOM 5984 N N . PHE B 1 163 ? 7.672 -10.25 -14.453 1 93.31 163 PHE B N 1
ATOM 5985 C CA . PHE B 1 163 ? 8.82 -9.773 -15.219 1 93.31 163 PHE B CA 1
ATOM 5986 C C . PHE B 1 163 ? 9.266 -10.812 -16.234 1 93.31 163 PHE B C 1
ATOM 5988 O O . PHE B 1 163 ? 10.219 -10.594 -16.984 1 93.31 163 PHE B O 1
ATOM 5995 N N . PHE B 1 164 ? 8.578 -11.906 -16.344 1 92.12 164 PHE B N 1
ATOM 5996 C CA . PHE B 1 164 ? 9.039 -13 -17.188 1 92.12 164 PHE B CA 1
ATOM 5997 C C . PHE B 1 164 ? 8.562 -12.82 -18.625 1 92.12 164 PHE B C 1
ATOM 5999 O O . PHE B 1 164 ? 9.375 -12.844 -19.547 1 92.12 164 PHE B O 1
ATOM 6006 N N . TYR B 1 165 ? 7.328 -12.68 -18.781 1 87.56 165 TYR B N 1
ATOM 6007 C CA . TYR B 1 165 ? 6.75 -12.57 -20.109 1 87.56 165 TYR B CA 1
ATOM 6008 C C . TYR B 1 165 ? 5.379 -11.906 -20.062 1 87.56 165 TYR B C 1
ATOM 6010 O O . TYR B 1 165 ? 4.789 -11.773 -18.984 1 87.56 165 TYR B O 1
ATOM 6018 N N . ASP B 1 166 ? 4.891 -11.352 -21.203 1 79.25 166 ASP B N 1
ATOM 6019 C CA . ASP B 1 166 ? 3.562 -10.789 -21.453 1 79.25 166 ASP B CA 1
ATOM 6020 C C . ASP B 1 166 ? 3.439 -9.383 -20.875 1 79.25 166 ASP B C 1
ATOM 6022 O O . ASP B 1 166 ? 2.707 -8.547 -21.422 1 79.25 166 ASP B O 1
ATOM 6026 N N . GLN B 1 167 ? 4.121 -9.266 -19.672 1 78.69 167 GLN B N 1
ATOM 6027 C CA . GLN B 1 167 ? 4.023 -7.965 -19.016 1 78.69 167 GLN B CA 1
ATOM 6028 C C . GLN B 1 167 ? 5.402 -7.324 -18.859 1 78.69 167 GLN B C 1
ATOM 6030 O O . GLN B 1 167 ? 6.422 -8.008 -18.938 1 78.69 167 GLN B O 1
ATOM 6035 N N . ASN B 1 168 ? 5.371 -6.047 -18.719 1 85.69 168 ASN B N 1
ATOM 6036 C CA . ASN B 1 168 ? 6.613 -5.309 -18.516 1 85.69 168 ASN B CA 1
ATOM 6037 C C . ASN B 1 168 ? 6.875 -5.074 -17.031 1 85.69 168 ASN B C 1
ATOM 6039 O O . ASN B 1 168 ? 7.148 -3.947 -16.609 1 85.69 168 ASN B O 1
ATOM 6043 N N . GLY B 1 169 ? 6.645 -6.133 -16.266 1 86.5 169 GLY B N 1
ATOM 6044 C CA . GLY B 1 169 ? 6.895 -6.039 -14.844 1 86.5 169 GLY B CA 1
ATOM 6045 C C . GLY B 1 169 ? 5.824 -5.266 -14.102 1 86.5 169 GLY B C 1
ATOM 6046 O O . GLY B 1 169 ? 4.707 -5.105 -14.594 1 86.5 169 GLY B O 1
ATOM 6047 N N . THR B 1 170 ? 6.156 -4.895 -12.836 1 81.88 170 THR B N 1
ATOM 6048 C CA . THR B 1 170 ? 5.262 -4.098 -12.008 1 81.88 170 THR B CA 1
ATOM 6049 C C . THR B 1 170 ? 5.691 -2.635 -11.992 1 81.88 170 THR B C 1
ATOM 6051 O O . THR B 1 170 ? 6.863 -2.326 -12.219 1 81.88 170 THR B O 1
ATOM 6054 N N . ARG B 1 171 ? 4.684 -1.655 -11.883 1 79.56 171 ARG B N 1
ATOM 6055 C CA . ARG B 1 171 ? 4.949 -0.225 -11.766 1 79.56 171 ARG B CA 1
ATOM 6056 C C . ARG B 1 171 ? 4.188 0.384 -10.594 1 79.56 171 ARG B C 1
ATOM 6058 O O . ARG B 1 171 ? 3.049 -0.003 -10.32 1 79.56 171 ARG B O 1
ATOM 6065 N N . PRO B 1 172 ? 4.883 1.282 -9.922 1 81.06 172 PRO B N 1
ATOM 6066 C CA . PRO B 1 172 ? 4.141 1.963 -8.852 1 81.06 172 PRO B CA 1
ATOM 6067 C C . PRO B 1 172 ? 2.988 2.811 -9.391 1 81.06 172 PRO B C 1
ATOM 6069 O O . PRO B 1 172 ? 3.049 3.297 -10.523 1 81.06 172 PRO B O 1
ATOM 6072 N N . LEU B 1 173 ? 1.958 2.949 -8.664 1 77.56 173 LEU B N 1
ATOM 6073 C CA . LEU B 1 173 ? 0.844 3.824 -9.016 1 77.56 173 LEU B CA 1
ATOM 6074 C C . LEU B 1 173 ? 1.27 5.289 -8.969 1 77.56 173 LEU B C 1
ATOM 6076 O O . LEU B 1 173 ? 1.917 5.723 -8.016 1 77.56 173 LEU B O 1
ATOM 6080 N N . GLU B 1 174 ? 1.015 5.945 -10.094 1 80.56 174 GLU B N 1
ATOM 6081 C CA . GLU B 1 174 ? 1.35 7.367 -10.18 1 80.56 174 GLU B CA 1
ATOM 6082 C C . GLU B 1 174 ? 0.095 8.219 -10.312 1 80.56 174 GLU B C 1
ATOM 6084 O O . GLU B 1 174 ? -0.82 7.879 -11.062 1 80.56 174 GLU B O 1
ATOM 6089 N N . THR B 1 175 ? 0.001 9.133 -9.422 1 73.25 175 THR B N 1
ATOM 6090 C CA . THR B 1 175 ? -1.066 10.125 -9.516 1 73.25 175 THR B CA 1
ATOM 6091 C C . THR B 1 175 ? -0.491 11.531 -9.57 1 73.25 175 THR B C 1
ATOM 6093 O O . THR B 1 175 ? 0.013 12.047 -8.562 1 73.25 175 THR B O 1
ATOM 6096 N N . GLY B 1 176 ? -0.63 12.062 -10.68 1 75.06 176 GLY B N 1
ATOM 6097 C CA . GLY B 1 176 ? 0.037 13.352 -10.836 1 75.06 176 GLY B CA 1
ATOM 6098 C C . GLY B 1 176 ? 1.546 13.258 -10.719 1 75.06 176 GLY B C 1
ATOM 6099 O O . GLY B 1 176 ? 2.188 12.5 -11.453 1 75.06 176 GLY B O 1
ATOM 6100 N N . ASN B 1 177 ? 2.027 13.977 -9.695 1 77 177 ASN B N 1
ATOM 6101 C CA . ASN B 1 177 ? 3.469 13.984 -9.477 1 77 177 ASN B CA 1
ATOM 6102 C C . ASN B 1 177 ? 3.852 13.148 -8.258 1 77 177 ASN B C 1
ATOM 6104 O O . ASN B 1 177 ? 4.992 13.195 -7.797 1 77 177 ASN B O 1
ATOM 6108 N N . SER B 1 178 ? 2.893 12.43 -7.82 1 83.38 178 SER B N 1
ATOM 6109 C CA . SER B 1 178 ? 3.152 11.625 -6.637 1 83.38 178 SER B CA 1
ATOM 6110 C C . SER B 1 178 ? 3.236 10.141 -6.984 1 83.38 178 SER B C 1
ATOM 6112 O O . SER B 1 178 ? 2.484 9.656 -7.832 1 83.38 178 SER B O 1
ATOM 6114 N N . THR B 1 179 ? 4.297 9.555 -6.473 1 87.69 179 THR B N 1
ATOM 6115 C CA . THR B 1 179 ? 4.477 8.125 -6.664 1 87.69 179 THR B CA 1
ATOM 6116 C C . THR B 1 179 ? 4.156 7.363 -5.379 1 87.69 179 THR B C 1
ATOM 6118 O O . THR B 1 179 ? 4.672 7.695 -4.309 1 87.69 179 THR B O 1
ATOM 6121 N N . GLN B 1 180 ? 3.354 6.355 -5.523 1 86.06 180 GLN B N 1
ATOM 6122 C CA . GLN B 1 180 ? 2.979 5.574 -4.352 1 86.06 180 GLN B CA 1
ATOM 6123 C C . GLN B 1 180 ? 4.066 4.566 -3.994 1 86.06 180 GLN B C 1
ATOM 6125 O O . GLN B 1 180 ? 4.719 4.004 -4.879 1 86.06 180 GLN B O 1
ATOM 6130 N N . ALA B 1 181 ? 4.172 4.328 -2.705 1 88.38 181 ALA B N 1
ATOM 6131 C CA . ALA B 1 181 ? 5.141 3.34 -2.236 1 88.38 181 ALA B CA 1
ATOM 6132 C C . ALA B 1 181 ? 4.684 1.924 -2.572 1 88.38 181 ALA B C 1
ATOM 6134 O O . ALA B 1 181 ? 3.492 1.61 -2.48 1 88.38 181 ALA B O 1
ATOM 6135 N N . GLU B 1 182 ? 5.633 1.035 -2.965 1 87.62 182 GLU B N 1
ATOM 6136 C CA . GLU B 1 182 ? 5.324 -0.362 -3.256 1 87.62 182 GLU B CA 1
ATOM 6137 C C . GLU B 1 182 ? 5.621 -1.255 -2.055 1 87.62 182 GLU B C 1
ATOM 6139 O O . GLU B 1 182 ? 5.762 -2.471 -2.197 1 87.62 182 GLU B O 1
ATOM 6144 N N . ILE B 1 183 ? 5.848 -0.67 -0.917 1 90.62 183 ILE B N 1
ATOM 6145 C CA . ILE B 1 183 ? 6.035 -1.34 0.365 1 90.62 183 ILE B CA 1
ATOM 6146 C C . ILE B 1 183 ? 5.039 -0.792 1.385 1 90.62 183 ILE B C 1
ATOM 6148 O O . ILE B 1 183 ? 4.59 0.349 1.269 1 90.62 183 ILE B O 1
ATOM 6152 N N . PRO B 1 184 ? 4.727 -1.656 2.303 1 85 184 PRO B N 1
ATOM 6153 C CA . PRO B 1 184 ? 3.816 -1.157 3.336 1 85 184 PRO B CA 1
ATOM 6154 C C . PRO B 1 184 ? 4.492 -0.191 4.305 1 85 184 PRO B C 1
ATOM 6156 O O . PRO B 1 184 ? 5.418 -0.578 5.02 1 85 184 PRO B O 1
ATOM 6159 N N . LEU B 1 185 ? 4.281 1.108 4.152 1 86.94 185 LEU B N 1
ATOM 6160 C CA . LEU B 1 185 ? 4.832 2.072 5.098 1 86.94 185 LEU B CA 1
ATOM 6161 C C . LEU B 1 185 ? 3.719 2.756 5.887 1 86.94 185 LEU B C 1
ATOM 6163 O O . LEU B 1 185 ? 2.568 2.791 5.441 1 86.94 185 LEU B O 1
ATOM 6167 N N . ILE B 1 186 ? 4.102 3.199 7.078 1 83.75 186 ILE B N 1
ATOM 6168 C CA . ILE B 1 186 ? 3.152 3.873 7.961 1 83.75 186 ILE B CA 1
ATOM 6169 C C . ILE B 1 186 ? 3.584 5.32 8.172 1 83.75 186 ILE B C 1
ATOM 6171 O O . ILE B 1 186 ? 4.645 5.582 8.742 1 83.75 186 ILE B O 1
ATOM 6175 N N . CYS B 1 187 ? 2.768 6.188 7.645 1 87.31 187 CYS B N 1
ATOM 6176 C CA . CYS B 1 187 ? 2.979 7.613 7.863 1 87.31 187 CYS B CA 1
ATOM 6177 C C . CYS B 1 187 ? 1.692 8.289 8.32 1 87.31 187 CYS B C 1
ATOM 6179 O O . CYS B 1 187 ? 0.823 8.602 7.5 1 87.31 187 CYS B O 1
ATOM 6181 N N . PRO B 1 188 ? 1.54 8.625 9.555 1 83.69 188 PRO B N 1
ATOM 6182 C CA . PRO B 1 188 ? 0.301 9.188 10.086 1 83.69 188 PRO B CA 1
ATOM 6183 C C . PRO B 1 188 ? 0.101 10.656 9.703 1 83.69 188 PRO B C 1
ATOM 6185 O O . PRO B 1 188 ? -0.981 11.211 9.906 1 83.69 188 PRO B O 1
ATOM 6188 N N . THR B 1 189 ? 1.132 11.258 9.18 1 85.56 189 THR B N 1
ATOM 6189 C CA . THR B 1 189 ? 1.061 12.656 8.766 1 85.56 189 THR B CA 1
ATOM 6190 C C . THR B 1 189 ? 1.309 12.789 7.27 1 85.56 189 THR B C 1
ATOM 6192 O O . THR B 1 189 ? 1.318 11.797 6.543 1 85.56 189 THR B O 1
ATOM 6195 N N . SER B 1 190 ? 1.45 14.039 6.82 1 84 190 SER B N 1
ATOM 6196 C CA . SER B 1 190 ? 1.653 14.25 5.391 1 84 190 SER B CA 1
ATOM 6197 C C . SER B 1 190 ? 3.137 14.234 5.035 1 84 190 SER B C 1
ATOM 6199 O O . SER B 1 190 ? 3.498 14.258 3.855 1 84 190 SER B O 1
ATOM 6201 N N . ARG B 1 191 ? 3.947 14.211 6.098 1 88.38 191 ARG B N 1
ATOM 6202 C CA . ARG B 1 191 ? 5.383 14.203 5.848 1 88.38 191 ARG B CA 1
ATOM 6203 C C . ARG B 1 191 ? 6.109 13.289 6.828 1 88.38 191 ARG B C 1
ATOM 6205 O O . ARG B 1 191 ? 5.988 13.453 8.047 1 88.38 191 ARG B O 1
ATOM 6212 N N . CYS B 1 192 ? 6.828 12.328 6.297 1 92.75 192 CYS B N 1
ATOM 6213 C CA . CYS B 1 192 ? 7.598 11.383 7.109 1 92.75 192 CYS B CA 1
ATOM 6214 C C . CYS B 1 192 ? 9.008 11.211 6.551 1 92.75 192 CYS B C 1
ATOM 6216 O O . CYS B 1 192 ? 9.219 11.336 5.348 1 92.75 192 CYS B O 1
ATOM 6218 N N . GLU B 1 193 ? 9.961 11.047 7.473 1 93.88 193 GLU B N 1
ATOM 6219 C CA . GLU B 1 193 ? 11.352 10.797 7.117 1 93.88 193 GLU B CA 1
ATOM 6220 C C . GLU B 1 193 ? 11.938 9.672 7.957 1 93.88 193 GLU B C 1
ATOM 6222 O O . GLU B 1 193 ? 11.539 9.469 9.102 1 93.88 193 GLU B O 1
ATOM 6227 N N . TRP B 1 194 ? 12.836 8.953 7.367 1 95.69 194 TRP B N 1
ATOM 6228 C CA . TRP B 1 194 ? 13.547 7.883 8.055 1 95.69 194 TRP B CA 1
ATOM 6229 C C . TRP B 1 194 ? 15.055 8.039 7.895 1 95.69 194 TRP B C 1
ATOM 6231 O O . TRP B 1 194 ? 15.523 8.523 6.867 1 95.69 194 TRP B O 1
ATOM 6241 N N . PRO B 1 195 ? 15.82 7.766 8.977 1 95.12 195 PRO B N 1
ATOM 6242 C CA . PRO B 1 195 ? 17.266 7.719 8.781 1 95.12 195 PRO B CA 1
ATOM 6243 C C . PRO B 1 195 ? 17.688 6.641 7.781 1 95.12 195 PRO B C 1
ATOM 6245 O O . PRO B 1 195 ? 16.938 5.711 7.512 1 95.12 195 PRO B O 1
ATOM 6248 N N . PRO B 1 196 ? 18.875 6.879 7.23 1 96.25 196 PRO B N 1
ATOM 6249 C CA . PRO B 1 196 ? 19.359 5.809 6.352 1 96.25 196 PRO B CA 1
ATOM 6250 C C . PRO B 1 196 ? 19.375 4.445 7.039 1 96.25 196 PRO B C 1
ATOM 6252 O O . PRO B 1 196 ? 19.75 4.352 8.211 1 96.25 196 PRO B O 1
ATOM 6255 N N . TYR B 1 197 ? 18.969 3.498 6.422 1 95.88 197 TYR B N 1
ATOM 6256 C CA . TYR B 1 197 ? 18.906 2.156 6.992 1 95.88 197 TYR B CA 1
ATOM 6257 C C . TYR B 1 197 ? 19.344 1.113 5.973 1 95.88 197 TYR B C 1
ATOM 6259 O O . TYR B 1 197 ? 19.344 1.372 4.766 1 95.88 197 TYR B O 1
ATOM 6267 N N . GLU B 1 198 ? 19.812 -0.036 6.504 1 96.38 198 GLU B N 1
ATOM 6268 C CA . GLU B 1 198 ? 20.25 -1.139 5.656 1 96.38 198 GLU B CA 1
ATOM 6269 C C . GLU B 1 198 ? 19.188 -2.238 5.586 1 96.38 198 GLU B C 1
ATOM 6271 O O . GLU B 1 198 ? 18.531 -2.529 6.578 1 96.38 198 GLU B O 1
ATOM 6276 N N . THR B 1 199 ? 19.047 -2.768 4.441 1 97.5 199 THR B N 1
ATOM 6277 C CA . THR B 1 199 ? 18.125 -3.883 4.254 1 97.5 199 THR B CA 1
ATOM 6278 C C . THR B 1 199 ? 18.688 -4.887 3.248 1 97.5 199 THR B C 1
ATOM 6280 O O . THR B 1 199 ? 19.484 -4.523 2.383 1 97.5 199 THR B O 1
ATOM 6283 N N . LEU B 1 200 ? 18.359 -6.156 3.477 1 98 200 LEU B N 1
ATOM 6284 C CA . LEU B 1 200 ? 18.625 -7.168 2.463 1 98 200 LEU B CA 1
ATOM 6285 C C . LEU B 1 200 ? 17.844 -6.871 1.181 1 98 200 LEU B C 1
ATOM 6287 O O . LEU B 1 200 ? 16.703 -6.43 1.23 1 98 200 LEU B O 1
ATOM 6291 N N . GLY B 1 201 ? 18.438 -7.035 0.067 1 98 201 GLY B N 1
ATOM 6292 C CA . GLY B 1 201 ? 17.812 -6.887 -1.237 1 98 201 GLY B CA 1
ATOM 6293 C C . GLY B 1 201 ? 18.5 -7.676 -2.328 1 98 201 GLY B C 1
ATOM 6294 O O . GLY B 1 201 ? 19.281 -8.594 -2.041 1 98 201 GLY B O 1
ATOM 6295 N N . VAL B 1 202 ? 18.047 -7.445 -3.525 1 98.44 202 VAL B N 1
ATOM 6296 C CA . VAL B 1 202 ? 18.672 -8.055 -4.695 1 98.44 202 VAL B CA 1
ATOM 6297 C C . VAL B 1 202 ? 19.297 -6.977 -5.574 1 98.44 202 VAL B C 1
ATOM 6299 O O . VAL B 1 202 ? 18.734 -5.891 -5.734 1 98.44 202 VAL B O 1
ATOM 6302 N N . CYS B 1 203 ? 20.469 -7.27 -6.008 1 98.31 203 CYS B N 1
ATOM 6303 C CA . CYS B 1 203 ? 21.188 -6.359 -6.895 1 98.31 203 CYS B CA 1
ATOM 6304 C C . CYS B 1 203 ? 21.375 -6.977 -8.273 1 98.31 203 CYS B C 1
ATOM 6306 O O . CYS B 1 203 ? 21.391 -8.195 -8.414 1 98.31 203 CYS B O 1
ATOM 6308 N N . SER B 1 204 ? 21.375 -6.105 -9.258 1 98.12 204 SER B N 1
ATOM 6309 C CA . SER B 1 204 ? 21.531 -6.555 -10.633 1 98.12 204 SER B CA 1
ATOM 6310 C C . SER B 1 204 ? 22.688 -5.844 -11.32 1 98.12 204 SER B C 1
ATOM 6312 O O . SER B 1 204 ? 23.078 -4.746 -10.914 1 98.12 204 SER B O 1
ATOM 6314 N N . ALA B 1 205 ? 23.281 -6.508 -12.266 1 97.94 205 ALA B N 1
ATOM 6315 C CA . ALA B 1 205 ? 24.297 -5.934 -13.141 1 97.94 205 ALA B CA 1
ATOM 6316 C C . ALA B 1 205 ? 24.297 -6.617 -14.508 1 97.94 205 ALA B C 1
ATOM 6318 O O . ALA B 1 205 ? 24.078 -7.828 -14.602 1 97.94 205 ALA B O 1
ATOM 6319 N N . CYS B 1 206 ? 24.453 -5.797 -15.5 1 98.25 206 CYS B N 1
ATOM 6320 C CA . CYS B 1 206 ? 24.562 -6.328 -16.844 1 98.25 206 CYS B CA 1
ATOM 6321 C C . CYS B 1 206 ? 25.797 -5.754 -17.547 1 98.25 206 CYS B C 1
ATOM 6323 O O . CYS B 1 206 ? 26.141 -4.59 -17.344 1 98.25 206 CYS B O 1
ATOM 6325 N N . GLU B 1 207 ? 26.5 -6.574 -18.297 1 98.12 207 GLU B N 1
ATOM 6326 C CA . GLU B 1 207 ? 27.656 -6.176 -19.094 1 98.12 207 GLU B CA 1
ATOM 6327 C C . GLU B 1 207 ? 27.516 -6.629 -20.547 1 98.12 207 GLU B C 1
ATOM 6329 O O . GLU B 1 207 ? 26.984 -7.707 -20.812 1 98.12 207 GLU B O 1
ATOM 6334 N N . ASP B 1 208 ? 27.984 -5.816 -21.422 1 97.81 208 ASP B N 1
ATOM 6335 C CA . ASP B 1 208 ? 27.922 -6.145 -22.844 1 97.81 208 ASP B CA 1
ATOM 6336 C C . ASP B 1 208 ? 28.891 -7.281 -23.188 1 97.81 208 ASP B C 1
ATOM 6338 O O . ASP B 1 208 ? 30.062 -7.246 -22.812 1 97.81 208 ASP B O 1
ATOM 6342 N N . VAL B 1 209 ? 28.359 -8.305 -23.859 1 97.75 209 VAL B N 1
ATOM 6343 C CA . VAL B 1 209 ? 29.203 -9.43 -24.25 1 97.75 209 VAL B CA 1
ATOM 6344 C C . VAL B 1 209 ? 29 -9.742 -25.734 1 97.75 209 VAL B C 1
ATOM 6346 O O . VAL B 1 209 ? 29.188 -10.883 -26.172 1 97.75 209 VAL B O 1
ATOM 6349 N N . SER B 1 210 ? 28.562 -8.766 -26.484 1 96.12 210 SER B N 1
ATOM 6350 C CA . SER B 1 210 ? 28.297 -8.961 -27.906 1 96.12 210 SER B CA 1
ATOM 6351 C C . SER B 1 210 ? 29.547 -9.398 -28.641 1 96.12 210 SER B C 1
ATOM 6353 O O . SER B 1 210 ? 29.469 -10.078 -29.672 1 96.12 210 SER B O 1
ATOM 6355 N N . HIS B 1 211 ? 30.719 -9.07 -28.109 1 95.5 211 HIS B N 1
ATOM 6356 C CA . HIS B 1 211 ? 31.984 -9.391 -28.766 1 95.5 211 HIS B CA 1
ATOM 6357 C C . HIS B 1 211 ? 32.25 -10.891 -28.75 1 95.5 211 HIS B C 1
ATOM 6359 O O . HIS B 1 211 ? 33.062 -11.391 -29.531 1 95.5 211 HIS B O 1
ATOM 6365 N N . LEU B 1 212 ? 31.547 -11.648 -27.922 1 95.75 212 LEU B N 1
ATOM 6366 C CA . LEU B 1 212 ? 31.766 -13.086 -27.812 1 95.75 212 LEU B CA 1
ATOM 6367 C C . LEU B 1 212 ? 31.016 -13.836 -28.922 1 95.75 212 LEU B C 1
ATOM 6369 O O . LEU B 1 212 ? 31.234 -15.031 -29.109 1 95.75 212 LEU B O 1
ATOM 6373 N N . LEU B 1 213 ? 30.203 -13.156 -29.656 1 97.38 213 LEU B N 1
ATOM 6374 C CA . LEU B 1 213 ? 29.391 -13.789 -30.703 1 97.38 213 LEU B CA 1
ATOM 6375 C C . LEU B 1 213 ? 30.094 -13.711 -32.062 1 97.38 213 LEU B C 1
ATOM 6377 O O . LEU B 1 213 ? 30.672 -12.68 -32.406 1 97.38 213 LEU B O 1
ATOM 6381 N N . GLU B 1 214 ? 30.047 -14.812 -32.781 1 96.81 214 GLU B N 1
ATOM 6382 C CA . GLU B 1 214 ? 30.594 -14.875 -34.125 1 96.81 214 GLU B CA 1
ATOM 6383 C C . GLU B 1 214 ? 29.578 -15.438 -35.125 1 96.81 214 GLU B C 1
ATOM 6385 O O . GLU B 1 214 ? 28.891 -16.406 -34.812 1 96.81 214 GLU B O 1
ATOM 6390 N N . TYR B 1 215 ? 29.562 -14.758 -36.281 1 96.19 215 TYR B N 1
ATOM 6391 C CA . TYR B 1 215 ? 28.641 -15.219 -37.312 1 96.19 215 TYR B CA 1
ATOM 6392 C C . TYR B 1 215 ? 29.203 -16.422 -38.062 1 96.19 215 TYR B C 1
ATOM 6394 O O . TYR B 1 215 ? 30.375 -16.438 -38.438 1 96.19 215 TYR B O 1
ATOM 6402 N N . ALA B 1 216 ? 28.359 -17.484 -38.156 1 94.62 216 ALA B N 1
ATOM 6403 C CA . ALA B 1 216 ? 28.766 -18.672 -38.875 1 94.62 216 ALA B CA 1
ATOM 6404 C C . ALA B 1 216 ? 27.547 -19.484 -39.312 1 94.62 216 ALA B C 1
ATOM 6406 O O . ALA B 1 216 ? 26.422 -19.219 -38.875 1 94.62 216 ALA B O 1
ATOM 6407 N N . CYS B 1 217 ? 27.75 -20.219 -40.281 1 93.75 217 CYS B N 1
ATOM 6408 C CA . CYS B 1 217 ? 26.781 -21.266 -40.656 1 93.75 217 CYS B CA 1
ATOM 6409 C C . CYS B 1 217 ? 27.312 -22.641 -40.281 1 93.75 217 CYS B C 1
ATOM 6411 O O . CYS B 1 217 ? 28.281 -23.125 -40.875 1 93.75 217 CYS B O 1
ATOM 6413 N N . LEU B 1 218 ? 26.703 -23.234 -39.25 1 93.12 218 LEU B N 1
ATOM 6414 C CA . LEU B 1 218 ? 27.234 -24.469 -38.688 1 93.12 218 LEU B CA 1
ATOM 6415 C C . LEU B 1 218 ? 26.125 -25.516 -38.562 1 93.12 218 LEU B C 1
ATOM 6417 O O . LEU B 1 218 ? 24.969 -25.172 -38.344 1 93.12 218 LEU B O 1
ATOM 6421 N N . THR B 1 219 ? 26.531 -26.844 -38.719 1 90.81 219 THR B N 1
ATOM 6422 C CA . THR B 1 219 ? 25.641 -27.953 -38.375 1 90.81 219 THR B CA 1
ATOM 6423 C C . THR B 1 219 ? 25.797 -28.312 -36.906 1 90.81 219 THR B C 1
ATOM 6425 O O . THR B 1 219 ? 26.875 -28.734 -36.469 1 90.81 219 THR B O 1
ATOM 6428 N N . THR B 1 220 ? 24.797 -27.984 -36.188 1 89.12 220 THR B N 1
ATOM 6429 C CA . THR B 1 220 ? 24.844 -28.188 -34.719 1 89.12 220 THR B CA 1
ATOM 6430 C C . THR B 1 220 ? 23.5 -28.672 -34.188 1 89.12 220 THR B C 1
ATOM 6432 O O . THR B 1 220 ? 22.562 -28.859 -34.969 1 89.12 220 THR B O 1
ATOM 6435 N N . ARG B 1 221 ? 23.406 -28.859 -32.906 1 87.06 221 ARG B N 1
ATOM 6436 C CA . ARG B 1 221 ? 22.172 -29.266 -32.25 1 87.06 221 ARG B CA 1
ATOM 6437 C C . ARG B 1 221 ? 21.125 -28.172 -32.312 1 87.06 221 ARG B C 1
ATOM 6439 O O . ARG B 1 221 ? 21.422 -27 -32.094 1 87.06 221 ARG B O 1
ATOM 6446 N N . MET B 1 222 ? 19.891 -28.578 -32.719 1 89 222 MET B N 1
ATOM 6447 C CA . MET B 1 222 ? 18.781 -27.641 -32.844 1 89 222 MET B CA 1
ATOM 6448 C C . MET B 1 222 ? 17.984 -27.578 -31.547 1 89 222 MET B C 1
ATOM 6450 O O . MET B 1 222 ? 16.781 -27.859 -31.531 1 89 222 MET B O 1
ATOM 6454 N N . ASP B 1 223 ? 18.641 -27.141 -30.453 1 86.19 223 ASP B N 1
ATOM 6455 C CA . ASP B 1 223 ? 18.047 -27.109 -29.125 1 86.19 223 ASP B CA 1
ATOM 6456 C C . ASP B 1 223 ? 17.109 -25.906 -28.969 1 86.19 223 ASP B C 1
ATOM 6458 O O . ASP B 1 223 ? 16.391 -25.797 -27.969 1 86.19 223 ASP B O 1
ATOM 6462 N N . TRP B 1 224 ? 17.062 -25.094 -29.984 1 89.69 224 TRP B N 1
ATOM 6463 C CA . TRP B 1 224 ? 16.375 -23.812 -29.875 1 89.69 224 TRP B CA 1
ATOM 6464 C C . TRP B 1 224 ? 15.062 -23.828 -30.641 1 89.69 224 TRP B C 1
ATOM 6466 O O . TRP B 1 224 ? 14.227 -22.938 -30.484 1 89.69 224 TRP B O 1
ATOM 6476 N N . ILE B 1 225 ? 14.852 -24.781 -31.469 1 88 225 ILE B N 1
ATOM 6477 C CA . ILE B 1 225 ? 13.656 -24.797 -32.312 1 88 225 ILE B CA 1
ATOM 6478 C C . ILE B 1 225 ? 12.445 -25.172 -31.453 1 88 225 ILE B C 1
ATOM 6480 O O . ILE B 1 225 ? 12.586 -25.797 -30.406 1 88 225 ILE B O 1
ATOM 6484 N N . ARG B 1 226 ? 11.305 -24.812 -31.875 1 81.19 226 ARG B N 1
ATOM 6485 C CA . ARG B 1 226 ? 10.055 -25.062 -31.156 1 81.19 226 ARG B CA 1
ATOM 6486 C C . ARG B 1 226 ? 9.852 -26.562 -30.922 1 81.19 226 ARG B C 1
ATOM 6488 O O . ARG B 1 226 ? 9.398 -26.969 -29.844 1 81.19 226 ARG B O 1
ATOM 6495 N N . ALA B 1 227 ? 10.211 -27.359 -31.859 1 76.25 227 ALA B N 1
ATOM 6496 C CA . ALA B 1 227 ? 9.945 -28.797 -31.812 1 76.25 227 ALA B CA 1
ATOM 6497 C C . ALA B 1 227 ? 10.977 -29.516 -30.938 1 76.25 227 ALA B C 1
ATOM 6499 O O . ALA B 1 227 ? 10.82 -30.703 -30.641 1 76.25 227 ALA B O 1
ATOM 6500 N N . ALA B 1 228 ? 11.969 -28.75 -30.609 1 75.69 228 ALA B N 1
ATOM 6501 C CA . ALA B 1 228 ? 13.023 -29.375 -29.828 1 75.69 228 ALA B CA 1
ATOM 6502 C C . ALA B 1 228 ? 12.469 -29.938 -28.516 1 75.69 228 ALA B C 1
ATOM 6504 O O . ALA B 1 228 ? 11.805 -29.219 -27.766 1 75.69 228 ALA B O 1
ATOM 6505 N N . LYS B 1 229 ? 12.258 -31.266 -28.391 1 63.12 229 LYS B N 1
ATOM 6506 C CA . LYS B 1 229 ? 11.75 -31.969 -27.203 1 63.12 229 LYS B CA 1
ATOM 6507 C C . LYS B 1 229 ? 12.875 -32.594 -26.406 1 63.12 229 LYS B C 1
ATOM 6509 O O . LYS B 1 229 ? 13.844 -33.094 -26.984 1 63.12 229 LYS B O 1
ATOM 6514 N N . GLY B 1 230 ? 13.453 -32.062 -25.469 1 53.19 230 GLY B N 1
ATOM 6515 C CA . GLY B 1 230 ? 14.461 -32.781 -24.719 1 53.19 230 GLY B CA 1
ATOM 6516 C C . GLY B 1 230 ? 13.867 -33.719 -23.688 1 53.19 230 GLY B C 1
ATOM 6517 O O . GLY B 1 230 ? 12.859 -33.406 -23.047 1 53.19 230 GLY B O 1
ATOM 6518 N N . ASN B 1 231 ? 13.68 -34.844 -24.031 1 42.84 231 ASN B N 1
ATOM 6519 C CA . ASN B 1 231 ? 13.32 -35.844 -23.031 1 42.84 231 ASN B CA 1
ATOM 6520 C C . ASN B 1 231 ? 14.312 -35.844 -21.875 1 42.84 231 ASN B C 1
ATOM 6522 O O . ASN B 1 231 ? 15.484 -36.156 -22.047 1 42.84 231 ASN B O 1
ATOM 6526 N N . GLY B 1 232 ? 13.914 -35.312 -20.703 1 43.69 232 GLY B N 1
ATOM 6527 C CA . GLY B 1 232 ? 14.602 -35.5 -19.438 1 43.69 232 GLY B CA 1
ATOM 6528 C C . GLY B 1 232 ? 16.109 -35.375 -19.547 1 43.69 232 GLY B C 1
ATOM 6529 O O . GLY B 1 232 ? 16.609 -34.531 -20.297 1 43.69 232 GLY B O 1
ATOM 6530 N N . MET B 1 233 ? 16.953 -36.25 -18.969 1 43.78 233 MET B N 1
ATOM 6531 C CA . MET B 1 233 ? 18.406 -36.406 -18.828 1 43.78 233 MET B CA 1
ATOM 6532 C C . MET B 1 233 ? 19.078 -36.5 -20.203 1 43.78 233 MET B C 1
ATOM 6534 O O . MET B 1 233 ? 20.266 -36.219 -20.344 1 43.78 233 MET B O 1
ATOM 6538 N N . ASN B 1 234 ? 18.469 -37.125 -21.188 1 44.44 234 ASN B N 1
ATOM 6539 C CA . ASN B 1 234 ? 19.141 -37.375 -22.453 1 44.44 234 ASN B CA 1
ATOM 6540 C C . ASN B 1 234 ? 18.656 -36.438 -23.547 1 44.44 234 ASN B C 1
ATOM 6542 O O . ASN B 1 234 ? 17.672 -36.719 -24.219 1 44.44 234 ASN B O 1
ATOM 6546 N N . LEU B 1 235 ? 18.984 -35.219 -23.453 1 52.94 235 LEU B N 1
ATOM 6547 C CA . LEU B 1 235 ? 18.609 -34.219 -24.422 1 52.94 235 LEU B CA 1
ATOM 6548 C C . LEU B 1 235 ? 19.031 -34.625 -25.828 1 52.94 235 LEU B C 1
ATOM 6550 O O . LEU B 1 235 ? 20.234 -34.625 -26.141 1 52.94 235 LEU B O 1
ATOM 6554 N N . THR B 1 236 ? 18.312 -35.562 -26.484 1 61.44 236 THR B N 1
ATOM 6555 C CA . THR B 1 236 ? 18.672 -35.844 -27.875 1 61.44 236 THR B CA 1
ATOM 6556 C C . THR B 1 236 ? 18.047 -34.812 -28.812 1 61.44 236 THR B C 1
ATOM 6558 O O . THR B 1 236 ? 16.828 -34.719 -28.906 1 61.44 236 THR B O 1
ATOM 6561 N N . TYR B 1 237 ? 18.844 -33.812 -29.141 1 73.75 237 TYR B N 1
ATOM 6562 C CA . TYR B 1 237 ? 18.375 -32.812 -30.094 1 73.75 237 TYR B CA 1
ATOM 6563 C C . TYR B 1 237 ? 18.719 -33.219 -31.516 1 73.75 237 TYR B C 1
ATOM 6565 O O . TYR B 1 237 ? 19.734 -33.875 -31.75 1 73.75 237 TYR B O 1
ATOM 6573 N N . THR B 1 238 ? 17.781 -32.938 -32.438 1 80 238 THR B N 1
ATOM 6574 C CA . THR B 1 238 ? 18.094 -33.156 -33.844 1 80 238 THR B CA 1
ATOM 6575 C C . THR B 1 238 ? 19.219 -32.25 -34.312 1 80 238 THR B C 1
ATOM 6577 O O . THR B 1 238 ? 19.375 -31.141 -33.781 1 80 238 THR B O 1
ATOM 6580 N N . GLU B 1 239 ? 20 -32.844 -35.156 1 86.69 239 GLU B N 1
ATOM 6581 C CA . GLU B 1 239 ? 21.047 -32.031 -35.75 1 86.69 239 GLU B CA 1
ATOM 6582 C C . GLU B 1 239 ? 20.547 -31.312 -37 1 86.69 239 GLU B C 1
ATOM 6584 O O . GLU B 1 239 ? 19.734 -31.875 -37.75 1 86.69 239 GLU B O 1
ATOM 6589 N N . GLY B 1 240 ? 20.906 -30.094 -37.156 1 90 240 GLY B N 1
ATOM 6590 C CA . GLY B 1 240 ? 20.578 -29.297 -38.312 1 90 240 GLY B CA 1
ATOM 6591 C C . GLY B 1 240 ? 21.547 -28.141 -38.531 1 90 240 GLY B C 1
ATOM 6592 O O . GLY B 1 240 ? 22.438 -27.906 -37.719 1 90 240 GLY B O 1
ATOM 6593 N N . THR B 1 241 ? 21.391 -27.578 -39.781 1 93.19 241 THR B N 1
ATOM 6594 C CA . THR B 1 241 ? 22.266 -26.453 -40.094 1 93.19 241 THR B CA 1
ATOM 6595 C C . THR B 1 241 ? 21.578 -25.125 -39.781 1 93.19 241 THR B C 1
ATOM 6597 O O . THR B 1 241 ? 20.406 -24.922 -40.125 1 93.19 241 THR B O 1
ATOM 6600 N N . ALA B 1 242 ? 22.312 -24.312 -39.031 1 95.06 242 ALA B N 1
ATOM 6601 C CA . ALA B 1 242 ? 21.828 -22.969 -38.688 1 95.06 242 ALA B CA 1
ATOM 6602 C C . ALA B 1 242 ? 22.875 -21.906 -39.031 1 95.06 242 ALA B C 1
ATOM 6604 O O . ALA B 1 242 ? 24.078 -22.156 -38.938 1 95.06 242 ALA B O 1
ATOM 6605 N N . CYS B 1 243 ? 22.391 -20.766 -39.531 1 95.19 243 CYS B N 1
ATOM 6606 C CA . CYS B 1 243 ? 23.234 -19.609 -39.75 1 95.19 243 CYS B CA 1
ATOM 6607 C C . CYS B 1 243 ? 22.875 -18.469 -38.781 1 95.19 243 CYS B C 1
ATOM 6609 O O . CYS B 1 243 ? 21.703 -18.219 -38.531 1 95.19 243 CYS B O 1
ATOM 6611 N N . GLY B 1 244 ? 23.844 -17.922 -38.188 1 96.38 244 GLY B N 1
ATOM 6612 C CA . GLY B 1 244 ? 23.625 -16.844 -37.25 1 96.38 244 GLY B CA 1
ATOM 6613 C C . GLY B 1 244 ? 24.812 -16.609 -36.312 1 96.38 244 GLY B C 1
ATOM 6614 O O . GLY B 1 244 ? 25.953 -16.906 -36.688 1 96.38 244 GLY B O 1
ATOM 6615 N N . TYR B 1 245 ? 24.531 -15.953 -35.344 1 97.81 245 TYR B N 1
ATOM 6616 C CA . TYR B 1 245 ? 25.562 -15.641 -34.344 1 97.81 245 TYR B CA 1
ATOM 6617 C C . TYR B 1 245 ? 25.625 -16.719 -33.25 1 97.81 245 TYR B C 1
ATOM 6619 O O . TYR B 1 245 ? 24.625 -17.016 -32.625 1 97.81 245 TYR B O 1
ATOM 6627 N N . PHE B 1 246 ? 26.812 -17.312 -33.094 1 97.44 246 PHE B N 1
ATOM 6628 C CA . PHE B 1 246 ? 27.047 -18.406 -32.188 1 97.44 246 PHE B CA 1
ATOM 6629 C C . PHE B 1 246 ? 27.969 -17.984 -31.047 1 97.44 246 PHE B C 1
ATOM 6631 O O . PHE B 1 246 ? 28.875 -17.156 -31.25 1 97.44 246 PHE B O 1
ATOM 6638 N N . LEU B 1 247 ? 27.641 -18.5 -29.875 1 95.5 247 LEU B N 1
ATOM 6639 C CA . LEU B 1 247 ? 28.656 -18.547 -28.828 1 95.5 247 LEU B CA 1
ATOM 6640 C C . LEU B 1 247 ? 29.578 -19.75 -29.031 1 95.5 247 LEU B C 1
ATOM 6642 O O . LEU B 1 247 ? 29.125 -20.844 -29.344 1 95.5 247 LEU B O 1
ATOM 6646 N N . ASN B 1 248 ? 30.844 -19.547 -28.953 1 92.38 248 ASN B N 1
ATOM 6647 C CA . ASN B 1 248 ? 31.828 -20.594 -29.125 1 92.38 248 ASN B CA 1
ATOM 6648 C C . ASN B 1 248 ? 31.703 -21.266 -30.484 1 92.38 248 ASN B C 1
ATOM 6650 O O . ASN B 1 248 ? 31.609 -22.5 -30.578 1 92.38 248 ASN B O 1
ATOM 6654 N N . ALA B 1 249 ? 31.656 -20.516 -31.5 1 92.31 249 ALA B N 1
ATOM 6655 C CA . ALA B 1 249 ? 31.406 -20.984 -32.844 1 92.31 249 ALA B CA 1
ATOM 6656 C C . ALA B 1 249 ? 32.469 -21.953 -33.312 1 92.31 249 ALA B C 1
ATOM 6658 O O . ALA B 1 249 ? 32.219 -22.859 -34.125 1 92.31 249 ALA B O 1
ATOM 6659 N N . THR B 1 250 ? 33.656 -21.859 -32.812 1 88.81 250 THR B N 1
ATOM 6660 C CA . THR B 1 250 ? 34.781 -22.656 -33.312 1 88.81 250 THR B CA 1
ATOM 6661 C C . THR B 1 250 ? 35.031 -23.875 -32.406 1 88.81 250 THR B C 1
ATOM 6663 O O . THR B 1 250 ? 35.906 -24.688 -32.688 1 88.81 250 THR B O 1
ATOM 6666 N N . SER B 1 251 ? 34.281 -24 -31.406 1 86.94 251 SER B N 1
ATOM 6667 C CA . SER B 1 251 ? 34.469 -25.125 -30.5 1 86.94 251 SER B CA 1
ATOM 6668 C C . SER B 1 251 ? 33.594 -26.312 -30.891 1 86.94 251 SER B C 1
ATOM 6670 O O . SER B 1 251 ? 32.906 -26.266 -31.922 1 86.94 251 SER B O 1
ATOM 6672 N N . ASP B 1 252 ? 33.688 -27.406 -30.094 1 85.19 252 ASP B N 1
ATOM 6673 C CA . ASP B 1 252 ? 32.938 -28.641 -30.375 1 85.19 252 ASP B CA 1
ATOM 6674 C C . ASP B 1 252 ? 31.484 -28.5 -29.984 1 85.19 252 ASP B C 1
ATOM 6676 O O . ASP B 1 252 ? 30.641 -29.297 -30.406 1 85.19 252 ASP B O 1
ATOM 6680 N N . ASN B 1 253 ? 31.219 -27.438 -29.281 1 87.5 253 ASN B N 1
ATOM 6681 C CA . ASN B 1 253 ? 29.844 -27.281 -28.828 1 87.5 253 ASN B CA 1
ATOM 6682 C C . ASN B 1 253 ? 29.328 -25.859 -29.031 1 87.5 253 ASN B C 1
ATOM 6684 O O . ASN B 1 253 ? 29 -25.172 -28.047 1 87.5 253 ASN B O 1
ATOM 6688 N N . PRO B 1 254 ? 29.188 -25.469 -30.312 1 93.38 254 PRO B N 1
ATOM 6689 C CA . PRO B 1 254 ? 28.672 -24.125 -30.562 1 93.38 254 PRO B CA 1
ATOM 6690 C C . PRO B 1 254 ? 27.203 -23.984 -30.141 1 93.38 254 PRO B C 1
ATOM 6692 O O . PRO B 1 254 ? 26.422 -24.938 -30.266 1 93.38 254 PRO B O 1
ATOM 6695 N N . VAL B 1 255 ? 26.859 -22.875 -29.625 1 94.25 255 VAL B N 1
ATOM 6696 C CA . VAL B 1 255 ? 25.484 -22.594 -29.219 1 94.25 255 VAL B CA 1
ATOM 6697 C C . VAL B 1 255 ? 24.938 -21.422 -30.016 1 94.25 255 VAL B C 1
ATOM 6699 O O . VAL B 1 255 ? 25.469 -20.312 -29.953 1 94.25 255 VAL B O 1
ATOM 6702 N N . LEU B 1 256 ? 23.906 -21.656 -30.797 1 96.56 256 LEU B N 1
ATOM 6703 C CA . LEU B 1 256 ? 23.266 -20.562 -31.531 1 96.56 256 LEU B CA 1
ATOM 6704 C C . LEU B 1 256 ? 22.531 -19.625 -30.594 1 96.56 256 LEU B C 1
ATOM 6706 O O . LEU B 1 256 ? 21.719 -20.062 -29.766 1 96.56 256 LEU B O 1
ATOM 6710 N N . MET B 1 257 ? 22.844 -18.375 -30.719 1 97.56 257 MET B N 1
ATOM 6711 C CA . MET B 1 257 ? 22.203 -17.406 -29.844 1 97.56 257 MET B CA 1
ATOM 6712 C C . MET B 1 257 ? 21.203 -16.547 -30.625 1 97.56 257 MET B C 1
ATOM 6714 O O . MET B 1 257 ? 20.219 -16.047 -30.062 1 97.56 257 MET B O 1
ATOM 6718 N N . SER B 1 258 ? 21.406 -16.297 -31.859 1 97.88 258 SER B N 1
ATOM 6719 C CA . SER B 1 258 ? 20.516 -15.648 -32.812 1 97.88 258 SER B CA 1
ATOM 6720 C C . SER B 1 258 ? 20.797 -16.078 -34.25 1 97.88 258 SER B C 1
ATOM 6722 O O . SER B 1 258 ? 21.953 -16.141 -34.656 1 97.88 258 SER B O 1
ATOM 6724 N N . GLY B 1 259 ? 19.75 -16.484 -34.875 1 96.81 259 GLY B N 1
ATOM 6725 C CA . GLY B 1 259 ? 19.938 -16.969 -36.25 1 96.81 259 GLY B CA 1
ATOM 6726 C C . GLY B 1 259 ? 18.734 -17.703 -36.781 1 96.81 259 GLY B C 1
ATOM 6727 O O . GLY B 1 259 ? 17.609 -17.484 -36.344 1 96.81 259 GLY B O 1
ATOM 6728 N N . PHE B 1 260 ? 18.969 -18.422 -37.875 1 95.62 260 PHE B N 1
ATOM 6729 C CA . PHE B 1 260 ? 17.891 -19.141 -38.531 1 95.62 260 PHE B CA 1
ATOM 6730 C C . PHE B 1 260 ? 18.375 -20.469 -39.094 1 95.62 260 PHE B C 1
ATOM 6732 O O . PHE B 1 260 ? 19.562 -20.625 -39.375 1 95.62 260 PHE B O 1
ATOM 6739 N N . ARG B 1 261 ? 17.453 -21.359 -39.125 1 93.81 261 ARG B N 1
ATOM 6740 C CA . ARG B 1 261 ? 17.75 -22.672 -39.719 1 93.81 261 ARG B CA 1
ATOM 6741 C C . ARG B 1 261 ? 17.75 -22.609 -41.219 1 93.81 261 ARG B C 1
ATOM 6743 O O . ARG B 1 261 ? 16.984 -21.844 -41.844 1 93.81 261 ARG B O 1
ATOM 6750 N N . VAL B 1 262 ? 18.641 -23.422 -41.812 1 91.62 262 VAL B N 1
ATOM 6751 C CA . VAL B 1 262 ? 18.703 -23.484 -43.281 1 91.62 262 VAL B CA 1
ATOM 6752 C C . VAL B 1 262 ? 18.688 -24.953 -43.719 1 91.62 262 VAL B C 1
ATOM 6754 O O . VAL B 1 262 ? 19.25 -25.812 -43.062 1 91.62 262 VAL B O 1
ATOM 6757 N N . ASP B 1 263 ? 17.906 -25.281 -44.719 1 82.44 263 ASP B N 1
ATOM 6758 C CA . ASP B 1 263 ? 17.859 -26.641 -45.25 1 82.44 263 ASP B CA 1
ATOM 6759 C C . ASP B 1 263 ? 18.984 -26.875 -46.281 1 82.44 263 ASP B C 1
ATOM 6761 O O . ASP B 1 263 ? 19.391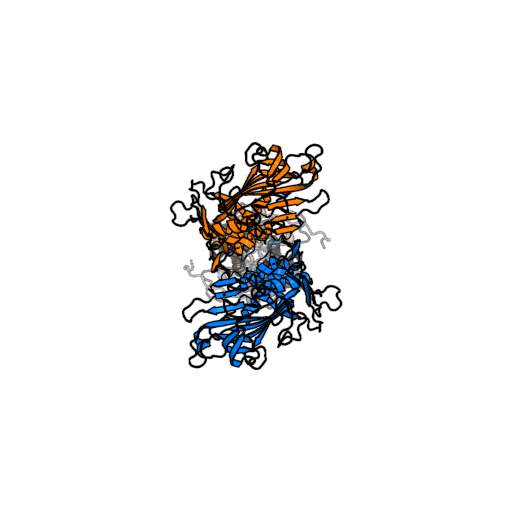 -28 -46.5 1 82.44 263 ASP B O 1
ATOM 6765 N N . ASN B 1 264 ? 19.312 -25.828 -47.031 1 76.38 264 ASN B N 1
ATOM 6766 C CA . ASN B 1 264 ? 20.328 -25.922 -48.094 1 76.38 264 ASN B CA 1
ATOM 6767 C C . ASN B 1 264 ? 21.344 -24.797 -47.969 1 76.38 264 ASN B C 1
ATOM 6769 O O . ASN B 1 264 ? 20.984 -23.625 -47.844 1 76.38 264 ASN B O 1
ATOM 6773 N N . LEU B 1 265 ? 22.625 -25.188 -47.844 1 74.25 265 LEU B N 1
ATOM 6774 C CA . LEU B 1 265 ? 23.688 -24.188 -47.625 1 74.25 265 LEU B CA 1
ATOM 6775 C C . LEU B 1 265 ? 23.922 -23.375 -48.906 1 74.25 265 LEU B C 1
ATOM 6777 O O . LEU B 1 265 ? 24.406 -22.25 -48.844 1 74.25 265 LEU B O 1
ATOM 6781 N N . THR B 1 266 ? 23.609 -23.906 -50.094 1 70.31 266 THR B N 1
ATOM 6782 C CA . THR B 1 266 ? 23.875 -23.234 -51.375 1 70.31 266 THR B CA 1
ATOM 6783 C C . THR B 1 266 ? 22.938 -22.062 -51.562 1 70.31 266 THR B C 1
ATOM 6785 O O . THR B 1 266 ? 23.359 -20.984 -52 1 70.31 266 THR B O 1
ATOM 6788 N N . ASN B 1 267 ? 21.609 -22.219 -51.25 1 67.69 267 ASN B N 1
ATOM 6789 C CA . ASN B 1 267 ? 20.625 -21.141 -51.281 1 67.69 267 ASN B CA 1
ATOM 6790 C C . ASN B 1 267 ? 19.875 -21.062 -49.938 1 67.69 267 ASN B C 1
ATOM 6792 O O . ASN B 1 267 ? 18.766 -21.594 -49.844 1 67.69 267 ASN B O 1
ATOM 6796 N N . PRO B 1 268 ? 20.469 -20.422 -49 1 73.06 268 PRO B N 1
ATOM 6797 C CA . PRO B 1 268 ? 19.891 -20.5 -47.656 1 73.06 268 PRO B CA 1
ATOM 6798 C C . PRO B 1 268 ? 18.609 -19.688 -47.5 1 73.06 268 PRO B C 1
ATOM 6800 O O . PRO B 1 268 ? 18.641 -18.453 -47.625 1 73.06 268 PRO B O 1
ATOM 6803 N N . VAL B 1 269 ? 17.438 -20.375 -47.625 1 80.88 269 VAL B N 1
ATOM 6804 C CA . VAL B 1 269 ? 16.172 -19.75 -47.281 1 80.88 269 VAL B CA 1
ATOM 6805 C C . VAL B 1 269 ? 15.938 -19.859 -45.781 1 80.88 269 VAL B C 1
ATOM 6807 O O . VAL B 1 269 ? 16.047 -20.938 -45.188 1 80.88 269 VAL B O 1
ATOM 6810 N N . PRO B 1 270 ? 15.703 -18.719 -45.25 1 89.62 270 PRO B N 1
ATOM 6811 C CA . PRO B 1 270 ? 15.547 -18.734 -43.781 1 89.62 270 PRO B CA 1
ATOM 6812 C C . PRO B 1 270 ? 14.328 -19.531 -43.344 1 89.62 270 PRO B C 1
ATOM 6814 O O . PRO B 1 270 ? 13.219 -19.297 -43.844 1 89.62 270 PRO B O 1
ATOM 6817 N N . GLY B 1 271 ? 14.531 -20.562 -42.5 1 91.88 271 GLY B N 1
ATOM 6818 C CA . GLY B 1 271 ? 13.469 -21.281 -41.812 1 91.88 271 GLY B CA 1
ATOM 6819 C C . GLY B 1 271 ? 13.133 -20.688 -40.438 1 91.88 271 GLY B C 1
ATOM 6820 O O . GLY B 1 271 ? 13.023 -19.484 -40.281 1 91.88 271 GLY B O 1
ATOM 6821 N N . GLU B 1 272 ? 12.906 -21.625 -39.531 1 93.94 272 GLU B N 1
ATOM 6822 C CA . GLU B 1 272 ? 12.664 -21.156 -38.156 1 93.94 272 GLU B CA 1
ATOM 6823 C C . GLU B 1 272 ? 13.812 -20.266 -37.688 1 93.94 272 GLU B C 1
ATOM 6825 O O . GLU B 1 272 ? 14.984 -20.562 -37.906 1 93.94 272 GLU B O 1
ATOM 6830 N N . THR B 1 273 ? 13.375 -19.094 -37.125 1 96.62 273 THR B N 1
ATOM 6831 C CA . THR B 1 273 ? 14.336 -18.062 -36.781 1 96.62 273 THR B CA 1
ATOM 6832 C C . THR B 1 273 ? 14.32 -17.781 -35.281 1 96.62 273 THR B C 1
ATOM 6834 O O . THR B 1 273 ? 13.258 -17.641 -34.656 1 96.62 273 THR B O 1
ATOM 6837 N N . LEU B 1 274 ? 15.5 -17.766 -34.719 1 97.25 274 LEU B N 1
ATOM 6838 C CA . LEU B 1 274 ? 15.688 -17.469 -33.281 1 97.25 274 LEU B CA 1
ATOM 6839 C C . LEU B 1 274 ? 15.891 -15.977 -33.062 1 97.25 274 LEU B C 1
ATOM 6841 O O . LEU B 1 274 ? 16.938 -15.438 -33.438 1 97.25 274 LEU B O 1
ATOM 6845 N N . LEU B 1 275 ? 14.984 -15.336 -32.406 1 97.5 275 LEU B N 1
ATOM 6846 C CA . LEU B 1 275 ? 15.016 -13.891 -32.219 1 97.5 275 LEU B CA 1
ATOM 6847 C C . LEU B 1 275 ? 15.672 -13.516 -30.906 1 97.5 275 LEU B C 1
ATOM 6849 O O . LEU B 1 275 ? 16.266 -12.445 -30.781 1 97.5 275 LEU B O 1
ATOM 6853 N N . MET B 1 276 ? 15.461 -14.328 -29.938 1 97.81 276 MET B N 1
ATOM 6854 C CA . MET B 1 276 ? 15.961 -14.047 -28.594 1 97.81 276 MET B CA 1
ATOM 6855 C C . MET B 1 276 ? 16.266 -15.344 -27.844 1 97.81 276 MET B C 1
ATOM 6857 O O . MET B 1 276 ? 15.523 -16.312 -27.953 1 97.81 276 MET B O 1
ATOM 6861 N N . ARG B 1 277 ? 17.328 -15.328 -27.062 1 96.75 277 ARG B N 1
ATOM 6862 C CA . ARG B 1 277 ? 17.688 -16.469 -26.219 1 96.75 277 ARG B CA 1
ATOM 6863 C C . ARG B 1 277 ? 18.312 -16 -24.906 1 96.75 277 ARG B C 1
ATOM 6865 O O . ARG B 1 277 ? 19.172 -15.125 -24.906 1 96.75 277 ARG B O 1
ATOM 6872 N N . THR B 1 278 ? 17.797 -16.5 -23.875 1 96.81 278 THR B N 1
ATOM 6873 C CA . THR B 1 278 ? 18.469 -16.375 -22.594 1 96.81 278 THR B CA 1
ATOM 6874 C C . THR B 1 278 ? 19.203 -17.656 -22.234 1 96.81 278 THR B C 1
ATOM 6876 O O . THR B 1 278 ? 18.641 -18.75 -22.344 1 96.81 278 THR B O 1
ATOM 6879 N N . LEU B 1 279 ? 20.438 -17.547 -21.906 1 96.12 279 LEU B N 1
ATOM 6880 C CA . LEU B 1 279 ? 21.281 -18.703 -21.609 1 96.12 279 LEU B CA 1
ATOM 6881 C C . LEU B 1 279 ? 21.938 -18.578 -20.234 1 96.12 279 LEU B C 1
ATOM 6883 O O . LEU B 1 279 ? 22.906 -17.828 -20.078 1 96.12 279 LEU B O 1
ATOM 6887 N N . PRO B 1 280 ? 21.375 -19.281 -19.281 1 96.62 280 PRO B N 1
ATOM 6888 C CA . PRO B 1 280 ? 22.062 -19.25 -17.984 1 96.62 280 PRO B CA 1
ATOM 6889 C C . PRO B 1 280 ? 23.438 -19.891 -18.031 1 96.62 280 PRO B C 1
ATOM 6891 O O . PRO B 1 280 ? 23.641 -20.891 -18.734 1 96.62 280 PRO B O 1
ATOM 6894 N N . LEU B 1 281 ? 24.328 -19.406 -17.328 1 96.5 281 LEU B N 1
ATOM 6895 C CA . LEU B 1 281 ? 25.703 -19.906 -17.328 1 96.5 281 LEU B CA 1
ATOM 6896 C C . LEU B 1 281 ? 25.891 -21.016 -16.312 1 96.5 281 LEU B C 1
ATOM 6898 O O . LEU B 1 281 ? 26.984 -21.594 -16.203 1 96.5 281 LEU B O 1
ATOM 6902 N N . VAL B 1 282 ? 24.922 -21.281 -15.555 1 93.75 282 VAL B N 1
ATOM 6903 C CA . VAL B 1 282 ? 24.75 -22.5 -14.781 1 93.75 282 VAL B CA 1
ATOM 6904 C C . VAL B 1 282 ? 23.516 -23.25 -15.273 1 93.75 282 VAL B C 1
ATOM 6906 O O . VAL B 1 282 ? 22.406 -22.719 -15.258 1 93.75 282 VAL B O 1
ATOM 6909 N N . THR B 1 283 ? 23.734 -24.422 -15.688 1 89.19 283 THR B N 1
ATOM 6910 C CA . THR B 1 283 ? 22.625 -25.141 -16.297 1 89.19 283 THR B CA 1
ATOM 6911 C C . THR B 1 283 ? 21.516 -25.375 -15.297 1 89.19 283 THR B C 1
ATOM 6913 O O . THR B 1 283 ? 21.75 -25.484 -14.094 1 89.19 283 THR B O 1
ATOM 6916 N N . SER B 1 284 ? 20.312 -25.484 -15.641 1 84.44 284 SER B N 1
ATOM 6917 C CA . SER B 1 284 ? 19.141 -25.5 -14.758 1 84.44 284 SER B CA 1
ATOM 6918 C C . SER B 1 284 ? 18.969 -26.859 -14.094 1 84.44 284 SER B C 1
ATOM 6920 O O . SER B 1 284 ? 18.672 -26.938 -12.898 1 84.44 284 SER B O 1
ATOM 6922 N N . LEU B 1 285 ? 19.141 -27.984 -14.727 1 78.88 285 LEU B N 1
ATOM 6923 C CA . LEU B 1 285 ? 18.844 -29.297 -14.148 1 78.88 285 LEU B CA 1
ATOM 6924 C C . LEU B 1 285 ? 20.031 -29.844 -13.391 1 78.88 285 LEU B C 1
ATOM 6926 O O . LEU B 1 285 ? 19.891 -30.328 -12.258 1 78.88 285 LEU B O 1
ATOM 6930 N N . PHE B 1 286 ? 21.234 -29.688 -13.945 1 85.19 286 PHE B N 1
ATOM 6931 C CA . PHE B 1 286 ? 22.406 -30.328 -13.359 1 85.19 286 PHE B CA 1
ATOM 6932 C C . PHE B 1 286 ? 23.297 -29.297 -12.656 1 85.19 286 PHE B C 1
ATOM 6934 O O . PHE B 1 286 ? 24.234 -29.672 -11.953 1 85.19 286 PHE B O 1
ATOM 6941 N N . ARG B 1 287 ? 22.938 -28.109 -12.773 1 91.75 287 ARG B N 1
ATOM 6942 C CA . ARG B 1 287 ? 23.641 -27.016 -12.117 1 91.75 287 ARG B CA 1
ATOM 6943 C C . ARG B 1 287 ? 25.141 -27.109 -12.383 1 91.75 287 ARG B C 1
ATOM 6945 O O . ARG B 1 287 ? 25.953 -26.984 -11.461 1 91.75 287 ARG B O 1
ATOM 6952 N N . GLU B 1 288 ? 25.453 -27.359 -13.648 1 92 288 GLU B N 1
ATOM 6953 C CA . GLU B 1 288 ? 26.844 -27.375 -14.094 1 92 288 GLU B CA 1
ATOM 6954 C C . GLU B 1 288 ? 27.266 -26.016 -14.633 1 92 288 GLU B C 1
ATOM 6956 O O . GLU B 1 288 ? 26.453 -25.266 -15.18 1 92 288 GLU B O 1
ATOM 6961 N N . SER B 1 289 ? 28.516 -25.719 -14.484 1 93 289 SER B N 1
ATOM 6962 C CA . SER B 1 289 ? 29.047 -24.438 -14.953 1 93 289 SER B CA 1
ATOM 6963 C C . SER B 1 289 ? 29.25 -24.453 -16.469 1 93 289 SER B C 1
ATOM 6965 O O . SER B 1 289 ? 29.844 -25.391 -17 1 93 289 SER B O 1
ATOM 6967 N N . LEU B 1 290 ? 28.672 -23.469 -17.094 1 91 290 LEU B N 1
ATOM 6968 C CA . LEU B 1 290 ? 28.922 -23.203 -18.5 1 91 290 LEU B CA 1
ATOM 6969 C C . LEU B 1 290 ? 29.891 -22.031 -18.672 1 91 290 LEU B C 1
ATOM 6971 O O . LEU B 1 290 ? 29.703 -20.984 -18.062 1 91 290 LEU B O 1
ATOM 6975 N N . TYR B 1 291 ? 30.938 -22.266 -19.422 1 89.69 291 TYR B N 1
ATOM 6976 C CA . TYR B 1 291 ? 31.922 -21.219 -19.688 1 89.69 291 TYR B CA 1
ATOM 6977 C C . TYR B 1 291 ? 32.469 -20.656 -18.391 1 89.69 291 TYR B C 1
ATOM 6979 O O . TYR B 1 291 ? 32.562 -19.438 -18.234 1 89.69 291 TYR B O 1
ATOM 6987 N N . GLY B 1 292 ? 32.688 -21.484 -17.422 1 89 292 GLY B N 1
ATOM 6988 C CA . GLY B 1 292 ? 33.25 -21.062 -16.156 1 89 292 GLY B CA 1
ATOM 6989 C C . GLY B 1 292 ? 32.219 -20.547 -15.18 1 89 292 GLY B C 1
ATOM 6990 O O . GLY B 1 292 ? 32.531 -20.109 -14.078 1 89 292 GLY B O 1
ATOM 6991 N N . GLY B 1 293 ? 30.953 -20.562 -15.484 1 92.56 293 GLY B N 1
ATOM 6992 C CA . GLY B 1 293 ? 29.875 -20.156 -14.602 1 92.56 293 GLY B CA 1
ATOM 6993 C C . GLY B 1 293 ? 29.562 -18.688 -14.68 1 92.56 293 GLY B C 1
ATOM 6994 O O . GLY B 1 293 ? 28.469 -18.25 -14.297 1 92.56 293 GLY B O 1
ATOM 6995 N N . THR B 1 294 ? 30.469 -17.875 -15.102 1 95.06 294 THR B N 1
ATOM 6996 C CA . THR B 1 294 ? 30.328 -16.438 -15.266 1 95.06 294 THR B CA 1
ATOM 6997 C C . THR B 1 294 ? 31.438 -15.883 -16.172 1 95.06 294 THR B C 1
ATOM 6999 O O . THR B 1 294 ? 32.5 -16.5 -16.297 1 95.06 294 THR B O 1
ATOM 7002 N N . ILE B 1 295 ? 31.141 -14.82 -16.828 1 95.88 295 ILE B N 1
ATOM 7003 C CA . ILE B 1 295 ? 32.125 -14.211 -17.703 1 95.88 295 ILE B CA 1
ATOM 7004 C C . ILE B 1 295 ? 32.719 -12.961 -17.062 1 95.88 295 ILE B C 1
ATOM 7006 O O . ILE B 1 295 ? 33.938 -12.797 -17 1 95.88 295 ILE B O 1
ATOM 7010 N N . ASN B 1 296 ? 31.828 -12.125 -16.547 1 96.44 296 ASN B N 1
ATOM 7011 C CA . ASN B 1 296 ? 32.281 -10.82 -16.094 1 96.44 296 ASN B CA 1
ATOM 7012 C C . ASN B 1 296 ? 32.062 -10.633 -14.594 1 96.44 296 ASN B C 1
ATOM 7014 O O . ASN B 1 296 ? 32.5 -9.633 -14.016 1 96.44 296 ASN B O 1
ATOM 7018 N N . PHE B 1 297 ? 31.453 -11.586 -13.875 1 96.56 297 PHE B N 1
ATOM 7019 C CA . PHE B 1 297 ? 31.031 -11.344 -12.5 1 96.56 297 PHE B CA 1
ATOM 7020 C C . PHE B 1 297 ? 31.656 -12.375 -11.562 1 96.56 297 PHE B C 1
ATOM 7022 O O . PHE B 1 297 ? 31 -12.844 -10.625 1 96.56 297 PHE B O 1
ATOM 7029 N N . ASP B 1 298 ? 32.812 -12.773 -11.766 1 94 298 ASP B N 1
ATOM 7030 C CA . ASP B 1 298 ? 33.5 -13.805 -11.008 1 94 298 ASP B CA 1
ATOM 7031 C C . ASP B 1 298 ? 33.75 -13.352 -9.57 1 94 298 ASP B C 1
ATOM 7033 O O . ASP B 1 298 ? 33.906 -14.18 -8.672 1 94 298 ASP B O 1
ATOM 7037 N N . ALA B 1 299 ? 33.719 -12.062 -9.328 1 93.88 299 ALA B N 1
ATOM 7038 C CA . ALA B 1 299 ? 34 -11.523 -8.008 1 93.88 299 ALA B CA 1
ATOM 7039 C C . ALA B 1 299 ? 32.781 -11.695 -7.074 1 93.88 299 ALA B C 1
ATOM 7041 O O . ALA B 1 299 ? 32.938 -11.641 -5.852 1 93.88 299 ALA B O 1
ATOM 7042 N N . ILE B 1 300 ? 31.609 -11.914 -7.523 1 95.31 300 ILE B N 1
ATOM 7043 C CA . ILE B 1 300 ? 30.391 -11.961 -6.727 1 95.31 300 ILE B CA 1
ATOM 7044 C C . ILE B 1 300 ? 30.172 -13.383 -6.211 1 95.31 300 ILE B C 1
ATOM 7046 O O . ILE B 1 300 ? 30.156 -14.336 -6.996 1 95.31 300 ILE B O 1
ATOM 7050 N N . GLN B 1 301 ? 29.969 -13.398 -4.848 1 93.69 301 GLN B N 1
ATOM 7051 C CA . GLN B 1 301 ? 29.75 -14.695 -4.211 1 93.69 301 GLN B CA 1
ATOM 7052 C C . GLN B 1 301 ? 28.312 -15.172 -4.438 1 93.69 301 GLN B C 1
ATOM 7054 O O . GLN B 1 301 ? 27.359 -14.461 -4.121 1 93.69 301 GLN B O 1
ATOM 7059 N N . TYR B 1 302 ? 28.156 -16.297 -4.918 1 95 302 TYR B N 1
ATOM 7060 C CA . TYR B 1 302 ? 26.875 -16.969 -5.105 1 95 302 TYR B CA 1
ATOM 7061 C C . TYR B 1 302 ? 25.891 -16.094 -5.867 1 95 302 TYR B C 1
ATOM 7063 O O . TYR B 1 302 ? 25.172 -15.297 -5.266 1 95 302 TYR B O 1
ATOM 7071 N N . ARG B 1 303 ? 25.812 -16.203 -7.066 1 96.62 303 ARG B N 1
ATOM 7072 C CA . ARG B 1 303 ? 24.891 -15.5 -7.949 1 96.62 303 ARG B CA 1
ATOM 7073 C C . ARG B 1 303 ? 23.562 -16.25 -8.078 1 96.62 303 ARG B C 1
ATOM 7075 O O . ARG B 1 303 ? 23.562 -17.469 -8.227 1 96.62 303 ARG B O 1
ATOM 7082 N N . ILE B 1 304 ? 22.469 -15.523 -7.891 1 97.19 304 ILE B N 1
ATOM 7083 C CA . ILE B 1 304 ? 21.156 -16.125 -8.078 1 97.19 304 ILE B CA 1
ATOM 7084 C C . ILE B 1 304 ? 20.969 -16.516 -9.539 1 97.19 304 ILE B C 1
ATOM 7086 O O . ILE B 1 304 ? 20.438 -17.594 -9.836 1 97.19 304 ILE B O 1
ATOM 7090 N N . LEU B 1 305 ? 21.359 -15.562 -10.32 1 97.56 305 LEU B N 1
ATOM 7091 C CA . LEU B 1 305 ? 21.266 -15.703 -11.766 1 97.56 305 LEU B CA 1
ATOM 7092 C C . LEU B 1 305 ? 22.516 -15.148 -12.445 1 97.56 305 LEU B C 1
ATOM 7094 O O . LEU B 1 305 ? 23.031 -14.109 -12.039 1 97.56 305 LEU B O 1
ATOM 7098 N N . ASP B 1 306 ? 22.969 -15.805 -13.336 1 98.12 306 ASP B N 1
ATOM 7099 C CA . ASP B 1 306 ? 23.953 -15.359 -14.305 1 98.12 306 ASP B CA 1
ATOM 7100 C C . ASP B 1 306 ? 23.672 -15.922 -15.695 1 98.12 306 ASP B C 1
ATOM 7102 O O . ASP B 1 306 ? 23.828 -17.125 -15.93 1 98.12 306 ASP B O 1
ATOM 7106 N N . ALA B 1 307 ? 23.234 -14.992 -16.531 1 98 307 ALA B N 1
ATOM 7107 C CA . ALA B 1 307 ? 22.781 -15.484 -17.844 1 98 307 ALA B CA 1
ATOM 7108 C C . ALA B 1 307 ? 23.172 -14.516 -18.953 1 98 307 ALA B C 1
ATOM 7110 O O . ALA B 1 307 ? 23.312 -13.312 -18.719 1 98 307 ALA B O 1
ATOM 7111 N N . ILE B 1 308 ? 23.344 -15.062 -20.078 1 98.06 308 ILE B N 1
ATOM 7112 C CA . ILE B 1 308 ? 23.516 -14.266 -21.281 1 98.06 308 ILE B CA 1
ATOM 7113 C C . ILE B 1 308 ? 22.172 -14.07 -21.984 1 98.06 308 ILE B C 1
ATOM 7115 O O . ILE B 1 308 ? 21.438 -15.039 -22.219 1 98.06 308 ILE B O 1
ATOM 7119 N N . VAL B 1 309 ? 21.844 -12.844 -22.219 1 98.31 309 VAL B N 1
ATOM 7120 C CA . VAL B 1 309 ? 20.609 -12.508 -22.938 1 98.31 309 VAL B CA 1
ATOM 7121 C C . VAL B 1 309 ? 20.953 -11.922 -24.297 1 98.31 309 VAL B C 1
ATOM 7123 O O . VAL B 1 309 ? 21.641 -10.898 -24.391 1 98.31 309 VAL B O 1
ATOM 7126 N N . VAL B 1 310 ? 20.516 -12.617 -25.328 1 98.38 310 VAL B N 1
ATOM 7127 C CA . VAL B 1 310 ? 20.797 -12.188 -26.688 1 98.38 310 VAL B CA 1
ATOM 7128 C C . VAL B 1 310 ? 19.484 -11.961 -27.438 1 98.38 310 VAL B C 1
ATOM 7130 O O . VAL B 1 310 ? 18.547 -12.758 -27.328 1 98.38 310 VAL B O 1
ATOM 7133 N N . SER B 1 311 ? 19.391 -10.867 -28.094 1 97.75 311 SER B N 1
ATOM 7134 C CA . SER B 1 311 ? 18.234 -10.555 -28.922 1 97.75 311 SER B CA 1
ATOM 7135 C C . SER B 1 311 ? 18.656 -9.906 -30.234 1 97.75 311 SER B C 1
ATOM 7137 O O . SER B 1 311 ? 19.703 -9.25 -30.297 1 97.75 311 SER B O 1
ATOM 7139 N N . SER B 1 312 ? 17.875 -10.172 -31.25 1 96.81 312 SER B N 1
ATOM 7140 C CA . SER B 1 312 ? 18.109 -9.422 -32.469 1 96.81 312 SER B CA 1
ATOM 7141 C C . SER B 1 312 ? 18.078 -7.922 -32.219 1 96.81 312 SER B C 1
ATOM 7143 O O . SER B 1 312 ? 17.375 -7.457 -31.312 1 96.81 312 SER B O 1
ATOM 7145 N N . VAL B 1 313 ? 18.797 -7.18 -32.906 1 94.44 313 VAL B N 1
ATOM 7146 C CA . VAL B 1 313 ? 19.125 -5.789 -32.594 1 94.44 313 VAL B CA 1
ATOM 7147 C C . VAL B 1 313 ? 17.828 -4.984 -32.469 1 94.44 313 VAL B C 1
ATOM 7149 O O . VAL B 1 313 ? 17.734 -4.09 -31.609 1 94.44 313 VAL B O 1
ATOM 7152 N N . ASP B 1 314 ? 16.781 -5.23 -33.312 1 93.44 314 ASP B N 1
ATOM 7153 C CA . ASP B 1 314 ? 15.516 -4.508 -33.219 1 93.44 314 ASP B CA 1
ATOM 7154 C C . ASP B 1 314 ? 14.359 -5.457 -32.906 1 93.44 314 ASP B C 1
ATOM 7156 O O . ASP B 1 314 ? 13.195 -5.094 -33.062 1 93.44 314 ASP B O 1
ATOM 7160 N N . GLY B 1 315 ? 14.688 -6.645 -32.562 1 92.31 315 GLY B N 1
ATOM 7161 C CA . GLY B 1 315 ? 13.672 -7.625 -32.219 1 92.31 315 GLY B CA 1
ATOM 7162 C C . GLY B 1 315 ? 12.961 -8.195 -33.406 1 92.31 315 GLY B C 1
ATOM 7163 O O . GLY B 1 315 ? 11.969 -8.922 -33.281 1 92.31 315 GLY B O 1
ATOM 7164 N N . SER B 1 316 ? 13.5 -7.918 -34.594 1 92.31 316 SER B N 1
ATOM 7165 C CA . SER B 1 316 ? 12.828 -8.359 -35.812 1 92.31 316 SER B CA 1
ATOM 7166 C C . SER B 1 316 ? 13.609 -9.477 -36.5 1 92.31 316 SER B C 1
ATOM 7168 O O . SER B 1 316 ? 14.82 -9.602 -36.281 1 92.31 316 SER B O 1
ATOM 7170 N N . ALA B 1 317 ? 12.883 -10.273 -37.25 1 94.56 317 ALA B N 1
ATOM 7171 C CA . ALA B 1 317 ? 13.516 -11.328 -38.031 1 94.56 317 ALA B CA 1
ATOM 7172 C C . ALA B 1 317 ? 14.375 -10.75 -39.156 1 94.56 317 ALA B C 1
ATOM 7174 O O . ALA B 1 317 ? 15.414 -11.32 -39.5 1 94.56 317 ALA B O 1
ATOM 7175 N N . ASN B 1 318 ? 13.992 -9.617 -39.656 1 93.88 318 ASN B N 1
ATOM 7176 C CA . ASN B 1 318 ? 14.734 -8.984 -40.75 1 93.88 318 ASN B CA 1
ATOM 7177 C C . ASN B 1 318 ? 16.172 -8.68 -40.344 1 93.88 318 ASN B C 1
ATOM 7179 O O . ASN B 1 318 ? 17.094 -8.852 -41.125 1 93.88 318 ASN B O 1
ATOM 7183 N N . SER B 1 319 ? 16.344 -8.242 -39.156 1 95.44 319 SER B N 1
ATOM 7184 C CA . SER B 1 319 ? 17.688 -7.926 -38.688 1 95.44 319 SER B CA 1
ATOM 7185 C C . SER B 1 319 ? 18.547 -9.18 -38.625 1 95.44 319 SER B C 1
ATOM 7187 O O . SER B 1 319 ? 19.766 -9.125 -38.812 1 95.44 319 SER B O 1
ATOM 7189 N N . VAL B 1 320 ? 17.906 -10.258 -38.281 1 96 320 VAL B N 1
ATOM 7190 C CA . VAL B 1 320 ? 18.625 -11.531 -38.219 1 96 320 VAL B CA 1
ATOM 7191 C C . VAL B 1 320 ? 19.062 -11.938 -39.625 1 96 320 VAL B C 1
ATOM 7193 O O . VAL B 1 320 ? 20.203 -12.367 -39.844 1 96 320 VAL B O 1
ATOM 7196 N N . TYR B 1 321 ? 18.172 -11.695 -40.625 1 93.94 321 TYR B N 1
ATOM 7197 C CA . TYR B 1 321 ? 18.469 -12.086 -42 1 93.94 321 TYR B CA 1
ATOM 7198 C C . TYR B 1 321 ? 19.531 -11.18 -42.625 1 93.94 321 TYR B C 1
ATOM 7200 O O . TYR B 1 321 ? 20.297 -11.609 -43.469 1 93.94 321 TYR B O 1
ATOM 7208 N N . GLU B 1 322 ? 19.594 -10 -42.156 1 94.5 322 GLU B N 1
ATOM 7209 C CA . GLU B 1 322 ? 20.578 -9.047 -42.656 1 94.5 322 GLU B CA 1
ATOM 7210 C C . GLU B 1 322 ? 21.922 -9.219 -41.969 1 94.5 322 GLU B C 1
ATOM 7212 O O . GLU B 1 322 ? 22.859 -8.461 -42.219 1 94.5 322 GLU B O 1
ATOM 7217 N N . LYS B 1 323 ? 22.031 -10.18 -41.062 1 94.38 323 LYS B N 1
ATOM 7218 C CA . LYS B 1 323 ? 23.266 -10.531 -40.344 1 94.38 323 LYS B CA 1
ATOM 7219 C C . LYS B 1 323 ? 23.734 -9.375 -39.469 1 94.38 323 LYS B C 1
ATOM 7221 O O . LYS B 1 323 ? 24.938 -9.141 -39.344 1 94.38 323 LYS B O 1
ATOM 7226 N N . LYS B 1 324 ? 22.812 -8.625 -39 1 96.31 324 LYS B N 1
ATOM 7227 C CA . LYS B 1 324 ? 23.172 -7.574 -38.062 1 96.31 324 LYS B CA 1
ATOM 7228 C C . LYS B 1 324 ? 23.578 -8.164 -36.688 1 96.31 324 LYS B C 1
ATOM 7230 O O . LYS B 1 324 ? 22.969 -9.133 -36.25 1 96.31 324 LYS B O 1
ATOM 7235 N N . ARG B 1 325 ? 24.562 -7.574 -36.094 1 96.31 325 ARG B N 1
ATOM 7236 C CA . ARG B 1 325 ? 25.031 -8.07 -34.812 1 96.31 325 ARG B CA 1
ATOM 7237 C C . ARG B 1 325 ? 23.953 -7.91 -33.75 1 96.31 325 ARG B C 1
ATOM 7239 O O . ARG B 1 325 ? 23.422 -6.816 -33.531 1 96.31 325 ARG B O 1
ATOM 7246 N N . PRO B 1 326 ? 23.625 -8.992 -33.062 1 97.75 326 PRO B N 1
ATOM 7247 C CA . PRO B 1 326 ? 22.609 -8.914 -32.031 1 97.75 326 PRO B CA 1
ATOM 7248 C C . PRO B 1 326 ? 23.078 -8.188 -30.781 1 97.75 326 PRO B C 1
ATOM 7250 O O . PRO B 1 326 ? 24.281 -7.977 -30.609 1 97.75 326 PRO B O 1
ATOM 7253 N N . VAL B 1 327 ? 22.156 -7.703 -30.031 1 97.44 327 VAL B N 1
ATOM 7254 C CA . VAL B 1 327 ? 22.453 -7.188 -28.703 1 97.44 327 VAL B CA 1
ATOM 7255 C C . VAL B 1 327 ? 22.672 -8.344 -27.734 1 97.44 327 VAL B C 1
ATOM 7257 O O . VAL B 1 327 ? 21.859 -9.273 -27.672 1 97.44 327 VAL B O 1
ATOM 7260 N N . ALA B 1 328 ? 23.812 -8.391 -27.094 1 98.06 328 ALA B N 1
ATOM 7261 C CA . ALA B 1 328 ? 24.141 -9.461 -26.156 1 98.06 328 ALA B CA 1
ATOM 7262 C C . ALA B 1 328 ? 24.672 -8.891 -24.844 1 98.06 328 ALA B C 1
ATOM 7264 O O . ALA B 1 328 ? 25.578 -8.055 -24.828 1 98.06 328 ALA B O 1
ATOM 7265 N N . GLN B 1 329 ? 24.062 -9.328 -23.766 1 98.12 329 GLN B N 1
ATOM 7266 C CA . GLN B 1 329 ? 24.484 -8.883 -22.438 1 98.12 329 GLN B CA 1
ATOM 7267 C C . GLN B 1 329 ? 24.531 -10.047 -21.453 1 98.12 329 GLN B C 1
ATOM 7269 O O . GLN B 1 329 ? 23.703 -10.953 -21.5 1 98.12 329 GLN B O 1
ATOM 7274 N N . GLU B 1 330 ? 25.547 -10.078 -20.688 1 98.56 330 GLU B N 1
ATOM 7275 C CA . GLU B 1 330 ? 25.578 -10.938 -19.5 1 98.56 330 GLU B CA 1
ATOM 7276 C C . GLU B 1 330 ? 24.938 -10.234 -18.312 1 98.56 330 GLU B C 1
ATOM 7278 O O . GLU B 1 330 ? 25.375 -9.156 -17.906 1 98.56 330 GLU B O 1
ATOM 7283 N N . CYS B 1 331 ? 23.891 -10.789 -17.844 1 98.44 331 CYS B N 1
ATOM 7284 C CA . CYS B 1 331 ? 23.156 -10.172 -16.734 1 98.44 331 CYS B CA 1
ATOM 7285 C C . CYS B 1 331 ? 23.156 -11.07 -15.508 1 98.44 331 CYS B C 1
ATOM 7287 O O . CYS B 1 331 ? 23.047 -12.289 -15.617 1 98.44 331 CYS B O 1
ATOM 7289 N N . MET B 1 332 ? 23.344 -10.492 -14.352 1 97.94 332 MET B N 1
ATOM 7290 C CA . MET B 1 332 ? 23.438 -11.266 -13.117 1 97.94 332 MET B CA 1
ATOM 7291 C C . MET B 1 332 ? 22.547 -10.656 -12.023 1 97.94 332 MET B C 1
ATOM 7293 O O . MET B 1 332 ? 22.281 -9.453 -12.039 1 97.94 332 MET B O 1
ATOM 7297 N N . LEU B 1 333 ? 21.969 -11.508 -11.18 1 98.44 333 LEU B N 1
ATOM 7298 C CA . LEU B 1 333 ? 21.297 -11.148 -9.938 1 98.44 333 LEU B CA 1
ATOM 7299 C C . LEU B 1 333 ? 22 -11.742 -8.734 1 98.44 333 LEU B C 1
ATOM 7301 O O . LEU B 1 333 ? 22.484 -12.875 -8.789 1 98.44 333 LEU B O 1
ATOM 7305 N N . SER B 1 334 ? 22.109 -10.992 -7.688 1 98.19 334 SER B N 1
ATOM 7306 C CA . SER B 1 334 ? 22.688 -11.492 -6.445 1 98.19 334 SER B CA 1
ATOM 7307 C C . SER B 1 334 ? 22.047 -10.82 -5.23 1 98.19 334 SER B C 1
ATOM 7309 O O . SER B 1 334 ? 21.547 -9.703 -5.328 1 98.19 334 SER B O 1
ATOM 7311 N N . TRP B 1 335 ? 22.016 -11.641 -4.152 1 98.31 335 TRP B N 1
ATOM 7312 C CA . TRP B 1 335 ? 21.625 -11.016 -2.891 1 98.31 335 TRP B CA 1
ATOM 7313 C C . TRP B 1 335 ? 22.656 -9.984 -2.455 1 98.31 335 TRP B C 1
ATOM 7315 O O . TRP B 1 335 ? 23.859 -10.195 -2.611 1 98.31 335 TRP B O 1
ATOM 7325 N N . CYS B 1 336 ? 22.188 -8.875 -1.98 1 98.19 336 CYS B N 1
ATOM 7326 C CA . CYS B 1 336 ? 23.078 -7.805 -1.519 1 98.19 336 CYS B CA 1
ATOM 7327 C C . CYS B 1 336 ? 22.422 -7.016 -0.388 1 98.19 336 CYS B C 1
ATOM 7329 O O . CYS B 1 336 ? 21.297 -7.312 0.012 1 98.19 336 CYS B O 1
ATOM 7331 N N . VAL B 1 337 ? 23.188 -6.18 0.181 1 97.75 337 VAL B N 1
ATOM 7332 C CA . VAL B 1 337 ? 22.688 -5.285 1.215 1 97.75 337 VAL B CA 1
ATOM 7333 C C . VAL B 1 337 ? 22.656 -3.85 0.69 1 97.75 337 VAL B C 1
ATOM 7335 O O . VAL B 1 337 ? 23.672 -3.348 0.202 1 97.75 337 VAL B O 1
ATOM 7338 N N . LYS B 1 338 ? 21.516 -3.227 0.733 1 97.81 338 LYS B N 1
ATOM 7339 C CA . LYS B 1 338 ? 21.359 -1.856 0.257 1 97.81 338 LYS B CA 1
ATOM 7340 C C . LYS B 1 338 ? 21.156 -0.889 1.422 1 97.81 338 LYS B C 1
ATOM 7342 O O . LYS B 1 338 ? 20.469 -1.208 2.395 1 97.81 338 LYS B O 1
ATOM 7347 N N . THR B 1 339 ? 21.812 0.181 1.375 1 97.44 339 THR B N 1
ATOM 7348 C CA . THR B 1 339 ? 21.547 1.302 2.27 1 97.44 339 THR B CA 1
ATOM 7349 C C . THR B 1 339 ? 20.594 2.299 1.616 1 97.44 339 THR B C 1
ATOM 7351 O O . THR B 1 339 ? 20.938 2.92 0.608 1 97.44 339 THR B O 1
ATOM 7354 N N . LEU B 1 340 ? 19.469 2.459 2.221 1 97.38 340 LEU B N 1
ATOM 7355 C CA . LEU B 1 340 ? 18.406 3.246 1.597 1 97.38 340 LEU B CA 1
ATOM 7356 C C . LEU B 1 340 ? 18.094 4.48 2.432 1 97.38 340 LEU B C 1
ATOM 7358 O O . LEU B 1 340 ? 18.203 4.449 3.66 1 97.38 340 LEU B O 1
ATOM 7362 N N . ARG B 1 341 ? 17.766 5.527 1.727 1 96.5 341 ARG B N 1
ATOM 7363 C CA . ARG B 1 341 ? 17.172 6.727 2.307 1 96.5 341 ARG B CA 1
ATOM 7364 C C . ARG B 1 341 ? 15.789 6.988 1.719 1 96.5 341 ARG B C 1
ATOM 7366 O O . ARG B 1 341 ? 15.648 7.156 0.506 1 96.5 341 ARG B O 1
ATOM 7373 N N . SER B 1 342 ? 14.797 6.992 2.568 1 95.75 342 SER B N 1
ATOM 7374 C CA . SER B 1 342 ? 13.414 7.121 2.113 1 95.75 342 SER B CA 1
ATOM 7375 C C . SER B 1 342 ? 12.75 8.367 2.689 1 95.75 342 SER B C 1
ATOM 7377 O O . SER B 1 342 ? 13.148 8.852 3.752 1 95.75 342 SER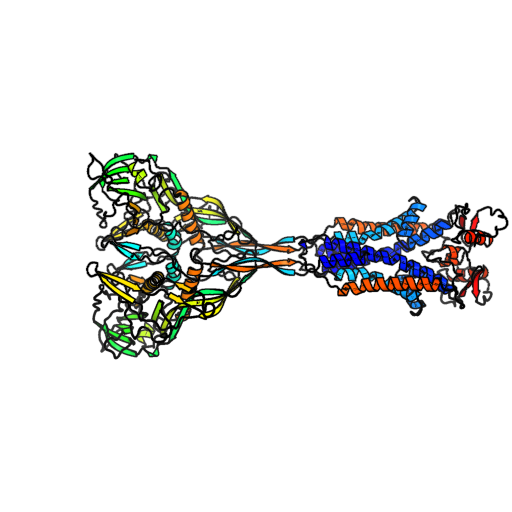 B O 1
ATOM 7379 N N . SER B 1 343 ? 11.844 8.93 1.922 1 94 343 SER B N 1
ATOM 7380 C CA . SER B 1 343 ? 11.047 10.07 2.367 1 94 343 SER B CA 1
ATOM 7381 C C . SER B 1 343 ? 9.633 10.016 1.808 1 94 343 SER B C 1
ATOM 7383 O O . SER B 1 343 ? 9.398 9.398 0.767 1 94 343 SER B O 1
ATOM 7385 N N . TYR B 1 344 ? 8.711 10.516 2.562 1 92.5 344 TYR B N 1
ATOM 7386 C CA . TYR B 1 344 ? 7.305 10.609 2.203 1 92.5 344 TYR B CA 1
ATOM 7387 C C . TYR B 1 344 ? 6.789 12.031 2.371 1 92.5 344 TYR B C 1
ATOM 7389 O O . TYR B 1 344 ? 6.906 12.617 3.449 1 92.5 344 TYR B O 1
ATOM 7397 N N . ASP B 1 345 ? 6.281 12.562 1.227 1 89.94 345 ASP B N 1
ATOM 7398 C CA . ASP B 1 345 ? 5.789 13.938 1.257 1 89.94 345 ASP B CA 1
ATOM 7399 C C . ASP B 1 345 ? 4.492 14.07 0.462 1 89.94 345 ASP B C 1
ATOM 7401 O O . ASP B 1 345 ? 4.504 14.023 -0.769 1 89.94 345 ASP B O 1
ATOM 7405 N N . SER B 1 346 ? 3.373 14.258 1.175 1 83.88 346 SER B N 1
ATOM 7406 C CA . SER B 1 346 ? 2.068 14.531 0.579 1 83.88 346 SER B CA 1
ATOM 7407 C C . SER B 1 346 ? 1.684 13.453 -0.427 1 83.88 346 SER B C 1
ATOM 7409 O O . SER B 1 346 ? 1.293 13.758 -1.556 1 83.88 346 SER B O 1
ATOM 7411 N N . GLY B 1 347 ? 1.991 12.227 -0.064 1 79.81 347 GLY B N 1
ATOM 7412 C CA . GLY B 1 347 ? 1.605 11.109 -0.909 1 79.81 347 GLY B CA 1
ATOM 7413 C C . GLY B 1 347 ? 2.719 10.641 -1.826 1 79.81 347 GLY B C 1
ATOM 7414 O O . GLY B 1 347 ? 2.613 9.578 -2.451 1 79.81 347 GLY B O 1
ATOM 7415 N N . ASP B 1 348 ? 3.752 11.43 -1.972 1 89.31 348 ASP B N 1
ATOM 7416 C CA . ASP B 1 348 ? 4.879 11.086 -2.834 1 89.31 348 ASP B CA 1
ATOM 7417 C C . ASP B 1 348 ? 5.953 10.328 -2.055 1 89.31 348 ASP B C 1
ATOM 7419 O O . ASP B 1 348 ? 6.504 10.852 -1.084 1 89.31 348 ASP B O 1
ATOM 7423 N N . TYR B 1 349 ? 6.184 9.141 -2.467 1 92.75 349 TYR B N 1
ATOM 7424 C CA . TYR B 1 349 ? 7.227 8.328 -1.854 1 92.75 349 TYR B CA 1
ATOM 7425 C C . TYR B 1 349 ? 8.492 8.32 -2.709 1 92.75 349 TYR B C 1
ATOM 7427 O O . TYR B 1 349 ? 8.43 8.062 -3.914 1 92.75 349 TYR B O 1
ATOM 7435 N N . GLN B 1 350 ? 9.617 8.617 -2.078 1 93.5 350 GLN B N 1
ATOM 7436 C CA . GLN B 1 350 ? 10.906 8.602 -2.768 1 93.5 350 GLN B CA 1
ATOM 7437 C C . GLN B 1 350 ? 11.922 7.762 -2.004 1 93.5 350 GLN B C 1
ATOM 7439 O O . GLN B 1 350 ? 11.977 7.809 -0.773 1 93.5 350 GLN B O 1
ATOM 7444 N N . GLU B 1 351 ? 12.602 6.953 -2.729 1 94.81 351 GLU B N 1
ATOM 7445 C CA . GLU B 1 351 ? 13.648 6.105 -2.166 1 94.81 351 GLU B CA 1
ATOM 7446 C C . GLU B 1 351 ? 14.945 6.238 -2.959 1 94.81 351 GLU B C 1
ATOM 7448 O O . GLU B 1 351 ? 14.945 6.125 -4.188 1 94.81 351 GLU B O 1
ATOM 7453 N N . GLU B 1 352 ? 16.062 6.578 -2.244 1 95.19 352 GLU B N 1
ATOM 7454 C CA . GLU B 1 352 ? 17.391 6.707 -2.852 1 95.19 352 GLU B CA 1
ATOM 7455 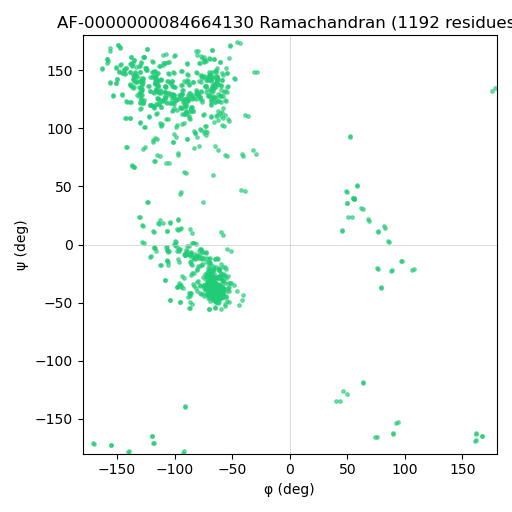C C . GLU B 1 352 ? 18.359 5.656 -2.307 1 95.19 352 GLU B C 1
ATOM 7457 O O . GLU B 1 352 ? 18.438 5.453 -1.094 1 95.19 352 GLU B O 1
ATOM 7462 N N . ILE B 1 353 ? 19.062 5 -3.238 1 96.38 353 ILE B N 1
ATOM 7463 C CA . ILE B 1 353 ? 20.094 4.055 -2.834 1 96.38 353 ILE B CA 1
ATOM 7464 C C . ILE B 1 353 ? 21.391 4.797 -2.57 1 96.38 353 ILE B C 1
ATOM 7466 O O . ILE B 1 353 ? 22 5.336 -3.494 1 96.38 353 ILE B O 1
ATOM 7470 N N . GLN B 1 354 ? 21.797 4.77 -1.355 1 96.12 354 GLN B N 1
ATOM 7471 C CA . GLN B 1 354 ? 23.031 5.465 -0.986 1 96.12 354 GLN B CA 1
ATOM 7472 C C . GLN B 1 354 ? 24.25 4.582 -1.21 1 96.12 354 GLN B C 1
ATOM 7474 O O . GLN B 1 354 ? 25.312 5.074 -1.562 1 96.12 354 GLN B O 1
ATOM 7479 N N . ASP B 1 355 ? 24.062 3.334 -0.825 1 95.94 355 ASP B N 1
ATOM 7480 C CA . ASP B 1 355 ? 25.172 2.391 -0.965 1 95.94 355 ASP B CA 1
ATOM 7481 C C . ASP B 1 355 ? 24.656 0.968 -1.168 1 95.94 355 ASP B C 1
ATOM 7483 O O . ASP B 1 355 ? 23.5 0.664 -0.84 1 95.94 355 ASP B O 1
ATOM 7487 N N . THR B 1 356 ? 25.516 0.21 -1.861 1 97.12 356 THR B N 1
ATOM 7488 C CA . THR B 1 356 ? 25.234 -1.204 -2.072 1 97.12 356 THR B CA 1
ATOM 7489 C C . THR B 1 356 ? 26.438 -2.061 -1.704 1 97.12 356 THR B C 1
ATOM 7491 O O . THR B 1 356 ? 27.562 -1.751 -2.094 1 97.12 356 THR B O 1
ATOM 7494 N N . PHE B 1 357 ? 26.203 -3.09 -0.909 1 96.5 357 PHE B N 1
ATOM 7495 C CA . PHE B 1 357 ? 27.266 -4.02 -0.545 1 96.5 357 PHE B CA 1
ATOM 7496 C C . PHE B 1 357 ? 27 -5.402 -1.126 1 96.5 357 PHE B C 1
ATOM 7498 O O . PHE B 1 357 ? 25.969 -6.016 -0.837 1 96.5 357 PHE B O 1
ATOM 7505 N N . ILE B 1 358 ? 27.906 -5.879 -1.93 1 96.5 358 ILE B N 1
ATOM 7506 C CA . ILE B 1 358 ? 27.844 -7.215 -2.516 1 96.5 358 ILE B CA 1
ATOM 7507 C C . ILE B 1 358 ? 28.984 -8.078 -1.974 1 96.5 358 ILE B C 1
ATOM 7509 O O . ILE B 1 358 ? 30.125 -7.617 -1.877 1 96.5 358 ILE B O 1
ATOM 7513 N N . ASN B 1 359 ? 28.625 -9.266 -1.541 1 94.94 359 ASN B N 1
ATOM 7514 C CA . ASN B 1 359 ? 29.641 -10.172 -1.008 1 94.94 359 ASN B CA 1
ATOM 7515 C C . ASN B 1 359 ? 30.578 -10.656 -2.102 1 94.94 359 ASN B C 1
ATOM 7517 O O . ASN B 1 359 ? 30.156 -11.328 -3.045 1 94.94 359 ASN B O 1
ATOM 7521 N N . THR B 1 360 ? 31.859 -10.391 -1.969 1 94.62 360 THR B N 1
ATOM 7522 C CA . THR B 1 360 ? 32.844 -10.766 -2.977 1 94.62 360 THR B CA 1
ATOM 7523 C C . THR B 1 360 ? 33.812 -11.812 -2.428 1 94.62 360 THR B C 1
ATOM 7525 O O . THR B 1 360 ? 34.875 -12.039 -3.004 1 94.62 360 THR B O 1
ATOM 7528 N N . THR B 1 361 ? 33.406 -12.438 -1.391 1 91.81 361 THR B N 1
ATOM 7529 C CA . THR B 1 361 ? 34.281 -13.477 -0.822 1 91.81 361 THR B CA 1
ATOM 7530 C C . THR B 1 361 ? 34.281 -14.719 -1.705 1 91.81 361 THR B C 1
ATOM 7532 O O . THR B 1 361 ? 33.219 -15.125 -2.213 1 91.81 361 THR B O 1
ATOM 7535 N N . LYS B 1 362 ? 35.406 -15.289 -1.933 1 89.44 362 LYS B N 1
ATOM 7536 C CA . LYS B 1 362 ? 35.531 -16.5 -2.742 1 89.44 362 LYS B CA 1
ATOM 7537 C C . LYS B 1 362 ? 34.812 -17.672 -2.082 1 89.44 362 LYS B C 1
ATOM 7539 O O . LYS B 1 362 ? 34.844 -17.828 -0.86 1 89.44 362 LYS B O 1
ATOM 7544 N N . ALA B 1 363 ? 34.125 -18.375 -2.895 1 88.5 363 ALA B N 1
ATOM 7545 C CA . ALA B 1 363 ? 33.375 -19.516 -2.35 1 88.5 363 ALA B CA 1
ATOM 7546 C C . ALA B 1 363 ? 33.531 -20.734 -3.254 1 88.5 363 ALA B C 1
ATOM 7548 O O . ALA B 1 363 ? 33.844 -20.609 -4.438 1 88.5 363 ALA B O 1
ATOM 7549 N N . GLU B 1 364 ? 33.344 -21.891 -2.664 1 89.38 364 GLU B N 1
ATOM 7550 C CA . GLU B 1 364 ? 33.344 -23.156 -3.402 1 89.38 364 GLU B CA 1
ATOM 7551 C C . GLU B 1 364 ? 32.031 -23.344 -4.172 1 89.38 364 GLU B C 1
ATOM 7553 O O . GLU B 1 364 ? 31.062 -22.641 -3.922 1 89.38 364 GLU B O 1
ATOM 7558 N N . TRP B 1 365 ? 32.188 -24.266 -5.168 1 93 365 TRP B N 1
ATOM 7559 C CA . TRP B 1 365 ? 30.984 -24.594 -5.922 1 93 365 TRP B CA 1
ATOM 7560 C C . TRP B 1 365 ? 29.875 -25.062 -4.992 1 93 365 TRP B C 1
ATOM 7562 O O . TRP B 1 365 ? 30.031 -26.047 -4.266 1 93 365 TRP B O 1
ATOM 7572 N N . PRO B 1 366 ? 28.734 -24.484 -4.98 1 94.44 366 PRO B N 1
ATOM 7573 C CA . PRO B 1 366 ? 27.766 -24.641 -3.904 1 94.44 366 PRO B CA 1
ATOM 7574 C C . PRO B 1 366 ? 26.719 -25.719 -4.211 1 94.44 366 PRO B C 1
ATOM 7576 O O . PRO B 1 366 ? 25.906 -26.062 -3.344 1 94.44 366 PRO B O 1
ATOM 7579 N N . TRP B 1 367 ? 26.734 -26.328 -5.41 1 95.25 367 TRP B N 1
ATOM 7580 C CA . TRP B 1 367 ? 25.625 -27.188 -5.84 1 95.25 367 TRP B CA 1
ATOM 7581 C C . TRP B 1 367 ? 25.953 -28.656 -5.648 1 95.25 367 TRP B C 1
ATOM 7583 O O . TRP B 1 367 ? 27.094 -29.078 -5.895 1 95.25 367 TRP B O 1
ATOM 7593 N N . GLN B 1 368 ? 24.969 -29.391 -5.117 1 93.56 368 GLN B N 1
ATOM 7594 C CA . GLN B 1 368 ? 25 -30.844 -5.043 1 93.56 368 GLN B CA 1
ATOM 7595 C C . GLN B 1 368 ? 23.812 -31.469 -5.77 1 93.56 368 GLN B C 1
ATOM 7597 O O . GLN B 1 368 ? 22.656 -31.141 -5.477 1 93.56 368 GLN B O 1
ATOM 7602 N N . ILE B 1 369 ? 24.125 -32.281 -6.762 1 90.31 369 ILE B N 1
ATOM 7603 C CA . ILE B 1 369 ? 23.078 -32.875 -7.574 1 90.31 369 ILE B CA 1
ATOM 7604 C C . ILE B 1 369 ? 23.078 -34.375 -7.375 1 90.31 369 ILE B C 1
ATOM 7606 O O . ILE B 1 369 ? 24.141 -35.031 -7.41 1 90.31 369 ILE B O 1
ATOM 7610 N N . GLU B 1 370 ? 21.891 -34.906 -7.016 1 86 370 GLU B N 1
ATOM 7611 C CA . GLU B 1 370 ? 21.703 -36.344 -6.883 1 86 370 GLU B CA 1
ATOM 7612 C C . GLU B 1 370 ? 20.625 -36.844 -7.828 1 86 370 GLU B C 1
ATOM 7614 O O . GLU B 1 370 ? 19.516 -36.312 -7.867 1 86 370 GLU B O 1
ATOM 7619 N N . ASN B 1 371 ? 21 -37.719 -8.672 1 78.62 371 ASN B N 1
ATOM 7620 C CA . ASN B 1 371 ? 20.031 -38.344 -9.562 1 78.62 371 ASN B CA 1
ATOM 7621 C C . ASN B 1 371 ? 19.453 -39.594 -8.961 1 78.62 371 ASN B C 1
ATOM 7623 O O . ASN B 1 371 ? 20.188 -40.469 -8.484 1 78.62 371 ASN B O 1
ATOM 7627 N N . ASP B 1 372 ? 18.141 -39.625 -8.766 1 73.31 372 ASP B N 1
ATOM 7628 C CA . ASP B 1 372 ? 17.453 -40.844 -8.344 1 73.31 372 ASP B CA 1
ATOM 7629 C C . ASP B 1 372 ? 16.922 -41.625 -9.547 1 73.31 372 ASP B C 1
ATOM 7631 O O . ASP B 1 372 ? 15.914 -41.25 -10.141 1 73.31 372 ASP B O 1
ATOM 7635 N N . PRO B 1 373 ? 17.547 -42.656 -9.898 1 71.81 373 PRO B N 1
ATOM 7636 C CA . PRO B 1 373 ? 17.125 -43.406 -11.078 1 71.81 373 PRO B CA 1
ATOM 7637 C C . PRO B 1 373 ? 15.75 -44.062 -10.891 1 71.81 373 PRO B C 1
ATOM 7639 O O . PRO B 1 373 ? 15.062 -44.344 -11.875 1 71.81 373 PRO B O 1
ATOM 7642 N N . VAL B 1 374 ? 15.406 -44.344 -9.656 1 65.12 374 VAL B N 1
ATOM 7643 C CA . VAL B 1 374 ? 14.141 -45.031 -9.383 1 65.12 374 VAL B CA 1
ATOM 7644 C C . VAL B 1 374 ? 12.977 -44.094 -9.695 1 65.12 374 VAL B C 1
ATOM 7646 O O . VAL B 1 374 ? 12.031 -44.469 -10.391 1 65.12 374 VAL B O 1
ATOM 7649 N N . THR B 1 375 ? 13.141 -42.906 -9.312 1 63.81 375 THR B N 1
ATOM 7650 C CA . THR B 1 375 ? 12.039 -41.938 -9.492 1 63.81 375 THR B CA 1
ATOM 7651 C C . THR B 1 375 ? 12.281 -41.062 -10.711 1 63.81 375 THR B C 1
ATOM 7653 O O . THR B 1 375 ? 11.43 -40.25 -11.086 1 63.81 375 THR B O 1
ATOM 7656 N N . GLU B 1 376 ? 13.383 -41.312 -11.375 1 66.5 376 GLU B N 1
ATOM 7657 C CA . GLU B 1 376 ? 13.758 -40.469 -12.516 1 66.5 376 GLU B CA 1
ATOM 7658 C C . GLU B 1 376 ? 13.688 -39 -12.172 1 66.5 376 GLU B C 1
ATOM 7660 O O . GLU B 1 376 ? 13.117 -38.188 -12.922 1 66.5 376 GLU B O 1
ATOM 7665 N N . SER B 1 377 ? 14.07 -38.75 -10.875 1 70.12 377 SER B N 1
ATOM 7666 C CA . SER B 1 377 ? 14.047 -37.375 -10.414 1 70.12 377 SER B CA 1
ATOM 7667 C C . SER B 1 377 ? 15.445 -36.906 -10.031 1 70.12 377 SER B C 1
ATOM 7669 O O . SER B 1 377 ? 16.328 -37.719 -9.75 1 70.12 377 SER B O 1
ATOM 7671 N N . THR B 1 378 ? 15.703 -35.625 -10.336 1 75.94 378 THR B N 1
ATOM 7672 C CA . THR B 1 378 ? 16.953 -35 -9.938 1 75.94 378 THR B CA 1
ATOM 7673 C C . THR B 1 378 ? 16.75 -34.125 -8.703 1 75.94 378 THR B C 1
ATOM 7675 O O . THR B 1 378 ? 15.844 -33.281 -8.68 1 75.94 378 THR B O 1
ATOM 7678 N N . ILE B 1 379 ? 17.516 -34.469 -7.664 1 81.19 379 ILE B N 1
ATOM 7679 C CA . ILE B 1 379 ? 17.453 -33.656 -6.453 1 81.19 379 ILE B CA 1
ATOM 7680 C C . ILE B 1 379 ? 18.578 -32.625 -6.488 1 81.19 379 ILE B C 1
ATOM 7682 O O . ILE B 1 379 ? 19.75 -32.938 -6.66 1 81.19 379 ILE B O 1
ATOM 7686 N N . GLN B 1 380 ? 18.156 -31.375 -6.488 1 87.81 380 GLN B N 1
ATOM 7687 C CA . GLN B 1 380 ? 19.094 -30.266 -6.445 1 87.81 380 GLN B CA 1
ATOM 7688 C C . GLN B 1 380 ? 19.172 -29.672 -5.043 1 87.81 380 GLN B C 1
ATOM 7690 O O . GLN B 1 380 ? 18.141 -29.422 -4.41 1 87.81 380 GLN B O 1
ATOM 7695 N N . THR B 1 381 ? 20.406 -29.562 -4.562 1 90.56 381 THR B N 1
ATOM 7696 C CA . THR B 1 381 ? 20.609 -28.922 -3.264 1 90.56 381 THR B CA 1
ATOM 7697 C C . THR B 1 381 ? 21.641 -27.812 -3.361 1 90.56 381 THR B C 1
ATOM 7699 O O . THR B 1 381 ? 22.703 -27.984 -3.939 1 90.56 381 THR B O 1
ATOM 7702 N N . PHE B 1 382 ? 21.203 -26.688 -2.963 1 94.75 382 PHE B N 1
ATOM 7703 C CA . PHE B 1 382 ? 22.156 -25.609 -2.709 1 94.75 382 PHE B CA 1
ATOM 7704 C C . PHE B 1 382 ? 22.672 -25.656 -1.277 1 94.75 382 PHE B C 1
ATOM 7706 O O . PHE B 1 382 ? 21.891 -25.531 -0.327 1 94.75 382 PHE B O 1
ATOM 7713 N N . MET B 1 383 ? 23.875 -25.734 -1.029 1 94.94 383 MET B N 1
ATOM 7714 C CA . MET B 1 383 ? 24.406 -26.188 0.254 1 94.94 383 MET B CA 1
ATOM 7715 C C . MET B 1 383 ? 24.484 -25.031 1.251 1 94.94 383 MET B C 1
ATOM 7717 O O . MET B 1 383 ? 24 -25.141 2.375 1 94.94 383 MET B O 1
ATOM 7721 N N . PRO B 1 384 ? 25.094 -23.906 0.892 1 94.69 384 PRO B N 1
ATOM 7722 C CA . PRO B 1 384 ? 25.328 -22.906 1.937 1 94.69 384 PRO B CA 1
ATOM 7723 C C . PRO B 1 384 ? 24.156 -21.938 2.111 1 94.69 384 PRO B C 1
ATOM 7725 O O . PRO B 1 384 ? 23.453 -21.641 1.145 1 94.69 384 PRO B O 1
ATOM 7728 N N . ASN B 1 385 ? 24 -21.562 3.373 1 94.62 385 ASN B N 1
ATOM 7729 C CA . ASN B 1 385 ? 23.188 -20.375 3.584 1 94.62 385 ASN B CA 1
ATOM 7730 C C . ASN B 1 385 ? 23.891 -19.109 3.088 1 94.62 385 ASN B C 1
ATOM 7732 O O . ASN B 1 385 ? 25.125 -19.078 3.027 1 94.62 385 ASN B O 1
ATOM 7736 N N . ILE B 1 386 ? 23.141 -18.156 2.621 1 96.25 386 ILE B N 1
ATOM 7737 C CA . ILE B 1 386 ? 23.719 -16.875 2.236 1 96.25 386 ILE B CA 1
ATOM 7738 C C . ILE B 1 386 ? 23.828 -15.969 3.461 1 96.25 386 ILE B C 1
ATOM 7740 O O . ILE B 1 386 ? 22.828 -15.695 4.129 1 96.25 386 ILE B O 1
ATOM 7744 N N . SER B 1 387 ? 24.953 -15.602 3.797 1 94.12 387 SER B N 1
ATOM 7745 C CA . SER B 1 387 ? 25.219 -14.664 4.883 1 94.12 387 SER B CA 1
ATOM 7746 C C . SER B 1 387 ? 26.156 -13.539 4.434 1 94.12 387 SER B C 1
ATOM 7748 O O . SER B 1 387 ? 27.297 -13.789 4.035 1 94.12 387 SER B O 1
ATOM 7750 N N . ILE B 1 388 ? 25.656 -12.336 4.461 1 95.31 388 ILE B N 1
ATOM 7751 C CA . ILE B 1 388 ? 26.406 -11.156 4.027 1 95.31 388 ILE B CA 1
ATOM 7752 C C . ILE B 1 388 ? 26.703 -10.266 5.23 1 95.31 388 ILE B C 1
ATOM 7754 O O . ILE B 1 388 ? 25.797 -9.898 5.984 1 95.31 388 ILE B O 1
ATOM 7758 N N . TYR B 1 389 ? 27.938 -9.883 5.352 1 93.31 389 TYR B N 1
ATOM 7759 C CA . TYR B 1 389 ? 28.391 -9.031 6.445 1 93.31 389 TYR B CA 1
ATOM 7760 C C . TYR B 1 389 ? 28.906 -7.695 5.918 1 93.31 389 TYR B C 1
ATOM 7762 O O . TYR B 1 389 ? 30.094 -7.551 5.617 1 93.31 389 TYR B O 1
ATOM 7770 N N . PRO B 1 390 ? 28.016 -6.742 5.844 1 92.44 390 PRO B N 1
ATOM 7771 C CA . PRO B 1 390 ? 28.5 -5.418 5.461 1 92.44 390 PRO B CA 1
ATOM 7772 C C . PRO B 1 390 ? 29.406 -4.801 6.52 1 92.44 390 PRO B C 1
ATOM 7774 O O . PRO B 1 390 ? 29.469 -5.285 7.656 1 92.44 390 PRO B O 1
ATOM 7777 N N . PRO B 1 391 ? 30.094 -3.717 6.121 1 88.69 391 PRO B N 1
ATOM 7778 C CA . PRO B 1 391 ? 31.016 -3.102 7.074 1 88.69 391 PRO B CA 1
ATOM 7779 C C . PRO B 1 391 ? 30.328 -2.609 8.344 1 88.69 391 PRO B C 1
ATOM 7781 O O . PRO B 1 391 ? 30.938 -2.598 9.414 1 88.69 391 PRO B O 1
ATOM 7784 N N . SER B 1 392 ? 29.031 -2.242 8.242 1 82.19 392 SER B N 1
ATOM 7785 C CA . SER B 1 392 ? 28.281 -1.768 9.406 1 82.19 392 SER B CA 1
ATOM 7786 C C . SER B 1 392 ? 28.062 -2.889 10.406 1 82.19 392 SER B C 1
ATOM 7788 O O . SER B 1 392 ? 27.844 -2.633 11.594 1 82.19 392 SER B O 1
ATOM 7790 N N . GLN B 1 393 ? 28 -4.016 9.977 1 75 393 GLN B N 1
ATOM 7791 C CA . GLN B 1 393 ? 27.734 -5.168 10.828 1 75 393 GLN B CA 1
ATOM 7792 C C . GLN B 1 393 ? 29.016 -5.965 11.094 1 75 393 GLN B C 1
ATOM 7794 O O . GLN B 1 393 ? 28.953 -7.109 11.555 1 75 393 GLN B O 1
ATOM 7799 N N . ALA B 1 394 ? 30.078 -5.188 10.852 1 68.25 394 ALA B N 1
ATOM 7800 C CA . ALA B 1 394 ? 31.344 -5.887 11.094 1 68.25 394 ALA B CA 1
ATOM 7801 C C . ALA B 1 394 ? 31.484 -6.27 12.562 1 68.25 394 ALA B C 1
ATOM 7803 O O . ALA B 1 394 ? 31.375 -5.414 13.445 1 68.25 394 ALA B O 1
ATOM 7804 N N . GLY B 1 395 ? 31.406 -7.504 12.75 1 68.19 395 GLY B N 1
ATOM 7805 C CA . GLY B 1 395 ? 31.562 -8 14.109 1 68.19 395 GLY B CA 1
ATOM 7806 C C . GLY B 1 395 ? 30.25 -8.484 14.711 1 68.19 395 GLY B C 1
ATOM 7807 O O . GLY B 1 395 ? 30.25 -9.109 15.781 1 68.19 395 GLY B O 1
ATOM 7808 N N . SER B 1 396 ? 29.172 -7.973 14.109 1 67.75 396 SER B N 1
ATOM 7809 C CA . SER B 1 396 ? 27.875 -8.406 14.641 1 67.75 396 SER B CA 1
ATOM 7810 C C . SER B 1 396 ? 27.562 -9.836 14.219 1 67.75 396 SER B C 1
ATOM 7812 O O . SER B 1 396 ? 28.125 -10.344 13.242 1 67.75 396 SER B O 1
ATOM 7814 N N . LYS B 1 397 ? 26.969 -10.453 15.07 1 67.19 397 LYS B N 1
ATOM 7815 C CA . LYS B 1 397 ? 26.562 -11.836 14.836 1 67.19 397 LYS B CA 1
ATOM 7816 C C . LYS B 1 397 ? 25.391 -11.906 13.852 1 67.19 397 LYS B C 1
ATOM 7818 O O . LYS B 1 397 ? 25.109 -12.969 13.289 1 67.19 397 LYS B O 1
ATOM 7823 N N . MET B 1 398 ? 24.891 -10.766 13.516 1 77.38 398 MET B N 1
ATOM 7824 C CA . MET B 1 398 ? 23.703 -10.836 12.664 1 77.38 398 MET B CA 1
ATOM 7825 C C . MET B 1 398 ? 24.062 -10.547 11.211 1 77.38 398 MET B C 1
ATOM 7827 O O . MET B 1 398 ? 24.688 -9.523 10.914 1 77.38 398 MET B O 1
ATOM 7831 N N . ALA B 1 399 ? 23.922 -11.492 10.328 1 90.19 399 ALA B N 1
ATOM 7832 C CA . ALA B 1 399 ? 24.203 -11.375 8.898 1 90.19 399 ALA B CA 1
ATOM 7833 C C . ALA B 1 399 ? 22.906 -11.234 8.094 1 90.19 399 ALA B C 1
ATOM 7835 O O . ALA B 1 399 ? 21.891 -11.82 8.438 1 90.19 399 ALA B O 1
ATOM 7836 N N . PHE B 1 400 ? 23.078 -10.352 7.176 1 96.06 400 PHE B N 1
ATOM 7837 C CA . PHE B 1 400 ? 22 -10.312 6.195 1 96.06 400 PHE B CA 1
ATOM 7838 C C . PHE B 1 400 ? 22.016 -11.562 5.32 1 96.06 400 PHE B C 1
ATOM 7840 O O . PHE B 1 400 ? 23.094 -12.117 5.051 1 96.06 400 PHE B O 1
ATOM 7847 N N . GLY B 1 401 ? 20.844 -12.023 4.957 1 96.5 401 GLY B N 1
ATOM 7848 C CA . GLY B 1 401 ? 20.922 -13.133 4.023 1 96.5 401 GLY B CA 1
ATOM 7849 C C . GLY B 1 401 ? 19.625 -13.938 3.953 1 96.5 401 GLY B C 1
ATOM 7850 O O . GLY B 1 401 ? 18.562 -13.453 4.352 1 96.5 401 GLY B O 1
ATOM 7851 N N . VAL B 1 402 ? 19.75 -15.094 3.293 1 97.12 402 VAL B N 1
ATOM 7852 C CA . VAL B 1 402 ? 18.641 -16.016 3.117 1 97.12 402 VAL B CA 1
ATOM 7853 C C . VAL B 1 402 ? 19.109 -17.453 3.391 1 97.12 402 VAL B C 1
ATOM 7855 O O . VAL B 1 402 ? 20.312 -17.719 3.412 1 97.12 402 VAL B O 1
ATOM 7858 N N . SER B 1 403 ? 18.156 -18.328 3.699 1 95.06 403 SER B N 1
ATOM 7859 C CA . SER B 1 403 ? 18.469 -19.75 3.857 1 95.06 403 SER B CA 1
ATOM 7860 C C . SER B 1 403 ? 18.828 -20.375 2.52 1 95.06 403 SER B C 1
ATOM 7862 O O . SER B 1 403 ? 18.531 -19.828 1.461 1 95.06 403 SER B O 1
ATOM 7864 N N . ASN B 1 404 ? 19.531 -21.516 2.596 1 95.44 404 ASN B N 1
ATOM 7865 C CA . ASN B 1 404 ? 19.859 -22.266 1.38 1 95.44 404 ASN B CA 1
ATOM 7866 C C . ASN B 1 404 ? 18.609 -22.656 0.608 1 95.44 404 ASN B C 1
ATOM 7868 O O . ASN B 1 404 ? 18.578 -22.578 -0.622 1 95.44 404 ASN B O 1
ATOM 7872 N N . ASP B 1 405 ? 17.531 -22.891 1.282 1 91.75 405 ASP B N 1
ATOM 7873 C CA . ASP B 1 405 ? 16.281 -23.266 0.644 1 91.75 405 ASP B CA 1
ATOM 7874 C C . ASP B 1 405 ? 15.648 -22.078 -0.088 1 91.75 405 ASP B C 1
ATOM 7876 O O . ASP B 1 405 ? 15.102 -22.234 -1.178 1 91.75 405 ASP B O 1
ATOM 7880 N N . THR B 1 406 ? 15.711 -20.969 0.593 1 93.88 406 THR B N 1
ATOM 7881 C CA . THR B 1 406 ? 15.172 -19.781 -0.04 1 93.88 406 THR B CA 1
ATOM 7882 C C . THR B 1 406 ? 15.961 -19.422 -1.294 1 93.88 406 THR B C 1
ATOM 7884 O O . THR B 1 406 ? 15.391 -19 -2.299 1 93.88 406 THR B O 1
ATOM 7887 N N . PHE B 1 407 ? 17.25 -19.531 -1.188 1 96.12 407 PHE B N 1
ATOM 7888 C CA . PHE B 1 407 ? 18.094 -19.312 -2.359 1 96.12 407 PHE B CA 1
ATOM 7889 C C . PHE B 1 407 ? 17.688 -20.25 -3.494 1 96.12 407 PHE B C 1
ATOM 7891 O O . PHE B 1 407 ? 17.484 -19.812 -4.629 1 96.12 407 PHE B O 1
ATOM 7898 N N . LEU B 1 408 ? 17.594 -21.5 -3.201 1 93.56 408 LEU B N 1
ATOM 7899 C CA . LEU B 1 408 ? 17.234 -22.5 -4.199 1 93.56 408 LEU B CA 1
ATOM 7900 C C . LEU B 1 408 ? 15.867 -22.188 -4.805 1 93.56 408 LEU B C 1
ATOM 7902 O O . LEU B 1 408 ? 15.688 -22.297 -6.02 1 93.56 408 LEU B O 1
ATOM 7906 N N . ASP B 1 409 ? 14.969 -21.828 -3.99 1 91.5 409 ASP B N 1
ATOM 7907 C CA . ASP B 1 409 ? 13.625 -21.484 -4.453 1 91.5 409 ASP B CA 1
ATOM 7908 C C . ASP B 1 409 ? 13.672 -20.344 -5.461 1 91.5 409 ASP B C 1
ATOM 7910 O O . ASP B 1 409 ? 12.977 -20.375 -6.477 1 91.5 409 ASP B O 1
ATOM 7914 N N . THR B 1 410 ? 14.438 -19.359 -5.152 1 94.88 410 THR B N 1
ATOM 7915 C CA . THR B 1 410 ? 14.562 -18.219 -6.047 1 94.88 410 THR B CA 1
ATOM 7916 C C . THR B 1 410 ? 15.125 -18.641 -7.398 1 94.88 410 THR B C 1
ATOM 7918 O O . THR B 1 410 ? 14.641 -18.203 -8.445 1 94.88 410 THR B O 1
ATOM 7921 N N . VAL B 1 411 ? 16.094 -19.469 -7.363 1 94.75 411 VAL B N 1
ATOM 7922 C CA . VAL B 1 411 ? 16.734 -19.953 -8.586 1 94.75 411 VAL B CA 1
ATOM 7923 C C . VAL B 1 411 ? 15.727 -20.766 -9.406 1 94.75 411 VAL B C 1
ATOM 7925 O O . VAL B 1 411 ? 15.648 -20.609 -10.625 1 94.75 411 VAL B O 1
ATOM 7928 N N . LEU B 1 412 ? 14.984 -21.578 -8.742 1 90.38 412 LEU B N 1
ATOM 7929 C CA . LEU B 1 412 ? 14.031 -22.438 -9.43 1 90.38 412 LEU B CA 1
ATOM 7930 C C . LEU B 1 412 ? 12.945 -21.609 -10.109 1 90.38 412 LEU B C 1
ATOM 7932 O O . LEU B 1 412 ? 12.469 -21.969 -11.188 1 90.38 412 LEU B O 1
ATOM 7936 N N . ILE B 1 413 ? 12.555 -20.609 -9.477 1 91.38 413 ILE B N 1
ATOM 7937 C CA . ILE B 1 413 ? 11.562 -19.719 -10.086 1 91.38 413 ILE B CA 1
ATOM 7938 C C . ILE B 1 413 ? 12.141 -19.109 -11.359 1 91.38 413 ILE B C 1
ATOM 7940 O O . ILE B 1 413 ? 11.453 -19.031 -12.383 1 91.38 413 ILE B O 1
ATOM 7944 N N . LEU B 1 414 ? 13.367 -18.719 -11.281 1 94.81 414 LEU B N 1
ATOM 7945 C CA . LEU B 1 414 ? 14.016 -18.078 -12.422 1 94.81 414 LEU B CA 1
ATOM 7946 C C . LEU B 1 414 ? 14.242 -19.078 -13.547 1 94.81 414 LEU B C 1
ATOM 7948 O O . LEU B 1 414 ? 14.336 -18.688 -14.719 1 94.81 414 LEU B O 1
ATOM 7952 N N . ASP B 1 415 ? 14.258 -20.344 -13.242 1 92.19 415 ASP B N 1
ATOM 7953 C CA . ASP B 1 415 ? 14.461 -21.391 -14.234 1 92.19 415 ASP B CA 1
ATOM 7954 C C . ASP B 1 415 ? 13.305 -21.422 -15.234 1 92.19 415 ASP B C 1
ATOM 7956 O O . ASP B 1 415 ? 13.414 -22.047 -16.297 1 92.19 415 ASP B O 1
ATOM 7960 N N . GLU B 1 416 ? 12.312 -20.766 -14.914 1 89.5 416 GLU B N 1
ATOM 7961 C CA . GLU B 1 416 ? 11.18 -20.734 -15.828 1 89.5 416 GLU B CA 1
ATOM 7962 C C . GLU B 1 416 ? 11.523 -20 -17.125 1 89.5 416 GLU B C 1
ATOM 7964 O O . GLU B 1 416 ? 11.047 -20.359 -18.203 1 89.5 416 GLU B O 1
ATOM 7969 N N . ILE B 1 417 ? 12.398 -18.953 -17 1 93.12 417 ILE B N 1
ATOM 7970 C CA . ILE B 1 417 ? 12.641 -18.125 -18.172 1 93.12 417 ILE B CA 1
ATOM 7971 C C . ILE B 1 417 ? 14.117 -18.156 -18.531 1 93.12 417 ILE B C 1
ATOM 7973 O O . ILE B 1 417 ? 14.508 -17.703 -19.609 1 93.12 417 ILE B O 1
ATOM 7977 N N . PHE B 1 418 ? 14.844 -18.703 -17.656 1 94.62 418 PHE B N 1
ATOM 7978 C CA . PHE B 1 418 ? 16.266 -18.844 -17.922 1 94.62 418 PHE B CA 1
ATOM 7979 C C . PHE B 1 418 ? 16.688 -20.312 -17.938 1 94.62 418 PHE B C 1
ATOM 7981 O O . PHE B 1 418 ? 17.062 -20.875 -16.906 1 94.62 418 PHE B O 1
ATOM 7988 N N . PRO B 1 419 ? 16.609 -20.906 -19 1 93.5 419 PRO B N 1
ATOM 7989 C CA . PRO B 1 419 ? 16.625 -20.281 -20.328 1 93.5 419 PRO B CA 1
ATOM 7990 C C . PRO B 1 419 ? 15.242 -20.141 -20.938 1 93.5 419 PRO B C 1
ATOM 7992 O O . PRO B 1 419 ? 14.289 -20.781 -20.484 1 93.5 419 PRO B O 1
ATOM 7995 N N . SER B 1 420 ? 15.094 -19.266 -21.953 1 93.94 420 SER B N 1
ATOM 7996 C CA . SER B 1 420 ? 13.93 -19.109 -22.828 1 93.94 420 SER B CA 1
ATOM 7997 C C . SER B 1 420 ? 14.336 -18.703 -24.234 1 93.94 420 SER B C 1
ATOM 7999 O O . SER B 1 420 ? 15.453 -18.219 -24.438 1 93.94 420 SER B O 1
ATOM 8001 N N . MET B 1 421 ? 13.484 -19.016 -25.203 1 95.12 421 MET B N 1
ATOM 8002 C CA . MET B 1 421 ? 13.75 -18.703 -26.609 1 95.12 421 MET B CA 1
ATOM 8003 C C . MET B 1 421 ? 12.516 -18.141 -27.281 1 95.12 421 MET B C 1
ATOM 8005 O O . MET B 1 421 ? 11.398 -18.609 -27.047 1 95.12 421 MET B O 1
ATOM 8009 N N . ILE B 1 422 ? 12.742 -17.109 -28 1 96.06 422 ILE B N 1
ATOM 8010 C CA . ILE B 1 422 ? 11.695 -16.594 -28.875 1 96.06 422 ILE B CA 1
ATOM 8011 C C . ILE B 1 422 ? 12.039 -16.922 -30.328 1 96.06 422 ILE B C 1
ATOM 8013 O O . ILE B 1 422 ? 13.094 -16.516 -30.828 1 96.06 422 ILE B O 1
ATOM 8017 N N . THR B 1 423 ? 11.086 -17.656 -30.969 1 95.94 423 THR B N 1
ATOM 8018 C CA . THR B 1 423 ? 11.312 -18.047 -32.344 1 95.94 423 THR B CA 1
ATOM 8019 C C . THR B 1 423 ? 10.102 -17.688 -33.219 1 95.94 423 THR B C 1
ATOM 8021 O O . THR B 1 423 ? 9.016 -17.422 -32.688 1 95.94 423 THR B O 1
ATOM 8024 N N . ILE B 1 424 ? 10.391 -17.562 -34.469 1 95.25 424 ILE B N 1
ATOM 8025 C CA . ILE B 1 424 ? 9.336 -17.453 -35.469 1 95.25 424 ILE B CA 1
ATOM 8026 C C . ILE B 1 424 ? 9.484 -18.562 -36.5 1 95.25 424 ILE B C 1
ATOM 8028 O O . ILE B 1 424 ? 10.602 -18.906 -36.906 1 95.25 424 ILE B O 1
ATOM 8032 N N . SER B 1 425 ? 8.367 -19.188 -36.875 1 90.5 425 SER B N 1
ATOM 8033 C CA . SER B 1 425 ? 8.422 -20.297 -37.812 1 90.5 425 SER B CA 1
ATOM 8034 C C . SER B 1 425 ? 8.75 -19.828 -39.219 1 90.5 425 SER B C 1
ATOM 8036 O O . SER B 1 425 ? 9.391 -20.531 -39.969 1 90.5 425 SER B O 1
ATOM 8038 N N . ASN B 1 426 ? 8.25 -18.719 -39.531 1 86 426 ASN B N 1
ATOM 8039 C CA . ASN B 1 426 ? 8.531 -18.047 -40.781 1 86 426 ASN B CA 1
ATOM 8040 C C . ASN B 1 426 ? 8.5 -16.531 -40.625 1 86 426 ASN B C 1
ATOM 8042 O O . ASN B 1 426 ? 8.062 -16.016 -39.594 1 86 426 ASN B O 1
ATOM 8046 N N . PRO B 1 427 ? 8.938 -15.836 -41.625 1 81.56 427 PRO B N 1
ATOM 8047 C CA . PRO B 1 427 ? 9.102 -14.391 -41.469 1 81.56 427 PRO B CA 1
ATOM 8048 C C . PRO B 1 427 ? 7.781 -13.68 -41.156 1 81.56 427 PRO B C 1
ATOM 8050 O O . PRO B 1 427 ? 7.789 -12.57 -40.625 1 81.56 427 PRO B O 1
ATOM 8053 N N . THR B 1 428 ? 6.621 -14.25 -41.469 1 83.75 428 THR B N 1
ATOM 8054 C CA . THR B 1 428 ? 5.352 -13.562 -41.281 1 83.75 428 THR B CA 1
ATOM 8055 C C . THR B 1 428 ? 4.59 -14.172 -40.094 1 83.75 428 THR B C 1
ATOM 8057 O O . THR B 1 428 ? 3.51 -13.703 -39.75 1 83.75 428 THR B O 1
ATOM 8060 N N . ALA B 1 429 ? 5.215 -15.195 -39.531 1 87.62 429 ALA B N 1
ATOM 8061 C CA . ALA B 1 429 ? 4.531 -15.898 -38.438 1 87.62 429 ALA B CA 1
ATOM 8062 C C . ALA B 1 429 ? 4.637 -15.125 -37.125 1 87.62 429 ALA B C 1
ATOM 8064 O O . ALA B 1 429 ? 5.527 -14.289 -36.969 1 87.62 429 ALA B O 1
ATOM 8065 N N . ARG B 1 430 ? 3.676 -15.359 -36.188 1 89 430 ARG B N 1
ATOM 8066 C CA . ARG B 1 430 ? 3.729 -14.789 -34.844 1 89 430 ARG B CA 1
ATOM 8067 C C . ARG B 1 430 ? 4.797 -15.477 -34 1 89 430 ARG B C 1
ATOM 8069 O O . ARG B 1 430 ? 4.953 -16.688 -34.062 1 89 430 ARG B O 1
ATOM 8076 N N . PRO B 1 431 ? 5.516 -14.648 -33.312 1 92.31 431 PRO B N 1
ATOM 8077 C CA . PRO B 1 431 ? 6.562 -15.234 -32.469 1 92.31 431 PRO B CA 1
ATOM 8078 C C . PRO B 1 431 ? 6.004 -16.016 -31.281 1 92.31 431 PRO B C 1
ATOM 8080 O O . PRO B 1 431 ? 4.941 -15.68 -30.766 1 92.31 431 PRO B O 1
ATOM 8083 N N . PHE B 1 432 ? 6.746 -17.078 -30.953 1 90.19 432 PHE B N 1
ATOM 8084 C CA . PHE B 1 432 ? 6.453 -17.859 -29.766 1 90.19 432 PHE B CA 1
ATOM 8085 C C . PHE B 1 432 ? 7.641 -17.859 -28.797 1 90.19 432 PHE B C 1
ATOM 8087 O O . PHE B 1 432 ? 8.789 -17.844 -29.234 1 90.19 432 PHE B O 1
ATOM 8094 N N . ILE B 1 433 ? 7.301 -17.844 -27.562 1 91.94 433 ILE B N 1
ATOM 8095 C CA . ILE B 1 433 ? 8.344 -17.969 -26.562 1 91.94 433 ILE B CA 1
ATOM 8096 C C . ILE B 1 433 ? 8.266 -19.344 -25.906 1 91.94 433 ILE B C 1
ATOM 8098 O O . ILE B 1 433 ? 7.184 -19.812 -25.531 1 91.94 433 ILE B O 1
ATOM 8102 N N . LYS B 1 434 ? 9.375 -19.969 -25.922 1 90.06 434 LYS B N 1
ATOM 8103 C CA . LYS B 1 434 ? 9.508 -21.234 -25.219 1 90.06 434 LYS B CA 1
ATOM 8104 C C . LYS B 1 434 ? 10.031 -21.031 -23.797 1 90.06 434 LYS B C 1
ATOM 8106 O O . LYS B 1 434 ? 11.086 -20.422 -23.609 1 90.06 434 LYS B O 1
ATOM 8111 N N . ILE B 1 435 ? 9.273 -21.5 -22.766 1 88.81 435 ILE B N 1
ATOM 8112 C CA . ILE B 1 435 ? 9.664 -21.328 -21.375 1 88.81 435 ILE B CA 1
ATOM 8113 C C . ILE B 1 435 ? 9.727 -22.703 -20.688 1 88.81 435 ILE B C 1
ATOM 8115 O O . ILE B 1 435 ? 9.32 -23.703 -21.266 1 88.81 435 ILE B O 1
ATOM 8119 N N . ARG B 1 436 ? 10.32 -22.766 -19.438 1 84.5 436 ARG B N 1
ATOM 8120 C CA . ARG B 1 436 ? 10.492 -23.984 -18.656 1 84.5 436 ARG B CA 1
ATOM 8121 C C . ARG B 1 436 ? 11.25 -25.031 -19.438 1 84.5 436 ARG B C 1
ATOM 8123 O O . ARG B 1 436 ? 10.875 -26.203 -19.438 1 84.5 436 ARG B O 1
ATOM 8130 N N . VAL B 1 437 ? 12.227 -24.5 -20.141 1 79.38 437 VAL B N 1
ATOM 8131 C CA . VAL B 1 437 ? 12.992 -25.359 -21.031 1 79.38 437 VAL B CA 1
ATOM 8132 C C . VAL B 1 437 ? 13.82 -26.359 -20.219 1 79.38 437 VAL B C 1
ATOM 8134 O O . VAL B 1 437 ? 14.211 -27.406 -20.719 1 79.38 437 VAL B O 1
ATOM 8137 N N . SER B 1 438 ? 14.07 -25.953 -18.953 1 70.44 438 SER B N 1
ATOM 8138 C CA . SER B 1 438 ? 14.891 -26.781 -18.062 1 70.44 438 SER B CA 1
ATOM 8139 C C . SER B 1 438 ? 14.188 -28.094 -17.734 1 70.44 438 SER B C 1
ATOM 8141 O O . SER B 1 438 ? 14.836 -29.094 -17.391 1 70.44 438 SER B O 1
ATOM 8143 N N . ASN B 1 439 ? 12.922 -28.031 -17.656 1 64.75 439 ASN B N 1
ATOM 8144 C CA . ASN B 1 439 ? 12.133 -29.234 -17.453 1 64.75 439 ASN B CA 1
ATOM 8145 C C . ASN B 1 439 ? 11.5 -29.734 -18.75 1 64.75 439 ASN B C 1
ATOM 8147 O O . ASN B 1 439 ? 10.453 -29.25 -19.172 1 64.75 439 ASN B O 1
ATOM 8151 N N . THR B 1 440 ? 12.281 -30.578 -19.453 1 56.94 440 THR B N 1
ATOM 8152 C CA . THR B 1 440 ? 11.938 -30.969 -20.828 1 56.94 440 THR B CA 1
ATOM 8153 C C . THR B 1 440 ? 10.5 -31.469 -20.891 1 56.94 440 THR B C 1
ATOM 8155 O O . THR B 1 440 ? 9.828 -31.312 -21.922 1 56.94 440 THR B O 1
ATOM 8158 N N . ARG B 1 441 ? 10.086 -32.094 -19.797 1 60.31 441 ARG B N 1
ATOM 8159 C CA . ARG B 1 441 ? 8.727 -32.656 -19.828 1 60.31 441 ARG B CA 1
ATOM 8160 C C . ARG B 1 441 ? 7.699 -31.547 -19.609 1 60.31 441 ARG B C 1
ATOM 8162 O O . ARG B 1 441 ? 6.516 -31.719 -19.906 1 60.31 441 ARG B O 1
ATOM 8169 N N . ALA B 1 442 ? 8.336 -30.344 -19.312 1 66.25 442 ALA B N 1
ATOM 8170 C CA . ALA B 1 442 ? 7.379 -29.312 -18.922 1 66.25 442 ALA B CA 1
ATOM 8171 C C . ALA B 1 442 ? 7.574 -28.047 -19.75 1 66.25 442 ALA B C 1
ATOM 8173 O O . ALA B 1 442 ? 7.094 -26.969 -19.375 1 66.25 442 ALA B O 1
ATOM 8174 N N . ALA B 1 443 ? 8.305 -28.188 -20.875 1 75.88 443 ALA B N 1
ATOM 8175 C CA . ALA B 1 443 ? 8.484 -27 -21.703 1 75.88 443 ALA B CA 1
ATOM 8176 C C . ALA B 1 443 ? 7.164 -26.562 -22.328 1 75.88 443 ALA B C 1
ATOM 8178 O O . ALA B 1 443 ? 6.355 -27.391 -22.734 1 75.88 443 ALA B O 1
ATOM 8179 N N . THR B 1 444 ? 6.918 -25.344 -22.312 1 79.38 444 THR B N 1
ATOM 8180 C CA . THR B 1 444 ? 5.672 -24.781 -22.828 1 79.38 444 THR B CA 1
ATOM 8181 C C . THR B 1 444 ? 5.953 -23.625 -23.781 1 79.38 444 THR B C 1
ATOM 8183 O O . THR B 1 444 ? 7.035 -23.031 -23.75 1 79.38 444 THR B O 1
ATOM 8186 N N . PHE B 1 445 ? 5.004 -23.438 -24.672 1 83.56 445 PHE B N 1
ATOM 8187 C CA . PHE B 1 445 ? 5.098 -22.344 -25.625 1 83.56 445 PHE B CA 1
ATOM 8188 C C . PHE B 1 445 ? 3.951 -21.359 -25.438 1 83.56 445 PHE B C 1
ATOM 8190 O O . PHE B 1 445 ? 2.84 -21.75 -25.062 1 83.56 445 PHE B O 1
ATOM 8197 N N . ARG B 1 446 ? 4.355 -20.156 -25.625 1 84.06 446 ARG B N 1
ATOM 8198 C CA . ARG B 1 446 ? 3.354 -19.109 -25.531 1 84.06 446 ARG B CA 1
ATOM 8199 C C . ARG B 1 446 ? 3.504 -18.109 -26.672 1 84.06 446 ARG B C 1
ATOM 8201 O O . ARG B 1 446 ? 4.613 -17.875 -27.156 1 84.06 446 ARG B O 1
ATOM 8208 N N . THR B 1 447 ? 2.357 -17.594 -27.109 1 84.81 447 THR B N 1
ATOM 8209 C CA . THR B 1 447 ? 2.455 -16.516 -28.078 1 84.81 447 THR B CA 1
ATOM 8210 C C . THR B 1 447 ? 3.031 -15.25 -27.438 1 84.81 447 THR B C 1
ATOM 8212 O O . THR B 1 447 ? 2.699 -14.922 -26.297 1 84.81 447 THR B O 1
ATOM 8215 N N . VAL B 1 448 ? 3.854 -14.617 -28.266 1 88.88 448 VAL B N 1
ATOM 8216 C CA . VAL B 1 448 ? 4.52 -13.445 -27.719 1 88.88 448 VAL B CA 1
ATOM 8217 C C . VAL B 1 448 ? 3.715 -12.188 -28.047 1 88.88 448 VAL B C 1
ATOM 8219 O O . VAL B 1 448 ? 3.584 -11.82 -29.219 1 88.88 448 VAL B O 1
ATOM 8222 N N . ARG B 1 449 ? 3.139 -11.547 -27.078 1 81.69 449 ARG B N 1
ATOM 8223 C CA . ARG B 1 449 ? 2.561 -10.219 -27.25 1 81.69 449 ARG B CA 1
ATOM 8224 C C . ARG B 1 449 ? 3.568 -9.133 -26.891 1 81.69 449 ARG B C 1
ATOM 8226 O O . ARG B 1 449 ? 3.662 -8.117 -27.578 1 81.69 449 ARG B O 1
ATOM 8233 N N . PHE B 1 450 ? 4.332 -9.438 -25.875 1 88.44 450 PHE B N 1
ATOM 8234 C CA . PHE B 1 450 ? 5.395 -8.57 -25.375 1 88.44 450 PHE B CA 1
ATOM 8235 C C . PHE B 1 450 ? 6.449 -9.367 -24.625 1 88.44 450 PHE B C 1
ATOM 8237 O O . PHE B 1 450 ? 6.117 -10.32 -23.906 1 88.44 450 PHE B O 1
ATOM 8244 N N . SER B 1 451 ? 7.676 -9.008 -24.844 1 92.56 451 SER B N 1
ATOM 8245 C CA . SER B 1 451 ? 8.758 -9.586 -24.062 1 92.56 451 SER B CA 1
ATOM 8246 C C . SER B 1 451 ? 9.789 -8.523 -23.688 1 92.56 451 SER B C 1
ATOM 8248 O O . SER B 1 451 ? 10.414 -7.918 -24.562 1 92.56 451 SER B O 1
ATOM 8250 N N . PRO B 1 452 ? 9.977 -8.406 -22.438 1 94.62 452 PRO B N 1
ATOM 8251 C CA . PRO B 1 452 ? 10.969 -7.41 -22.016 1 94.62 452 PRO B CA 1
ATOM 8252 C C . PRO B 1 452 ? 12.398 -7.809 -22.359 1 94.62 452 PRO B C 1
ATOM 8254 O O . PRO B 1 452 ? 13.305 -6.973 -22.312 1 94.62 452 PRO B O 1
ATOM 8257 N N . TRP B 1 453 ? 12.594 -9.016 -22.734 1 96.38 453 TRP B N 1
ATOM 8258 C CA . TRP B 1 453 ? 13.922 -9.547 -23.016 1 96.38 453 TRP B CA 1
ATOM 8259 C C . TRP B 1 453 ? 14.289 -9.359 -24.484 1 96.38 453 TRP B C 1
ATOM 8261 O O . TRP B 1 453 ? 15.422 -9.633 -24.891 1 96.38 453 TRP B O 1
ATOM 8271 N N . LEU B 1 454 ? 13.336 -8.945 -25.234 1 96.19 454 LEU B N 1
ATOM 8272 C CA . LEU B 1 454 ? 13.508 -8.734 -26.656 1 96.19 454 LEU B CA 1
ATOM 8273 C C . LEU B 1 454 ? 13.82 -7.273 -26.953 1 96.19 454 LEU B C 1
ATOM 8275 O O . LEU B 1 454 ? 13.133 -6.371 -26.484 1 96.19 454 LEU B O 1
ATOM 8279 N N . ALA B 1 455 ? 14.898 -7.156 -27.703 1 94.25 455 ALA B N 1
ATOM 8280 C CA . ALA B 1 455 ? 15.203 -5.801 -28.141 1 94.25 455 ALA B CA 1
ATOM 8281 C C . ALA B 1 455 ? 14.047 -5.211 -28.953 1 94.25 455 ALA B C 1
ATOM 8283 O O . ALA B 1 455 ? 13.297 -5.941 -29.594 1 94.25 455 ALA B O 1
ATOM 8284 N N . PRO B 1 456 ? 13.859 -3.842 -28.828 1 94.38 456 PRO B N 1
ATOM 8285 C CA . PRO B 1 456 ? 14.766 -2.814 -28.312 1 94.38 456 PRO B CA 1
ATOM 8286 C C . PRO B 1 456 ? 14.523 -2.51 -26.828 1 94.38 456 PRO B C 1
ATOM 8288 O O . PRO B 1 456 ? 14.953 -1.465 -26.344 1 94.38 456 PRO B O 1
ATOM 8291 N N . ASN B 1 457 ? 13.773 -3.359 -26.109 1 94.12 457 ASN B N 1
ATOM 8292 C CA . ASN B 1 457 ? 13.602 -3.141 -24.672 1 94.12 457 ASN B CA 1
ATOM 8293 C C . ASN B 1 457 ? 14.93 -3.137 -23.938 1 94.12 457 ASN B C 1
ATOM 8295 O O . ASN B 1 457 ? 15.875 -3.826 -24.344 1 94.12 457 ASN B O 1
ATOM 8299 N N . ASN B 1 458 ? 15.078 -2.285 -22.969 1 95.56 458 ASN B N 1
ATOM 8300 C CA . ASN B 1 458 ? 16.281 -2.195 -22.156 1 95.56 458 ASN B CA 1
ATOM 8301 C C . ASN B 1 458 ? 16.359 -3.311 -21.125 1 95.56 458 ASN B C 1
ATOM 8303 O O . ASN B 1 458 ? 15.836 -3.16 -20.016 1 95.56 458 ASN B O 1
ATOM 8307 N N . VAL B 1 459 ? 17.109 -4.328 -21.469 1 97 459 VAL B N 1
ATOM 8308 C CA . VAL B 1 459 ? 17.188 -5.527 -20.641 1 97 459 VAL B CA 1
ATOM 8309 C C . VAL B 1 459 ? 17.812 -5.195 -19.297 1 97 459 VAL B C 1
ATOM 8311 O O . VAL B 1 459 ? 17.375 -5.688 -18.25 1 97 459 VAL B O 1
ATOM 8314 N N . SER B 1 460 ? 18.828 -4.348 -19.297 1 97.44 460 SER B N 1
ATOM 8315 C CA . SER B 1 460 ? 19.516 -3.977 -18.062 1 97.44 460 SER B CA 1
ATOM 8316 C C . SER B 1 460 ? 18.578 -3.277 -17.094 1 97.44 460 SER B C 1
ATOM 8318 O O . SER B 1 460 ? 18.562 -3.59 -15.891 1 97.44 460 SER B O 1
ATOM 8320 N N . HIS B 1 461 ? 17.844 -2.377 -17.625 1 96.5 461 HIS B N 1
ATOM 8321 C CA . HIS B 1 461 ? 16.891 -1.655 -16.797 1 96.5 461 HIS B CA 1
ATOM 8322 C C . HIS B 1 461 ? 15.781 -2.578 -16.312 1 96.5 461 HIS B C 1
ATOM 8324 O O . HIS B 1 461 ? 15.305 -2.443 -15.18 1 96.5 461 HIS B O 1
ATOM 8330 N N . HIS B 1 462 ? 15.359 -3.475 -17.172 1 97.12 462 HIS B N 1
ATOM 8331 C CA . HIS B 1 462 ? 14.32 -4.434 -16.797 1 97.12 462 HIS B CA 1
ATOM 8332 C C . HIS B 1 462 ? 14.781 -5.324 -15.641 1 97.12 462 HIS B C 1
ATOM 8334 O O . HIS B 1 462 ? 14.008 -5.59 -14.719 1 97.12 462 HIS B O 1
ATOM 8340 N N . LEU B 1 463 ? 15.984 -5.762 -15.727 1 97.88 463 LEU B N 1
ATOM 8341 C CA . LEU B 1 463 ? 16.516 -6.598 -14.664 1 97.88 463 LEU B CA 1
ATOM 8342 C C . LEU B 1 463 ? 16.641 -5.812 -13.359 1 97.88 463 LEU B C 1
ATOM 8344 O O . LEU B 1 463 ? 16.422 -6.363 -12.281 1 97.88 463 LEU B O 1
ATOM 8348 N N . GLU B 1 464 ? 17.047 -4.598 -13.492 1 97 464 GLU B N 1
ATOM 8349 C CA . GLU B 1 464 ? 17.109 -3.729 -12.328 1 97 464 GLU B CA 1
ATOM 8350 C C . GLU B 1 464 ? 15.758 -3.596 -11.648 1 97 464 GLU B C 1
ATOM 8352 O O . GLU B 1 464 ? 15.664 -3.656 -10.414 1 97 464 GLU B O 1
ATOM 8357 N N . ARG B 1 465 ? 14.766 -3.4 -12.422 1 96.38 465 ARG B N 1
ATOM 8358 C CA . ARG B 1 465 ? 13.406 -3.299 -11.891 1 96.38 465 ARG B CA 1
ATOM 8359 C C . ARG B 1 465 ? 12.961 -4.613 -11.258 1 96.38 465 ARG B C 1
ATOM 8361 O O . ARG B 1 465 ? 12.234 -4.621 -10.266 1 96.38 465 ARG B O 1
ATOM 8368 N N . MET B 1 466 ? 13.32 -5.66 -11.867 1 96.94 466 MET B N 1
ATOM 8369 C CA . MET B 1 466 ? 13.016 -6.973 -11.297 1 96.94 466 MET B CA 1
ATOM 8370 C C . MET B 1 466 ? 13.672 -7.145 -9.938 1 96.94 466 MET B C 1
ATOM 8372 O O . MET B 1 466 ? 13.047 -7.633 -8.992 1 96.94 466 MET B O 1
ATOM 8376 N N . ALA B 1 467 ? 14.93 -6.746 -9.883 1 97.88 467 ALA B N 1
ATOM 8377 C CA . ALA B 1 467 ? 15.656 -6.805 -8.617 1 97.88 467 ALA B CA 1
ATOM 8378 C C . ALA B 1 467 ? 14.969 -5.953 -7.551 1 97.88 467 ALA B C 1
ATOM 8380 O O . ALA B 1 467 ? 14.859 -6.367 -6.395 1 97.88 467 ALA B O 1
ATOM 8381 N N . GLN B 1 468 ? 14.539 -4.828 -7.941 1 96.19 468 GLN B N 1
ATOM 8382 C CA . GLN B 1 468 ? 13.844 -3.934 -7.023 1 96.19 468 GLN B CA 1
ATOM 8383 C C . GLN B 1 468 ? 12.523 -4.543 -6.566 1 96.19 468 GLN B C 1
ATOM 8385 O O . GLN B 1 468 ? 12.133 -4.391 -5.406 1 96.19 468 GLN B O 1
ATOM 8390 N N . ALA B 1 469 ? 11.859 -5.168 -7.461 1 95.5 469 ALA B N 1
ATOM 8391 C CA . ALA B 1 469 ? 10.578 -5.789 -7.133 1 95.5 469 ALA B CA 1
ATOM 8392 C C . ALA B 1 469 ? 10.75 -6.879 -6.078 1 95.5 469 ALA B C 1
ATOM 8394 O O . ALA B 1 469 ? 9.953 -6.977 -5.141 1 95.5 469 ALA B O 1
ATOM 8395 N N . ILE B 1 470 ? 11.734 -7.688 -6.238 1 96.56 470 ILE B N 1
ATOM 8396 C CA . ILE B 1 470 ? 11.992 -8.742 -5.266 1 96.56 470 ILE B CA 1
ATOM 8397 C C . ILE B 1 470 ? 12.359 -8.125 -3.918 1 96.56 470 ILE B C 1
ATOM 8399 O O . ILE B 1 470 ? 11.93 -8.609 -2.867 1 96.56 470 ILE B O 1
ATOM 8403 N N . THR B 1 471 ? 13.188 -7.125 -3.979 1 97.44 471 THR B N 1
ATOM 8404 C CA . THR B 1 471 ? 13.555 -6.426 -2.752 1 97.44 471 THR B CA 1
ATOM 8405 C C . THR B 1 471 ? 12.312 -5.922 -2.023 1 97.44 471 THR B C 1
ATOM 8407 O O . THR B 1 471 ? 12.203 -6.062 -0.803 1 97.44 471 THR B O 1
ATOM 8410 N N . ASN B 1 472 ? 11.391 -5.336 -2.766 1 94.75 472 ASN B N 1
ATOM 8411 C CA . ASN B 1 472 ? 10.164 -4.82 -2.174 1 94.75 472 ASN B CA 1
ATOM 8412 C C . ASN B 1 472 ? 9.289 -5.945 -1.624 1 94.75 472 ASN B C 1
ATOM 8414 O O . ASN B 1 472 ? 8.641 -5.789 -0.587 1 94.75 472 ASN B O 1
ATOM 8418 N N . VAL B 1 473 ? 9.289 -7.043 -2.287 1 92.81 473 VAL B N 1
ATOM 8419 C CA . VAL B 1 473 ? 8.461 -8.164 -1.867 1 92.81 473 VAL B CA 1
ATOM 8420 C C . VAL B 1 473 ? 8.961 -8.711 -0.532 1 92.81 473 VAL B C 1
ATOM 8422 O O . VAL B 1 473 ? 8.172 -8.984 0.374 1 92.81 473 VAL B O 1
ATOM 8425 N N . ILE B 1 474 ? 10.242 -8.883 -0.371 1 95.81 474 ILE B N 1
ATOM 8426 C CA . ILE B 1 474 ? 10.75 -9.477 0.863 1 95.81 474 ILE B CA 1
ATOM 8427 C C . ILE B 1 474 ? 10.594 -8.477 2.012 1 95.81 474 ILE B C 1
ATOM 8429 O O . ILE B 1 474 ? 10.359 -8.875 3.154 1 95.81 474 ILE B O 1
ATOM 8433 N N . ARG B 1 475 ? 10.688 -7.188 1.69 1 95.06 475 ARG B N 1
ATOM 8434 C CA . ARG B 1 475 ? 10.477 -6.164 2.707 1 95.06 475 ARG B CA 1
ATOM 8435 C C . ARG B 1 475 ? 9.008 -6.113 3.141 1 95.06 475 ARG B C 1
ATOM 8437 O O . ARG B 1 475 ? 8.703 -5.656 4.242 1 95.06 475 ARG B O 1
ATOM 8444 N N . SER B 1 476 ? 8.164 -6.531 2.246 1 89.25 476 SER B N 1
ATOM 8445 C CA . SER B 1 476 ? 6.73 -6.465 2.508 1 89.25 476 SER B CA 1
ATOM 8446 C C . SER B 1 476 ? 6.25 -7.699 3.262 1 89.25 476 SER B C 1
ATOM 8448 O O . SER B 1 476 ? 5.086 -7.773 3.666 1 89.25 476 SER B O 1
ATOM 8450 N N . ASP B 1 477 ? 7.121 -8.656 3.422 1 87.56 477 ASP B N 1
ATOM 8451 C CA . ASP B 1 477 ? 6.766 -9.852 4.172 1 87.56 477 ASP B CA 1
ATOM 8452 C C . ASP B 1 477 ? 6.727 -9.57 5.672 1 87.56 477 ASP B C 1
ATOM 8454 O O . ASP B 1 477 ? 7.77 -9.438 6.312 1 87.56 477 ASP B O 1
ATOM 8458 N N . THR B 1 478 ? 5.578 -9.609 6.273 1 82.12 478 THR B N 1
ATOM 8459 C CA . THR B 1 478 ? 5.367 -9.18 7.652 1 82.12 478 THR B CA 1
ATOM 8460 C C . THR B 1 478 ? 6.016 -10.164 8.625 1 82.12 478 THR B C 1
ATOM 8462 O O . THR B 1 478 ? 6.344 -9.797 9.758 1 82.12 478 THR B O 1
ATOM 8465 N N . ASP B 1 479 ? 6.219 -11.367 8.203 1 83 479 ASP B N 1
ATOM 8466 C CA . ASP B 1 479 ? 6.812 -12.367 9.086 1 83 479 ASP B CA 1
ATOM 8467 C C . ASP B 1 479 ? 8.328 -12.203 9.148 1 83 479 ASP B C 1
ATOM 8469 O O . ASP B 1 479 ? 8.969 -12.633 10.117 1 83 479 ASP B O 1
ATOM 8473 N N . SER B 1 480 ? 8.859 -11.555 8.102 1 89.81 480 SER B N 1
ATOM 8474 C CA . SER B 1 480 ? 10.32 -11.492 8.023 1 89.81 480 SER B CA 1
ATOM 8475 C C . SER B 1 480 ? 10.82 -10.07 8.234 1 89.81 480 SER B C 1
ATOM 8477 O O . SER B 1 480 ? 11.992 -9.859 8.57 1 89.81 480 SER B O 1
ATOM 8479 N N . ASN B 1 481 ? 9.953 -9.125 8.094 1 90.62 481 ASN B N 1
ATOM 8480 C CA . ASN B 1 481 ? 10.445 -7.75 8.102 1 90.62 481 ASN B CA 1
ATOM 8481 C C . ASN B 1 481 ? 10.477 -7.18 9.523 1 90.62 481 ASN B C 1
ATOM 8483 O O . ASN B 1 481 ? 9.914 -7.766 10.445 1 90.62 481 ASN B O 1
ATOM 8487 N N . GLU B 1 482 ? 11.336 -6.188 9.68 1 92.81 482 GLU B N 1
ATOM 8488 C CA . GLU B 1 482 ? 11.43 -5.34 10.867 1 92.81 482 GLU B CA 1
ATOM 8489 C C . GLU B 1 482 ? 11.086 -3.891 10.531 1 92.81 482 GLU B C 1
ATOM 8491 O O . GLU B 1 482 ? 11.461 -3.385 9.477 1 92.81 482 GLU B O 1
ATOM 8496 N N . LEU B 1 483 ? 10.352 -3.273 11.414 1 92.06 483 LEU B N 1
ATOM 8497 C CA . LEU B 1 483 ? 9.953 -1.89 11.18 1 92.06 483 LEU B CA 1
ATOM 8498 C C . LEU B 1 483 ? 10.977 -0.921 11.773 1 92.06 483 LEU B C 1
ATOM 8500 O O . LEU B 1 483 ? 11.305 -1.005 12.961 1 92.06 483 LEU B O 1
ATOM 8504 N N . ILE B 1 484 ? 11.422 -0.091 10.945 1 94.19 484 ILE B N 1
ATOM 8505 C CA . ILE B 1 484 ? 12.336 0.971 11.367 1 94.19 484 ILE B CA 1
ATOM 8506 C C . ILE B 1 484 ? 11.539 2.232 11.688 1 94.19 484 ILE B C 1
ATOM 8508 O O . ILE B 1 484 ? 10.727 2.688 10.875 1 94.19 484 ILE B O 1
ATOM 8512 N N . ALA B 1 485 ? 11.805 2.74 12.812 1 92.94 485 ALA B N 1
ATOM 8513 C CA . ALA B 1 485 ? 11.086 3.939 13.25 1 92.94 485 ALA B CA 1
ATOM 8514 C C . ALA B 1 485 ? 11.688 5.191 12.617 1 92.94 485 ALA B C 1
ATOM 8516 O O . ALA B 1 485 ? 12.914 5.312 12.508 1 92.94 485 ALA B O 1
ATOM 8517 N N . GLY B 1 486 ? 10.805 5.965 12.062 1 94.12 486 GLY B N 1
ATOM 8518 C CA . GLY B 1 486 ? 11.164 7.285 11.57 1 94.12 486 GLY B CA 1
ATOM 8519 C C . GLY B 1 486 ? 10.398 8.406 12.25 1 94.12 486 GLY B C 1
ATOM 8520 O O . GLY B 1 486 ? 9.93 8.25 13.375 1 94.12 486 GLY B O 1
ATOM 8521 N N . THR B 1 487 ? 10.484 9.539 11.609 1 92.62 487 THR B N 1
ATOM 8522 C CA . THR B 1 487 ? 9.836 10.703 12.188 1 92.62 487 THR B CA 1
ATOM 8523 C C . THR B 1 487 ? 8.695 11.188 11.305 1 92.62 487 THR B C 1
ATOM 8525 O O . THR B 1 487 ? 8.789 11.141 10.078 1 92.62 487 THR B O 1
ATOM 8528 N N . ALA B 1 488 ? 7.633 11.508 11.891 1 90.94 488 ALA B N 1
ATOM 8529 C CA . ALA B 1 488 ? 6.488 12.125 11.219 1 90.94 488 ALA B CA 1
ATOM 8530 C C . ALA B 1 488 ? 6.359 13.602 11.594 1 90.94 488 ALA B C 1
ATOM 8532 O O . ALA B 1 488 ? 6.523 13.969 12.758 1 90.94 488 ALA B O 1
ATOM 8533 N N . TYR B 1 489 ? 6.102 14.43 10.57 1 88 489 TYR B N 1
ATOM 8534 C CA . TYR B 1 489 ? 6.039 15.867 10.781 1 88 489 TYR B CA 1
ATOM 8535 C C . TYR B 1 489 ? 4.641 16.406 10.508 1 88 489 TYR B C 1
ATOM 8537 O O . TYR B 1 489 ? 3.973 15.953 9.562 1 88 489 TYR B O 1
ATOM 8545 N N . ALA B 1 490 ? 4.195 17.156 11.391 1 81.75 490 ALA B N 1
ATOM 8546 C CA . ALA B 1 490 ? 2.938 17.875 11.188 1 81.75 490 ALA B CA 1
ATOM 8547 C C . ALA B 1 490 ? 3.15 19.375 11.203 1 81.75 490 ALA B C 1
ATOM 8549 O O . ALA B 1 490 ? 4.004 19.891 11.938 1 81.75 490 ALA B O 1
ATOM 8550 N N . ARG B 1 491 ? 2.365 20.094 10.492 1 80.94 491 ARG B N 1
ATOM 8551 C CA . ARG B 1 491 ? 2.453 21.547 10.516 1 80.94 491 ARG B CA 1
ATOM 8552 C C . ARG B 1 491 ? 1.733 22.125 11.734 1 80.94 491 ARG B C 1
ATOM 8554 O O . ARG B 1 491 ? 0.636 21.672 12.078 1 80.94 491 ARG B O 1
ATOM 8561 N N . GLU B 1 492 ? 2.5 23.016 12.445 1 81.38 492 GLU B N 1
ATOM 8562 C CA . GLU B 1 492 ? 1.888 23.672 13.594 1 81.38 492 GLU B CA 1
ATOM 8563 C C . GLU B 1 492 ? 2.227 25.156 13.625 1 81.38 492 GLU B C 1
ATOM 8565 O O . GLU B 1 492 ? 3.32 25.562 13.227 1 81.38 492 GLU B O 1
ATOM 8570 N N . THR B 1 493 ? 1.275 25.859 14.016 1 82.88 493 THR B N 1
ATOM 8571 C CA . THR B 1 493 ? 1.508 27.281 14.266 1 82.88 493 THR B CA 1
ATOM 8572 C C . THR B 1 493 ? 2.053 27.5 15.672 1 82.88 493 THR B C 1
ATOM 8574 O O . THR B 1 493 ? 1.528 26.953 16.641 1 82.88 493 THR B O 1
ATOM 8577 N N . TYR B 1 494 ? 3.219 28.266 15.836 1 87.06 494 TYR B N 1
ATOM 8578 C CA . TYR B 1 494 ? 3.803 28.516 17.141 1 87.06 494 TYR B CA 1
ATOM 8579 C C . TYR B 1 494 ? 4.016 30 17.375 1 87.06 494 TYR B C 1
ATOM 8581 O O . TYR B 1 494 ? 3.949 30.797 16.438 1 87.06 494 TYR B O 1
ATOM 8589 N N . VAL B 1 495 ? 4.16 30.281 18.641 1 88.62 495 VAL B N 1
ATOM 8590 C CA . VAL B 1 495 ? 4.328 31.672 19.031 1 88.62 495 VAL B CA 1
ATOM 8591 C C . VAL B 1 495 ? 5.816 32.031 19.062 1 88.62 495 VAL B C 1
ATOM 8593 O O . VAL B 1 495 ? 6.574 31.469 19.859 1 88.62 495 VAL B O 1
ATOM 8596 N N . ALA B 1 496 ? 6.176 32.875 18.156 1 90.75 496 ALA B N 1
ATOM 8597 C CA . ALA B 1 496 ? 7.551 33.375 18.141 1 90.75 496 ALA B CA 1
ATOM 8598 C C . ALA B 1 496 ? 7.652 34.75 18.844 1 90.75 496 ALA B C 1
ATOM 8600 O O . ALA B 1 496 ? 6.902 35.656 18.516 1 90.75 496 ALA B O 1
ATOM 8601 N N . VAL B 1 497 ? 8.547 34.781 19.828 1 92.69 497 VAL B N 1
ATOM 8602 C CA . VAL B 1 497 ? 8.695 36 20.594 1 92.69 497 VAL B CA 1
ATOM 8603 C C . VAL B 1 497 ? 9.953 36.75 20.141 1 92.69 497 VAL B C 1
ATOM 8605 O O . VAL B 1 497 ? 11.047 36.156 20.125 1 92.69 497 VAL B O 1
ATOM 8608 N N . HIS B 1 498 ? 9.758 37.969 19.703 1 93.25 498 HIS B N 1
ATOM 8609 C CA . HIS B 1 498 ? 10.875 38.844 19.391 1 93.25 498 HIS B CA 1
ATOM 8610 C C . HIS B 1 498 ? 11.18 39.812 20.531 1 93.25 498 HIS B C 1
ATOM 8612 O O . HIS B 1 498 ? 10.625 40.906 20.609 1 93.25 498 HIS B O 1
ATOM 8618 N N . TRP B 1 499 ? 12.188 39.562 21.344 1 92.69 499 TRP B N 1
ATOM 8619 C CA . TRP B 1 499 ? 12.5 40.25 22.594 1 92.69 499 TRP B CA 1
ATOM 8620 C C . TRP B 1 499 ? 12.992 41.656 22.328 1 92.69 499 TRP B C 1
ATOM 8622 O O . TRP B 1 499 ? 12.82 42.531 23.172 1 92.69 499 TRP B O 1
ATOM 8632 N N . ALA B 1 500 ? 13.539 41.812 21.094 1 92.88 500 ALA B N 1
ATOM 8633 C CA . ALA B 1 500 ? 14.07 43.156 20.766 1 92.88 500 ALA B CA 1
ATOM 8634 C C . ALA B 1 500 ? 12.969 44.188 20.797 1 92.88 500 ALA B C 1
ATOM 8636 O O . ALA B 1 500 ? 13.219 45.344 21.141 1 92.88 500 ALA B O 1
ATOM 8637 N N . TRP B 1 501 ? 11.82 43.781 20.547 1 91.56 501 TRP B N 1
ATOM 8638 C CA . TRP B 1 501 ? 10.719 44.719 20.469 1 91.56 501 TRP B CA 1
ATOM 8639 C C . TRP B 1 501 ? 10.289 45.156 21.859 1 91.56 501 TRP B C 1
ATOM 8641 O O . TRP B 1 501 ? 9.625 46.188 22.016 1 91.56 501 TRP B O 1
ATOM 8651 N N . LEU B 1 502 ? 10.672 44.438 22.906 1 92.38 502 LEU B N 1
ATOM 8652 C CA . LEU B 1 502 ? 10.328 44.781 24.281 1 92.38 502 LEU B CA 1
ATOM 8653 C C . LEU B 1 502 ? 11.25 45.875 24.797 1 92.38 502 LEU B C 1
ATOM 8655 O O . LEU B 1 502 ? 10.961 46.5 25.812 1 92.38 502 LEU B O 1
ATOM 8659 N N . ALA B 1 503 ? 12.273 46.219 24.109 1 93.25 503 ALA B N 1
ATOM 8660 C CA . ALA B 1 503 ? 13.234 47.25 24.531 1 93.25 503 ALA B CA 1
ATOM 8661 C C . ALA B 1 503 ? 12.57 48.625 24.625 1 93.25 503 ALA B C 1
ATOM 8663 O O . ALA B 1 503 ? 12.867 49.406 25.531 1 93.25 503 ALA B O 1
ATOM 8664 N N . PHE B 1 504 ? 11.711 48.844 23.656 1 92.5 504 PHE B N 1
ATOM 8665 C CA . PHE B 1 504 ? 11.062 50.156 23.625 1 92.5 504 PHE B CA 1
ATOM 8666 C C . PHE B 1 504 ? 10.18 50.344 24.844 1 92.5 504 PHE B C 1
ATOM 8668 O O . PHE B 1 504 ? 10.352 51.312 25.578 1 92.5 504 PHE B O 1
ATOM 8675 N N . PRO B 1 505 ? 9.281 49.438 25.109 1 91.69 505 PRO B N 1
ATOM 8676 C CA . PRO B 1 505 ? 8.453 49.625 26.297 1 91.69 505 PRO B CA 1
ATOM 8677 C C . PRO B 1 505 ? 9.266 49.656 27.594 1 91.69 505 PRO B C 1
ATOM 8679 O O . PRO B 1 505 ? 8.953 50.406 28.516 1 91.69 505 PRO B O 1
ATOM 8682 N N . LEU B 1 506 ? 10.281 48.938 27.719 1 92.69 506 LEU B N 1
ATOM 8683 C CA . LEU B 1 506 ? 11.117 48.938 28.922 1 92.69 506 LEU B CA 1
ATOM 8684 C C . LEU B 1 506 ? 11.906 50.219 29.047 1 92.69 506 LEU B C 1
ATOM 8686 O O . LEU B 1 506 ? 12.086 50.75 30.141 1 92.69 506 LEU B O 1
ATOM 8690 N N . ALA B 1 507 ? 12.406 50.719 27.922 1 93.31 507 ALA B N 1
ATOM 8691 C CA . ALA B 1 507 ? 13.086 52 27.922 1 93.31 507 ALA B CA 1
ATOM 8692 C C . ALA B 1 507 ? 12.141 53.125 28.344 1 93.31 507 ALA B C 1
ATOM 8694 O O . ALA B 1 507 ? 12.531 54.031 29.078 1 93.31 507 ALA B O 1
ATOM 8695 N N . MET B 1 508 ? 10.953 53 27.812 1 93 508 MET B N 1
ATOM 8696 C CA . MET B 1 508 ? 9.945 54 28.188 1 93 508 MET B CA 1
ATOM 8697 C C . MET B 1 508 ? 9.68 53.969 29.688 1 93 508 MET B C 1
ATOM 8699 O O . MET B 1 508 ? 9.523 55 30.328 1 93 508 MET B O 1
ATOM 8703 N N . LEU B 1 509 ? 9.633 52.781 30.266 1 91.75 509 LEU B N 1
ATOM 8704 C CA . LEU B 1 509 ? 9.422 52.656 31.688 1 91.75 509 LEU B CA 1
ATOM 8705 C C . LEU B 1 509 ? 10.602 53.219 32.469 1 91.75 509 LEU B C 1
ATOM 8707 O O . LEU B 1 509 ? 10.406 53.969 33.438 1 91.75 509 LEU B O 1
ATOM 8711 N N . LEU B 1 510 ? 11.773 53 32.094 1 93.62 510 LEU B N 1
ATOM 8712 C CA . LEU B 1 510 ? 12.977 53.5 32.781 1 93.62 510 LEU B CA 1
ATOM 8713 C C . LEU B 1 510 ? 13.062 55 32.688 1 93.62 510 LEU B C 1
ATOM 8715 O O . LEU B 1 510 ? 13.359 55.688 33.688 1 93.62 510 LEU B O 1
ATOM 8719 N N . LEU B 1 511 ? 12.836 55.5 31.453 1 94 511 LEU B N 1
ATOM 8720 C CA . LEU B 1 511 ? 12.891 56.938 31.266 1 94 511 LEU B CA 1
ATOM 8721 C C . LEU B 1 511 ? 11.812 57.625 32.094 1 94 511 LEU B C 1
ATOM 8723 O O . LEU B 1 511 ? 12.016 58.75 32.562 1 94 511 LEU B O 1
ATOM 8727 N N . SER B 1 512 ? 10.688 56.938 32.188 1 93.19 512 SER B N 1
ATOM 8728 C CA . SER B 1 512 ? 9.609 57.5 33 1 93.19 512 SER B CA 1
ATOM 8729 C C . SER B 1 512 ? 10 57.562 34.469 1 93.19 512 SER B C 1
ATOM 8731 O O . SER B 1 512 ? 9.672 58.5 35.188 1 93.19 512 SER B O 1
ATOM 8733 N N . ILE B 1 513 ? 10.656 56.562 34.969 1 92.25 513 ILE B N 1
ATOM 8734 C CA . ILE B 1 513 ? 11.109 56.531 36.344 1 92.25 513 ILE B CA 1
ATOM 8735 C C . ILE B 1 513 ? 12.164 57.625 36.562 1 92.25 513 ILE B C 1
ATOM 8737 O O . ILE B 1 513 ? 12.109 58.344 37.562 1 92.25 513 ILE B O 1
ATOM 8741 N N . ILE B 1 514 ? 13.062 57.781 35.625 1 93.5 514 ILE B N 1
ATOM 8742 C CA . ILE B 1 514 ? 14.086 58.812 35.719 1 93.5 514 ILE B CA 1
ATOM 8743 C C . ILE B 1 514 ? 13.438 60.219 35.719 1 93.5 514 ILE B C 1
ATOM 8745 O O . ILE B 1 514 ? 13.828 61.094 36.469 1 93.5 514 ILE B O 1
ATOM 8749 N N . PHE B 1 515 ? 12.5 60.281 34.781 1 93.19 515 PHE B N 1
ATOM 8750 C CA . PHE B 1 515 ? 11.773 61.562 34.719 1 93.19 515 PHE B CA 1
ATOM 8751 C C . PHE B 1 515 ? 11.078 61.875 36.031 1 93.19 515 PHE B C 1
ATOM 8753 O O . PHE B 1 515 ? 11.141 63 36.5 1 93.19 515 PHE B O 1
ATOM 8760 N N . LEU B 1 516 ? 10.484 60.875 36.625 1 92.5 516 LEU B N 1
ATOM 8761 C CA . LEU B 1 516 ? 9.766 61.062 37.875 1 92.5 516 LEU B CA 1
ATOM 8762 C C . LEU B 1 516 ? 10.727 61.406 39 1 92.5 516 LEU B C 1
ATOM 8764 O O . LEU B 1 516 ? 10.477 62.344 39.781 1 92.5 516 LEU B O 1
ATOM 8768 N N . ILE B 1 517 ? 11.828 60.781 39.125 1 92.81 517 ILE B N 1
ATOM 8769 C CA . ILE B 1 517 ? 12.805 61.031 40.156 1 92.81 517 ILE B CA 1
ATOM 8770 C C . ILE B 1 517 ? 13.438 62.406 40 1 92.81 517 ILE B C 1
ATOM 8772 O O . ILE B 1 517 ? 13.625 63.125 40.969 1 92.81 517 ILE B O 1
ATOM 8776 N N . SER B 1 518 ? 13.734 62.781 38.75 1 92.44 518 SER B N 1
ATOM 8777 C CA . SER B 1 518 ? 14.32 64.062 38.469 1 92.44 518 SER B CA 1
ATOM 8778 C C . SER B 1 518 ? 13.367 65.188 38.844 1 92.44 518 SER B C 1
ATOM 8780 O O . SER B 1 518 ? 13.797 66.25 39.344 1 92.44 518 SER B O 1
ATOM 8782 N N . THR B 1 519 ? 12.133 65 38.562 1 91.06 519 THR B N 1
ATOM 8783 C CA . THR B 1 519 ? 11.133 66 38.906 1 91.06 519 THR B CA 1
ATOM 8784 C C . THR B 1 519 ? 11.008 66.125 40.406 1 91.06 519 THR B C 1
ATOM 8786 O O . THR B 1 519 ? 10.883 67.25 40.938 1 91.06 519 THR B O 1
ATOM 8789 N N . ILE B 1 520 ? 11.07 64.938 41.094 1 88.44 520 ILE B N 1
ATOM 8790 C CA . ILE B 1 520 ? 10.984 65 42.562 1 88.44 520 ILE B CA 1
ATOM 8791 C C . ILE B 1 520 ? 12.203 65.688 43.125 1 88.44 520 ILE B C 1
ATOM 8793 O O . ILE B 1 520 ? 12.07 66.5 44.062 1 88.44 520 ILE B O 1
ATOM 8797 N N . LEU B 1 521 ? 13.367 65.5 42.625 1 89.62 521 LEU B N 1
ATOM 8798 C CA . LEU B 1 521 ? 14.586 66.125 43.125 1 89.62 521 LEU B CA 1
ATOM 8799 C C . LEU B 1 521 ? 14.602 67.625 42.844 1 89.62 521 LEU B C 1
ATOM 8801 O O . LEU B 1 521 ? 15.023 68.438 43.688 1 89.62 521 LEU B O 1
ATOM 8805 N N . LYS B 1 522 ? 14.156 67.938 41.688 1 86.81 522 LYS B N 1
ATOM 8806 C CA . LYS B 1 522 ? 14.117 69.375 41.312 1 86.81 522 LYS B CA 1
ATOM 8807 C C . LYS B 1 522 ? 13.125 70.125 42.219 1 86.81 522 LYS B C 1
ATOM 8809 O O . LYS B 1 522 ? 13.391 71.25 42.594 1 86.81 522 LYS B O 1
ATOM 8814 N N . THR B 1 523 ? 12.062 69.438 42.469 1 84.25 523 THR B N 1
ATOM 8815 C CA . THR B 1 523 ? 11.031 70.062 43.281 1 84.25 523 THR B CA 1
ATOM 8816 C C . THR B 1 523 ? 11.445 70.125 44.75 1 84.25 523 THR B C 1
ATOM 8818 O O . THR B 1 523 ? 11.047 71 45.5 1 84.25 523 THR B O 1
ATOM 8821 N N . SER B 1 524 ? 12.234 69.188 45.188 1 80.19 524 SER B N 1
ATOM 8822 C CA . SER B 1 524 ? 12.656 69.125 46.594 1 80.19 524 SER B CA 1
ATOM 8823 C C . SER B 1 524 ? 13.891 70 46.844 1 80.19 524 SER B C 1
ATOM 8825 O O . SER B 1 524 ? 14.289 70.188 47.969 1 80.19 524 SER B O 1
ATOM 8827 N N . SER B 1 525 ? 14.453 70.5 45.875 1 77.25 525 SER B N 1
ATOM 8828 C CA . SER B 1 525 ? 15.641 71.312 46.062 1 77.25 525 SER B CA 1
ATOM 8829 C C . SER B 1 525 ? 15.305 72.625 46.75 1 77.25 525 SER B C 1
ATOM 8831 O O . SER B 1 525 ? 14.172 73.125 46.625 1 77.25 525 SER B O 1
ATOM 8833 N N . GLU B 1 526 ? 16.203 73.188 47.625 1 61.62 526 GLU B N 1
ATOM 8834 C CA . GLU B 1 526 ? 16.078 74.375 48.531 1 61.62 526 GLU B CA 1
ATOM 8835 C C . GLU B 1 526 ? 15.516 75.562 47.812 1 61.62 526 GLU B C 1
ATOM 8837 O O . GLU B 1 526 ? 14.75 76.375 48.375 1 61.62 526 GLU B O 1
ATOM 8842 N N . ASN B 1 527 ? 15.859 75.688 46.562 1 60.31 527 ASN B N 1
ATOM 8843 C CA . ASN B 1 527 ? 15.453 76.875 45.844 1 60.31 527 ASN B CA 1
ATOM 8844 C C . ASN B 1 527 ? 13.961 76.812 45.5 1 60.31 527 ASN B C 1
ATOM 8846 O O . ASN B 1 527 ? 13.367 77.875 45.219 1 60.31 527 ASN B O 1
ATOM 8850 N N . TYR B 1 528 ? 13.328 75.688 45.656 1 62 528 TYR B N 1
ATOM 8851 C CA . TYR B 1 528 ? 11.938 75.562 45.219 1 62 528 TYR B CA 1
ATOM 8852 C C . TYR B 1 528 ? 11.039 75.062 46.344 1 62 528 TYR B C 1
ATOM 8854 O O . TYR B 1 528 ? 9.875 74.75 46.125 1 62 528 TYR B O 1
ATOM 8862 N N . GLN B 1 529 ? 11.672 74.875 47.469 1 60 529 GLN B N 1
ATOM 8863 C CA . GLN B 1 529 ? 10.953 74.375 48.625 1 60 529 GLN B CA 1
ATOM 8864 C C . GLN B 1 529 ? 9.734 75.25 48.969 1 60 529 GLN B C 1
ATOM 8866 O O . GLN B 1 529 ? 8.758 74.75 49.531 1 60 529 GLN B O 1
ATOM 8871 N N . GLU B 1 530 ? 9.797 76.438 48.5 1 61.75 530 GLU B N 1
ATOM 8872 C CA . GLU B 1 530 ? 8.703 77.312 48.812 1 61.75 530 GLU B CA 1
ATOM 8873 C C . GLU B 1 530 ? 7.516 77.125 47.875 1 61.75 530 GLU B C 1
ATOM 8875 O O . GLU B 1 530 ? 6.41 77.625 48.156 1 61.75 530 GLU B O 1
ATOM 8880 N N . ILE B 1 531 ? 7.875 76.312 46.75 1 64.94 531 ILE B N 1
ATOM 8881 C CA . ILE B 1 531 ? 6.777 76.062 45.844 1 64.94 531 ILE B CA 1
ATOM 8882 C C . ILE B 1 531 ? 6.027 74.812 46.25 1 64.94 531 ILE B C 1
ATOM 8884 O O . ILE B 1 531 ? 6.641 73.75 46.5 1 64.94 531 ILE B O 1
ATOM 8888 N N . GLY B 1 532 ? 5.113 74.812 46.969 1 65.94 532 GLY B N 1
ATOM 8889 C CA . GLY B 1 532 ? 4.277 73.625 47.312 1 65.94 532 GLY B CA 1
ATOM 8890 C C . GLY B 1 532 ? 4.176 72.625 46.219 1 65.94 532 GLY B C 1
ATOM 8891 O O . GLY B 1 532 ? 4.609 72.812 45.094 1 65.94 532 GLY B O 1
ATOM 8892 N N . ILE B 1 533 ? 4.047 71.312 46.5 1 74.75 533 ILE B N 1
ATOM 8893 C CA . ILE B 1 533 ? 3.811 70.25 45.562 1 74.75 533 ILE B CA 1
ATOM 8894 C C . ILE B 1 533 ? 2.379 70.312 45.031 1 74.75 533 ILE B C 1
ATOM 8896 O O . ILE B 1 533 ? 1.45 69.812 45.688 1 74.75 533 ILE B O 1
ATOM 8900 N N . TRP B 1 534 ? 2.197 70.938 43.812 1 77.75 534 TRP B N 1
ATOM 8901 C CA . TRP B 1 534 ? 0.849 71.188 43.312 1 77.75 534 TRP B CA 1
ATOM 8902 C C . TRP B 1 534 ? 0.534 70.188 42.156 1 77.75 534 TRP B C 1
ATOM 8904 O O . TRP B 1 534 ? -0.635 69.938 41.844 1 77.75 534 TRP B O 1
ATOM 8914 N N . LYS B 1 535 ? 1.506 69.625 41.625 1 82.44 535 LYS B N 1
ATOM 8915 C CA . LYS B 1 535 ? 1.298 68.625 40.531 1 82.44 535 LYS B CA 1
ATOM 8916 C C . LYS B 1 535 ? 0.355 69.25 39.469 1 82.44 535 LYS B C 1
ATOM 8918 O O . LYS B 1 535 ? 0.58 70.312 38.969 1 82.44 535 LYS B O 1
ATOM 8923 N N . THR B 1 536 ? -0.693 68.625 39.062 1 78.75 536 THR B N 1
ATOM 8924 C CA . THR B 1 536 ? -1.592 69.125 38.031 1 78.75 536 THR B CA 1
ATOM 8925 C C . THR B 1 536 ? -2.781 69.812 38.656 1 78.75 536 THR B C 1
ATOM 8927 O O . THR B 1 536 ? -3.773 70.125 37.969 1 78.75 536 THR B O 1
ATOM 8930 N N . SER B 1 537 ? -2.65 70.25 39.875 1 77.62 537 SER B N 1
ATOM 8931 C CA . SER B 1 537 ? -3.758 70.875 40.562 1 77.62 537 SER B CA 1
ATOM 8932 C C . SER B 1 537 ? -4.039 72.25 40 1 77.62 537 SER B C 1
ATOM 8934 O O . SER B 1 537 ? -3.109 73 39.656 1 77.62 537 SER B O 1
ATOM 8936 N N . ALA B 1 538 ? -5.262 72.625 39.719 1 75.81 538 ALA B N 1
ATOM 8937 C CA . ALA B 1 538 ? -5.664 73.875 39.156 1 75.81 538 ALA B CA 1
ATOM 8938 C C . ALA B 1 538 ? -5.93 74.875 40.281 1 75.81 538 ALA B C 1
ATOM 8940 O O . ALA B 1 538 ? -6.016 76.125 40.031 1 75.81 538 ALA B O 1
ATOM 8941 N N . MET B 1 539 ? -5.801 74.5 41.469 1 72.25 539 MET B N 1
ATOM 8942 C CA . MET B 1 539 ? -6.219 75.312 42.625 1 72.25 539 MET B CA 1
ATOM 8943 C C . MET B 1 539 ? -5.285 76.562 42.781 1 72.25 539 MET B C 1
ATOM 8945 O O . MET B 1 539 ? -5.738 77.688 42.969 1 72.25 539 MET B O 1
ATOM 8949 N N . PRO B 1 540 ? -4.031 76.25 42.719 1 70.31 540 PRO B N 1
ATOM 8950 C CA . PRO B 1 540 ? -3.158 77.438 42.938 1 70.31 540 PRO B CA 1
ATOM 8951 C C . PRO B 1 540 ? -3.346 78.5 41.875 1 70.31 540 PRO B C 1
ATOM 8953 O O . PRO B 1 540 ? -3.174 79.688 42.188 1 70.31 540 PRO B O 1
ATOM 8956 N N . THR B 1 541 ? -3.713 78.062 40.719 1 71.62 541 THR B N 1
ATOM 8957 C CA . THR B 1 541 ? -3.947 79.062 39.656 1 71.62 541 THR B CA 1
ATOM 8958 C C . THR B 1 541 ? -5.195 79.875 39.969 1 71.62 541 THR B C 1
ATOM 8960 O O . THR B 1 541 ? -5.27 81.062 39.594 1 71.62 541 THR B O 1
ATOM 8963 N N . LEU B 1 542 ? -6.062 79.312 40.531 1 65.56 542 LEU B N 1
ATOM 8964 C CA . LEU B 1 542 ? -7.277 80 40.938 1 65.56 542 LEU B CA 1
ATOM 8965 C C . LEU B 1 542 ? -7.008 80.938 42.094 1 65.56 542 LEU B C 1
ATOM 8967 O O . LEU B 1 542 ? -7.629 82 42.219 1 65.56 542 LEU B O 1
ATOM 8971 N N . MET B 1 543 ? -6.012 80.625 42.844 1 63.22 543 MET B N 1
ATOM 8972 C CA . MET B 1 543 ? -5.742 81.375 44.062 1 63.22 543 MET B CA 1
ATOM 8973 C C . MET B 1 543 ? -4.863 82.625 43.781 1 63.22 543 MET B C 1
ATOM 8975 O O . MET B 1 543 ? -5.07 83.688 44.375 1 63.22 543 MET B O 1
ATOM 8979 N N . TYR B 1 544 ? -3.883 82.375 43 1 58.62 544 TYR B N 1
ATOM 8980 C CA . TYR B 1 544 ? -2.918 83.5 42.781 1 58.62 544 TYR B CA 1
ATOM 8981 C C . TYR B 1 544 ? -3.236 84.25 41.5 1 58.62 544 TYR B C 1
ATOM 8983 O O . TYR B 1 544 ? -3.102 83.688 40.406 1 58.62 544 TYR B O 1
ATOM 8991 N N . SER B 1 545 ? -4.203 85.125 41.469 1 57.19 545 SER B N 1
ATOM 8992 C CA . SER B 1 545 ? -4.703 85.812 40.312 1 57.19 545 SER B CA 1
ATOM 8993 C C . SER B 1 545 ? -3.748 86.938 39.875 1 57.19 545 SER B C 1
ATOM 8995 O O . SER B 1 545 ? -2.941 87.438 40.656 1 57.19 545 SER B O 1
ATOM 8997 N N . LEU B 1 546 ? -3.619 87.125 38.594 1 58.38 546 LEU B N 1
ATOM 8998 C CA . LEU B 1 546 ? -2.863 88.25 38.031 1 58.38 546 LEU B CA 1
ATOM 8999 C C . LEU B 1 546 ? -3.416 89.562 38.531 1 58.38 546 LEU B C 1
ATOM 9001 O O . LEU B 1 546 ? -4.625 89.688 38.719 1 58.38 546 LEU B O 1
ATOM 9005 N N . PRO B 1 547 ? -2.531 90.5 39.031 1 54.28 547 PRO B N 1
ATOM 9006 C CA . PRO B 1 547 ? -3.035 91.812 39.438 1 54.28 547 PRO B CA 1
ATOM 9007 C C . PRO B 1 547 ? -3.967 92.438 38.375 1 54.28 547 PRO B C 1
ATOM 9009 O O . PRO B 1 547 ? -3.873 92.125 37.188 1 54.28 547 PRO B O 1
ATOM 9012 N N . ASN B 1 548 ? -5.031 93.125 38.812 1 51.97 548 ASN B N 1
ATOM 9013 C CA . ASN B 1 548 ? -6.145 93.688 38.031 1 51.97 548 ASN B CA 1
ATOM 9014 C C . ASN B 1 548 ? -5.664 94.312 36.719 1 51.97 548 ASN B C 1
ATOM 9016 O O . ASN B 1 548 ? -6.324 94.25 35.688 1 51.97 548 ASN B O 1
ATOM 9020 N N . ASP B 1 549 ? -4.559 95.062 36.781 1 47.81 549 ASP B N 1
ATOM 9021 C CA . ASP B 1 549 ? -4.125 95.812 35.594 1 47.81 549 ASP B CA 1
ATOM 9022 C C . ASP B 1 549 ? -3.666 94.812 34.5 1 47.81 549 ASP B C 1
ATOM 9024 O O . ASP B 1 549 ? -3.846 95.125 33.312 1 47.81 549 ASP B O 1
ATOM 9028 N N . ALA B 1 550 ? -3.203 93.75 34.75 1 49.81 550 ALA B N 1
ATOM 9029 C CA . ALA B 1 550 ? -2.684 92.812 33.781 1 49.81 550 ALA B CA 1
ATOM 9030 C C . ALA B 1 550 ? -3.805 91.938 33.219 1 49.81 550 ALA B C 1
ATOM 9032 O O . ALA B 1 550 ? -3.713 91.438 32.094 1 49.81 550 ALA B O 1
ATOM 9033 N N . GLN B 1 551 ? -4.82 91.75 33.938 1 52.81 551 GLN B N 1
ATOM 9034 C CA . GLN B 1 551 ? -6.012 91 33.531 1 52.81 551 GLN B CA 1
ATOM 9035 C C . GLN B 1 551 ? -6.656 91.625 32.281 1 52.81 551 GLN B C 1
ATOM 9037 O O . GLN B 1 551 ? -7.098 90.938 31.375 1 52.81 551 GLN B O 1
ATOM 9042 N N . ARG B 1 552 ? -6.766 92.938 32.312 1 52.75 552 ARG B N 1
ATOM 9043 C CA . ARG B 1 552 ? -7.383 93.688 31.203 1 52.75 552 ARG B CA 1
ATOM 9044 C C . ARG B 1 552 ? -6.57 93.562 29.922 1 52.75 552 ARG B C 1
ATOM 9046 O O . ARG B 1 552 ? -7.129 93.562 28.828 1 52.75 552 ARG B O 1
ATOM 9053 N N . GLY B 1 553 ? -5.32 93.438 30.094 1 45.28 553 GLY B N 1
ATOM 9054 C CA . GLY B 1 553 ? -4.492 93.312 28.906 1 45.28 553 GLY B CA 1
ATOM 9055 C C . GLY B 1 553 ? -4.602 91.938 28.234 1 45.28 553 GLY B C 1
ATOM 9056 O O . GLY B 1 553 ? -4.574 91.875 27 1 45.28 553 GLY B O 1
ATOM 9057 N N . ILE B 1 554 ? -4.758 90.875 28.969 1 48.53 554 ILE B N 1
ATOM 9058 C CA . ILE B 1 554 ? -4.805 89.5 28.422 1 48.53 554 ILE B CA 1
ATOM 9059 C C . ILE B 1 554 ? -6.203 89.25 27.875 1 48.53 554 ILE B C 1
ATOM 9061 O O . ILE B 1 554 ? -6.348 88.562 26.859 1 48.53 554 ILE B O 1
ATOM 9065 N N . ILE B 1 555 ? -7.281 89.688 28.516 1 47.59 555 ILE B N 1
ATOM 9066 C CA . ILE B 1 555 ? -8.656 89.5 28.078 1 47.59 555 ILE B CA 1
ATOM 9067 C C . ILE B 1 555 ? -8.852 90.188 26.719 1 47.59 555 ILE B C 1
ATOM 9069 O O . ILE B 1 555 ? -9.547 89.625 25.844 1 47.59 555 ILE B O 1
ATOM 9073 N N . SER B 1 556 ? -8.352 91.312 26.562 1 44.72 556 SER B N 1
ATOM 9074 C CA . SER B 1 556 ? -8.484 92 25.281 1 44.72 556 SER B CA 1
ATOM 9075 C C . SER B 1 556 ? -7.773 91.25 24.156 1 44.72 556 SER B C 1
ATOM 9077 O O . SER B 1 556 ? -8.117 91.375 22.984 1 44.72 556 SER B O 1
ATOM 9079 N N . ALA B 1 557 ? -6.859 90.375 24.516 1 43 557 ALA B N 1
ATOM 9080 C CA . ALA B 1 557 ? -6.098 89.688 23.516 1 43 557 ALA B CA 1
ATOM 9081 C C . ALA B 1 557 ? -6.773 88.312 23.172 1 43 557 ALA B C 1
ATOM 9083 O O . ALA B 1 557 ? -6.504 87.75 22.125 1 43 557 ALA B O 1
ATOM 9084 N N . THR B 1 558 ? -7.5 87.688 24.031 1 41.31 558 THR B N 1
ATOM 9085 C CA . THR B 1 558 ? -8.023 86.312 23.797 1 41.31 558 THR B CA 1
ATOM 9086 C C . THR B 1 558 ? -9.398 86.375 23.141 1 41.31 558 THR B C 1
ATOM 9088 O O . THR B 1 558 ? -10.031 85.375 22.906 1 41.31 558 THR B O 1
ATOM 9091 N N . ARG B 1 559 ? -10.062 87.438 23 1 42.84 559 ARG B N 1
ATOM 9092 C CA . ARG B 1 559 ? -11.258 87.5 22.156 1 42.84 559 ARG B CA 1
ATOM 9093 C C . ARG B 1 559 ? -10.938 87.125 20.719 1 42.84 559 ARG B C 1
ATOM 9095 O O . ARG B 1 559 ? -9.984 87.625 20.141 1 42.84 559 ARG B O 1
ATOM 9102 N N . PRO B 1 560 ? -11.508 85.938 20.203 1 41.97 560 PRO B N 1
ATOM 9103 C CA . PRO B 1 560 ? -11.188 85.375 18.891 1 41.97 560 PRO B CA 1
ATOM 9104 C C . PRO B 1 560 ? -11.07 86.438 17.797 1 41.97 560 PRO B C 1
ATOM 9106 O O . PRO B 1 560 ? -10.359 86.25 16.812 1 41.97 560 PRO B O 1
ATOM 9109 N N . LYS B 1 561 ? -12.047 87.375 17.688 1 39.75 561 LYS B N 1
ATOM 9110 C CA . LYS B 1 561 ? -12.047 88.188 16.453 1 39.75 561 LYS B CA 1
ATOM 9111 C C . LYS B 1 561 ? -10.758 88.938 16.328 1 39.75 561 LYS B C 1
ATOM 9113 O O . LYS B 1 561 ? -10.289 89.25 15.211 1 39.75 561 LYS B O 1
ATOM 9118 N N . GLU B 1 562 ? -10.375 89.688 17.25 1 36.59 562 GLU B N 1
ATOM 9119 C CA . GLU B 1 562 ? -9.273 90.688 17.078 1 36.59 562 GLU B CA 1
ATOM 9120 C C . GLU B 1 562 ? -7.93 90 17.359 1 36.59 562 GLU B C 1
ATOM 9122 O O . GLU B 1 562 ? -6.922 90.688 17.547 1 36.59 562 GLU B O 1
ATOM 9127 N N . MET B 1 563 ? -7.84 88.812 17.422 1 35.31 563 MET B N 1
ATOM 9128 C CA . MET B 1 563 ? -6.523 88.125 17.484 1 35.31 563 MET B CA 1
ATOM 9129 C C . MET B 1 563 ? -5.688 88.5 16.25 1 35.31 563 MET B C 1
ATOM 9131 O O . MET B 1 563 ? -5.41 87.688 15.414 1 35.31 563 MET B O 1
ATOM 9135 N N . ALA B 1 564 ? -6.117 89.438 15.445 1 33.91 564 ALA B N 1
ATOM 9136 C CA . ALA B 1 564 ? -5.102 89.812 14.461 1 33.91 564 ALA B CA 1
ATOM 9137 C C . ALA B 1 564 ? -3.734 90 15.117 1 33.91 564 ALA B C 1
ATOM 9139 O O . ALA B 1 564 ? -3.645 90.188 16.328 1 33.91 564 ALA B O 1
ATOM 9140 N N . PHE B 1 565 ? -2.646 90.25 14.211 1 34.59 565 PHE B N 1
ATOM 9141 C CA . PHE B 1 565 ? -1.195 90.312 14.312 1 34.59 565 PHE B CA 1
ATOM 9142 C C . PHE B 1 565 ? -0.793 91.312 15.406 1 34.59 565 PHE B C 1
ATOM 9144 O O . PHE B 1 565 ? 0.339 91.812 15.43 1 34.59 565 PHE B O 1
ATOM 9151 N N . LYS B 1 566 ? -1.716 92 16.016 1 36.53 566 LYS B N 1
ATOM 9152 C CA . LYS B 1 566 ? -1.014 93.062 16.781 1 36.53 566 LYS B CA 1
ATOM 9153 C C . LYS B 1 566 ? -0.191 92.438 17.906 1 36.53 566 LYS B C 1
ATOM 9155 O O . LYS B 1 566 ? -0.523 91.375 18.422 1 36.53 566 LYS B O 1
ATOM 9160 N N . ASN B 1 567 ? 1.01 93.125 18.109 1 35.09 567 ASN B N 1
ATOM 9161 C CA . ASN B 1 567 ? 2.047 92.812 19.094 1 35.09 567 ASN B CA 1
ATOM 9162 C C . ASN B 1 567 ? 1.448 92.438 20.453 1 35.09 567 ASN B C 1
ATOM 9164 O O . ASN B 1 567 ? 1.041 93.312 21.219 1 35.09 567 ASN B O 1
ATOM 9168 N N . THR B 1 568 ? 0.523 91.625 20.453 1 37.59 568 THR B N 1
ATOM 9169 C CA . THR B 1 568 ? 0.125 91.125 21.766 1 37.59 568 THR B CA 1
ATOM 9170 C C . THR B 1 568 ? 1.314 91.125 22.719 1 37.59 568 THR B C 1
ATOM 9172 O O . THR B 1 568 ? 2.291 90.375 22.484 1 37.59 568 THR B O 1
ATOM 9175 N N . GLU B 1 569 ? 1.687 92.188 23.25 1 42.47 569 GLU B N 1
ATOM 9176 C CA . GLU B 1 569 ? 2.752 92.375 24.219 1 42.47 569 GLU B CA 1
ATOM 9177 C C . GLU B 1 569 ? 2.822 91.188 25.203 1 42.47 569 GLU B C 1
ATOM 9179 O O . GLU B 1 569 ? 1.794 90.688 25.688 1 42.47 569 GLU B O 1
ATOM 9184 N N . LYS B 1 570 ? 3.809 90.375 25.156 1 53.34 570 LYS B N 1
ATOM 9185 C CA . LYS B 1 570 ? 4.285 89.25 25.938 1 53.34 570 LYS B CA 1
ATOM 9186 C C . LYS B 1 570 ? 4.125 89.5 27.438 1 53.34 570 LYS B C 1
ATOM 9188 O O . LYS B 1 570 ? 4.781 90.375 27.984 1 53.34 570 LYS B O 1
ATOM 9193 N N . VAL B 1 571 ? 2.83 89.375 27.922 1 56 571 VAL B N 1
ATOM 9194 C CA . VAL B 1 571 ? 2.715 89.438 29.375 1 56 571 VAL B CA 1
ATOM 9195 C C . VAL B 1 571 ? 3.592 88.375 30.016 1 56 571 VAL B C 1
ATOM 9197 O O . VAL B 1 571 ? 3.502 87.188 29.672 1 56 571 VAL B O 1
ATOM 9200 N N . ARG B 1 572 ? 4.598 88.812 30.656 1 68.94 572 ARG B N 1
ATOM 9201 C CA . ARG B 1 572 ? 5.488 87.875 31.375 1 68.94 572 ARG B CA 1
ATOM 9202 C C . ARG B 1 572 ? 5.125 87.812 32.844 1 68.94 572 ARG B C 1
ATOM 9204 O O . ARG B 1 572 ? 4.785 88.875 33.469 1 68.94 572 ARG B O 1
ATOM 9211 N N . ILE B 1 573 ? 4.879 86.625 33.281 1 64.5 573 ILE B N 1
ATOM 9212 C CA . ILE B 1 573 ? 4.453 86.438 34.656 1 64.5 573 ILE B CA 1
ATOM 9213 C C . ILE B 1 573 ? 5.488 85.625 35.438 1 64.5 573 ILE B C 1
ATOM 9215 O O . ILE B 1 573 ? 6.23 84.875 34.812 1 64.5 573 ILE B O 1
ATOM 9219 N N . ARG B 1 574 ? 5.664 86 36.625 1 68.56 574 ARG B N 1
ATOM 9220 C CA . ARG B 1 574 ? 6.539 85.25 37.531 1 68.56 574 ARG B CA 1
ATOM 9221 C C . ARG B 1 574 ? 5.832 84.938 38.844 1 68.56 574 ARG B C 1
ATOM 9223 O O . ARG B 1 574 ? 5.09 85.75 39.375 1 68.56 574 ARG B O 1
ATOM 9230 N N . LEU B 1 575 ? 5.961 83.75 39.219 1 63.72 575 LEU B N 1
ATOM 9231 C CA . LEU B 1 575 ? 5.348 83.312 40.469 1 63.72 575 LEU B CA 1
ATOM 9232 C C . LEU B 1 575 ? 6.301 83.562 41.656 1 63.72 575 LEU B C 1
ATOM 9234 O O . LEU B 1 575 ? 7.434 83.062 41.625 1 63.72 575 LEU B O 1
ATOM 9238 N N . MET B 1 576 ? 5.871 84.5 42.438 1 61.78 576 MET B N 1
ATOM 9239 C CA . MET B 1 576 ? 6.656 84.75 43.656 1 61.78 576 MET B CA 1
ATOM 9240 C C . MET B 1 576 ? 6.141 83.938 44.812 1 61.78 576 MET B C 1
ATOM 9242 O O . MET B 1 576 ? 4.934 83.812 45 1 61.78 576 MET B O 1
ATOM 9246 N N . PRO B 1 577 ? 7.086 83.5 45.5 1 57.97 577 PRO B N 1
ATOM 9247 C CA . PRO B 1 577 ? 6.672 82.625 46.625 1 57.97 577 PRO B CA 1
ATOM 9248 C C . PRO B 1 577 ? 5.805 83.375 47.625 1 57.97 577 PRO B C 1
ATOM 9250 O O . PRO B 1 577 ? 6.109 84.562 48 1 57.97 577 PRO B O 1
ATOM 9253 N N . LYS B 1 578 ? 4.609 83.062 48.156 1 53.78 578 LYS B N 1
ATOM 9254 C CA . LYS B 1 578 ? 3.691 83.562 49.156 1 53.78 578 LYS B CA 1
ATOM 9255 C C . LYS B 1 578 ? 2.943 84.75 48.656 1 53.78 578 LYS B C 1
ATOM 9257 O O . LYS B 1 578 ? 1.972 85.188 49.281 1 53.78 578 LYS B O 1
ATOM 9262 N N . GLN B 1 579 ? 3.527 85.5 47.5 1 54.34 579 GLN B N 1
ATOM 9263 C CA . GLN B 1 579 ? 2.922 86.75 47.125 1 54.34 579 GLN B CA 1
ATOM 9264 C C . GLN B 1 579 ? 2.105 86.625 45.844 1 54.34 579 GLN B C 1
ATOM 9266 O O . GLN B 1 579 ? 1.332 87.562 45.531 1 54.34 579 GLN B O 1
ATOM 9271 N N . GLY B 1 580 ? 2.158 85.562 45.25 1 61.47 580 GLY B N 1
ATOM 9272 C CA . GLY B 1 580 ? 1.317 85.375 44.062 1 61.47 580 GLY B CA 1
ATOM 9273 C C . GLY B 1 580 ? 2.021 85.75 42.781 1 61.47 580 GLY B C 1
ATOM 9274 O O . GLY B 1 580 ? 3.238 85.562 42.656 1 61.47 580 GLY B O 1
ATOM 9275 N N . TRP B 1 581 ? 1.295 86.188 41.625 1 64.06 581 TRP B N 1
ATOM 9276 C CA . TRP B 1 581 ? 1.823 86.438 40.281 1 64.06 581 TRP B CA 1
ATOM 9277 C C . TRP B 1 581 ? 2.326 87.875 40.125 1 64.06 581 TRP B C 1
ATOM 9279 O O . TRP B 1 581 ? 1.684 88.812 40.594 1 64.06 581 TRP B O 1
ATOM 9289 N N . ARG B 1 582 ? 3.537 88.125 39.75 1 62.09 582 ARG B N 1
ATOM 9290 C CA . ARG B 1 582 ? 4.059 89.438 39.406 1 62.09 582 ARG B CA 1
ATOM 9291 C C . ARG B 1 582 ? 4.105 89.625 37.906 1 62.09 582 ARG B C 1
ATOM 9293 O O . ARG B 1 582 ? 4.531 88.75 37.156 1 62.09 582 ARG B O 1
ATOM 9300 N N . VAL B 1 583 ? 3.41 90.75 37.375 1 62.38 583 VAL B N 1
ATOM 9301 C CA . VAL B 1 583 ? 3.326 91 35.969 1 62.38 583 VAL B CA 1
ATOM 9302 C C . VAL B 1 583 ? 4.371 92 35.562 1 62.38 583 VAL B C 1
ATOM 9304 O O . VAL B 1 583 ? 4.543 93.062 36.25 1 62.38 583 VAL B O 1
ATOM 9307 N N . SER B 1 584 ? 5.438 91.875 34.75 1 56.19 584 SER B N 1
ATOM 9308 C CA . SER B 1 584 ? 6.418 92.812 34.219 1 56.19 584 SER B CA 1
ATOM 9309 C C . SER B 1 584 ? 6.242 93 32.719 1 56.19 584 SER B C 1
ATOM 9311 O O . SER B 1 584 ? 5.914 92.062 31.984 1 56.19 584 SER B O 1
ATOM 9313 N N . GLY B 1 585 ? 5.43 94.562 32.031 1 49.62 585 GLY B N 1
ATOM 9314 C CA . GLY B 1 585 ? 5.336 95.125 30.688 1 49.62 585 GLY B CA 1
ATOM 9315 C C . GLY B 1 585 ? 4.488 96.375 30.609 1 49.62 585 GLY B C 1
ATOM 9316 O O . GLY B 1 585 ? 3.693 96.625 31.516 1 49.62 585 GLY B O 1
ATOM 9317 N N . GLN B 1 586 ? 5.023 97.688 29.844 1 39.19 586 GLN B N 1
ATOM 9318 C CA . GLN B 1 586 ? 4.465 99 29.656 1 39.19 586 GLN B CA 1
ATOM 9319 C C . GLN B 1 586 ? 3.1 98.938 28.969 1 39.19 586 GLN B C 1
ATOM 9321 O O . GLN B 1 586 ? 2.967 98.375 27.891 1 39.19 586 GLN B O 1
ATOM 9326 N N . ILE B 1 587 ? 2.014 99.188 29.531 1 37.94 587 ILE B N 1
ATOM 9327 C CA . ILE B 1 587 ? 0.676 99.25 28.969 1 37.94 587 ILE B CA 1
ATOM 9328 C C . ILE B 1 587 ? 0.488 100.688 28.344 1 37.94 587 ILE B C 1
ATOM 9330 O O . ILE B 1 587 ? 0.535 101.688 29.047 1 37.94 587 ILE B O 1
ATOM 9334 N N . HIS B 1 588 ? 0.932 101.062 27.031 1 33.31 588 HIS B N 1
ATOM 9335 C CA . HIS B 1 588 ? 0.53 102.375 26.484 1 33.31 588 HIS B CA 1
ATOM 9336 C C . HIS B 1 588 ? -0.982 102.438 26.312 1 33.31 588 HIS B C 1
ATOM 9338 O O . HIS B 1 588 ? -1.614 101.438 25.922 1 33.31 588 HIS B O 1
ATOM 9344 N N . PRO B 1 589 ? -1.693 103.625 26.656 1 33.62 589 PRO B N 1
ATOM 9345 C CA . PRO B 1 589 ? -3.125 103.938 26.594 1 33.62 589 PRO B CA 1
ATOM 9346 C C . PRO B 1 589 ? -3.664 103.875 25.156 1 33.62 589 PRO B C 1
ATOM 9348 O O . PRO B 1 589 ? -3.141 104.562 24.281 1 33.62 589 PRO B O 1
ATOM 9351 N N . GLY B 1 590 ? -4.035 102.812 24.453 1 30.78 590 GLY B N 1
ATOM 9352 C CA . GLY B 1 590 ? -4.441 102.875 23.062 1 30.78 590 GLY B CA 1
ATOM 9353 C C . GLY B 1 590 ? -5.688 103.688 22.812 1 30.78 590 GLY B C 1
ATOM 9354 O O . GLY B 1 590 ? -6.422 104 23.75 1 30.78 590 GLY B O 1
ATOM 9355 N N . PRO B 1 591 ? -5.703 104.5 21.656 1 31.05 591 PRO B N 1
ATOM 9356 C CA . PRO B 1 591 ? -6.789 105.375 21.266 1 31.05 591 PRO B CA 1
ATOM 9357 C C . PRO B 1 591 ? -8.141 104.688 21.219 1 31.05 591 PRO B C 1
ATOM 9359 O O . PRO B 1 591 ? -8.203 103.438 21.188 1 31.05 591 PRO B O 1
ATOM 9362 N N . THR B 1 592 ? -9.344 105.5 21.047 1 30.19 592 THR B N 1
ATOM 9363 C CA . THR B 1 592 ? -10.789 105.25 21.047 1 30.19 592 THR B CA 1
ATOM 9364 C C . THR B 1 592 ? -11.188 104.25 19.969 1 30.19 592 THR B C 1
ATOM 9366 O O . THR B 1 592 ? -10.703 104.375 18.828 1 30.19 592 THR B O 1
ATOM 9369 N N . PRO B 1 593 ? -11.828 103.125 20.234 1 27.42 593 PRO B N 1
ATOM 9370 C CA . PRO B 1 593 ? -12.133 102 19.328 1 27.42 593 PRO B CA 1
ATOM 9371 C C . PRO B 1 593 ? -12.992 102.438 18.141 1 27.42 593 PRO B C 1
ATOM 9373 O O . PRO B 1 593 ? -13.859 103.312 18.281 1 27.42 593 PRO B O 1
ATOM 9376 N N . PRO B 1 594 ? -12.406 102.438 16.891 1 24.64 594 PRO B N 1
ATOM 9377 C CA . PRO B 1 594 ? -13.305 102.812 15.812 1 24.64 594 PRO B CA 1
ATOM 9378 C C . PRO B 1 594 ? -14.594 102 15.766 1 24.64 594 PRO B C 1
ATOM 9380 O O . PRO B 1 594 ? -14.633 100.875 16.281 1 24.64 594 PRO B O 1
ATOM 9383 N N . PRO B 1 595 ? -15.812 102.375 15.102 1 26.08 595 PRO B N 1
ATOM 9384 C CA . PRO B 1 595 ? -17.219 102 15.109 1 26.08 595 PRO B CA 1
ATOM 9385 C C . PRO B 1 595 ? -17.422 100.5 14.695 1 26.08 595 PRO B C 1
ATOM 9387 O O . PRO B 1 595 ? -18.406 99.875 15.125 1 26.08 595 PRO B O 1
ATOM 9390 N N . GLY B 1 596 ? -16.828 99.938 13.648 1 22.33 596 GLY B N 1
ATOM 9391 C CA . GLY B 1 596 ? -17.297 98.812 12.828 1 22.33 596 GLY B CA 1
ATOM 9392 C C . GLY B 1 596 ? -16.984 97.438 13.414 1 22.33 596 GLY B C 1
ATOM 9393 O O . GLY B 1 596 ? -17.234 96.438 12.781 1 22.33 596 GLY B O 1
ATOM 9394 N N . PHE B 1 597 ? -16.047 97.188 14.211 1 19.89 597 PHE B N 1
ATOM 9395 C CA . PHE B 1 597 ? -15.625 95.812 14.484 1 19.89 597 PHE B CA 1
ATOM 9396 C C . PHE B 1 597 ? -16.719 95.062 15.219 1 19.89 597 PHE B C 1
ATOM 9398 O O . PHE B 1 597 ? -16.812 95.062 16.453 1 19.89 597 PHE B O 1
ATOM 9405 N N . ILE B 1 598 ? -17.969 94.938 14.57 1 20.03 598 ILE B N 1
ATOM 9406 C CA . ILE B 1 598 ? -19.047 94 14.914 1 20.03 598 ILE B CA 1
ATOM 9407 C C . ILE B 1 598 ? -18.641 92.562 14.531 1 20.03 598 ILE B C 1
ATOM 9409 O O . ILE B 1 598 ? -18.219 92.375 13.398 1 20.03 598 ILE B O 1
#

Radius of gyration: 51.43 Å; Cα contacts (8 Å, |Δi|>4): 2521; chains: 2; bounding box: 68×162×120 Å

Organism: Exserohilum turcicum (strain 28A) (NCBI:txid671987)

Solvent-accessible surface area (backbone atoms only — not comparable to full-atom values): 63560 Å² total; per-residue (Å²): 110,56,67,58,50,45,53,53,51,48,62,66,43,42,75,29,52,44,80,79,50,67,60,54,62,57,50,45,53,50,48,50,50,50,47,56,57,62,52,51,56,61,47,23,35,42,30,22,36,45,44,57,58,60,29,49,43,97,54,64,35,53,57,66,53,56,40,33,36,54,36,27,32,51,36,44,70,22,8,54,52,35,31,65,73,51,70,62,74,44,75,58,26,54,43,20,49,51,50,44,51,57,73,50,40,62,59,33,58,57,60,20,55,40,75,52,74,44,78,36,82,56,63,66,14,35,38,52,30,18,49,44,51,66,75,85,83,49,52,32,23,41,78,89,67,64,45,76,36,79,51,73,53,63,62,60,44,65,29,46,51,42,54,65,50,69,36,83,42,83,77,66,58,70,58,90,91,24,33,42,69,80,47,75,63,46,47,42,36,34,29,30,43,40,71,74,44,70,24,44,32,42,41,57,53,61,44,81,46,44,84,63,47,39,79,47,74,46,79,38,68,39,73,76,47,88,79,46,55,31,54,65,97,60,62,62,52,59,74,41,39,35,37,31,32,13,41,51,60,87,52,97,70,46,39,81,40,33,26,26,30,33,91,39,90,89,67,65,54,76,37,45,27,39,37,22,28,33,44,40,19,44,41,68,73,71,57,43,66,40,80,80,37,47,87,87,55,76,56,53,42,72,60,63,38,39,28,37,42,24,13,19,54,67,48,37,67,65,41,47,76,69,66,50,75,47,46,29,31,40,36,35,34,27,69,26,39,35,30,36,38,44,40,36,50,46,48,21,46,48,77,44,80,77,44,76,46,67,50,55,56,88,72,73,89,52,68,47,72,44,78,38,79,89,70,72,40,75,48,77,40,50,69,58,60,48,72,41,71,49,81,89,34,63,85,51,88,66,49,30,33,32,38,23,64,49,52,44,40,54,36,56,61,48,26,37,52,41,29,26,34,31,33,23,66,34,94,86,46,75,41,32,33,37,28,23,55,58,42,35,89,57,33,34,35,27,73,57,85,40,48,47,72,33,26,74,46,58,46,59,60,50,45,42,51,40,22,50,35,42,26,33,40,52,28,52,32,77,89,42,31,45,73,42,74,26,39,12,31,38,83,42,51,26,30,40,67,40,68,73,37,49,49,57,54,52,48,52,53,51,51,49,50,50,49,46,51,52,47,52,50,59,48,64,33,81,92,32,55,74,53,71,93,55,34,70,55,52,57,62,40,36,42,38,24,43,54,73,77,59,31,58,58,53,55,72,54,66,44,77,84,72,56,54,88,62,83,72,73,70,55,19,34,23,44,42,76,100,72,30,47,45,79,64,82,91,81,78,88,75,82,84,80,73,91,74,83,116,110,57,66,57,51,44,52,52,50,48,62,66,43,43,78,28,52,44,80,78,50,68,61,54,63,58,50,44,55,48,48,50,51,50,47,57,57,61,52,49,55,61,45,23,34,44,30,22,35,45,44,55,58,61,29,48,43,98,55,64,34,54,56,65,53,55,39,31,33,54,36,27,32,49,35,44,69,23,8,55,51,35,31,64,71,52,68,61,74,43,77,57,28,52,44,19,50,51,51,46,52,55,73,49,40,60,59,35,58,56,60,20,55,40,75,50,76,42,78,36,82,54,63,68,14,37,38,52,30,20,46,45,51,66,77,84,82,46,53,34,24,40,77,88,65,65,45,77,37,78,50,73,54,64,64,59,43,64,28,46,50,41,54,65,51,69,36,85,42,85,78,67,59,68,57,89,93,24,32,42,66,80,49,75,62,46,47,42,33,34,29,30,43,41,70,74,42,69,24,44,31,41,42,58,51,62,44,82,45,44,84,62,48,39,79,47,76,46,78,36,69,38,73,74,47,88,80,47,56,30,54,65,94,59,62,63,51,57,74,42,39,34,37,31,33,15,40,51,60,86,52,96,71,47,41,82,41,32,25,26,31,34,90,39,89,90,67,64,53,77,36,48,28,38,37,22,27,33,43,41,19,45,41,67,75,70,57,43,68,39,80,80,36,47,88,87,56,75,57,53,42,71,61,63,37,39,28,37,41,24,12,18,55,67,47,38,68,64,42,46,74,69,66,50,75,46,45,29,30,38,37,36,33,28,68,26,40,35,30,38,38,45,40,35,50,45,47,21,45,47,78,44,79,77,44,77,45,68,51,55,57,88,71,74,89,51,68,48,74,45,77,38,78,90,70,73,40,73,48,77,40,50,68,58,60,48,71,39,72,50,81,90,35,62,85,50,90,66,47,30,34,32,38,23,64,50,52,45,39,54,36,56,60,48,26,37,52,40,28,26,33,31,33,23,67,37,96,87,47,74,41,32,33,38,29,24,54,57,42,34,89,57,34,33,35,27,73,56,85,39,49,51,71,33,25,74,46,58,46,60,59,52,47,42,52,40,21,48,36,40,27,34,41,53,28,50,32,77,89,43,31,45,74,42,74,25,40,11,32,36,81,41,50,26,30,41,67,40,70,74,39,51,48,57,54,50,47,52,52,51,51,48,51,50,50,47,52,51,48,50,52,58,48,63,31,81,92,31,55,74,52,71,93,55,34,70,56,53,57,64,39,35,43,37,24,42,55,73,76,58,30,58,58,53,56,71,52,65,45,77,84,71,56,55,87,64,80,68,73,69,52,18,33,22,46,42,76,97,73,30,45,46,78,63,84,89,81,77,87,74,82,82,81,75,92,73,89,119